Protein AF-0000000085131765 (afdb_homodimer)

Radius of gyration: 34.04 Å; Cα contacts (8 Å, |Δi|>4): 2469; chains: 2; bounding box: 60×102×76 Å

Nearest PDB structures (foldseek):
  6k76-assembly1_A  TM=8.884E-01  e=5.605E-36  Thermococcus kodakarensis KOD1
  6zq4-assembly2_C-2  TM=8.657E-01  e=3.966E-36  Thermochaetoides thermophila DSM 1495
  5gn5-assembly2_C  TM=8.589E-01  e=5.937E-36  Trypanosoma brucei gambiense
  6zq4-assembly4_G-3  TM=8.611E-01  e=1.331E-35  Thermochaetoides thermophila DSM 1495
  6zq8-assembly1_A  TM=8.062E-01  e=1.252E-36  Thermochaetoides thermophila DSM 1495

Solvent-accessible surface area (backbone atoms only — not comparable to full-atom values): 45358 Å² total; per-residue (Å²): 106,29,29,33,32,38,37,43,42,82,62,40,28,38,27,32,36,29,39,82,82,67,48,77,76,44,74,46,77,53,66,40,49,66,72,41,80,55,96,50,38,28,29,26,39,46,55,57,42,49,50,50,52,51,48,38,46,50,56,46,34,76,75,43,81,54,61,34,31,21,39,33,18,42,53,19,18,29,37,37,28,33,61,88,76,53,40,54,75,49,70,17,40,37,27,80,16,43,82,41,41,68,57,28,44,58,36,41,78,73,71,42,75,42,41,36,55,20,17,47,59,50,46,44,53,56,70,63,46,82,89,63,60,89,77,35,29,40,37,36,50,54,19,53,46,36,17,62,52,43,61,47,63,32,36,20,49,46,36,42,47,44,20,69,41,38,34,73,87,74,58,37,75,32,65,68,56,27,57,75,62,68,48,58,73,82,30,45,57,53,67,39,62,20,45,45,84,63,48,40,32,78,44,80,87,36,79,27,40,29,30,24,39,42,21,34,68,37,18,27,46,52,30,36,59,45,51,17,37,36,36,22,31,54,31,30,41,27,41,36,66,68,34,72,60,71,64,90,41,90,63,56,37,95,37,35,21,26,62,39,50,49,45,35,43,94,59,80,47,29,22,25,40,37,21,44,33,60,28,34,33,44,52,53,50,46,36,33,77,43,50,45,30,92,42,75,87,45,42,60,67,40,25,70,66,33,69,88,38,46,25,54,33,40,59,16,33,64,6,36,24,45,63,72,38,22,53,12,15,21,10,37,40,36,48,31,32,80,74,39,38,46,28,11,50,44,36,13,48,39,49,24,47,17,51,50,49,54,48,30,52,51,22,48,23,49,34,38,32,74,60,71,43,71,57,67,63,72,58,39,30,33,26,23,71,47,31,64,33,63,61,23,39,19,26,30,9,31,75,69,69,41,60,30,27,33,47,76,42,65,53,26,36,54,46,8,36,44,34,60,60,71,68,52,61,50,79,69,38,67,81,34,62,72,35,51,43,67,76,32,75,64,92,67,57,68,67,62,50,51,53,54,48,61,68,23,51,58,64,34,54,80,42,34,67,36,59,109,104,29,30,32,31,38,36,42,43,82,64,40,27,37,26,33,37,28,40,82,81,66,47,75,77,44,75,44,76,52,68,41,48,66,72,41,79,55,96,52,39,29,30,27,39,46,56,56,42,49,51,51,52,50,50,39,46,50,57,46,34,75,76,44,81,52,60,34,31,21,40,32,17,42,54,19,19,30,36,36,26,32,62,87,77,53,40,53,76,50,70,17,40,37,28,80,16,43,82,40,40,68,57,28,44,56,36,40,76,72,71,43,74,43,42,37,56,21,18,48,61,50,45,44,54,58,70,64,46,82,88,63,60,91,76,36,30,40,38,35,51,54,20,52,47,36,19,62,51,41,61,46,63,33,37,20,49,46,37,42,48,44,21,68,40,38,34,71,88,74,59,38,74,32,66,69,56,27,56,74,61,69,49,60,72,83,32,45,57,53,68,41,62,21,45,44,85,60,47,38,31,79,44,80,90,35,77,27,40,28,31,26,41,40,20,33,68,38,18,27,46,53,30,35,59,46,51,16,38,35,36,23,31,56,30,29,41,28,40,35,67,70,35,72,60,73,62,90,42,92,63,56,36,96,37,36,20,26,60,41,51,50,45,34,45,94,56,81,47,28,20,24,41,38,22,44,33,61,28,35,34,44,53,53,49,48,36,32,76,42,50,44,30,93,42,72,87,45,41,61,67,40,24,71,68,33,69,88,40,46,25,54,32,39,58,16,33,62,6,36,25,45,61,71,39,23,54,12,15,21,10,36,40,35,48,31,33,80,74,39,38,47,28,11,49,43,36,13,48,39,50,25,47,17,52,50,50,54,48,30,52,51,22,47,23,50,33,36,32,74,60,71,44,72,57,67,61,72,57,38,30,33,25,24,69,48,31,65,32,63,61,22,39,19,27,30,8,32,74,69,68,42,60,31,26,32,48,76,41,66,53,25,35,54,44,8,36,46,34,57,60,70,67,52,60,50,78,70,37,68,82,33,61,70,35,52,43,68,77,32,75,64,92,66,58,68,68,62,49,51,54,54,49,62,66,22,50,57,66,34,55,79,41,33,67,35,58,110

pLDDT: mean 90.99, std 7.86, range [54.78, 98.56]

Structure (mmCIF, N/CA/C/O backbone):
data_AF-0000000085131765-model_v1
#
loop_
_entity.id
_entity.type
_entity.pdbx_description
1 polymer 'Glycerol kinase'
#
loop_
_atom_site.group_PDB
_atom_site.id
_atom_site.type_symbol
_atom_site.label_atom_id
_atom_site.label_alt_id
_atom_site.label_comp_id
_atom_site.label_asym_id
_atom_site.label_entity_id
_atom_site.label_seq_id
_atom_site.pdbx_PDB_ins_code
_atom_site.Cartn_x
_atom_site.Cartn_y
_atom_site.Cartn_z
_atom_site.occupancy
_atom_site.B_iso_or_equiv
_atom_site.auth_seq_id
_atom_site.auth_comp_id
_atom_site.auth_asym_id
_atom_site.auth_atom_id
_atom_site.pdbx_PDB_model_num
ATOM 1 N N . MET A 1 1 ? -10.758 -50.062 -3.586 1 92.81 1 MET A N 1
ATOM 2 C CA . MET A 1 1 ? -9.336 -49.812 -3.822 1 92.81 1 MET A CA 1
ATOM 3 C C . MET A 1 1 ? -8.914 -48.469 -3.176 1 92.81 1 MET A C 1
ATOM 5 O O . MET A 1 1 ? -9.711 -47.562 -3.084 1 92.81 1 MET A O 1
ATOM 9 N N . LEU A 1 2 ? -7.684 -48.531 -2.719 1 96.94 2 LEU A N 1
ATOM 10 C CA . LEU A 1 2 ? -7.141 -47.344 -2.119 1 96.94 2 LEU A CA 1
ATOM 11 C C . LEU A 1 2 ? -5.996 -46.781 -2.961 1 96.94 2 LEU A C 1
ATOM 13 O O . LEU A 1 2 ? -5.18 -47.531 -3.486 1 96.94 2 LEU A O 1
ATOM 17 N N . VAL A 1 3 ? -6.016 -45.469 -3.096 1 98 3 VAL A N 1
ATOM 18 C CA . VAL A 1 3 ? -4.98 -44.75 -3.852 1 98 3 VAL A CA 1
ATOM 19 C C . VAL A 1 3 ? -4.164 -43.875 -2.916 1 98 3 VAL A C 1
ATOM 21 O O . VAL A 1 3 ? -4.727 -43.062 -2.162 1 98 3 VAL A O 1
ATOM 24 N N . ALA A 1 4 ? -2.861 -44.031 -2.885 1 98.44 4 ALA A N 1
ATOM 25 C CA . ALA A 1 4 ? -1.965 -43.062 -2.266 1 98.44 4 ALA A CA 1
ATOM 26 C C . ALA A 1 4 ? -1.612 -41.938 -3.242 1 98.44 4 ALA A C 1
ATOM 28 O O . ALA A 1 4 ? -1.028 -42.188 -4.297 1 98.44 4 ALA A O 1
ATOM 29 N N . VAL A 1 5 ? -1.984 -40.75 -2.895 1 98.06 5 VAL A N 1
ATOM 30 C CA . VAL A 1 5 ? -1.696 -39.625 -3.754 1 98.06 5 VAL A CA 1
ATOM 31 C C . VAL A 1 5 ? -0.591 -38.75 -3.133 1 98.06 5 VAL A C 1
ATOM 33 O O . VAL A 1 5 ? -0.718 -38.312 -1.994 1 98.06 5 VAL A O 1
ATOM 36 N N . LEU A 1 6 ? 0.487 -38.594 -3.854 1 98.25 6 LEU A N 1
ATOM 37 C CA . LEU A 1 6 ? 1.55 -37.656 -3.488 1 98.25 6 LEU A CA 1
ATOM 38 C C . LEU A 1 6 ? 1.425 -36.344 -4.27 1 98.25 6 LEU A C 1
ATOM 40 O O . LEU A 1 6 ? 1.392 -36.344 -5.5 1 98.25 6 LEU A O 1
ATOM 44 N N . ASP A 1 7 ? 1.298 -35.281 -3.58 1 96.44 7 ASP A N 1
ATOM 45 C CA . ASP A 1 7 ? 1.178 -33.938 -4.156 1 96.44 7 ASP A CA 1
ATOM 46 C C . ASP A 1 7 ? 2.365 -33.062 -3.76 1 96.44 7 ASP A C 1
ATOM 48 O O . ASP A 1 7 ? 2.441 -32.562 -2.629 1 96.44 7 ASP A O 1
ATOM 52 N N . ALA A 1 8 ? 3.25 -32.844 -4.711 1 96.62 8 ALA A N 1
ATOM 53 C CA . ALA A 1 8 ? 4.441 -32.031 -4.465 1 96.62 8 ALA A CA 1
ATOM 54 C C . ALA A 1 8 ? 4.258 -30.594 -4.992 1 96.62 8 ALA A C 1
ATOM 56 O O . ALA A 1 8 ? 4.66 -30.297 -6.117 1 96.62 8 ALA A O 1
ATOM 57 N N . GLY A 1 9 ? 3.762 -29.75 -4.191 1 91.25 9 GLY A N 1
ATOM 58 C CA . GLY A 1 9 ? 3.502 -28.359 -4.562 1 91.25 9 GLY A CA 1
ATOM 59 C C . GLY A 1 9 ? 4.695 -27.453 -4.344 1 91.25 9 GLY A C 1
ATOM 60 O O . GLY A 1 9 ? 5.781 -27.922 -3.988 1 91.25 9 GLY A O 1
ATOM 61 N N . THR A 1 10 ? 4.465 -26.156 -4.586 1 86.88 10 THR A N 1
ATOM 62 C CA . THR A 1 10 ? 5.52 -25.156 -4.473 1 86.88 10 THR A CA 1
ATOM 63 C C . THR A 1 10 ? 5.871 -24.906 -3.012 1 86.88 10 THR A C 1
ATOM 65 O O . THR A 1 10 ? 7.047 -24.766 -2.664 1 86.88 10 THR A O 1
ATOM 68 N N . THR A 1 11 ? 4.871 -24.844 -2.158 1 79.06 11 THR A N 1
ATOM 69 C CA . THR A 1 11 ? 5.098 -24.516 -0.755 1 79.06 11 THR A CA 1
ATOM 70 C C . THR A 1 11 ? 4.844 -25.734 0.13 1 79.06 11 THR A C 1
ATOM 72 O O . THR A 1 11 ? 5.406 -25.828 1.222 1 79.06 11 THR A O 1
ATOM 75 N N . THR A 1 12 ? 3.986 -26.578 -0.311 1 84.38 12 THR A N 1
ATOM 76 C CA . THR A 1 12 ? 3.535 -27.688 0.534 1 84.38 12 THR A CA 1
ATOM 77 C C . THR A 1 12 ? 3.732 -29.016 -0.171 1 84.38 12 THR A C 1
ATOM 79 O O . THR A 1 12 ? 3.609 -29.109 -1.395 1 84.38 12 THR A O 1
ATOM 82 N N . LEU A 1 13 ? 4.09 -30 0.638 1 93.69 13 LEU A N 1
ATOM 83 C CA . LEU A 1 13 ? 4.113 -31.406 0.251 1 93.69 13 LEU A CA 1
ATOM 84 C C . LEU A 1 13 ? 3.051 -32.188 1.008 1 93.69 13 LEU A C 1
ATOM 86 O O . LEU A 1 13 ? 2.943 -32.094 2.232 1 93.69 13 LEU A O 1
ATOM 90 N N . ARG A 1 14 ? 2.264 -33.031 0.191 1 95.06 14 ARG A N 1
ATOM 91 C CA . ARG A 1 14 ? 1.151 -33.719 0.83 1 95.06 14 ARG A CA 1
ATOM 92 C C . ARG A 1 14 ? 1.024 -35.156 0.306 1 95.06 14 ARG A C 1
ATOM 94 O O . ARG A 1 14 ? 1.214 -35.375 -0.886 1 95.06 14 ARG A O 1
ATOM 101 N N . ALA A 1 15 ? 0.701 -36.062 1.212 1 97.31 15 ALA A N 1
ATOM 102 C CA . ALA A 1 15 ? 0.316 -37.406 0.856 1 97.31 15 ALA A CA 1
ATOM 103 C C . ALA A 1 15 ? -1.049 -37.781 1.438 1 97.31 15 ALA A C 1
ATOM 105 O O . ALA A 1 15 ? -1.312 -37.531 2.617 1 97.31 15 ALA A O 1
ATOM 106 N N . SER A 1 16 ? -1.876 -38.344 0.582 1 97 16 SER A N 1
ATOM 107 C CA . SER A 1 16 ? -3.23 -38.656 1.027 1 97 16 SER A CA 1
ATOM 108 C C . SER A 1 16 ? -3.645 -40.031 0.591 1 97 16 SER A C 1
ATOM 110 O O . SER A 1 16 ? -3.176 -40.531 -0.432 1 97 16 SER A O 1
ATOM 112 N N . LEU A 1 17 ? -4.453 -40.625 1.418 1 97.5 17 LEU A N 1
ATOM 113 C CA . LEU A 1 17 ? -5.09 -41.906 1.093 1 97.5 17 LEU A CA 1
ATOM 114 C C . LEU A 1 17 ? -6.543 -41.688 0.674 1 97.5 17 LEU A C 1
ATOM 116 O O . LEU A 1 17 ? -7.332 -41.125 1.425 1 97.5 17 LEU A O 1
ATOM 120 N N . VAL A 1 18 ? -6.91 -42.156 -0.547 1 96.38 18 VAL A N 1
ATOM 121 C CA . VAL A 1 18 ? -8.234 -41.906 -1.105 1 96.38 18 VAL A CA 1
ATOM 122 C C . VAL A 1 18 ? -8.906 -43.219 -1.473 1 96.38 18 VAL A C 1
ATOM 124 O O . VAL A 1 18 ? -8.25 -44.125 -1.996 1 96.38 18 VAL A O 1
ATOM 127 N N . ASP A 1 19 ? -10.188 -43.312 -1.23 1 96.31 19 ASP A N 1
ATOM 128 C CA . ASP A 1 19 ? -10.891 -44.562 -1.52 1 96.31 19 ASP A CA 1
ATOM 129 C C . ASP A 1 19 ? -11.656 -44.469 -2.834 1 96.31 19 ASP A C 1
ATOM 131 O O . ASP A 1 19 ? -11.484 -43.5 -3.594 1 96.31 19 ASP A O 1
ATOM 135 N N . ASP A 1 20 ? -12.461 -45.469 -3.121 1 95.19 20 ASP A N 1
ATOM 136 C CA . ASP A 1 20 ? -13.125 -45.625 -4.41 1 95.19 20 ASP A CA 1
ATOM 137 C C . ASP A 1 20 ? -14.281 -44.625 -4.551 1 95.19 20 ASP A C 1
ATOM 139 O O . ASP A 1 20 ? -14.789 -44.406 -5.652 1 95.19 20 ASP A O 1
ATOM 143 N N . ASP A 1 21 ? -14.656 -44 -3.475 1 92.69 21 ASP A N 1
ATOM 144 C CA . ASP A 1 21 ? -15.695 -42.969 -3.496 1 92.69 21 ASP A CA 1
ATOM 145 C C . ASP A 1 21 ? -15.086 -41.562 -3.508 1 92.69 21 ASP A C 1
ATOM 147 O O . ASP A 1 21 ? -15.781 -40.562 -3.299 1 92.69 21 ASP A O 1
ATOM 151 N N . LEU A 1 22 ? -13.758 -41.531 -3.684 1 92.81 22 LEU A N 1
ATOM 152 C CA . LEU A 1 22 ? -12.984 -40.281 -3.729 1 92.81 22 LEU A CA 1
ATOM 153 C C . LEU A 1 22 ? -13.031 -39.562 -2.387 1 92.81 22 LEU A C 1
ATOM 155 O O . LEU A 1 22 ? -12.953 -38.344 -2.334 1 92.81 22 LEU A O 1
ATOM 159 N N . ARG A 1 23 ? -13.32 -40.375 -1.257 1 92.38 23 ARG A N 1
ATOM 160 C CA . ARG A 1 23 ? -13.203 -39.844 0.101 1 92.38 23 ARG A CA 1
ATOM 161 C C . ARG A 1 23 ? -11.75 -39.906 0.58 1 92.38 23 ARG A C 1
ATOM 163 O O . ARG A 1 23 ? -11.086 -40.938 0.458 1 92.38 23 ARG A O 1
ATOM 170 N N . ILE A 1 24 ? -11.203 -38.781 1.04 1 93.38 24 ILE A N 1
ATOM 171 C CA . ILE A 1 24 ? -9.867 -38.75 1.63 1 93.38 24 ILE A CA 1
ATOM 172 C C . ILE A 1 24 ? -9.906 -39.344 3.035 1 93.38 24 ILE A C 1
ATOM 174 O O . ILE A 1 24 ? -10.555 -38.781 3.93 1 93.38 24 ILE A O 1
ATOM 178 N N . LEU A 1 25 ? -9.141 -40.312 3.303 1 95.31 25 LEU A N 1
ATOM 179 C CA . LEU A 1 25 ? -9.172 -41.062 4.559 1 95.31 25 LEU A CA 1
ATOM 180 C C . LEU A 1 25 ? -8.094 -40.562 5.516 1 95.31 25 LEU A C 1
ATOM 182 O O . LEU A 1 25 ? -8.258 -40.625 6.734 1 95.31 25 LEU A O 1
ATOM 186 N N . ALA A 1 26 ? -6.996 -40.156 4.934 1 95.94 26 ALA A N 1
ATOM 187 C CA . ALA A 1 26 ? -5.863 -39.656 5.703 1 95.94 26 ALA A CA 1
ATOM 188 C C . ALA A 1 26 ? -5.004 -38.719 4.871 1 95.94 26 ALA A C 1
ATOM 190 O O . ALA A 1 26 ? -4.918 -38.844 3.648 1 95.94 26 ALA A O 1
ATOM 191 N N . THR A 1 27 ? -4.484 -37.812 5.531 1 95.38 27 THR A N 1
ATOM 192 C CA . THR A 1 27 ? -3.564 -36.875 4.887 1 95.38 27 THR A CA 1
ATOM 193 C C . THR A 1 27 ? -2.383 -36.562 5.805 1 95.38 27 THR A C 1
ATOM 195 O O . THR A 1 27 ? -2.559 -36.406 7.012 1 95.38 27 THR A O 1
ATOM 198 N N . LEU A 1 28 ? -1.242 -36.594 5.258 1 96.31 28 LEU A N 1
ATOM 199 C CA . LEU A 1 28 ? -0.017 -36.125 5.895 1 96.31 28 LEU A CA 1
ATOM 200 C C . LEU A 1 28 ? 0.602 -35 5.102 1 96.31 28 LEU A C 1
ATOM 202 O O . LEU A 1 28 ? 0.555 -34.969 3.869 1 96.31 28 LEU A O 1
ATOM 206 N N . GLU A 1 29 ? 1.14 -34.062 5.805 1 93.94 29 GLU A N 1
ATOM 207 C CA . GLU A 1 29 ? 1.675 -32.875 5.133 1 93.94 29 GLU A CA 1
ATOM 208 C C . GLU A 1 29 ? 3.076 -32.531 5.637 1 93.94 29 GLU A C 1
ATOM 210 O O . GLU A 1 29 ? 3.453 -32.938 6.742 1 93.94 29 GLU A O 1
ATOM 215 N N . ASP A 1 30 ? 3.809 -31.938 4.852 1 94.19 30 ASP A N 1
ATOM 216 C CA . ASP A 1 30 ? 5.121 -31.344 5.109 1 94.19 30 ASP A CA 1
ATOM 217 C C . ASP A 1 30 ? 5.328 -30.094 4.273 1 94.19 30 ASP A C 1
ATOM 219 O O . ASP A 1 30 ? 4.418 -29.641 3.574 1 94.19 30 ASP A O 1
ATOM 223 N N . ILE A 1 31 ? 6.453 -29.453 4.438 1 89.81 31 ILE A N 1
ATOM 224 C CA . ILE A 1 31 ? 6.754 -28.234 3.703 1 89.81 31 ILE A CA 1
ATOM 225 C C . ILE A 1 31 ? 7.816 -28.516 2.646 1 89.81 31 ILE A C 1
ATOM 227 O O . ILE A 1 31 ? 8.75 -29.281 2.885 1 89.81 31 ILE A O 1
ATOM 231 N N . THR A 1 32 ? 7.578 -27.891 1.501 1 88.19 32 THR A N 1
ATOM 232 C CA . THR A 1 32 ? 8.625 -27.969 0.492 1 88.19 32 THR A CA 1
ATOM 233 C C . THR A 1 32 ? 9.906 -27.312 0.998 1 88.19 32 THR A C 1
ATOM 235 O O . THR A 1 32 ? 9.875 -26.203 1.522 1 88.19 32 THR A O 1
ATOM 238 N N . PRO A 1 33 ? 11.016 -27.938 0.844 1 89.56 33 PRO A N 1
ATOM 239 C CA . PRO A 1 33 ? 12.273 -27.438 1.415 1 89.56 33 PRO A CA 1
ATOM 240 C C . PRO A 1 33 ? 12.906 -26.328 0.574 1 89.56 33 PRO A C 1
ATOM 242 O O . PRO A 1 33 ? 13.945 -26.547 -0.055 1 89.56 33 PRO A O 1
ATOM 245 N N . MET A 1 34 ? 12.406 -25.219 0.713 1 83.56 34 MET A N 1
ATOM 246 C CA . MET A 1 34 ? 12.922 -24.062 -0.02 1 83.56 34 MET A CA 1
ATOM 247 C C . MET A 1 34 ? 14.242 -23.594 0.566 1 83.56 34 MET A C 1
ATOM 249 O O . MET A 1 34 ? 14.43 -23.609 1.784 1 83.56 34 MET A O 1
ATOM 253 N N . LEU A 1 35 ? 15.211 -23.25 -0.272 1 79 35 LEU A N 1
ATOM 254 C CA . LEU A 1 35 ? 16.5 -22.734 0.146 1 79 35 LEU A CA 1
ATOM 255 C C . LEU A 1 35 ? 16.531 -21.203 0.037 1 79 35 LEU A C 1
ATOM 257 O O . LEU A 1 35 ? 17.047 -20.531 0.925 1 79 35 LEU A O 1
ATOM 261 N N . ARG A 1 36 ? 16.219 -20.625 -1.095 1 65.75 36 ARG A N 1
ATOM 262 C CA . ARG A 1 36 ? 16.219 -19.188 -1.342 1 65.75 36 ARG A CA 1
ATOM 263 C C . ARG A 1 36 ? 14.883 -18.75 -1.94 1 65.75 36 ARG A C 1
ATOM 265 O O . ARG A 1 36 ? 14.289 -19.453 -2.75 1 65.75 36 ARG A O 1
ATOM 272 N N . SER A 1 37 ? 14.43 -17.797 -1.362 1 59.38 37 SER A N 1
ATOM 273 C CA . SER A 1 37 ? 13.211 -17.234 -1.916 1 59.38 37 SER A CA 1
ATOM 274 C C . SER A 1 37 ? 13.289 -15.711 -1.978 1 59.38 37 SER A C 1
ATOM 276 O O . SER A 1 37 ? 12.328 -15.016 -1.641 1 59.38 37 SER A O 1
ATOM 278 N N . ARG A 1 38 ? 14.555 -15.164 -2.215 1 55.25 38 ARG A N 1
ATOM 279 C CA . ARG A 1 38 ? 14.68 -13.711 -2.217 1 55.25 38 ARG A CA 1
ATOM 280 C C . ARG A 1 38 ? 15.109 -13.195 -3.586 1 55.25 38 ARG A C 1
ATOM 282 O O . ARG A 1 38 ? 15.688 -13.938 -4.379 1 55.25 38 ARG A O 1
ATOM 289 N N . SER A 1 39 ? 14.727 -11.914 -3.896 1 56.22 39 SER A N 1
ATOM 290 C CA . SER A 1 39 ? 15.234 -11.062 -4.969 1 56.22 39 SER A CA 1
ATOM 291 C C . SER A 1 39 ? 15.078 -11.742 -6.328 1 56.22 39 SER A C 1
ATOM 293 O O . SER A 1 39 ? 16.031 -11.797 -7.109 1 56.22 39 SER A O 1
ATOM 295 N N . GLY A 1 40 ? 14 -12.5 -6.484 1 66.31 40 GLY A N 1
ATOM 296 C CA . GLY A 1 40 ? 13.781 -13.039 -7.816 1 66.31 40 GLY A CA 1
ATOM 297 C C . GLY A 1 40 ? 14.344 -14.438 -7.992 1 66.31 40 GLY A C 1
ATOM 298 O O . GLY A 1 40 ? 14.219 -15.031 -9.062 1 66.31 40 GLY A O 1
ATOM 299 N N . GLU A 1 41 ? 15.031 -14.93 -6.949 1 78.19 41 GLU A N 1
ATOM 300 C CA . GLU A 1 41 ? 15.57 -16.281 -7.004 1 78.19 41 GLU A CA 1
ATOM 301 C C . GLU A 1 41 ? 14.773 -17.234 -6.105 1 78.19 41 GLU A C 1
ATOM 303 O O . GLU A 1 41 ? 14.398 -16.859 -4.988 1 78.19 41 GLU A O 1
ATOM 308 N N . ALA A 1 42 ? 14.422 -18.344 -6.691 1 84 42 ALA A N 1
ATOM 309 C CA . ALA A 1 42 ? 13.727 -19.406 -5.965 1 84 42 ALA A CA 1
ATOM 310 C C . ALA A 1 42 ? 14.406 -20.75 -6.188 1 84 42 ALA A C 1
ATOM 312 O O . ALA A 1 42 ? 14.5 -21.219 -7.32 1 84 42 ALA A O 1
ATOM 313 N N . SER A 1 43 ? 15.008 -21.281 -5.09 1 92.81 43 SER A N 1
ATOM 314 C CA . SER A 1 43 ? 15.641 -22.594 -5.168 1 92.81 43 SER A CA 1
ATOM 315 C C . SER A 1 43 ? 15.18 -23.484 -4.027 1 92.81 43 SER A C 1
ATOM 317 O O . SER A 1 43 ? 14.727 -23 -2.988 1 92.81 43 SER A O 1
ATOM 319 N N . PHE A 1 44 ? 15.219 -24.766 -4.266 1 93.25 44 PHE A N 1
ATOM 320 C CA . PHE A 1 44 ? 14.812 -25.734 -3.256 1 93.25 44 PHE A CA 1
ATOM 321 C C . PHE A 1 44 ? 15.781 -26.906 -3.215 1 93.25 44 PHE A C 1
ATOM 323 O O . PHE A 1 44 ? 16.531 -27.141 -4.168 1 93.25 44 PHE A O 1
ATOM 330 N N . ASP A 1 45 ? 15.828 -27.578 -2.1 1 97.19 45 ASP A N 1
ATOM 331 C CA . ASP A 1 45 ? 16.656 -28.766 -1.941 1 97.19 45 ASP A CA 1
ATOM 332 C C . ASP A 1 45 ? 15.953 -30 -2.52 1 97.19 45 ASP A C 1
ATOM 334 O O . ASP A 1 45 ? 15.164 -30.656 -1.834 1 97.19 45 ASP A O 1
ATOM 338 N N . ALA A 1 46 ? 16.391 -30.422 -3.691 1 97.69 46 ALA A N 1
ATOM 339 C CA . ALA A 1 46 ? 15.719 -31.484 -4.418 1 97.69 46 ALA A CA 1
ATOM 340 C C . ALA A 1 46 ? 15.914 -32.844 -3.713 1 97.69 46 ALA A C 1
ATOM 342 O O . ALA A 1 46 ? 15.008 -33.688 -3.715 1 97.69 46 ALA A O 1
ATOM 343 N N . ASN A 1 47 ? 17.047 -33.031 -3.162 1 98.44 47 ASN A N 1
ATOM 344 C CA . ASN A 1 47 ? 17.266 -34.25 -2.42 1 98.44 47 ASN A CA 1
ATOM 345 C C . ASN A 1 47 ? 16.391 -34.344 -1.179 1 98.44 47 ASN A C 1
ATOM 347 O O . ASN A 1 47 ? 15.797 -35.375 -0.899 1 98.44 47 ASN A O 1
ATOM 351 N N . GLU A 1 48 ? 16.328 -33.281 -0.545 1 98 48 GLU A N 1
ATOM 352 C CA . GLU A 1 48 ? 15.461 -33.219 0.63 1 98 48 GLU A CA 1
ATOM 353 C C . GLU A 1 48 ? 13.992 -33.375 0.243 1 98 48 GLU A C 1
ATOM 355 O O . GLU A 1 48 ? 13.219 -34 0.977 1 98 48 GLU A O 1
ATOM 360 N N . LEU A 1 49 ? 13.625 -32.812 -0.846 1 97.75 49 LEU A N 1
ATOM 361 C CA . LEU A 1 49 ? 12.258 -32.969 -1.336 1 97.75 49 LEU A CA 1
ATOM 362 C C . LEU A 1 49 ? 11.914 -34.438 -1.519 1 97.75 49 LEU A C 1
ATOM 364 O O . LEU A 1 49 ? 10.844 -34.906 -1.096 1 97.75 49 LEU A O 1
ATOM 368 N N . ALA A 1 50 ? 12.805 -35.219 -2.098 1 98.06 50 ALA A N 1
ATOM 369 C CA . ALA A 1 50 ? 12.586 -36.625 -2.324 1 98.06 50 ALA A CA 1
ATOM 370 C C . ALA A 1 50 ? 12.508 -37.406 -1.002 1 98.06 50 ALA A C 1
ATOM 372 O O . ALA A 1 50 ? 11.68 -38.281 -0.842 1 98.06 50 ALA A O 1
ATOM 373 N N . ARG A 1 51 ? 13.367 -37 -0.115 1 97.88 51 ARG A N 1
ATOM 374 C CA . ARG A 1 51 ? 13.375 -37.625 1.19 1 97.88 51 ARG A CA 1
ATOM 375 C C . ARG A 1 51 ? 12.062 -37.406 1.926 1 97.88 51 ARG A C 1
ATOM 377 O O . ARG A 1 51 ? 11.5 -38.344 2.508 1 97.88 51 ARG A O 1
ATOM 384 N N . ARG A 1 52 ? 11.609 -36.25 1.872 1 97.88 52 ARG A N 1
ATOM 385 C CA . ARG A 1 52 ? 10.359 -35.906 2.551 1 97.88 52 ARG A CA 1
ATOM 386 C C . ARG A 1 52 ? 9.172 -36.594 1.885 1 97.88 52 ARG A C 1
ATOM 388 O O . ARG A 1 52 ? 8.227 -37 2.562 1 97.88 52 ARG A O 1
ATOM 395 N N . ALA A 1 53 ? 9.188 -36.594 0.585 1 97.81 53 ALA A N 1
ATOM 396 C CA . ALA A 1 53 ? 8.141 -37.312 -0.141 1 97.81 53 ALA A CA 1
ATOM 397 C C . ALA A 1 53 ? 8.07 -38.781 0.286 1 97.81 53 ALA A C 1
ATOM 399 O O . ALA A 1 53 ? 6.988 -39.312 0.56 1 97.81 53 ALA A O 1
ATOM 400 N N . ARG A 1 54 ? 9.234 -39.406 0.373 1 97.38 54 ARG A N 1
ATOM 401 C CA . ARG A 1 54 ? 9.32 -40.781 0.798 1 97.38 54 ARG A CA 1
ATOM 402 C C . ARG A 1 54 ? 8.812 -40.969 2.227 1 97.38 54 ARG A C 1
ATOM 404 O O . ARG A 1 54 ? 8.07 -41.906 2.52 1 97.38 54 ARG A O 1
ATOM 411 N N . HIS A 1 55 ? 9.203 -40.031 3.018 1 97.5 55 HIS A N 1
ATOM 412 C CA . HIS A 1 55 ? 8.781 -40.062 4.414 1 97.5 55 HIS A CA 1
ATOM 413 C C . HIS A 1 55 ? 7.266 -39.969 4.535 1 97.5 55 HIS A C 1
ATOM 415 O O . HIS A 1 55 ? 6.652 -40.688 5.32 1 97.5 55 HIS A O 1
ATOM 421 N N . LEU A 1 56 ? 6.645 -39.125 3.824 1 97.81 56 LEU A N 1
ATOM 422 C CA . LEU A 1 56 ? 5.195 -38.969 3.85 1 97.81 56 LEU A CA 1
ATOM 423 C C . LEU A 1 56 ? 4.496 -40.219 3.371 1 97.81 56 LEU A C 1
ATOM 425 O O . LEU A 1 56 ? 3.504 -40.656 3.965 1 97.81 56 LEU A O 1
ATOM 429 N N . LEU A 1 57 ? 5.023 -40.812 2.32 1 97.69 57 LEU A N 1
ATOM 430 C CA . LEU A 1 57 ? 4.43 -42.031 1.775 1 97.69 57 LEU A CA 1
ATOM 431 C C . LEU A 1 57 ? 4.551 -43.188 2.764 1 97.69 57 LEU A C 1
ATOM 433 O O . LEU A 1 57 ? 3.607 -43.969 2.936 1 97.69 57 LEU A O 1
ATOM 437 N N . ASP A 1 58 ? 5.684 -43.281 3.424 1 96.81 58 ASP A N 1
ATOM 438 C CA . ASP A 1 58 ? 5.879 -44.312 4.43 1 96.81 58 ASP A CA 1
ATOM 439 C C . ASP A 1 58 ? 4.91 -44.125 5.594 1 96.81 58 ASP A C 1
ATOM 441 O O . ASP A 1 58 ? 4.363 -45.125 6.105 1 96.81 58 ASP A O 1
ATOM 445 N N . GLY A 1 59 ? 4.832 -42.906 5.996 1 96.69 59 GLY A N 1
ATOM 446 C CA . GLY A 1 59 ? 3.867 -42.594 7.043 1 96.69 59 GLY A CA 1
ATOM 447 C C . GLY A 1 59 ? 2.441 -42.938 6.648 1 96.69 59 GLY A C 1
ATOM 448 O O . GLY A 1 59 ? 1.662 -43.438 7.473 1 96.69 59 GLY A O 1
ATOM 449 N N . LEU A 1 60 ? 2.129 -42.656 5.445 1 96.12 60 LEU A N 1
ATOM 450 C CA . LEU A 1 60 ? 0.786 -42.938 4.938 1 96.12 60 LEU A CA 1
ATOM 451 C C . LEU A 1 60 ? 0.491 -44.406 4.91 1 96.12 60 LEU A C 1
ATOM 453 O O . LEU A 1 60 ? -0.645 -44.844 5.145 1 96.12 60 LEU A O 1
ATOM 457 N N . ALA A 1 61 ? 1.45 -45.219 4.641 1 94.88 61 ALA A N 1
ATOM 458 C CA . ALA A 1 61 ? 1.305 -46.656 4.555 1 94.88 61 ALA A CA 1
ATOM 459 C C . ALA A 1 61 ? 0.896 -47.25 5.902 1 94.88 61 ALA A C 1
ATOM 461 O O . ALA A 1 61 ? 0.294 -48.344 5.957 1 94.88 61 ALA A O 1
ATOM 462 N N . ARG A 1 62 ? 1.216 -46.562 6.902 1 94.62 62 ARG A N 1
ATOM 463 C CA . ARG A 1 62 ? 0.833 -47 8.242 1 94.62 62 ARG A CA 1
ATOM 464 C C . ARG A 1 62 ? -0.643 -46.719 8.508 1 94.62 62 ARG A C 1
ATOM 466 O O . ARG A 1 62 ? -1.229 -47.312 9.422 1 94.62 62 ARG A O 1
ATOM 473 N N . ARG A 1 63 ? -1.192 -45.875 7.742 1 94.44 63 ARG A N 1
ATOM 474 C CA . ARG A 1 63 ? -2.588 -45.5 7.93 1 94.44 63 ARG A CA 1
ATOM 475 C C . ARG A 1 63 ? -3.512 -46.375 7.09 1 94.44 63 ARG A C 1
ATOM 477 O O . ARG A 1 63 ? -4.711 -46.469 7.363 1 94.44 63 ARG A O 1
ATOM 484 N N . GLY A 1 64 ? -2.963 -47 6.059 1 94.31 64 GLY A N 1
ATOM 485 C CA . GLY A 1 64 ? -3.738 -47.844 5.176 1 94.31 64 GLY A CA 1
ATOM 486 C C . GLY A 1 64 ? -2.922 -48.438 4.039 1 94.31 64 GLY A C 1
ATOM 487 O O . GLY A 1 64 ? -1.913 -47.844 3.633 1 94.31 64 GLY A O 1
ATOM 488 N N . ARG A 1 65 ? -3.455 -49.531 3.543 1 94.94 65 ARG A N 1
ATOM 489 C CA . ARG A 1 65 ? -2.771 -50.219 2.455 1 94.94 65 ARG A CA 1
ATOM 490 C C . ARG A 1 65 ? -3.24 -49.688 1.099 1 94.94 65 ARG A C 1
ATOM 492 O O . ARG A 1 65 ? -4.285 -50.125 0.598 1 94.94 65 ARG A O 1
ATOM 499 N N . ALA A 1 66 ? -2.42 -48.938 0.409 1 97.31 66 ALA A N 1
ATOM 500 C CA . ALA A 1 66 ? -2.754 -48.438 -0.915 1 97.31 66 ALA A CA 1
ATOM 501 C C . ALA A 1 66 ? -2.568 -49.5 -1.987 1 97.31 66 ALA A C 1
ATOM 503 O O . ALA A 1 66 ? -1.629 -50.281 -1.922 1 97.31 66 ALA A O 1
ATOM 504 N N . ASP A 1 67 ? -3.428 -49.438 -2.971 1 97.81 67 ASP A N 1
ATOM 505 C CA . ASP A 1 67 ? -3.35 -50.344 -4.109 1 97.81 67 ASP A CA 1
ATOM 506 C C . ASP A 1 67 ? -2.672 -49.688 -5.301 1 97.81 67 ASP A C 1
ATOM 508 O O . ASP A 1 67 ? -2.117 -50.375 -6.168 1 97.81 67 ASP A O 1
ATOM 512 N N . LEU A 1 68 ? -2.775 -48.438 -5.332 1 98.12 68 LEU A N 1
ATOM 513 C CA . LEU A 1 68 ? -2.229 -47.594 -6.41 1 98.12 68 LEU A CA 1
ATOM 514 C C . LEU A 1 68 ? -1.553 -46.344 -5.855 1 98.12 68 LEU A C 1
ATOM 516 O O . LEU A 1 68 ? -1.863 -45.938 -4.742 1 98.12 68 LEU A O 1
ATOM 520 N N . VAL A 1 69 ? -0.623 -45.812 -6.609 1 98.31 69 VAL A N 1
ATOM 521 C CA . VAL A 1 69 ? 0.007 -44.531 -6.289 1 98.31 69 VAL A CA 1
ATOM 522 C C . VAL A 1 69 ? -0.221 -43.531 -7.43 1 98.31 69 VAL A C 1
ATOM 524 O O . VAL A 1 69 ? -0.178 -43.906 -8.602 1 98.31 69 VAL A O 1
ATOM 527 N N . ALA A 1 70 ? -0.586 -42.375 -7.113 1 98.25 70 ALA A N 1
ATOM 528 C CA . ALA A 1 70 ? -0.664 -41.25 -8.039 1 98.25 70 ALA A CA 1
ATOM 529 C C . ALA A 1 70 ? 0.225 -40.094 -7.582 1 98.25 70 ALA A C 1
ATOM 531 O O . ALA A 1 70 ? 0.327 -39.812 -6.387 1 98.25 70 ALA A O 1
ATOM 532 N N . LEU A 1 71 ? 0.87 -39.469 -8.578 1 98.31 71 LEU A N 1
ATOM 533 C CA . LEU A 1 71 ? 1.772 -38.344 -8.305 1 98.31 71 LEU A CA 1
ATOM 534 C C . LEU A 1 71 ? 1.308 -37.094 -9.023 1 98.31 71 LEU A C 1
ATOM 536 O O . LEU A 1 71 ? 1.022 -37.125 -10.227 1 98.31 71 LEU A O 1
ATOM 540 N N . THR A 1 72 ? 1.121 -36.031 -8.328 1 97.31 72 THR A N 1
ATOM 541 C CA . THR A 1 72 ? 0.942 -34.719 -8.883 1 97.31 72 TH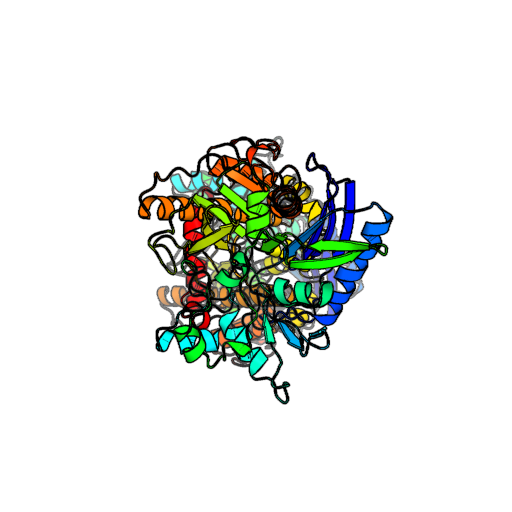R A CA 1
ATOM 542 C C . THR A 1 72 ? 1.966 -33.75 -8.297 1 97.31 72 THR A C 1
ATOM 544 O O . THR A 1 72 ? 2.572 -34.031 -7.262 1 97.31 72 THR A O 1
ATOM 547 N N . ASN A 1 73 ? 2.242 -32.656 -9.047 1 97.06 73 ASN A N 1
ATOM 548 C CA . ASN A 1 73 ? 3.363 -31.812 -8.664 1 97.06 73 ASN A CA 1
ATOM 549 C C . ASN A 1 73 ? 3.248 -30.422 -9.289 1 97.06 73 ASN A C 1
ATOM 551 O O . ASN A 1 73 ? 2.498 -30.234 -10.242 1 97.06 73 ASN A O 1
ATOM 555 N N . GLN A 1 74 ? 3.984 -29.484 -8.672 1 94.56 74 GLN A N 1
ATOM 556 C CA . GLN A 1 74 ? 4.203 -28.203 -9.328 1 94.56 74 GLN A CA 1
ATOM 557 C C . GLN A 1 74 ? 4.855 -28.375 -10.688 1 94.56 74 GLN A C 1
ATOM 559 O O . GLN A 1 74 ? 5.703 -29.25 -10.875 1 94.56 74 GLN A O 1
ATOM 564 N N . ARG A 1 75 ? 4.527 -27.5 -11.547 1 95.19 75 ARG A N 1
ATOM 565 C CA . ARG A 1 75 ? 5.059 -27.609 -12.898 1 95.19 75 ARG A CA 1
ATOM 566 C C . ARG A 1 75 ? 6.238 -26.672 -13.102 1 95.19 75 ARG A C 1
ATOM 568 O O . ARG A 1 75 ? 6.5 -25.797 -12.266 1 95.19 75 ARG A O 1
ATOM 575 N N . ALA A 1 76 ? 7.027 -26.891 -14.062 1 94.44 76 ALA A N 1
ATOM 576 C CA . ALA A 1 76 ? 8.016 -26 -14.664 1 94.44 76 ALA A CA 1
ATOM 577 C C . ALA A 1 76 ? 9.281 -25.938 -13.805 1 94.44 76 ALA A C 1
ATOM 579 O O . ALA A 1 76 ? 10.328 -25.469 -14.266 1 94.44 76 ALA A O 1
ATOM 580 N N . SER A 1 77 ? 9.211 -26.297 -12.5 1 96.44 77 SER A N 1
ATOM 581 C CA . SER A 1 77 ? 10.43 -26.344 -11.695 1 96.44 77 SER A CA 1
ATOM 582 C C . SER A 1 77 ? 11.406 -27.375 -12.227 1 96.44 77 SER A C 1
ATOM 584 O O . SER A 1 77 ? 10.992 -28.391 -12.805 1 96.44 77 SER A O 1
ATOM 586 N N . ALA A 1 78 ? 12.688 -27.062 -11.984 1 98.06 78 ALA A N 1
ATOM 587 C CA . ALA A 1 78 ? 13.703 -27.828 -12.695 1 98.06 78 ALA A CA 1
ATOM 588 C C . ALA A 1 78 ? 14.688 -28.484 -11.719 1 98.06 78 ALA A C 1
ATOM 590 O O . ALA A 1 78 ? 15.062 -27.875 -10.719 1 98.06 78 ALA A O 1
ATOM 591 N N . VAL A 1 79 ? 15.109 -29.672 -12.055 1 98.25 79 VAL A N 1
ATOM 592 C CA . VAL A 1 79 ? 16.078 -30.438 -11.273 1 98.25 79 VAL A CA 1
ATOM 593 C C . VAL A 1 79 ? 17.062 -31.125 -12.211 1 98.25 79 VAL A C 1
ATOM 595 O O . VAL A 1 79 ? 16.672 -31.672 -13.242 1 98.25 79 VAL A O 1
ATOM 598 N N . VAL A 1 80 ? 18.297 -31.031 -11.914 1 98.5 80 VAL A N 1
ATOM 599 C CA . VAL A 1 80 ? 19.312 -31.859 -12.57 1 98.5 80 VAL A CA 1
ATOM 600 C C . VAL A 1 80 ? 19.734 -33 -11.648 1 98.5 80 VAL A C 1
ATOM 602 O O . VAL A 1 80 ? 19.922 -32.812 -10.445 1 98.5 80 VAL A O 1
ATOM 605 N N . PHE A 1 81 ? 19.781 -34.219 -12.234 1 98.19 81 PHE A N 1
ATOM 606 C CA . PHE A 1 81 ? 19.984 -35.375 -11.359 1 98.19 81 PHE A CA 1
ATOM 607 C C . PHE A 1 81 ? 20.719 -36.5 -12.094 1 98.19 81 PHE A C 1
ATOM 609 O O . PHE A 1 81 ? 20.812 -36.469 -13.32 1 98.19 81 PHE A O 1
ATOM 616 N N . ASP A 1 82 ? 21.328 -37.344 -11.328 1 97.12 82 ASP A N 1
ATOM 617 C CA . ASP A 1 82 ? 21.844 -38.625 -11.758 1 97.12 82 ASP A CA 1
ATOM 618 C C . ASP A 1 82 ? 20.797 -39.719 -11.609 1 97.12 82 ASP A C 1
ATOM 620 O O . ASP A 1 82 ? 20.484 -40.156 -10.492 1 97.12 82 ASP A O 1
ATOM 624 N N . PRO A 1 83 ? 20.25 -40.188 -12.75 1 95.31 83 PRO A N 1
ATOM 625 C CA . PRO A 1 83 ? 19.156 -41.156 -12.641 1 95.31 83 PRO A CA 1
ATOM 626 C C . PRO A 1 83 ? 19.625 -42.5 -12.125 1 95.31 83 PRO A C 1
ATOM 628 O O . PRO A 1 83 ? 18.828 -43.25 -11.562 1 95.31 83 PRO A O 1
ATOM 631 N N . THR A 1 84 ? 20.875 -42.781 -12.266 1 93.31 84 THR A N 1
ATOM 632 C CA . THR A 1 84 ? 21.422 -44.062 -11.836 1 93.31 84 THR A CA 1
ATOM 633 C C . THR A 1 84 ? 21.516 -44.125 -10.312 1 93.31 84 THR A C 1
ATOM 635 O O . THR A 1 84 ? 21.094 -45.125 -9.711 1 93.31 84 THR A O 1
ATOM 638 N N . HIS A 1 85 ? 22 -43.125 -9.773 1 95.19 85 HIS A N 1
ATOM 639 C CA . HIS A 1 85 ? 22.188 -43.094 -8.328 1 95.19 85 HIS A CA 1
ATOM 640 C C . HIS A 1 85 ? 21.031 -42.406 -7.629 1 95.19 85 HIS A C 1
ATOM 642 O O . HIS A 1 85 ? 20.969 -42.375 -6.398 1 95.19 85 HIS A O 1
ATOM 648 N N . ARG A 1 86 ? 20.141 -41.875 -8.391 1 96.62 86 ARG A N 1
ATOM 649 C CA . ARG A 1 86 ? 18.938 -41.219 -7.891 1 96.62 86 ARG A CA 1
ATOM 650 C C . ARG A 1 86 ? 19.281 -40.094 -6.914 1 96.62 86 ARG A C 1
ATOM 652 O O . ARG A 1 86 ? 18.75 -40.062 -5.801 1 96.62 86 ARG A O 1
ATOM 659 N N . VAL A 1 87 ? 20.203 -39.219 -7.391 1 97.44 87 VAL A N 1
ATOM 660 C CA . VAL A 1 87 ? 20.641 -38.094 -6.586 1 97.44 87 VAL A CA 1
ATOM 661 C C . VAL A 1 87 ? 20.594 -36.812 -7.418 1 97.44 87 VAL A C 1
ATOM 663 O O . VAL A 1 87 ? 20.969 -36.812 -8.594 1 97.44 87 VAL A O 1
ATOM 666 N N . ALA A 1 88 ? 20 -35.812 -6.832 1 97.81 88 ALA A N 1
ATOM 667 C CA . ALA A 1 88 ? 20.078 -34.5 -7.457 1 97.81 88 ALA A CA 1
ATOM 668 C C . ALA A 1 88 ? 21.484 -33.906 -7.383 1 97.81 88 ALA A C 1
ATOM 670 O O . ALA A 1 88 ? 22.172 -34.062 -6.371 1 97.81 88 ALA A O 1
ATOM 671 N N . LEU A 1 89 ? 21.891 -33.25 -8.359 1 98 89 LEU A N 1
ATOM 672 C CA . LEU A 1 89 ? 23.281 -32.844 -8.477 1 98 89 LEU A CA 1
ATOM 673 C C . LEU A 1 89 ? 23.438 -31.344 -8.141 1 98 89 LEU A C 1
ATOM 675 O O . LEU A 1 89 ? 24.547 -30.859 -7.988 1 98 89 LEU A O 1
ATOM 679 N N . ALA A 1 90 ? 22.438 -30.625 -8.008 1 96.44 90 ALA A N 1
ATOM 680 C CA . ALA A 1 90 ? 22.359 -29.219 -7.613 1 96.44 90 ALA A CA 1
ATOM 681 C C . ALA A 1 90 ? 21 -28.891 -7.012 1 96.44 90 ALA A C 1
ATOM 683 O O . ALA A 1 90 ? 20.062 -29.672 -7.125 1 96.44 90 ALA A O 1
ATOM 684 N N . PRO A 1 91 ? 20.891 -27.766 -6.281 1 96.12 91 PRO A N 1
ATOM 685 C CA . PRO A 1 91 ? 19.562 -27.297 -5.859 1 96.12 91 PRO A CA 1
ATOM 686 C C . PRO A 1 91 ? 18.609 -27.125 -7.035 1 96.12 91 PRO A C 1
ATOM 688 O O . PRO A 1 91 ? 19.016 -26.672 -8.109 1 96.12 91 PRO A O 1
ATOM 691 N N . GLY A 1 92 ? 17.344 -27.578 -6.828 1 96.94 92 GLY A N 1
ATOM 692 C CA . GLY A 1 92 ? 16.344 -27.312 -7.836 1 96.94 92 GLY A CA 1
ATOM 693 C C . GLY A 1 92 ? 16.031 -25.844 -8.008 1 96.94 92 GLY A C 1
ATOM 694 O O . GLY A 1 92 ? 16.234 -25.047 -7.086 1 96.94 92 GLY A O 1
ATOM 695 N N . ILE A 1 93 ? 15.602 -25.469 -9.211 1 95.69 93 ILE A N 1
ATOM 696 C CA . ILE A 1 93 ? 15.188 -24.094 -9.508 1 95.69 93 ILE A CA 1
ATOM 697 C C . ILE A 1 93 ? 13.664 -24.047 -9.625 1 95.69 93 ILE A C 1
ATOM 699 O O . ILE A 1 93 ? 13.07 -24.75 -10.445 1 95.69 93 ILE A O 1
ATOM 703 N N . GLY A 1 94 ? 13.078 -23.203 -8.828 1 92.69 94 GLY A N 1
ATOM 704 C CA . GLY A 1 94 ? 11.625 -23.094 -8.812 1 92.69 94 GLY A CA 1
ATOM 705 C C . GLY A 1 94 ? 11.07 -22.391 -10.023 1 92.69 94 GLY A C 1
ATOM 706 O O . GLY A 1 94 ? 11.773 -21.609 -10.672 1 92.69 94 GLY A O 1
ATOM 707 N N . TRP A 1 95 ? 9.789 -22.703 -10.32 1 90.44 95 TRP A N 1
ATOM 708 C CA . TRP A 1 95 ? 9.125 -22.094 -11.469 1 90.44 95 TRP A CA 1
ATOM 709 C C . TRP A 1 95 ? 9.055 -20.578 -11.328 1 90.44 95 TRP A C 1
ATOM 711 O O . TRP A 1 95 ? 9.039 -19.859 -12.328 1 90.44 95 TRP A O 1
ATOM 721 N N . GLU A 1 96 ? 9.078 -20.062 -10.125 1 80.38 96 GLU A N 1
ATOM 722 C CA . GLU A 1 96 ? 8.93 -18.625 -9.859 1 80.38 96 GLU A CA 1
ATOM 723 C C . GLU A 1 96 ? 10.258 -17.891 -10.016 1 80.38 96 GLU A C 1
ATOM 725 O O . GLU A 1 96 ? 10.312 -16.672 -9.906 1 80.38 96 GLU A O 1
ATOM 730 N N . ASP A 1 97 ? 11.281 -18.625 -10.242 1 85.38 97 ASP A N 1
ATOM 731 C CA . ASP A 1 97 ? 12.625 -18.047 -10.344 1 85.38 97 ASP A CA 1
ATOM 732 C C . ASP A 1 97 ? 12.781 -17.234 -11.617 1 85.38 97 ASP A C 1
ATOM 734 O O . ASP A 1 97 ? 12.406 -17.688 -12.703 1 85.38 97 ASP A O 1
ATOM 738 N N . ALA A 1 98 ? 13.328 -16.047 -11.492 1 77.88 98 ALA A N 1
ATOM 739 C CA . ALA A 1 98 ? 13.438 -15.148 -12.633 1 77.88 98 ALA A CA 1
ATOM 740 C C . ALA A 1 98 ? 14.891 -14.977 -13.07 1 77.88 98 ALA A C 1
ATOM 742 O O . ALA A 1 98 ? 15.195 -14.141 -13.922 1 77.88 98 ALA A O 1
ATOM 743 N N . ARG A 1 99 ? 15.797 -15.75 -12.602 1 84.12 99 ARG A N 1
ATOM 744 C CA . ARG A 1 99 ? 17.219 -15.555 -12.828 1 84.12 99 ARG A CA 1
ATOM 745 C C . ARG A 1 99 ? 17.562 -15.719 -14.305 1 84.12 99 ARG A C 1
ATOM 747 O O . ARG A 1 99 ? 18.609 -15.242 -14.758 1 84.12 99 ARG A O 1
ATOM 754 N N . THR A 1 100 ? 16.656 -16.375 -15.016 1 88.5 100 THR A N 1
ATOM 755 C CA . THR A 1 100 ? 16.969 -16.641 -16.406 1 88.5 100 THR A CA 1
ATOM 756 C C . THR A 1 100 ? 16.25 -15.648 -17.328 1 88.5 100 THR A C 1
ATOM 758 O O . THR A 1 100 ? 16.172 -15.867 -18.547 1 88.5 100 THR A O 1
ATOM 761 N N . ALA A 1 101 ? 15.734 -14.617 -16.828 1 81.56 101 ALA A N 1
ATOM 762 C CA . ALA A 1 101 ? 14.977 -13.633 -17.609 1 81.56 101 ALA A CA 1
ATOM 763 C C . ALA A 1 101 ? 15.82 -13.039 -18.719 1 81.56 101 ALA A C 1
ATOM 765 O O . ALA A 1 101 ? 15.352 -12.891 -19.859 1 81.56 101 ALA A O 1
ATOM 766 N N . ALA A 1 102 ? 17.125 -12.688 -18.422 1 84.06 102 ALA A N 1
ATOM 767 C CA . ALA A 1 102 ? 18 -12.109 -19.438 1 84.06 102 ALA A CA 1
ATOM 768 C C . ALA A 1 102 ? 18.234 -13.086 -20.578 1 84.06 102 ALA A C 1
ATOM 770 O O . ALA A 1 102 ? 18.281 -12.68 -21.75 1 84.06 102 ALA A O 1
ATOM 771 N N . ARG A 1 103 ? 18.344 -14.32 -20.234 1 89.31 103 ARG A N 1
ATOM 772 C CA . ARG A 1 103 ? 18.547 -15.344 -21.25 1 89.31 103 ARG A CA 1
ATOM 773 C C . ARG A 1 103 ? 17.312 -15.477 -22.141 1 89.31 103 ARG A C 1
ATOM 775 O O . ARG A 1 103 ? 17.422 -15.672 -23.344 1 89.31 103 ARG A O 1
ATOM 782 N N . CYS A 1 104 ? 16.141 -15.406 -21.547 1 86.62 104 CYS A N 1
ATOM 783 C CA . CYS A 1 104 ? 14.898 -15.445 -22.312 1 86.62 104 CYS A CA 1
ATOM 784 C C . CYS A 1 104 ? 14.828 -14.297 -23.297 1 86.62 104 CYS A C 1
ATOM 786 O O . CYS A 1 104 ? 14.398 -14.477 -24.453 1 86.62 104 CYS A O 1
ATOM 788 N N . LEU A 1 105 ? 15.289 -13.148 -22.922 1 82 105 LEU A N 1
ATOM 789 C CA . LEU A 1 105 ? 15.297 -11.977 -23.781 1 82 105 LEU A CA 1
ATOM 790 C C . LEU A 1 105 ? 16.234 -12.172 -24.953 1 82 105 LEU A C 1
ATOM 792 O O . LEU A 1 105 ? 15.93 -11.773 -26.078 1 82 105 LEU A O 1
ATOM 796 N N . GLU A 1 106 ? 17.375 -12.703 -24.641 1 87.12 106 GLU A N 1
ATOM 797 C CA . GLU A 1 106 ? 18.328 -13 -25.703 1 87.12 106 GLU A CA 1
ATOM 798 C C . GLU A 1 106 ? 17.75 -13.953 -26.734 1 87.12 106 GLU A C 1
ATOM 800 O O . GLU A 1 106 ? 17.922 -13.758 -27.938 1 87.12 106 GLU A O 1
ATOM 805 N N . LEU A 1 107 ? 17.078 -14.984 -26.219 1 85.88 107 LEU A N 1
ATOM 806 C CA . LEU A 1 107 ? 16.5 -15.984 -27.109 1 85.88 107 LEU A CA 1
ATOM 807 C C . LEU A 1 107 ? 15.391 -15.367 -27.953 1 85.88 107 LEU A C 1
ATOM 809 O O . LEU A 1 107 ? 15.227 -15.734 -29.125 1 85.88 107 LEU A O 1
ATOM 813 N N . ALA A 1 108 ? 14.664 -14.508 -27.391 1 79.25 108 ALA A N 1
ATOM 814 C CA . ALA A 1 108 ? 13.57 -13.859 -28.109 1 79.25 108 ALA A CA 1
ATOM 815 C C . ALA A 1 108 ? 14.086 -13.086 -29.312 1 79.25 108 ALA A C 1
ATOM 817 O O . ALA A 1 108 ? 13.406 -13.008 -30.344 1 79.25 108 ALA A O 1
ATOM 818 N N . ARG A 1 109 ? 15.25 -12.531 -29.188 1 77.69 109 ARG A N 1
ATOM 819 C CA . ARG A 1 109 ? 15.875 -11.812 -30.297 1 77.69 109 ARG A CA 1
ATOM 820 C C . ARG A 1 109 ? 16.156 -12.75 -31.469 1 77.69 109 ARG A C 1
ATOM 822 O O . ARG A 1 109 ? 16.234 -12.305 -32.625 1 77.69 109 ARG A O 1
ATOM 829 N N . HIS A 1 110 ? 16.234 -14.016 -31.125 1 78.56 110 HIS A N 1
ATOM 830 C CA . HIS A 1 110 ? 16.516 -15 -32.156 1 78.56 110 HIS A CA 1
ATOM 831 C C . HIS A 1 110 ? 15.242 -15.766 -32.531 1 78.56 110 HIS A C 1
ATOM 833 O O . HIS A 1 110 ? 15.32 -16.812 -33.188 1 78.56 110 HIS A O 1
ATOM 839 N N . GLY A 1 111 ? 14.102 -15.344 -31.984 1 73 111 GLY A N 1
ATOM 840 C CA . GLY A 1 111 ? 12.82 -15.883 -32.406 1 73 111 GLY A CA 1
ATOM 841 C C . GLY A 1 111 ? 12.305 -16.984 -31.5 1 73 111 GLY A C 1
ATOM 842 O O . GLY A 1 111 ? 11.266 -17.594 -31.781 1 73 111 GLY A O 1
ATOM 843 N N . VAL A 1 112 ? 13.086 -17.297 -30.484 1 74.88 112 VAL A N 1
ATOM 844 C CA . VAL A 1 112 ? 12.633 -18.312 -29.547 1 74.88 112 VAL A CA 1
ATOM 845 C C . VAL A 1 112 ? 12 -17.656 -28.328 1 74.88 112 VAL A C 1
ATOM 847 O O . VAL A 1 112 ? 12.688 -17 -27.547 1 74.88 112 VAL A O 1
ATOM 850 N N . VAL A 1 113 ? 10.719 -17.891 -28.25 1 77.06 113 VAL A N 1
ATOM 851 C CA . VAL A 1 113 ? 10.008 -17.234 -27.156 1 77.06 113 VAL A CA 1
ATOM 852 C C . VAL A 1 113 ? 9.766 -18.234 -26.031 1 77.06 113 VAL A C 1
ATOM 854 O O . VAL A 1 113 ? 9.016 -19.188 -26.188 1 77.06 113 VAL A O 1
ATOM 857 N N . VAL A 1 114 ? 10.531 -18 -24.953 1 82 114 VAL A N 1
ATOM 858 C CA . VAL A 1 114 ? 10.359 -18.766 -23.719 1 82 114 VAL A CA 1
ATOM 859 C C . VAL A 1 114 ? 10.305 -17.812 -22.531 1 82 114 VAL A C 1
ATOM 861 O O . VAL A 1 114 ? 10.688 -16.641 -22.641 1 82 114 VAL A O 1
ATOM 864 N N . SER A 1 115 ? 9.711 -18.344 -21.469 1 80.5 115 SER A N 1
ATOM 865 C CA . SER A 1 115 ? 9.586 -17.547 -20.25 1 80.5 115 SER A CA 1
ATOM 866 C C . SER A 1 115 ? 10.445 -18.125 -19.125 1 80.5 115 SER A C 1
ATOM 868 O O . SER A 1 115 ? 10.672 -19.328 -19.062 1 80.5 115 SER A O 1
ATOM 870 N N . PRO A 1 116 ? 10.852 -17.141 -18.25 1 85.19 116 PRO A N 1
ATOM 871 C CA . PRO A 1 116 ? 11.57 -17.656 -17.078 1 85.19 116 PRO A CA 1
ATOM 872 C C . PRO A 1 116 ? 10.703 -18.547 -16.203 1 85.19 116 PRO A C 1
ATOM 874 O O . PRO A 1 116 ? 11.227 -19.312 -15.391 1 85.19 116 PRO A O 1
ATOM 877 N N . SER A 1 117 ? 9.414 -18.484 -16.406 1 83.12 117 SER A N 1
ATOM 878 C CA . SER A 1 117 ? 8.516 -19.312 -15.602 1 83.12 117 SER A CA 1
ATOM 879 C C . SER A 1 117 ? 8.375 -20.719 -16.203 1 83.12 117 SER A C 1
ATOM 881 O O . SER A 1 117 ? 7.719 -21.578 -15.617 1 83.12 117 SER A O 1
ATOM 883 N N . GLU A 1 118 ? 9.008 -20.891 -17.297 1 89.19 118 GLU A N 1
ATOM 884 C CA . GLU A 1 118 ? 9.109 -22.219 -17.906 1 89.19 118 GLU A CA 1
ATOM 885 C C . GLU A 1 118 ? 10.445 -22.875 -17.562 1 89.19 118 GLU A C 1
ATOM 887 O O . GLU A 1 118 ? 11.297 -22.266 -16.922 1 89.19 118 GLU A O 1
ATOM 892 N N . SER A 1 119 ? 10.625 -24.094 -18.016 1 95.5 119 SER A N 1
ATOM 893 C CA . SER A 1 119 ? 11.781 -24.875 -17.578 1 95.5 119 SER A CA 1
ATOM 894 C C . SER A 1 119 ? 12.961 -24.703 -18.531 1 95.5 119 SER A C 1
ATOM 896 O O . SER A 1 119 ? 14.102 -24.984 -18.172 1 95.5 119 SER A O 1
ATOM 898 N N . ALA A 1 120 ? 12.703 -24.25 -19.734 1 94.75 120 ALA A N 1
ATOM 899 C CA . ALA A 1 120 ? 13.672 -24.344 -20.828 1 94.75 120 ALA A CA 1
ATOM 900 C C . ALA A 1 120 ? 15.008 -23.734 -20.438 1 94.75 120 ALA A C 1
ATOM 902 O O . ALA A 1 120 ? 16.047 -24.406 -20.438 1 94.75 120 ALA A O 1
ATOM 903 N N . THR A 1 121 ? 14.969 -22.484 -20.062 1 94.5 121 THR A N 1
ATOM 904 C CA . THR A 1 121 ? 16.219 -21.797 -19.75 1 94.5 121 THR A CA 1
ATOM 905 C C . THR A 1 121 ? 16.781 -22.25 -18.406 1 94.5 121 THR A C 1
ATOM 907 O O . THR A 1 121 ? 17.984 -22.141 -18.156 1 94.5 121 THR A O 1
ATOM 910 N N . LYS A 1 122 ? 15.953 -22.766 -17.562 1 96.5 122 LYS A N 1
ATOM 911 C CA . LYS A 1 122 ? 16.422 -23.375 -16.312 1 96.5 122 LYS A CA 1
ATOM 912 C C . LYS A 1 122 ? 17.172 -24.672 -16.594 1 96.5 122 LYS A C 1
ATOM 914 O O . LYS A 1 122 ? 18.188 -24.953 -15.945 1 96.5 122 LYS A O 1
ATOM 919 N N . PHE A 1 123 ? 16.641 -25.453 -17.531 1 97.88 123 PHE A N 1
ATOM 920 C CA . PHE A 1 123 ? 17.312 -26.672 -17.922 1 97.88 123 PHE A CA 1
ATOM 921 C C . PHE A 1 123 ? 18.703 -26.375 -18.469 1 97.88 123 PHE A C 1
ATOM 923 O O . PHE A 1 123 ? 19.688 -27 -18.078 1 97.88 123 PHE A O 1
ATOM 930 N N . GLU A 1 124 ? 18.734 -25.391 -19.312 1 96.88 124 GLU A N 1
ATOM 931 C CA . GLU A 1 124 ? 20 -24.969 -19.891 1 96.88 124 GLU A CA 1
ATOM 932 C C . GLU A 1 124 ? 21 -24.578 -18.797 1 96.88 124 GLU A C 1
ATOM 934 O O . GLU A 1 124 ? 22.156 -25 -18.844 1 96.88 124 GLU A O 1
ATOM 939 N N . ARG A 1 125 ? 20.562 -23.844 -17.906 1 95.88 125 ARG A N 1
ATOM 940 C CA . ARG A 1 125 ? 21.406 -23.359 -16.828 1 95.88 125 ARG A CA 1
ATOM 941 C C . ARG A 1 125 ? 21.922 -24.5 -15.977 1 95.88 125 ARG A C 1
ATOM 943 O O . ARG A 1 125 ? 23.109 -24.547 -15.633 1 95.88 125 ARG A O 1
ATOM 950 N N . LEU A 1 126 ? 21.078 -25.391 -15.617 1 97.44 126 LEU A N 1
ATOM 951 C CA . LEU A 1 126 ? 21.438 -26.5 -14.758 1 97.44 126 LEU A CA 1
ATOM 952 C C . LEU A 1 126 ? 22.422 -27.422 -15.461 1 97.44 126 LEU A C 1
ATOM 954 O O . LEU A 1 126 ? 23.328 -27.969 -14.82 1 97.44 126 LEU A O 1
ATOM 958 N N . LEU A 1 127 ? 22.297 -27.594 -16.719 1 97.06 127 LEU A N 1
ATOM 959 C CA . LEU A 1 127 ? 23.172 -28.484 -17.484 1 97.06 127 LEU A CA 1
ATOM 960 C C . LEU A 1 127 ? 24.531 -27.844 -17.703 1 97.06 127 LEU A C 1
ATOM 962 O O . LEU A 1 127 ? 25.484 -28.531 -18.094 1 97.06 127 LEU A O 1
ATOM 966 N N . ALA A 1 128 ? 24.641 -26.547 -17.453 1 94.81 128 ALA A N 1
ATOM 967 C CA . ALA A 1 128 ? 25.906 -25.828 -17.641 1 94.81 128 ALA A CA 1
ATOM 968 C C . ALA A 1 128 ? 26.781 -25.906 -16.406 1 94.81 128 ALA A C 1
ATOM 970 O O . ALA A 1 128 ? 27.938 -25.469 -16.422 1 94.81 128 ALA A O 1
ATOM 971 N N . ILE A 1 129 ? 26.188 -26.422 -15.375 1 92.12 129 ILE A N 1
ATOM 972 C CA . ILE A 1 129 ? 26.969 -26.578 -14.156 1 92.12 129 ILE A CA 1
ATOM 973 C C . ILE A 1 129 ? 28.203 -27.422 -14.438 1 92.12 129 ILE A C 1
ATOM 975 O O . ILE A 1 129 ? 28.141 -28.406 -15.164 1 92.12 129 ILE A O 1
ATOM 979 N N . ALA A 1 130 ? 29.312 -27.031 -13.766 1 85.56 130 ALA A N 1
ATOM 980 C CA . ALA A 1 130 ? 30.609 -27.672 -14.016 1 85.56 130 ALA A CA 1
ATOM 981 C C . ALA A 1 130 ? 30.625 -29.094 -13.461 1 85.56 130 ALA A C 1
ATOM 983 O O . ALA A 1 130 ? 30 -29.375 -12.43 1 85.56 130 ALA A O 1
ATOM 984 N N . GLU A 1 131 ? 31.281 -29.984 -14.094 1 89 131 GLU A N 1
ATOM 985 C CA . GLU A 1 131 ? 31.609 -31.328 -13.641 1 89 131 GLU A CA 1
ATOM 986 C C . GLU A 1 131 ? 30.359 -32.188 -13.531 1 89 131 GLU A C 1
ATOM 988 O O . GLU A 1 131 ? 30.266 -33.062 -12.664 1 89 131 GLU A O 1
ATOM 993 N N . LEU A 1 132 ? 29.344 -31.922 -14.383 1 91.62 132 LEU A N 1
ATOM 994 C CA . LEU A 1 132 ? 28.203 -32.812 -14.43 1 91.62 132 LEU A CA 1
ATOM 995 C C . LEU A 1 132 ? 28.562 -34.156 -15.094 1 91.62 132 LEU A C 1
ATOM 997 O O . LEU A 1 132 ? 29.266 -34.156 -16.109 1 91.62 132 LEU A O 1
ATOM 1001 N N . PRO A 1 133 ? 28.188 -35.219 -14.555 1 92.88 133 PRO A N 1
ATOM 1002 C CA . PRO A 1 133 ? 28.406 -36.469 -15.266 1 92.88 133 PRO A CA 1
ATOM 1003 C C . PRO A 1 133 ? 27.688 -36.531 -16.609 1 92.88 133 PRO A C 1
ATOM 1005 O O . PRO A 1 133 ? 26.641 -35.906 -16.781 1 92.88 133 PRO A O 1
ATOM 1008 N N . ASP A 1 134 ? 28.188 -37.312 -17.547 1 90.19 134 ASP A N 1
ATOM 1009 C CA . ASP A 1 134 ? 27.656 -37.406 -18.906 1 90.19 134 ASP A CA 1
ATOM 1010 C C . ASP A 1 134 ? 26.234 -37.938 -18.906 1 90.19 134 ASP A C 1
ATOM 1012 O O . ASP A 1 134 ? 25.438 -37.625 -19.797 1 90.19 134 ASP A O 1
ATOM 1016 N N . HIS A 1 135 ? 25.938 -38.75 -17.906 1 92.81 135 HIS A N 1
ATOM 1017 C CA . HIS A 1 135 ? 24.625 -39.406 -17.891 1 92.81 135 HIS A CA 1
ATOM 1018 C C . HIS A 1 135 ? 23.625 -38.594 -17.078 1 92.81 135 HIS A C 1
ATOM 1020 O O . HIS A 1 135 ? 22.5 -39.031 -16.859 1 92.81 135 HIS A O 1
ATOM 1026 N N . ALA A 1 136 ? 24.016 -37.406 -16.625 1 96.5 136 ALA A N 1
ATOM 1027 C CA . ALA A 1 136 ? 23.094 -36.562 -15.875 1 96.5 136 ALA A CA 1
ATOM 1028 C C . ALA A 1 136 ? 21.891 -36.156 -16.734 1 96.5 136 ALA A C 1
ATOM 1030 O O . ALA A 1 136 ? 22.047 -35.875 -17.938 1 96.5 136 ALA A O 1
ATOM 1031 N N . GLN A 1 137 ? 20.75 -36.125 -16.156 1 97.81 137 GLN A N 1
ATOM 1032 C CA . GLN A 1 137 ? 19.531 -35.688 -16.828 1 97.81 137 GLN A CA 1
ATOM 1033 C C . GLN A 1 137 ? 18.891 -34.5 -16.109 1 97.81 137 GLN A C 1
ATOM 1035 O O . GLN A 1 137 ? 19.172 -34.25 -14.945 1 97.81 137 GLN A O 1
ATOM 1040 N N . VAL A 1 138 ? 18.172 -33.781 -16.875 1 98.19 138 VAL A N 1
ATOM 1041 C CA . VAL A 1 138 ? 17.375 -32.688 -16.312 1 98.19 138 VAL A CA 1
ATOM 1042 C C . VAL A 1 138 ? 15.891 -32.969 -16.516 1 98.19 138 VAL A C 1
ATOM 1044 O O . VAL A 1 138 ? 15.5 -33.625 -17.484 1 98.19 138 VAL A O 1
ATOM 1047 N N . GLY A 1 139 ? 15.086 -32.562 -15.57 1 98.06 139 GLY A N 1
ATOM 1048 C CA . GLY A 1 139 ? 13.641 -32.75 -15.633 1 98.06 139 GLY A CA 1
ATOM 1049 C C . GLY A 1 139 ? 12.883 -31.906 -14.648 1 98.06 139 GLY A C 1
ATOM 1050 O O . GLY A 1 139 ? 13.484 -31.109 -13.922 1 98.06 139 GLY A O 1
ATOM 1051 N N . THR A 1 140 ? 11.57 -31.984 -14.758 1 98.31 140 THR A N 1
ATOM 1052 C CA . THR A 1 140 ? 10.695 -31.297 -13.812 1 98.31 140 THR A CA 1
ATOM 1053 C C . THR A 1 140 ? 10.547 -32.125 -12.531 1 98.31 140 THR A C 1
ATOM 1055 O O . THR A 1 140 ? 11.203 -33.156 -12.367 1 98.31 140 THR A O 1
ATOM 1058 N N . VAL A 1 141 ? 9.789 -31.594 -11.625 1 98.38 141 VAL A N 1
ATOM 1059 C CA . VAL A 1 141 ? 9.68 -32.188 -10.297 1 98.38 141 VAL A CA 1
ATOM 1060 C C . VAL A 1 141 ? 9.125 -33.625 -10.414 1 98.38 141 VAL A C 1
ATOM 1062 O O . VAL A 1 141 ? 9.531 -34.5 -9.672 1 98.38 141 VAL A O 1
ATOM 1065 N N . ASP A 1 142 ? 8.18 -33.844 -11.297 1 98.31 142 ASP A N 1
ATOM 1066 C CA . ASP A 1 142 ? 7.645 -35.188 -11.492 1 98.31 142 ASP A CA 1
ATOM 1067 C C . ASP A 1 142 ? 8.75 -36.156 -11.906 1 98.31 142 ASP A C 1
ATOM 1069 O O . ASP A 1 142 ? 8.852 -37.25 -11.352 1 98.31 142 ASP A O 1
ATOM 1073 N N . ALA A 1 143 ? 9.578 -35.75 -12.852 1 98.25 143 ALA A N 1
ATOM 1074 C CA . ALA A 1 143 ? 10.664 -36.594 -13.328 1 98.25 143 ALA A CA 1
ATOM 1075 C C . ALA A 1 143 ? 11.602 -36.969 -12.18 1 98.25 143 ALA A C 1
ATOM 1077 O O . ALA A 1 143 ? 12.008 -38.125 -12.062 1 98.25 143 ALA A O 1
ATOM 1078 N N . TRP A 1 144 ? 11.883 -35.969 -11.375 1 98.44 144 TRP A N 1
ATOM 1079 C CA . TRP A 1 144 ? 12.758 -36.188 -10.234 1 98.44 144 TRP A CA 1
ATOM 1080 C C . TRP A 1 144 ? 12.133 -37.188 -9.242 1 98.44 144 TRP A C 1
ATOM 1082 O O . TRP A 1 144 ? 12.797 -38.094 -8.781 1 98.44 144 TRP A O 1
ATOM 1092 N N . LEU A 1 145 ? 10.891 -37 -8.938 1 98.5 145 LEU A N 1
ATOM 1093 C CA . LEU A 1 145 ? 10.234 -37.844 -7.938 1 98.5 145 LEU A CA 1
ATOM 1094 C C . LEU A 1 145 ? 9.969 -39.25 -8.492 1 98.5 145 LEU A C 1
ATOM 1096 O O . LEU A 1 145 ? 10.039 -40.219 -7.758 1 98.5 145 LEU A O 1
ATOM 1100 N N . VAL A 1 146 ? 9.641 -39.375 -9.766 1 98.19 146 VAL A N 1
ATOM 1101 C CA . VAL A 1 146 ? 9.422 -40.656 -10.383 1 98.19 146 VAL A CA 1
ATOM 1102 C C . VAL A 1 146 ? 10.695 -41.5 -10.305 1 98.19 146 VAL A C 1
ATOM 1104 O O . VAL A 1 146 ? 10.664 -42.656 -9.914 1 98.19 146 VAL A O 1
ATOM 1107 N N . VAL A 1 147 ? 11.828 -40.875 -10.656 1 97.56 147 VAL A N 1
ATOM 1108 C CA . VAL A 1 147 ? 13.086 -41.625 -10.672 1 97.56 147 VAL A CA 1
ATOM 1109 C C . VAL A 1 147 ? 13.477 -42 -9.25 1 97.56 147 VAL A C 1
ATOM 1111 O O . VAL A 1 147 ? 13.992 -43.094 -9.023 1 97.56 147 VAL A O 1
ATOM 1114 N N . THR A 1 148 ? 13.25 -41.188 -8.289 1 97.44 148 THR A N 1
ATOM 1115 C CA . THR A 1 148 ? 13.641 -41.469 -6.914 1 97.44 148 THR A CA 1
ATOM 1116 C C . THR A 1 148 ? 12.727 -42.531 -6.309 1 97.44 148 THR A C 1
ATOM 1118 O O . THR A 1 148 ? 13.164 -43.344 -5.484 1 97.44 148 THR A O 1
ATOM 1121 N N . LEU A 1 149 ? 11.492 -42.562 -6.711 1 97 149 LEU A N 1
ATOM 1122 C CA . LEU A 1 149 ? 10.516 -43.469 -6.105 1 97 149 LEU A CA 1
ATOM 1123 C C . LEU A 1 149 ? 10.523 -44.812 -6.805 1 97 149 LEU A C 1
ATOM 1125 O O . LEU A 1 149 ? 10.258 -45.844 -6.172 1 97 149 LEU A O 1
ATOM 1129 N N . THR A 1 150 ? 10.766 -44.844 -8.141 1 96.62 150 THR A N 1
ATOM 1130 C CA . THR A 1 150 ? 10.555 -46.094 -8.906 1 96.62 150 THR A CA 1
ATOM 1131 C C . THR A 1 150 ? 11.867 -46.562 -9.516 1 96.62 150 THR A C 1
ATOM 1133 O O . THR A 1 150 ? 11.969 -47.719 -9.93 1 96.62 150 THR A O 1
ATOM 1136 N N . GLY A 1 151 ? 12.797 -45.656 -9.719 1 94.62 151 GLY A N 1
ATOM 1137 C CA . GLY A 1 151 ? 14.055 -46.031 -10.352 1 94.62 151 GLY A CA 1
ATOM 1138 C C . GLY A 1 151 ? 14.07 -45.781 -11.852 1 94.62 151 GLY A C 1
ATOM 1139 O O . GLY A 1 151 ? 15.086 -46 -12.508 1 94.62 151 GLY A O 1
ATOM 1140 N N . SER A 1 152 ? 13.016 -45.344 -12.391 1 91.94 152 SER A N 1
ATOM 1141 C CA . SER A 1 152 ? 12.922 -45.062 -13.82 1 91.94 152 SER A CA 1
ATOM 1142 C C . SER A 1 152 ? 12.461 -43.625 -14.055 1 91.94 152 SER A C 1
ATOM 1144 O O . SER A 1 152 ? 11.398 -43.219 -13.562 1 91.94 152 SER A O 1
ATOM 1146 N N . ALA A 1 153 ? 13.172 -42.938 -14.891 1 93.06 153 ALA A N 1
ATOM 1147 C CA . ALA A 1 153 ? 12.883 -41.531 -15.094 1 93.06 153 ALA A CA 1
ATOM 1148 C C . ALA A 1 153 ? 11.898 -41.312 -16.234 1 93.06 153 ALA A C 1
ATOM 1150 O O . ALA A 1 153 ? 12.031 -41.938 -17.297 1 93.06 153 ALA A O 1
ATOM 1151 N N . SER A 1 154 ? 10.922 -40.562 -16.047 1 96 154 SER A N 1
ATOM 1152 C CA . SER A 1 154 ? 9.984 -40.125 -17.078 1 96 154 SER A CA 1
ATOM 1153 C C . SER A 1 154 ? 9.203 -38.906 -16.625 1 96 154 SER A C 1
ATOM 1155 O O . SER A 1 154 ? 9.172 -38.562 -15.438 1 96 154 SER A O 1
ATOM 1157 N N . THR A 1 155 ? 8.703 -38.188 -17.516 1 96.62 155 THR A N 1
ATOM 1158 C CA . THR A 1 155 ? 7.762 -37.094 -17.266 1 96.62 155 THR A CA 1
ATOM 1159 C C . THR A 1 155 ? 6.445 -37.344 -18.016 1 96.62 155 THR A C 1
ATOM 1161 O O . THR A 1 155 ? 6.281 -38.375 -18.672 1 96.62 155 THR A O 1
ATOM 1164 N N . ASP A 1 156 ? 5.453 -36.562 -17.75 1 94.81 156 ASP A N 1
ATOM 1165 C CA . ASP A 1 156 ? 4.195 -36.688 -18.484 1 94.81 156 ASP A CA 1
ATOM 1166 C C . ASP A 1 156 ? 3.932 -35.438 -19.328 1 94.81 156 ASP A C 1
ATOM 1168 O O . ASP A 1 156 ? 4.609 -34.438 -19.172 1 94.81 156 ASP A O 1
ATOM 1172 N N . PRO A 1 157 ? 2.988 -35.469 -20.266 1 92.19 157 PRO A N 1
ATOM 1173 C CA . PRO A 1 157 ? 2.76 -34.344 -21.188 1 92.19 157 PRO A CA 1
ATOM 1174 C C . PRO A 1 157 ? 2.342 -33.062 -20.469 1 92.19 157 PRO A C 1
ATOM 1176 O O . PRO A 1 157 ? 2.645 -31.969 -20.938 1 92.19 157 PRO A O 1
ATOM 1179 N N . THR A 1 158 ? 1.631 -33.188 -19.359 1 93.56 158 THR A N 1
ATOM 1180 C CA . THR A 1 158 ? 1.175 -32 -18.656 1 93.56 158 THR A CA 1
ATOM 1181 C C . THR A 1 158 ? 2.357 -31.219 -18.078 1 93.56 158 THR A C 1
ATOM 1183 O O . THR A 1 158 ? 2.34 -29.984 -18.047 1 93.56 158 THR A O 1
ATOM 1186 N N . ASN A 1 159 ? 3.367 -31.875 -17.641 1 95.44 159 ASN A N 1
ATOM 1187 C CA . ASN A 1 159 ? 4.602 -31.25 -17.172 1 95.44 159 ASN A CA 1
ATOM 1188 C C . ASN A 1 159 ? 5.488 -30.828 -18.344 1 95.44 159 ASN A C 1
ATOM 1190 O O . ASN A 1 159 ? 6.035 -29.719 -18.359 1 95.44 159 ASN A O 1
ATOM 1194 N N . ALA A 1 160 ? 5.578 -31.641 -19.312 1 93.38 160 ALA A N 1
ATOM 1195 C CA . ALA A 1 160 ? 6.43 -31.375 -20.469 1 93.38 160 ALA A CA 1
ATOM 1196 C C . ALA A 1 160 ? 5.965 -30.125 -21.219 1 93.38 160 ALA A C 1
ATOM 1198 O O . ALA A 1 160 ? 6.785 -29.328 -21.688 1 93.38 160 ALA A O 1
ATOM 1199 N N . ALA A 1 161 ? 4.73 -30 -21.328 1 87.12 161 ALA A N 1
ATOM 1200 C CA . ALA A 1 161 ? 4.145 -28.906 -22.094 1 87.12 161 ALA A CA 1
ATOM 1201 C C . ALA A 1 161 ? 4.551 -27.547 -21.531 1 87.12 161 ALA A C 1
ATOM 1203 O O . ALA A 1 161 ? 4.648 -26.562 -22.266 1 87.12 161 ALA A O 1
ATOM 1204 N N . VAL A 1 162 ? 4.863 -27.484 -20.297 1 89.19 162 VAL A N 1
ATOM 1205 C CA . VAL A 1 162 ? 5.133 -26.188 -19.656 1 89.19 162 VAL A CA 1
ATOM 1206 C C . VAL A 1 162 ? 6.641 -25.953 -19.594 1 89.19 162 VAL A C 1
ATOM 1208 O O . VAL A 1 162 ? 7.09 -24.906 -19.125 1 89.19 162 VAL A O 1
ATOM 1211 N N . THR A 1 163 ? 7.402 -26.812 -20.094 1 92.06 163 THR A N 1
ATOM 1212 C CA . THR A 1 163 ? 8.852 -26.625 -20.141 1 92.06 163 THR A CA 1
ATOM 1213 C C . THR A 1 163 ? 9.219 -25.625 -21.234 1 92.06 163 THR A C 1
ATOM 1215 O O . THR A 1 163 ? 10.297 -25.016 -21.188 1 92.06 163 THR A O 1
ATOM 1218 N N . GLY A 1 164 ? 8.352 -25.516 -22.219 1 87.81 164 GLY A N 1
ATOM 1219 C CA . GLY A 1 164 ? 8.688 -24.734 -23.391 1 87.81 164 GLY A CA 1
ATOM 1220 C C . GLY A 1 164 ? 9.523 -25.484 -24.406 1 87.81 164 GLY A C 1
ATOM 1221 O O . GLY A 1 164 ? 10 -24.906 -25.375 1 87.81 164 GLY A O 1
ATOM 1222 N N . LEU A 1 165 ? 9.672 -26.781 -24.203 1 91.75 165 LEU A N 1
ATOM 1223 C CA . LEU A 1 165 ? 10.594 -27.547 -25.031 1 91.75 165 LEU A CA 1
ATOM 1224 C C . LEU A 1 165 ? 9.875 -28.688 -25.719 1 91.75 165 LEU A C 1
ATOM 1226 O O . LEU A 1 165 ? 10.508 -29.516 -26.391 1 91.75 165 LEU A O 1
ATOM 1230 N N . SER A 1 166 ? 8.594 -28.734 -25.531 1 88.31 166 SER A N 1
ATOM 1231 C CA . SER A 1 166 ? 7.867 -29.859 -26.109 1 88.31 166 SER A CA 1
ATOM 1232 C C . SER A 1 166 ? 6.848 -29.391 -27.141 1 88.31 166 SER A C 1
ATOM 1234 O O . SER A 1 166 ? 6.438 -28.234 -27.141 1 88.31 166 SER A O 1
ATOM 1236 N N . ASP A 1 167 ? 6.672 -30.25 -28.062 1 81.56 167 ASP A N 1
ATOM 1237 C CA . ASP A 1 167 ? 5.535 -30.109 -28.969 1 81.56 167 ASP A CA 1
ATOM 1238 C C . ASP A 1 167 ? 4.277 -30.75 -28.375 1 81.56 167 ASP A C 1
ATOM 1240 O O . ASP A 1 167 ? 4.176 -31.969 -28.266 1 81.56 167 ASP A O 1
ATOM 1244 N N . THR A 1 168 ? 3.375 -29.922 -28.062 1 76.06 168 THR A N 1
ATOM 1245 C CA . THR A 1 168 ? 2.193 -30.359 -27.328 1 76.06 168 THR A CA 1
ATOM 1246 C C . THR A 1 168 ? 1.359 -31.328 -28.156 1 76.06 168 THR A C 1
ATOM 1248 O O . THR A 1 168 ? 0.737 -32.25 -27.625 1 76.06 168 THR A O 1
ATOM 1251 N N . GLU A 1 169 ? 1.357 -31.094 -29.406 1 74.38 169 GLU A N 1
ATOM 1252 C CA . GLU A 1 169 ? 0.57 -31.953 -30.297 1 74.38 169 GLU A CA 1
ATOM 1253 C C . GLU A 1 169 ? 1.253 -33.281 -30.516 1 74.38 169 GLU A C 1
ATOM 1255 O O . GLU A 1 169 ? 0.601 -34.344 -30.469 1 74.38 169 GLU A O 1
ATOM 1260 N N . ALA A 1 170 ? 2.574 -33.25 -30.672 1 75.5 170 ALA A N 1
ATOM 1261 C CA . ALA A 1 170 ? 3.314 -34.5 -30.969 1 75.5 170 ALA A CA 1
ATOM 1262 C C . ALA A 1 170 ? 3.676 -35.219 -29.688 1 75.5 170 ALA A C 1
ATOM 1264 O O . ALA A 1 170 ? 4.059 -36.406 -29.719 1 75.5 170 ALA A O 1
ATOM 1265 N N . LEU A 1 171 ? 3.473 -34.625 -28.516 1 80.19 171 LEU A N 1
ATOM 1266 C CA . LEU A 1 171 ? 3.859 -35.156 -27.219 1 80.19 171 LEU A CA 1
ATOM 1267 C C . LEU A 1 171 ? 5.309 -35.625 -27.234 1 80.19 171 LEU A C 1
ATOM 1269 O O . LEU A 1 171 ? 5.605 -36.75 -26.828 1 80.19 171 LEU A O 1
ATOM 1273 N N . ALA A 1 172 ? 6.121 -34.844 -27.875 1 88.69 172 ALA A N 1
ATOM 1274 C CA . ALA A 1 172 ? 7.551 -35.125 -28 1 88.69 172 ALA A CA 1
ATOM 1275 C C . ALA A 1 172 ? 8.383 -33.875 -27.781 1 88.69 172 ALA A C 1
ATOM 1277 O O . ALA A 1 172 ? 7.879 -32.75 -27.922 1 88.69 172 ALA A O 1
ATOM 1278 N N . TRP A 1 173 ? 9.57 -34.188 -27.391 1 94.31 173 TRP A N 1
ATOM 1279 C CA . TRP A 1 173 ? 10.477 -33.031 -27.281 1 94.31 173 TRP A CA 1
ATOM 1280 C C . TRP A 1 173 ? 10.719 -32.406 -28.641 1 94.31 173 TRP A C 1
ATOM 1282 O O . TRP A 1 173 ? 10.82 -33.094 -29.656 1 94.31 173 TRP A O 1
ATOM 1292 N N . ASP A 1 174 ? 10.766 -31.109 -28.641 1 90.62 174 ASP A N 1
ATOM 1293 C CA . ASP A 1 174 ? 11 -30.344 -29.859 1 90.62 174 ASP A CA 1
ATOM 1294 C C . ASP A 1 174 ? 12.492 -30.234 -30.172 1 90.62 174 ASP A C 1
ATOM 1296 O O . ASP A 1 174 ? 13.203 -29.422 -29.578 1 90.62 174 ASP A O 1
ATOM 1300 N N . GLY A 1 175 ? 12.898 -30.938 -31.219 1 91.75 175 GLY A N 1
ATOM 1301 C CA . GLY A 1 175 ? 14.312 -30.984 -31.578 1 91.75 175 GLY A CA 1
ATOM 1302 C C . GLY A 1 175 ? 14.891 -29.625 -31.922 1 91.75 175 GLY A C 1
ATOM 1303 O O . GLY A 1 175 ? 16.047 -29.344 -31.609 1 91.75 175 GLY A O 1
ATOM 1304 N N . GLU A 1 176 ? 14.172 -28.812 -32.562 1 89.44 176 GLU A N 1
ATOM 1305 C CA . GLU A 1 176 ? 14.641 -27.484 -32.969 1 89.44 176 GLU A CA 1
ATOM 1306 C C . GLU A 1 176 ? 14.898 -26.609 -31.75 1 89.44 176 GLU A C 1
ATOM 1308 O O . GLU A 1 176 ? 15.914 -25.906 -31.672 1 89.44 176 GLU A O 1
ATOM 1313 N N . ARG A 1 177 ? 13.969 -26.656 -30.797 1 89.06 177 ARG A N 1
ATOM 1314 C CA . ARG A 1 177 ? 14.117 -25.859 -29.594 1 89.06 177 ARG A CA 1
ATOM 1315 C C . ARG A 1 177 ? 15.289 -26.359 -28.75 1 89.06 177 ARG A C 1
ATOM 1317 O O . ARG A 1 177 ? 16.031 -25.562 -28.172 1 89.06 177 ARG A O 1
ATOM 1324 N N . LEU A 1 178 ? 15.383 -27.625 -28.703 1 93.56 178 LEU A N 1
ATOM 1325 C CA . LEU A 1 178 ? 16.484 -28.219 -27.953 1 93.56 178 LEU A CA 1
ATOM 1326 C C . LEU A 1 178 ? 17.828 -27.781 -28.547 1 93.56 178 LEU A C 1
ATOM 1328 O O . LEU A 1 178 ? 18.75 -27.422 -27.812 1 93.56 178 LEU A O 1
ATOM 1332 N N . ALA A 1 179 ? 17.875 -27.781 -29.859 1 92.81 179 ALA A N 1
ATOM 1333 C CA . ALA A 1 179 ? 19.109 -27.391 -30.547 1 92.81 179 ALA A CA 1
ATOM 1334 C C . ALA A 1 179 ? 19.453 -25.938 -30.266 1 92.81 179 ALA A C 1
ATOM 1336 O O . ALA A 1 179 ? 20.625 -25.594 -30.078 1 92.81 179 ALA A O 1
ATOM 1337 N N . LEU A 1 180 ? 18.5 -25.172 -30.219 1 90.5 180 LEU A N 1
ATOM 1338 C CA . LEU A 1 180 ? 18.703 -23.75 -29.984 1 90.5 180 LEU A CA 1
ATOM 1339 C C . LEU A 1 180 ? 19.266 -23.5 -28.578 1 90.5 180 LEU A C 1
ATOM 1341 O O . LEU A 1 180 ? 20.016 -22.547 -28.359 1 90.5 180 LEU A O 1
ATOM 1345 N N . LEU A 1 181 ? 18.906 -24.359 -27.656 1 93.5 181 LEU A N 1
ATOM 1346 C CA . LEU A 1 181 ? 19.359 -24.203 -26.281 1 93.5 181 LEU A CA 1
ATOM 1347 C C . LEU A 1 181 ? 20.578 -25.062 -26 1 93.5 181 LEU A C 1
ATOM 1349 O O . LEU A 1 181 ? 21.125 -25.047 -24.891 1 93.5 181 LEU A O 1
ATOM 1353 N N . GLY A 1 182 ? 20.953 -25.844 -26.984 1 93.06 182 GLY A N 1
ATOM 1354 C CA . GLY A 1 182 ? 22.109 -26.719 -26.828 1 93.06 182 GLY A CA 1
ATOM 1355 C C . GLY A 1 182 ? 21.844 -27.875 -25.875 1 93.06 182 GLY A C 1
ATOM 1356 O O . GLY A 1 182 ? 22.75 -28.312 -25.156 1 93.06 182 GLY A O 1
ATOM 1357 N N . ILE A 1 183 ? 20.641 -28.344 -25.875 1 95.5 183 ILE A N 1
ATOM 1358 C CA . ILE A 1 183 ? 20.297 -29.453 -25 1 95.5 183 ILE A CA 1
ATOM 1359 C C . ILE A 1 183 ? 20.234 -30.75 -25.797 1 95.5 183 ILE A C 1
ATOM 1361 O O . ILE A 1 183 ? 19.406 -30.875 -26.719 1 95.5 183 ILE A O 1
ATOM 1365 N N . ALA A 1 184 ? 21.047 -31.672 -25.438 1 95.62 184 ALA A N 1
ATOM 1366 C CA . ALA A 1 184 ? 20.984 -32.969 -26.078 1 95.62 184 ALA A CA 1
ATOM 1367 C C . ALA A 1 184 ? 19.766 -33.75 -25.625 1 95.62 184 ALA A C 1
ATOM 1369 O O . ALA A 1 184 ? 19.422 -33.781 -24.438 1 95.62 184 ALA A O 1
ATOM 1370 N N . PRO A 1 185 ? 19.078 -34.406 -26.531 1 94.75 185 PRO A N 1
ATOM 1371 C CA . PRO A 1 185 ? 17.875 -35.156 -26.172 1 94.75 185 PRO A CA 1
ATOM 1372 C C . PRO A 1 185 ? 18.109 -36.188 -25.078 1 94.75 185 PRO A C 1
ATOM 1374 O O . PRO A 1 185 ? 17.219 -36.469 -24.266 1 94.75 185 PRO A O 1
ATOM 1377 N N . GLU A 1 186 ? 19.344 -36.75 -25.016 1 94.56 186 GLU A N 1
ATOM 1378 C CA . GLU A 1 186 ? 19.688 -37.781 -24.031 1 94.56 186 GLU A CA 1
ATOM 1379 C C . GLU A 1 186 ? 19.672 -37.219 -22.625 1 94.56 186 GLU A C 1
ATOM 1381 O O . GLU A 1 186 ? 19.672 -37.969 -21.641 1 94.56 186 GLU A O 1
ATOM 1386 N N . ARG A 1 187 ? 19.703 -35.938 -22.547 1 96.94 187 ARG A N 1
ATOM 1387 C CA . ARG A 1 187 ? 19.719 -35.281 -21.234 1 96.94 187 ARG A CA 1
ATOM 1388 C C . ARG A 1 187 ? 18.297 -35.156 -20.672 1 96.94 187 ARG A C 1
ATOM 1390 O O . ARG A 1 187 ? 18.125 -34.844 -19.5 1 96.94 187 ARG A O 1
ATOM 1397 N N . LEU A 1 188 ? 17.328 -35.375 -21.469 1 97.69 188 LEU A N 1
ATOM 1398 C CA . LEU A 1 188 ? 15.93 -35.281 -21.047 1 97.69 188 LEU A CA 1
ATOM 1399 C C . LEU A 1 188 ? 15.344 -36.656 -20.766 1 97.69 188 LEU A C 1
ATOM 1401 O O . LEU A 1 188 ? 15.859 -37.688 -21.234 1 97.69 188 LEU A O 1
ATOM 1405 N N . VAL A 1 189 ? 14.344 -36.656 -20 1 97.19 189 VAL A N 1
ATOM 1406 C CA . VAL A 1 189 ? 13.641 -37.875 -19.688 1 97.19 189 VAL A CA 1
ATOM 1407 C C . VAL A 1 189 ? 12.547 -38.125 -20.734 1 97.19 189 VAL A C 1
ATOM 1409 O O . VAL A 1 189 ? 12.062 -37.188 -21.359 1 97.19 189 VAL A O 1
ATOM 1412 N N . PRO A 1 190 ? 12.188 -39.344 -21 1 95.75 190 PRO A N 1
ATOM 1413 C CA . PRO A 1 190 ? 11.109 -39.625 -21.969 1 95.75 190 PRO A CA 1
ATOM 1414 C C . PRO A 1 190 ? 9.75 -39.094 -21.484 1 95.75 190 PRO A C 1
ATOM 1416 O O . PRO A 1 190 ? 9.5 -39.062 -20.281 1 95.75 190 PRO A O 1
ATOM 1419 N N . ILE A 1 191 ? 8.867 -38.719 -22.453 1 94.44 191 ILE A N 1
ATOM 1420 C CA . ILE A 1 191 ? 7.504 -38.281 -22.156 1 94.44 191 ILE A CA 1
ATOM 1421 C C . ILE A 1 191 ? 6.559 -39.5 -22.266 1 94.44 191 ILE A C 1
ATOM 1423 O O . ILE A 1 191 ? 6.434 -40.094 -23.344 1 94.44 191 ILE A O 1
ATOM 1427 N N . GLU A 1 192 ? 5.988 -39.812 -21.172 1 92.94 192 GLU A N 1
ATOM 1428 C CA . GLU A 1 192 ? 5.043 -40.938 -21.109 1 92.94 192 GLU A CA 1
ATOM 1429 C C . GLU A 1 192 ? 3.643 -40.438 -20.75 1 92.94 192 GLU A C 1
ATOM 1431 O O . GLU A 1 192 ? 3.479 -39.344 -20.219 1 92.94 192 GLU A O 1
ATOM 1436 N N . PRO A 1 193 ? 2.594 -41.25 -21.062 1 91.75 193 PRO A N 1
ATOM 1437 C CA . PRO A 1 193 ? 1.226 -40.812 -20.781 1 91.75 193 PRO A CA 1
ATOM 1438 C C . PRO A 1 193 ? 0.996 -40.5 -19.297 1 91.75 193 PRO A C 1
ATOM 1440 O O . PRO A 1 193 ? 1.609 -41.125 -18.438 1 91.75 193 PRO A O 1
ATOM 1443 N N . SER A 1 194 ? 0.105 -39.625 -19.047 1 94.75 194 SER A N 1
ATOM 1444 C CA . SER A 1 194 ? -0.209 -39.219 -17.672 1 94.75 194 SER A CA 1
ATOM 1445 C C . SER A 1 194 ? -0.81 -40.375 -16.891 1 94.75 194 SER A C 1
ATOM 1447 O O . SER A 1 194 ? -0.625 -40.5 -15.68 1 94.75 194 SER A O 1
ATOM 1449 N N . VAL A 1 195 ? -1.61 -41.156 -17.578 1 94.5 195 VAL A N 1
ATOM 1450 C CA . VAL A 1 195 ? -2.238 -42.312 -16.953 1 94.5 195 VAL A CA 1
ATOM 1451 C C . VAL A 1 195 ? -1.685 -43.594 -17.578 1 94.5 195 VAL A C 1
ATOM 1453 O O . VAL A 1 195 ? -1.764 -43.781 -18.781 1 94.5 195 VAL A O 1
ATOM 1456 N N . GLY A 1 196 ? -1.1 -44.406 -16.781 1 92.44 196 GLY A N 1
ATOM 1457 C CA . GLY A 1 196 ? -0.47 -45.656 -17.188 1 92.44 196 GLY A CA 1
ATOM 1458 C C . GLY A 1 196 ? 0.623 -46.094 -16.234 1 92.44 196 GLY A C 1
ATOM 1459 O O . GLY A 1 196 ? 1.056 -45.344 -15.375 1 92.44 196 GLY A O 1
ATOM 1460 N N . PRO A 1 197 ? 1.049 -47.312 -16.359 1 92.56 197 PRO A N 1
ATOM 1461 C CA . PRO A 1 197 ? 2.078 -47.812 -15.453 1 92.56 197 PRO A CA 1
ATOM 1462 C C . PRO A 1 197 ? 3.41 -47.094 -15.594 1 92.56 197 PRO A C 1
ATOM 1464 O O . PRO A 1 197 ? 3.908 -46.906 -16.703 1 92.56 197 PRO A O 1
ATOM 1467 N N . ARG A 1 198 ? 3.996 -46.656 -14.5 1 93.69 198 ARG A N 1
ATOM 1468 C CA . ARG A 1 198 ? 5.258 -45.906 -14.477 1 93.69 198 ARG A CA 1
ATOM 1469 C C . ARG A 1 198 ? 6.27 -46.594 -13.555 1 93.69 198 ARG A C 1
ATOM 1471 O O . ARG A 1 198 ? 7.238 -45.969 -13.125 1 93.69 198 ARG A O 1
ATOM 1478 N N . GLY A 1 199 ? 6.027 -47.781 -13.227 1 95.38 199 GLY A N 1
ATOM 1479 C CA . GLY A 1 199 ? 6.844 -48.469 -12.25 1 95.38 199 GLY A CA 1
ATOM 1480 C C . GLY A 1 199 ? 6.125 -48.719 -10.938 1 95.38 199 GLY A C 1
ATOM 1481 O O . GLY A 1 199 ? 4.902 -48.594 -10.859 1 95.38 199 GLY A O 1
ATOM 1482 N N . HIS A 1 200 ? 6.969 -49.156 -9.891 1 97.5 200 HIS A N 1
ATOM 1483 C CA . HIS A 1 200 ? 6.398 -49.469 -8.594 1 97.5 200 HIS A CA 1
ATOM 1484 C C . HIS A 1 200 ? 7.078 -48.688 -7.48 1 97.5 200 HIS A C 1
ATOM 1486 O O . HIS A 1 200 ? 8.281 -48.438 -7.547 1 97.5 200 HIS A O 1
ATOM 1492 N N . VAL A 1 201 ? 6.297 -48.25 -6.578 1 97.44 201 VAL A N 1
ATOM 1493 C CA . VAL A 1 201 ? 6.785 -47.625 -5.363 1 97.44 201 VAL A CA 1
ATOM 1494 C C . VAL A 1 201 ? 6.719 -48.594 -4.195 1 97.44 201 VAL A C 1
ATOM 1496 O O . VAL A 1 201 ? 5.703 -49.281 -3.998 1 97.44 201 VAL A O 1
ATOM 1499 N N . ARG A 1 202 ? 7.793 -48.719 -3.492 1 95.75 202 ARG A N 1
ATOM 1500 C CA . ARG A 1 202 ? 7.793 -49.562 -2.309 1 95.75 202 ARG A CA 1
ATOM 1501 C C . ARG A 1 202 ? 7.078 -48.875 -1.144 1 95.75 202 ARG A C 1
ATOM 1503 O O . ARG A 1 202 ? 7.578 -47.906 -0.588 1 95.75 202 ARG A O 1
ATOM 1510 N N . LEU A 1 203 ? 5.918 -49.375 -0.821 1 94.88 203 LEU A N 1
ATOM 1511 C CA . LEU A 1 203 ? 5.121 -48.844 0.276 1 94.88 203 LEU A CA 1
ATOM 1512 C C . LEU A 1 203 ? 4.742 -49.938 1.26 1 94.88 203 LEU A C 1
ATOM 1514 O O . LEU A 1 203 ? 4.156 -50.969 0.868 1 94.88 203 LEU A O 1
ATOM 1518 N N . GLY A 1 204 ? 5.098 -49.812 2.529 1 91.88 204 GLY A N 1
ATOM 1519 C CA . GLY A 1 204 ? 4.762 -50.781 3.539 1 91.88 204 GLY A CA 1
ATOM 1520 C C . GLY A 1 204 ? 5.254 -52.188 3.197 1 91.88 204 GLY A C 1
ATOM 1521 O O . GLY A 1 204 ? 4.539 -53.156 3.389 1 91.88 204 GLY A O 1
ATOM 1522 N N . GLY A 1 205 ? 6.25 -52.25 2.545 1 92.31 205 GLY A N 1
ATOM 1523 C CA . GLY A 1 205 ? 6.848 -53.531 2.217 1 92.31 205 GLY A CA 1
ATOM 1524 C C . GLY A 1 205 ? 6.301 -54.125 0.936 1 92.31 205 GLY A C 1
ATOM 1525 O O . GLY A 1 205 ? 6.664 -55.25 0.565 1 92.31 205 GLY A O 1
ATOM 1526 N N . ARG A 1 206 ? 5.469 -53.438 0.23 1 95.44 206 ARG A N 1
ATOM 1527 C CA . ARG A 1 206 ? 4.871 -53.906 -1.015 1 95.44 206 ARG A CA 1
ATOM 1528 C C . ARG A 1 206 ? 5.273 -53.031 -2.188 1 95.44 206 ARG A C 1
ATOM 1530 O O . ARG A 1 206 ? 5.551 -51.844 -2.006 1 95.44 206 ARG A O 1
ATOM 1537 N N . ASP A 1 207 ? 5.258 -53.688 -3.33 1 96.69 207 ASP A N 1
ATOM 1538 C CA . ASP A 1 207 ? 5.41 -52.906 -4.562 1 96.69 207 ASP A CA 1
ATOM 1539 C C . ASP A 1 207 ? 4.055 -52.438 -5.078 1 96.69 207 ASP A C 1
ATOM 1541 O O . ASP A 1 207 ? 3.238 -53.25 -5.535 1 96.69 207 ASP A O 1
ATOM 1545 N N . VAL A 1 208 ? 3.818 -51.25 -4.996 1 97.81 208 VAL A N 1
ATOM 1546 C CA . VAL A 1 208 ? 2.549 -50.656 -5.41 1 97.81 208 VAL A CA 1
ATOM 1547 C C . VAL A 1 208 ? 2.734 -49.906 -6.719 1 97.81 208 VAL A C 1
ATOM 1549 O O . VAL A 1 208 ? 3.654 -49.094 -6.848 1 97.81 208 VAL A O 1
ATOM 1552 N N . PRO A 1 209 ? 1.947 -50.094 -7.699 1 97.75 209 PRO A N 1
ATOM 1553 C CA . PRO A 1 209 ? 2.146 -49.469 -8.992 1 97.75 209 PRO A CA 1
ATOM 1554 C C . PRO A 1 209 ? 1.88 -47.938 -8.945 1 97.75 209 PRO A C 1
ATOM 1556 O O . PRO A 1 209 ? 0.887 -47.5 -8.359 1 97.75 209 PRO A O 1
ATOM 1559 N N . LEU A 1 210 ? 2.768 -47.156 -9.508 1 98.19 210 LEU A N 1
ATOM 1560 C CA . LEU A 1 210 ? 2.514 -45.781 -9.852 1 98.19 210 LEU A CA 1
ATOM 1561 C C . LEU A 1 210 ? 1.77 -45.688 -11.18 1 98.19 210 LEU A C 1
ATOM 1563 O O . LEU A 1 210 ? 2.305 -46.031 -12.227 1 98.19 210 LEU A O 1
ATOM 1567 N N . VAL A 1 211 ? 0.532 -45.094 -11.164 1 97.06 211 VAL A N 1
ATOM 1568 C CA . VAL A 1 211 ? -0.295 -45.281 -12.352 1 97.06 211 VAL A CA 1
ATOM 1569 C C . VAL A 1 211 ? -0.684 -43.906 -12.906 1 97.06 211 VAL A C 1
ATOM 1571 O O . VAL A 1 211 ? -1.236 -43.812 -14.008 1 97.06 211 VAL A O 1
ATOM 1574 N N . VAL A 1 212 ? -0.427 -42.844 -12.148 1 97.25 212 VAL A N 1
ATOM 1575 C CA . VAL A 1 212 ? -0.735 -41.5 -12.602 1 97.25 212 VAL A CA 1
ATOM 1576 C C . VAL A 1 212 ? 0.43 -40.562 -12.273 1 97.25 212 VAL A C 1
ATOM 1578 O O . VAL A 1 212 ? 0.96 -40.594 -11.164 1 97.25 212 VAL A O 1
ATOM 1581 N N . VAL A 1 213 ? 0.896 -39.812 -13.211 1 97.31 213 VAL A N 1
ATOM 1582 C CA . VAL A 1 213 ? 1.778 -38.656 -13.078 1 97.31 213 VAL A CA 1
ATOM 1583 C C . VAL A 1 213 ? 1.191 -37.5 -13.844 1 97.31 213 VAL A C 1
ATOM 1585 O O . VAL A 1 213 ? 0.948 -37.562 -15.047 1 97.31 213 VAL A O 1
ATOM 1588 N N . ILE A 1 214 ? 0.922 -36.406 -13.125 1 96.62 214 ILE A N 1
ATOM 1589 C CA . ILE A 1 214 ? 0.202 -35.312 -13.758 1 96.62 214 ILE A CA 1
ATOM 1590 C C . ILE A 1 214 ? 0.545 -34 -13.047 1 96.62 214 ILE A C 1
ATOM 1592 O O . ILE A 1 214 ? 0.806 -34 -11.844 1 96.62 214 ILE A O 1
ATOM 1596 N N . GLY A 1 215 ? 0.585 -32.938 -13.789 1 96.25 215 GLY A N 1
ATOM 1597 C CA . GLY A 1 215 ? 0.805 -31.641 -13.195 1 96.25 215 GLY A CA 1
ATOM 1598 C C . GLY A 1 215 ? -0.319 -31.219 -12.273 1 96.25 215 GLY A C 1
ATOM 1599 O O . GLY A 1 215 ? -1.465 -31.641 -12.438 1 96.25 215 GLY A O 1
ATOM 1600 N N . ASP A 1 216 ? 0.014 -30.344 -11.352 1 93.81 216 ASP A N 1
ATOM 1601 C CA . ASP A 1 216 ? -0.917 -30 -10.281 1 93.81 216 ASP A CA 1
ATOM 1602 C C . ASP A 1 216 ? -2.15 -29.297 -10.836 1 93.81 216 ASP A C 1
ATOM 1604 O O . ASP A 1 216 ? -3.277 -29.594 -10.438 1 93.81 216 ASP A O 1
ATOM 1608 N N . GLN A 1 217 ? -2.002 -28.453 -11.773 1 92.94 217 GLN A N 1
ATOM 1609 C CA . GLN A 1 217 ? -3.158 -27.719 -12.289 1 92.94 217 GLN A CA 1
ATOM 1610 C C . GLN A 1 217 ? -4.094 -28.656 -13.062 1 92.94 217 GLN A C 1
ATOM 1612 O O . GLN A 1 217 ? -5.316 -28.516 -12.992 1 92.94 217 GLN A O 1
ATOM 1617 N N . GLN A 1 218 ? -3.482 -29.562 -13.805 1 93.75 218 GLN A N 1
ATOM 1618 C CA . GLN A 1 218 ? -4.277 -30.562 -14.516 1 93.75 218 GLN A CA 1
ATOM 1619 C C . GLN A 1 218 ? -4.938 -31.531 -13.547 1 93.75 218 GLN A C 1
ATOM 1621 O O . GLN A 1 218 ? -6.074 -31.953 -13.758 1 93.75 218 GLN A O 1
ATOM 1626 N N . ALA A 1 219 ? -4.207 -31.844 -12.562 1 94.19 219 ALA A N 1
ATOM 1627 C CA . ALA A 1 219 ? -4.801 -32.688 -11.523 1 94.19 219 ALA A CA 1
ATOM 1628 C C . ALA A 1 219 ? -5.98 -31.984 -10.859 1 94.19 219 ALA A C 1
ATOM 1630 O O . ALA A 1 219 ? -7.023 -32.594 -10.617 1 94.19 219 ALA A O 1
ATOM 1631 N N . ALA A 1 220 ? -5.777 -30.75 -10.539 1 91.94 220 ALA A N 1
ATOM 1632 C CA . ALA A 1 220 ? -6.855 -29.969 -9.938 1 91.94 220 ALA A CA 1
ATOM 1633 C C . ALA A 1 220 ? -8.078 -29.938 -10.859 1 91.94 220 ALA A C 1
ATOM 1635 O O . ALA A 1 220 ? -9.211 -30.062 -10.398 1 91.94 220 ALA A O 1
ATOM 1636 N N . HIS A 1 221 ? -7.801 -29.703 -12.078 1 91.31 221 HIS A N 1
ATOM 1637 C CA . HIS A 1 221 ? -8.898 -29.656 -13.039 1 91.31 221 HIS A CA 1
ATOM 1638 C C . HIS A 1 221 ? -9.633 -31 -13.086 1 91.31 221 HIS A C 1
ATOM 1640 O O . HIS A 1 221 ? -10.859 -31.031 -13.195 1 91.31 221 HIS A O 1
ATOM 1646 N N . ALA A 1 222 ? -8.875 -32.062 -13.086 1 91.06 222 ALA A N 1
ATOM 1647 C CA . ALA A 1 222 ? -9.461 -33.406 -13.086 1 91.06 222 ALA A CA 1
ATOM 1648 C C . ALA A 1 222 ? -10.289 -33.625 -11.828 1 91.06 222 ALA A C 1
ATOM 1650 O O . ALA A 1 222 ? -11.102 -34.562 -11.773 1 91.06 222 ALA A O 1
ATOM 1651 N N . GLY A 1 223 ? -10.062 -32.844 -10.828 1 90.06 223 GLY A N 1
ATOM 1652 C CA . GLY A 1 223 ? -10.789 -32.969 -9.57 1 90.06 223 GLY A CA 1
ATOM 1653 C C . GLY A 1 223 ? -12.086 -32.188 -9.562 1 90.06 223 GLY A C 1
ATOM 1654 O O . GLY A 1 223 ? -12.719 -32.031 -8.516 1 90.06 223 GLY A O 1
ATOM 1655 N N . HIS A 1 224 ? -12.469 -31.656 -10.656 1 89.62 224 HIS A N 1
ATOM 1656 C CA . HIS A 1 224 ? -13.719 -30.922 -10.797 1 89.62 224 HIS A CA 1
ATOM 1657 C C . HIS A 1 224 ? -14.586 -31.531 -11.898 1 89.62 224 HIS A C 1
ATOM 1659 O O . HIS A 1 224 ? -14.062 -31.953 -12.93 1 89.62 224 HIS A O 1
ATOM 1665 N N . PRO A 1 225 ? -15.914 -31.531 -11.656 1 88.62 225 PRO A N 1
ATOM 1666 C CA . PRO A 1 225 ? -16.797 -31.906 -12.766 1 88.62 225 PRO A CA 1
ATOM 1667 C C . PRO A 1 225 ? -16.984 -30.781 -13.781 1 88.62 225 PRO A C 1
ATOM 1669 O O . PRO A 1 225 ? -17.391 -31.031 -14.914 1 88.62 225 PRO A O 1
ATOM 1672 N N . GLU A 1 226 ? -16.703 -29.578 -13.391 1 88.12 226 GLU A N 1
ATOM 1673 C CA . GLU A 1 226 ? -16.859 -28.406 -14.242 1 88.12 226 GLU A CA 1
ATOM 1674 C C . GLU A 1 226 ? -15.789 -28.375 -15.328 1 88.12 226 GLU A C 1
ATOM 1676 O O . GLU A 1 226 ? -14.664 -28.812 -15.109 1 88.12 226 GLU A O 1
ATOM 1681 N N . LEU A 1 227 ? -16.109 -27.734 -16.406 1 89.06 227 LEU A N 1
ATOM 1682 C CA . LEU A 1 227 ? -15.195 -27.672 -17.547 1 89.06 227 LEU A CA 1
ATOM 1683 C C . LEU A 1 227 ? -14.195 -26.531 -17.359 1 89.06 227 LEU A C 1
ATOM 1685 O O . LEU A 1 227 ? -13.188 -26.469 -18.062 1 89.06 227 LEU A O 1
ATOM 1689 N N . THR A 1 228 ? -14.531 -25.625 -16.516 1 94.56 228 THR A N 1
ATOM 1690 C CA . THR A 1 228 ? -13.648 -24.5 -16.234 1 94.56 228 THR A CA 1
ATOM 1691 C C . THR A 1 228 ? -13.383 -24.375 -14.742 1 94.56 228 THR A C 1
ATOM 1693 O O . THR A 1 228 ? -14.289 -24.516 -13.922 1 94.56 228 THR A O 1
ATOM 1696 N N . LYS A 1 229 ? -12.094 -24.141 -14.477 1 94.12 229 LYS A N 1
ATOM 1697 C CA . LYS A 1 229 ? -11.758 -23.953 -13.07 1 94.12 229 LYS A CA 1
ATOM 1698 C C . LYS A 1 229 ? -10.734 -22.844 -12.898 1 94.12 229 LYS A C 1
ATOM 1700 O O . LYS A 1 229 ? -9.992 -22.531 -13.828 1 94.12 229 LYS A O 1
ATOM 1705 N N . LEU A 1 230 ? -10.781 -22.281 -11.727 1 95.88 230 LEU A N 1
ATOM 1706 C CA . LEU A 1 230 ? -9.789 -21.312 -11.266 1 95.88 230 LEU A CA 1
ATOM 1707 C C . LEU A 1 230 ? -9.172 -21.75 -9.945 1 95.88 230 LEU A C 1
ATOM 1709 O O . LEU A 1 230 ? -9.891 -22.016 -8.977 1 95.88 230 LEU A O 1
ATOM 1713 N N . THR A 1 231 ? -7.887 -21.953 -9.977 1 93.25 231 THR A N 1
ATOM 1714 C CA . THR A 1 231 ? -7.125 -22.219 -8.758 1 93.25 231 THR A CA 1
ATOM 1715 C C . THR A 1 231 ? -6.449 -20.938 -8.266 1 93.25 231 THR A C 1
ATOM 1717 O O . THR A 1 231 ? -5.672 -20.328 -9 1 93.25 231 THR A O 1
ATOM 1720 N N . ILE A 1 232 ? -6.758 -20.562 -7.047 1 92.38 232 ILE A N 1
ATOM 1721 C CA . ILE A 1 232 ? -6.031 -19.453 -6.457 1 92.38 232 ILE A CA 1
ATOM 1722 C C . ILE A 1 232 ? -5.223 -19.938 -5.254 1 92.38 232 ILE A C 1
ATOM 1724 O O . ILE A 1 232 ? -5.754 -20.047 -4.145 1 92.38 232 ILE A O 1
ATOM 1728 N N . GLY A 1 233 ? -4.004 -20.203 -5.461 1 88.12 233 GLY A N 1
ATOM 1729 C CA . GLY A 1 233 ? -2.998 -20.469 -4.445 1 88.12 233 GLY A CA 1
ATOM 1730 C C . GLY A 1 233 ? -1.942 -19.375 -4.367 1 88.12 233 GLY A C 1
ATOM 1731 O O . GLY A 1 233 ? -2.27 -18.188 -4.301 1 88.12 233 GLY A O 1
ATOM 1732 N N . THR A 1 234 ? -0.697 -19.891 -4.438 1 82.94 234 THR A N 1
ATOM 1733 C CA . THR A 1 234 ? 0.365 -18.891 -4.547 1 82.94 234 THR A CA 1
ATOM 1734 C C . THR A 1 234 ? 0.174 -18.031 -5.789 1 82.94 234 THR A C 1
ATOM 1736 O O . THR A 1 234 ? 0.219 -16.797 -5.711 1 82.94 234 THR A O 1
ATOM 1739 N N . SER A 1 235 ? -0.101 -18.688 -6.82 1 90 235 SER A N 1
ATOM 1740 C CA . SER A 1 235 ? -0.481 -18.062 -8.086 1 90 235 SER A CA 1
ATOM 1741 C C . SER A 1 235 ? -1.95 -18.312 -8.406 1 90 235 SER A C 1
ATOM 1743 O O . SER A 1 235 ? -2.668 -18.938 -7.613 1 90 235 SER A O 1
ATOM 1745 N N . ALA A 1 236 ? -2.424 -17.719 -9.438 1 94.62 236 ALA A N 1
ATOM 1746 C CA . ALA A 1 236 ? -3.76 -18.016 -9.953 1 94.62 236 ALA A CA 1
ATOM 1747 C C . ALA A 1 236 ? -3.691 -18.594 -11.359 1 94.62 236 ALA A C 1
ATOM 1749 O O . ALA A 1 236 ? -2.973 -18.078 -12.219 1 94.62 236 ALA A O 1
ATOM 1750 N N . VAL A 1 237 ? -4.375 -19.688 -11.492 1 94.88 237 VAL A N 1
ATOM 1751 C CA . VAL A 1 237 ? -4.383 -20.391 -12.773 1 94.88 237 VAL A CA 1
ATOM 1752 C C . VAL A 1 237 ? -5.816 -20.766 -13.148 1 94.88 237 VAL A C 1
ATOM 1754 O O . VAL A 1 237 ? -6.504 -21.453 -12.383 1 94.88 237 VAL A O 1
ATOM 1757 N N . ALA A 1 238 ? -6.234 -20.328 -14.266 1 96.81 238 ALA A N 1
ATOM 1758 C CA . ALA A 1 238 ? -7.531 -20.719 -14.812 1 96.81 238 ALA A CA 1
ATOM 1759 C C . ALA A 1 238 ? -7.359 -21.672 -16 1 96.81 238 ALA A C 1
ATOM 1761 O O . ALA A 1 238 ? -6.504 -21.438 -16.859 1 96.81 238 ALA A O 1
ATOM 1762 N N . ASP A 1 239 ? -8.125 -22.703 -15.961 1 95.12 239 ASP A N 1
ATOM 1763 C CA . ASP A 1 239 ? -8.062 -23.688 -17.031 1 95.12 239 ASP A CA 1
ATOM 1764 C C . ASP A 1 239 ? -9.453 -23.969 -17.594 1 95.12 239 ASP A C 1
ATOM 1766 O O . ASP A 1 239 ? -10.445 -23.969 -16.875 1 95.12 239 ASP A O 1
ATOM 1770 N N . HIS A 1 240 ? -9.484 -24.156 -18.844 1 93.94 240 HIS A N 1
ATOM 1771 C CA . HIS A 1 240 ? -10.711 -24.547 -19.531 1 93.94 240 HIS A CA 1
ATOM 1772 C C . HIS A 1 240 ? -10.492 -25.781 -20.406 1 93.94 240 HIS A C 1
ATOM 1774 O O . HIS A 1 240 ? -9.492 -25.875 -21.109 1 93.94 240 HIS A O 1
ATOM 1780 N N . TRP A 1 241 ? -11.484 -26.703 -20.312 1 89.12 241 TRP A N 1
ATOM 1781 C CA . TRP A 1 241 ? -11.477 -27.922 -21.109 1 89.12 241 TRP A CA 1
ATOM 1782 C C . TRP A 1 241 ? -11.984 -27.656 -22.531 1 89.12 241 TRP A C 1
ATOM 1784 O O . TRP A 1 241 ? -13.125 -27.219 -22.703 1 89.12 241 TRP A O 1
ATOM 1794 N N . LEU A 1 242 ? -11.211 -27.906 -23.516 1 84.69 242 LEU A N 1
ATOM 1795 C CA . LEU A 1 242 ? -11.633 -27.734 -24.906 1 84.69 242 LEU A CA 1
ATOM 1796 C C . LEU A 1 242 ? -12.055 -29.078 -25.5 1 84.69 242 LEU A C 1
ATOM 1798 O O . LEU A 1 242 ? -13.047 -29.156 -26.234 1 84.69 242 LEU A O 1
ATOM 1802 N N . GLY A 1 243 ? -11.32 -30.094 -25.312 1 80.75 243 GLY A N 1
ATOM 1803 C CA . GLY A 1 243 ? -11.625 -31.391 -25.875 1 80.75 243 GLY A CA 1
ATOM 1804 C C . GLY A 1 243 ? -10.453 -31.984 -26.641 1 80.75 243 GLY A C 1
ATOM 1805 O O . GLY A 1 243 ? -9.297 -31.812 -26.266 1 80.75 243 GLY A O 1
ATOM 1806 N N . ALA A 1 244 ? -10.734 -32.812 -27.656 1 77.69 244 ALA A N 1
ATOM 1807 C CA . ALA A 1 244 ? -9.734 -33.625 -28.328 1 77.69 244 ALA A CA 1
ATOM 1808 C C . ALA A 1 244 ? -8.961 -32.781 -29.359 1 77.69 244 ALA A C 1
ATOM 1810 O O . ALA A 1 244 ? -7.844 -33.156 -29.734 1 77.69 244 ALA A O 1
ATOM 1811 N N . ALA A 1 245 ? -9.477 -31.688 -29.75 1 75.06 245 ALA A N 1
ATOM 1812 C CA . ALA A 1 245 ? -8.797 -30.859 -30.734 1 75.06 245 ALA A CA 1
ATOM 1813 C C . ALA A 1 245 ? -7.895 -29.828 -30.062 1 75.06 245 ALA A C 1
ATOM 1815 O O . ALA A 1 245 ? -8.297 -29.172 -29.109 1 75.06 245 ALA A O 1
ATOM 1816 N N . SER A 1 246 ? -6.629 -29.844 -30.562 1 73.56 246 SER A N 1
ATOM 1817 C CA . SER A 1 246 ? -5.723 -28.797 -30.062 1 73.56 246 SER A CA 1
ATOM 1818 C C . SER A 1 246 ? -6.176 -27.422 -30.516 1 73.56 246 SER A C 1
ATOM 1820 O O . SER A 1 246 ? -6.684 -27.25 -31.625 1 73.56 246 SER A O 1
ATOM 1822 N N . PRO A 1 247 ? -6.035 -26.438 -29.594 1 75.81 247 PRO A N 1
ATOM 1823 C CA . PRO A 1 247 ? -6.363 -25.078 -30.016 1 75.81 247 PRO A CA 1
ATOM 1824 C C . PRO A 1 247 ? -5.48 -24.594 -31.172 1 75.81 247 PRO A C 1
ATOM 1826 O O . PRO A 1 247 ? -4.344 -25.047 -31.312 1 75.81 247 PRO A O 1
ATOM 1829 N N . PRO A 1 248 ? -5.996 -23.719 -32 1 70.25 248 PRO A N 1
ATOM 1830 C CA . PRO A 1 248 ? -5.309 -23.297 -33.219 1 70.25 248 PRO A CA 1
ATOM 1831 C C . PRO A 1 248 ? -4.207 -22.266 -32.938 1 70.25 248 PRO A C 1
ATOM 1833 O O . PRO A 1 248 ? -4.086 -21.281 -33.656 1 70.25 248 PRO A O 1
ATOM 1836 N N . PHE A 1 249 ? -3.738 -22.188 -31.781 1 75 249 PHE A N 1
ATOM 1837 C CA . PHE A 1 249 ? -2.566 -21.359 -31.5 1 75 249 PHE A CA 1
ATOM 1838 C C . PHE A 1 249 ? -1.534 -22.156 -30.703 1 75 249 PHE A C 1
ATOM 1840 O O . PHE A 1 249 ? -1.892 -22.969 -29.844 1 75 249 PHE A O 1
ATOM 1847 N N . ALA A 1 250 ? -0.273 -21.938 -31.203 1 65.81 250 ALA A N 1
ATOM 1848 C CA . ALA A 1 250 ? 0.797 -22.797 -30.688 1 65.81 250 ALA A CA 1
ATOM 1849 C C . ALA A 1 250 ? 1.363 -22.25 -29.391 1 65.81 250 ALA A C 1
ATOM 1851 O O . ALA A 1 250 ? 1.794 -23.016 -28.516 1 65.81 250 ALA A O 1
ATOM 1852 N N . ARG A 1 251 ? 1.28 -20.984 -29.219 1 74.38 251 ARG A N 1
ATOM 1853 C CA . ARG A 1 251 ? 1.973 -20.438 -28.047 1 74.38 251 ARG A CA 1
ATOM 1854 C C . ARG A 1 251 ? 1.004 -19.703 -27.125 1 74.38 251 ARG A C 1
ATOM 1856 O O . ARG A 1 251 ? 0.804 -20.109 -25.984 1 74.38 251 ARG A O 1
ATOM 1863 N N . ARG A 1 252 ? 0.429 -18.656 -27.688 1 82.62 252 ARG A N 1
ATOM 1864 C CA . ARG A 1 252 ? -0.477 -17.844 -26.891 1 82.62 252 ARG A CA 1
ATOM 1865 C C . ARG A 1 252 ? -1.633 -17.312 -27.75 1 82.62 252 ARG A C 1
ATOM 1867 O O . ARG A 1 252 ? -1.438 -16.938 -28.906 1 82.62 252 ARG A O 1
ATOM 1874 N N . GLY A 1 253 ? -2.777 -17.438 -27.141 1 84.56 253 GLY A N 1
ATOM 1875 C CA . GLY A 1 253 ? -3.922 -16.828 -27.797 1 84.56 253 GLY A CA 1
ATOM 1876 C C . GLY A 1 253 ? -3.889 -15.312 -27.75 1 84.56 253 GLY A C 1
ATOM 1877 O O . GLY A 1 253 ? -3.1 -14.719 -27.016 1 84.56 253 GLY A O 1
ATOM 1878 N N . GLY A 1 254 ? -4.68 -14.688 -28.594 1 88.56 254 GLY A N 1
ATOM 1879 C CA . GLY A 1 254 ? -4.742 -13.234 -28.656 1 88.56 254 GLY A CA 1
ATOM 1880 C C . GLY A 1 254 ? -5.105 -12.594 -27.344 1 88.56 254 GLY A C 1
ATOM 1881 O O . GLY A 1 254 ? -4.672 -11.477 -27.047 1 88.56 254 GLY A O 1
ATOM 1882 N N . ALA A 1 255 ? -5.898 -13.32 -26.484 1 93.56 255 ALA A N 1
ATOM 1883 C CA . ALA A 1 255 ? -6.332 -12.773 -25.203 1 93.56 255 ALA A CA 1
ATOM 1884 C C . ALA A 1 255 ? -5.324 -13.086 -24.109 1 93.56 255 ALA A C 1
ATOM 1886 O O . ALA A 1 255 ? -5.352 -12.469 -23.031 1 93.56 255 ALA A O 1
ATOM 1887 N N . GLY A 1 256 ? -4.469 -14.062 -24.359 1 91.69 256 GLY A N 1
ATOM 1888 C CA . GLY A 1 256 ? -3.365 -14.227 -23.422 1 91.69 256 GLY A CA 1
ATOM 1889 C C . GLY A 1 256 ? -3.297 -15.625 -22.828 1 91.69 256 GLY A C 1
ATOM 1890 O O . GLY A 1 256 ? -2.357 -15.945 -22.094 1 91.69 256 GLY A O 1
ATOM 1891 N N . SER A 1 257 ? -4.301 -16.516 -23.047 1 92.06 257 SER A N 1
ATOM 1892 C CA . SER A 1 257 ? -4.199 -17.891 -22.578 1 92.06 257 SER A CA 1
ATOM 1893 C C . SER A 1 257 ? -3.287 -18.719 -23.469 1 92.06 257 SER A C 1
ATOM 1895 O O . SER A 1 257 ? -2.865 -18.25 -24.531 1 92.06 257 SER A O 1
ATOM 1897 N N . PHE A 1 258 ? -2.902 -19.906 -23.047 1 86.88 258 PHE A N 1
ATOM 1898 C CA . PHE A 1 258 ? -2.066 -20.781 -23.859 1 86.88 258 PHE A CA 1
ATOM 1899 C C . PHE A 1 258 ? -2.574 -22.219 -23.797 1 86.88 258 PHE A C 1
ATOM 1901 O O . PHE A 1 258 ? -3.262 -22.609 -22.844 1 86.88 258 PHE A O 1
ATOM 1908 N N . PRO A 1 259 ? -2.307 -22.938 -24.859 1 85.69 259 PRO A N 1
ATOM 1909 C CA . PRO A 1 259 ? -2.77 -24.328 -24.906 1 85.69 259 PRO A CA 1
ATOM 1910 C C . PRO A 1 259 ? -2.035 -25.234 -23.906 1 85.69 259 PRO A C 1
ATOM 1912 O O . PRO A 1 259 ? -0.83 -25.078 -23.703 1 85.69 259 PRO A O 1
ATOM 1915 N N . VAL A 1 260 ? -2.812 -26.125 -23.359 1 86.31 260 VAL A N 1
ATOM 1916 C CA . VAL A 1 260 ? -2.217 -27.125 -22.469 1 86.31 260 VAL A CA 1
ATOM 1917 C C . VAL A 1 260 ? -2.783 -28.5 -22.766 1 86.31 260 VAL A C 1
ATOM 1919 O O . VAL A 1 260 ? -3.863 -28.625 -23.359 1 86.31 260 VAL A O 1
ATOM 1922 N N . VAL A 1 261 ? -1.978 -29.453 -22.406 1 86.12 261 VAL A N 1
ATOM 1923 C CA . VAL A 1 261 ? -2.49 -30.828 -22.344 1 86.12 261 VAL A CA 1
ATOM 1924 C C . VAL A 1 261 ? -3.158 -31.078 -21 1 86.12 261 VAL A C 1
ATOM 1926 O O . VAL A 1 261 ? -2.545 -30.875 -19.953 1 86.12 261 VAL A O 1
ATOM 1929 N N . LEU A 1 262 ? -4.402 -31.375 -20.984 1 84.75 262 LEU A N 1
ATOM 1930 C CA . LEU A 1 262 ? -5.113 -31.562 -19.734 1 84.75 262 LEU A CA 1
ATOM 1931 C C . LEU A 1 262 ? -4.887 -32.969 -19.188 1 84.75 262 LEU A C 1
ATOM 1933 O O . LEU A 1 262 ? -4.652 -33.156 -17.984 1 84.75 262 LEU A O 1
ATOM 1937 N N . VAL A 1 263 ? -5.137 -33.969 -19.953 1 79.5 263 VAL A N 1
ATOM 1938 C CA . VAL A 1 263 ? -4.879 -35.344 -19.562 1 79.5 263 VAL A CA 1
ATOM 1939 C C . VAL A 1 263 ? -4.562 -36.188 -20.797 1 79.5 263 VAL A C 1
ATOM 1941 O O . VAL A 1 263 ? -5.168 -36 -21.859 1 79.5 263 VAL A O 1
ATOM 1944 N N . ASP A 1 264 ? -3.51 -36.906 -20.625 1 72.81 264 ASP A N 1
ATOM 1945 C CA . ASP A 1 264 ? -3.182 -37.875 -21.688 1 72.81 264 ASP A CA 1
ATOM 1946 C C . ASP A 1 264 ? -3.383 -39.312 -21.219 1 72.81 264 ASP A C 1
ATOM 1948 O O . ASP A 1 264 ? -2.596 -39.812 -20.406 1 72.81 264 ASP A O 1
ATOM 1952 N N . THR A 1 265 ? -4.625 -39.688 -21.547 1 67.44 265 THR A N 1
ATOM 1953 C CA . THR A 1 265 ? -4.902 -41.094 -21.328 1 67.44 265 THR A CA 1
ATOM 1954 C C . THR A 1 265 ? -4.598 -41.906 -22.578 1 67.44 265 THR A C 1
ATOM 1956 O O . THR A 1 265 ? -4.309 -41.344 -23.641 1 67.44 265 THR A O 1
ATOM 1959 N N . THR A 1 266 ? -4.395 -43.312 -22.5 1 55.16 266 THR A N 1
ATOM 1960 C CA . THR A 1 266 ? -4.32 -44.156 -23.688 1 55.16 266 THR A CA 1
ATOM 1961 C C . THR A 1 266 ? -5.508 -43.875 -24.609 1 55.16 266 THR A C 1
ATOM 1963 O O . THR A 1 266 ? -5.445 -44.156 -25.812 1 55.16 266 THR A O 1
ATOM 1966 N N . GLU A 1 267 ? -6.637 -43.406 -23.969 1 56.81 267 GLU A N 1
ATOM 1967 C CA . GLU A 1 267 ? -7.707 -43.031 -24.875 1 56.81 267 GLU A CA 1
ATOM 1968 C C . GLU A 1 267 ? -7.828 -41.5 -24.969 1 56.81 267 GLU A C 1
ATOM 1970 O O . GLU A 1 267 ? -7.48 -40.812 -24.016 1 56.81 267 GLU A O 1
ATOM 1975 N N . PRO A 1 268 ? -8.461 -40.75 -25.938 1 63.03 268 PRO A N 1
ATOM 1976 C CA . PRO A 1 268 ? -8.141 -39.5 -26.625 1 63.03 268 PRO A CA 1
ATOM 1977 C C . PRO A 1 268 ? -7.504 -38.469 -25.703 1 63.03 268 PRO A C 1
ATOM 1979 O O . PRO A 1 268 ? -7.934 -38.312 -24.547 1 63.03 268 PRO A O 1
ATOM 1982 N N . ARG A 1 269 ? -6.32 -38 -26.078 1 76.81 269 ARG A N 1
ATOM 1983 C CA . ARG A 1 269 ? -5.699 -36.812 -25.484 1 76.81 269 ARG A CA 1
ATOM 1984 C C . ARG A 1 269 ? -6.672 -35.656 -25.438 1 76.81 269 ARG A C 1
ATOM 1986 O O . ARG A 1 269 ? -7.48 -35.469 -26.359 1 76.81 269 ARG A O 1
ATOM 1993 N N . THR A 1 270 ? -6.695 -35.031 -24.312 1 84.19 270 THR A N 1
ATOM 1994 C CA . THR A 1 270 ? -7.559 -33.844 -24.203 1 84.19 270 THR A CA 1
ATOM 1995 C C . THR A 1 270 ? -6.727 -32.594 -24 1 84.19 270 THR A C 1
ATOM 1997 O O . THR A 1 270 ? -5.699 -32.625 -23.328 1 84.19 270 THR A O 1
ATOM 2000 N N . PHE A 1 271 ? -7.191 -31.562 -24.641 1 86.25 271 PHE A N 1
ATOM 2001 C CA . PHE A 1 271 ? -6.512 -30.266 -24.594 1 86.25 271 PHE A CA 1
ATOM 2002 C C . PHE A 1 271 ? -7.383 -29.219 -23.906 1 86.25 271 PHE A C 1
ATOM 2004 O O . PHE A 1 271 ? -8.594 -29.406 -23.766 1 86.25 271 PHE A O 1
ATOM 2011 N N . GLY A 1 272 ? -6.672 -28.219 -23.469 1 90.06 272 GLY A N 1
ATOM 2012 C CA . GLY A 1 272 ? -7.352 -27.078 -22.844 1 90.06 272 GLY A CA 1
ATOM 2013 C C . GLY A 1 272 ? -6.602 -25.781 -23 1 90.06 272 GLY A C 1
ATOM 2014 O O . GLY A 1 272 ? -5.621 -25.703 -23.75 1 90.06 272 GLY A O 1
ATOM 2015 N N . LEU A 1 273 ? -7.18 -24.75 -22.438 1 91.62 273 LEU A N 1
ATOM 2016 C CA . LEU A 1 273 ? -6.559 -23.422 -22.328 1 91.62 273 LEU A CA 1
ATOM 2017 C C . LEU A 1 273 ? -6.199 -23.109 -20.875 1 91.62 273 LEU A C 1
ATOM 2019 O O . LEU A 1 273 ? -6.941 -23.469 -19.953 1 91.62 273 LEU A O 1
ATOM 2023 N N . GLU A 1 274 ? -5.086 -22.484 -20.75 1 93.62 274 GLU A N 1
ATOM 2024 C CA . GLU A 1 274 ? -4.656 -22.047 -19.422 1 93.62 274 GLU A CA 1
ATOM 2025 C C . GLU A 1 274 ? -4.336 -20.547 -19.422 1 93.62 274 GLU A C 1
ATOM 2027 O O . GLU A 1 274 ? -3.721 -20.031 -20.359 1 93.62 274 GLU A O 1
ATOM 2032 N N . ALA A 1 275 ? -4.848 -19.828 -18.484 1 94.81 275 ALA A N 1
ATOM 2033 C CA . ALA A 1 275 ? -4.473 -18.469 -18.156 1 94.81 275 ALA A CA 1
ATOM 2034 C C . ALA A 1 275 ? -3.818 -18.391 -16.781 1 94.81 275 ALA A C 1
ATOM 2036 O O . ALA A 1 275 ? -4.266 -19.031 -15.836 1 94.81 275 ALA A O 1
ATOM 2037 N N . PHE A 1 276 ? -2.771 -17.609 -16.75 1 92.12 276 PHE A N 1
ATOM 2038 C CA . PHE A 1 276 ? -1.896 -17.656 -15.586 1 92.12 276 PHE A CA 1
ATOM 2039 C C . PHE A 1 276 ? -1.674 -16.266 -15.023 1 92.12 276 PHE A C 1
ATOM 2041 O O . PHE A 1 276 ? -1.579 -15.289 -15.773 1 92.12 276 PHE A O 1
ATOM 2048 N N . TRP A 1 277 ? -1.663 -16.156 -13.648 1 93.62 277 TRP A N 1
ATOM 2049 C CA . TRP A 1 277 ? -1.298 -14.969 -12.891 1 93.62 277 TRP A CA 1
ATOM 2050 C C . TRP A 1 277 ? -0.277 -15.305 -11.805 1 93.62 277 TRP A C 1
ATOM 2052 O O . TRP A 1 277 ? -0.55 -16.109 -10.922 1 93.62 277 TRP A O 1
ATOM 2062 N N . PRO A 1 278 ? 0.865 -14.656 -11.781 1 87.25 278 PRO A N 1
ATOM 2063 C CA . PRO A 1 278 ? 2.012 -15.117 -10.992 1 87.25 278 PRO A CA 1
ATOM 2064 C C . PRO A 1 278 ? 1.806 -14.93 -9.492 1 87.25 278 PRO A C 1
ATOM 2066 O O . PRO A 1 278 ? 2.277 -15.75 -8.695 1 87.25 278 PRO A O 1
ATOM 2069 N N . ALA A 1 279 ? 1.295 -13.781 -9.055 1 87.56 279 ALA A N 1
ATOM 2070 C CA . ALA A 1 279 ? 1.196 -13.492 -7.625 1 87.56 279 ALA A CA 1
ATOM 2071 C C . ALA A 1 279 ? -0.258 -13.297 -7.207 1 87.56 279 ALA A C 1
ATOM 2073 O O . ALA A 1 279 ? -0.804 -12.195 -7.344 1 87.56 279 ALA A O 1
ATOM 2074 N N . ALA A 1 280 ? -0.837 -14.336 -6.625 1 92 280 ALA A N 1
ATOM 2075 C CA . ALA A 1 280 ? -2.207 -14.242 -6.129 1 92 280 ALA A CA 1
ATOM 2076 C C . ALA A 1 280 ? -2.258 -14.461 -4.617 1 92 280 ALA A C 1
ATOM 2078 O O . ALA A 1 280 ? -2.074 -13.516 -3.846 1 92 280 ALA A O 1
ATOM 2079 N N . GLY A 1 281 ? -2.332 -15.719 -4.219 1 87.69 281 GLY A N 1
ATOM 2080 C CA . GLY A 1 281 ? -2.32 -15.984 -2.791 1 87.69 281 GLY A CA 1
ATOM 2081 C C . GLY A 1 281 ? -1.066 -15.484 -2.1 1 87.69 281 GLY A C 1
ATOM 2082 O O . GLY A 1 281 ? -1.093 -15.156 -0.911 1 87.69 281 GLY A O 1
ATOM 2083 N N . SER A 1 282 ? -0.06 -15.391 -2.811 1 85.31 282 SER A N 1
ATOM 2084 C CA . SER A 1 282 ? 1.191 -14.891 -2.248 1 85.31 282 SER A CA 1
ATOM 2085 C C . SER A 1 282 ? 1.059 -13.438 -1.802 1 85.31 282 SER A C 1
ATOM 2087 O O . SER A 1 282 ? 1.806 -12.977 -0.935 1 85.31 282 SER A O 1
ATOM 2089 N N . THR A 1 283 ? 0.142 -12.719 -2.344 1 90.94 283 THR A N 1
ATOM 2090 C CA . THR A 1 283 ? -0.109 -11.344 -1.919 1 90.94 283 THR A CA 1
ATOM 2091 C C . THR A 1 283 ? -0.701 -11.312 -0.513 1 90.94 283 THR A C 1
ATOM 2093 O O . THR A 1 283 ? -0.429 -10.398 0.261 1 90.94 283 THR A O 1
ATOM 2096 N N . VAL A 1 284 ? -1.517 -12.352 -0.217 1 92 284 VAL A N 1
ATOM 2097 C CA . VAL A 1 284 ? -1.992 -12.5 1.155 1 92 284 VAL A CA 1
ATOM 2098 C C . VAL A 1 284 ? -0.817 -12.797 2.082 1 92 284 VAL A C 1
ATOM 2100 O O . VAL A 1 284 ? -0.742 -12.273 3.193 1 92 284 VAL A O 1
ATOM 2103 N N . GLY A 1 285 ? 0.044 -13.68 1.578 1 87.94 285 GLY A N 1
ATOM 2104 C CA . GLY A 1 285 ? 1.271 -13.938 2.312 1 87.94 285 GLY A CA 1
ATOM 2105 C C . GLY A 1 285 ? 2.098 -12.688 2.559 1 87.94 285 GLY A C 1
ATOM 2106 O O . GLY A 1 285 ? 2.729 -12.555 3.609 1 87.94 285 GLY A O 1
ATOM 2107 N N . TRP A 1 286 ? 2.141 -11.836 1.632 1 88.56 286 TRP A N 1
ATOM 2108 C CA . TRP A 1 286 ? 2.832 -10.562 1.769 1 88.56 286 TRP A CA 1
ATOM 2109 C C . TRP A 1 286 ? 2.279 -9.766 2.949 1 88.56 286 TRP A C 1
ATOM 2111 O O . TRP A 1 286 ? 3.043 -9.211 3.742 1 88.56 286 TRP A O 1
ATOM 2121 N N . LEU A 1 287 ? 0.987 -9.68 3.146 1 91.38 287 LEU A N 1
ATOM 2122 C CA . LEU A 1 287 ? 0.371 -9 4.281 1 91.38 287 LEU A CA 1
ATOM 2123 C C . LEU A 1 287 ? 0.865 -9.586 5.598 1 91.38 287 LEU A C 1
ATOM 2125 O O . LEU A 1 287 ? 1.122 -8.852 6.555 1 91.38 287 LEU A O 1
ATOM 2129 N N . VAL A 1 288 ? 0.969 -10.93 5.605 1 87.06 288 VAL A N 1
ATOM 2130 C CA . VAL A 1 288 ? 1.41 -11.633 6.809 1 87.06 288 VAL A CA 1
ATOM 2131 C C . VAL A 1 288 ? 2.867 -11.281 7.105 1 87.06 288 VAL A C 1
ATOM 2133 O O . VAL A 1 288 ? 3.203 -10.906 8.234 1 87.06 288 VAL A O 1
ATOM 2136 N N . ARG A 1 289 ? 3.641 -11.359 6.117 1 80.94 289 ARG A N 1
ATOM 2137 C CA . ARG A 1 289 ? 5.066 -11.102 6.277 1 80.94 289 ARG A CA 1
ATOM 2138 C C . ARG A 1 289 ? 5.32 -9.664 6.711 1 80.94 289 ARG A C 1
ATOM 2140 O O . ARG A 1 289 ? 6.312 -9.375 7.379 1 80.94 289 ARG A O 1
ATOM 2147 N N . ARG A 1 290 ? 4.43 -8.797 6.379 1 82.81 290 ARG A N 1
ATOM 2148 C CA . ARG A 1 290 ? 4.625 -7.379 6.688 1 82.81 290 ARG A CA 1
ATOM 2149 C C . ARG A 1 290 ? 3.928 -7.004 7.992 1 82.81 290 ARG A C 1
ATOM 2151 O O . ARG A 1 290 ? 3.957 -5.844 8.406 1 82.81 290 ARG A O 1
ATOM 2158 N N . GLY A 1 291 ? 3.277 -7.941 8.609 1 84.56 291 GLY A N 1
ATOM 2159 C CA . GLY A 1 291 ? 2.668 -7.746 9.914 1 84.56 291 GLY A CA 1
ATOM 2160 C C . GLY A 1 291 ? 1.294 -7.109 9.844 1 84.56 291 GLY A C 1
ATOM 2161 O O . GLY A 1 291 ? 0.754 -6.672 10.867 1 84.56 291 GLY A O 1
ATOM 2162 N N . ILE A 1 292 ? 0.821 -6.926 8.758 1 86.88 292 ILE A N 1
ATOM 2163 C CA . ILE A 1 292 ? -0.503 -6.344 8.57 1 86.88 292 ILE A CA 1
ATOM 2164 C C . ILE A 1 292 ? -1.574 -7.371 8.922 1 86.88 292 ILE A C 1
ATOM 2166 O O . ILE A 1 292 ? -2.635 -7.02 9.438 1 86.88 292 ILE A O 1
ATOM 2170 N N . LEU A 1 293 ? -1.293 -8.633 8.641 1 87.56 293 LEU A N 1
ATOM 2171 C CA . LEU A 1 293 ? -2.121 -9.789 8.945 1 87.56 293 LEU A CA 1
ATOM 2172 C C . LEU A 1 293 ? -1.358 -10.789 9.812 1 87.56 293 LEU A C 1
ATOM 2174 O O . LEU A 1 293 ? -0.184 -11.07 9.555 1 87.56 293 LEU A O 1
ATOM 2178 N N . ALA A 1 294 ? -2.006 -11.242 10.836 1 87.38 294 ALA A N 1
ATOM 2179 C CA . ALA A 1 294 ? -1.322 -12.172 11.742 1 87.38 294 ALA A CA 1
ATOM 2180 C C . ALA A 1 294 ? -1.16 -13.539 11.094 1 87.38 294 ALA A C 1
ATOM 2182 O O . ALA A 1 294 ? -0.105 -14.172 11.211 1 87.38 294 ALA A O 1
ATOM 2183 N N . ASP A 1 295 ? -2.244 -13.969 10.484 1 89.62 295 ASP A N 1
ATOM 2184 C CA . ASP A 1 295 ? -2.309 -15.273 9.836 1 89.62 295 ASP A CA 1
ATOM 2185 C C . ASP A 1 295 ? -3.26 -15.25 8.641 1 89.62 295 ASP A C 1
ATOM 2187 O O . ASP A 1 295 ? -4.316 -14.617 8.695 1 89.62 295 ASP A O 1
ATOM 2191 N N . ALA A 1 296 ? -2.799 -15.898 7.633 1 86.38 296 ALA A N 1
ATOM 2192 C CA . ALA A 1 296 ? -3.619 -15.93 6.426 1 86.38 296 ALA A CA 1
ATOM 2193 C C . ALA A 1 296 ? -5.016 -16.469 6.723 1 86.38 296 ALA A C 1
ATOM 2195 O O . ALA A 1 296 ? -5.996 -16.047 6.102 1 86.38 296 ALA A O 1
ATOM 2196 N N . ALA A 1 297 ? -5.125 -17.344 7.68 1 86.44 297 ALA A N 1
ATOM 2197 C CA . ALA A 1 297 ? -6.398 -17.953 8.047 1 86.44 297 ALA A CA 1
ATOM 2198 C C . ALA A 1 297 ? -7.355 -16.922 8.641 1 86.44 297 ALA A C 1
ATOM 2200 O O . ALA A 1 297 ? -8.57 -17.141 8.648 1 86.44 297 ALA A O 1
ATOM 2201 N N . GLU A 1 298 ? -6.844 -15.82 9.094 1 92.31 298 GLU A N 1
ATOM 2202 C CA . GLU A 1 298 ? -7.648 -14.789 9.742 1 92.31 298 GLU A CA 1
ATOM 2203 C C . GLU A 1 298 ? -8.109 -13.742 8.734 1 92.31 298 GLU A C 1
ATOM 2205 O O . GLU A 1 298 ? -8.867 -12.828 9.086 1 92.31 298 GLU A O 1
ATOM 2210 N N . ALA A 1 299 ? -7.766 -13.898 7.52 1 92.81 299 ALA A N 1
ATOM 2211 C CA . ALA A 1 299 ? -7.98 -12.859 6.508 1 92.81 299 ALA A CA 1
ATOM 2212 C C . ALA A 1 299 ? -9.461 -12.539 6.359 1 92.81 299 ALA A C 1
ATOM 2214 O O . ALA A 1 299 ? -9.852 -11.367 6.309 1 92.81 299 ALA A O 1
ATOM 2215 N N . THR A 1 300 ? -10.273 -13.555 6.332 1 91.5 300 THR A N 1
ATOM 2216 C CA . THR A 1 300 ? -11.703 -13.344 6.141 1 91.5 300 THR A CA 1
ATOM 2217 C C . THR A 1 300 ? -12.297 -12.562 7.309 1 91.5 300 THR A C 1
ATOM 2219 O O . THR A 1 300 ? -12.992 -11.562 7.109 1 91.5 300 THR A O 1
ATOM 2222 N N . ARG A 1 301 ? -12.023 -13.062 8.438 1 92.38 301 ARG A N 1
ATOM 2223 C CA . ARG A 1 301 ? -12.555 -12.422 9.633 1 92.38 301 ARG A CA 1
ATOM 2224 C C . ARG A 1 301 ? -12.102 -10.969 9.727 1 92.38 301 ARG A C 1
ATOM 2226 O O . ARG A 1 301 ? -12.891 -10.078 10.047 1 92.38 301 ARG A O 1
ATOM 2233 N N . LEU A 1 302 ? -10.906 -10.773 9.469 1 93.44 302 LEU A N 1
ATOM 2234 C CA . LEU A 1 302 ? -10.367 -9.414 9.539 1 93.44 302 LEU A CA 1
ATOM 2235 C C . LEU A 1 302 ? -10.992 -8.531 8.469 1 93.44 302 LEU A C 1
ATOM 2237 O O . LEU A 1 302 ? -11.367 -7.387 8.75 1 93.44 302 LEU A O 1
ATOM 2241 N N . ALA A 1 303 ? -11.109 -8.992 7.266 1 93.5 303 ALA A N 1
ATOM 2242 C CA . ALA A 1 303 ? -11.672 -8.234 6.148 1 93.5 303 ALA A CA 1
ATOM 2243 C C . ALA A 1 303 ? -13.125 -7.844 6.43 1 93.5 303 ALA A C 1
ATOM 2245 O O . ALA A 1 303 ? -13.586 -6.797 5.973 1 93.5 303 ALA A O 1
ATOM 2246 N N . GLU A 1 304 ? -13.812 -8.633 7.152 1 92.44 304 GLU A N 1
ATOM 2247 C CA . GLU A 1 304 ? -15.211 -8.359 7.477 1 92.44 304 GLU A CA 1
ATOM 2248 C C . GLU A 1 304 ? -15.336 -7.148 8.391 1 92.44 304 GLU A C 1
ATOM 2250 O O . GLU A 1 304 ? -16.406 -6.527 8.461 1 92.44 304 GLU A O 1
ATOM 2255 N N . ARG A 1 305 ? -14.297 -6.797 9.039 1 92.81 305 ARG A N 1
ATOM 2256 C CA . ARG A 1 305 ? -14.297 -5.66 9.953 1 92.81 305 ARG A CA 1
ATOM 2257 C C . ARG A 1 305 ? -13.945 -4.367 9.227 1 92.81 305 ARG A C 1
ATOM 2259 O O . ARG A 1 305 ? -13.953 -3.291 9.82 1 92.81 305 ARG A O 1
ATOM 2266 N N . ALA A 1 306 ? -13.688 -4.512 7.938 1 92.75 306 ALA A N 1
ATOM 2267 C CA . ALA A 1 306 ? -13.242 -3.35 7.176 1 92.75 306 ALA A CA 1
ATOM 2268 C C . ALA A 1 306 ? -14.336 -2.291 7.102 1 92.75 306 ALA A C 1
ATOM 2270 O O . ALA A 1 306 ? -15.516 -2.621 6.961 1 92.75 306 ALA A O 1
ATOM 2271 N N . GLY A 1 307 ? -13.961 -1.063 7.223 1 89.94 307 GLY A N 1
ATOM 2272 C CA . GLY A 1 307 ? -14.844 0.056 6.953 1 89.94 307 GLY A CA 1
ATOM 2273 C C . GLY A 1 307 ? -14.914 0.426 5.484 1 89.94 307 GLY A C 1
ATOM 2274 O O . GLY A 1 307 ? -14.766 -0.436 4.617 1 89.94 307 GLY A O 1
ATOM 2275 N N . SER A 1 308 ? -15.188 1.68 5.176 1 87.25 308 SER A N 1
ATOM 2276 C CA . SER A 1 308 ? -15.43 2.129 3.807 1 87.25 308 SER A CA 1
ATOM 2277 C C . SER A 1 308 ? -14.125 2.471 3.098 1 87.25 308 SER A C 1
ATOM 2279 O O . SER A 1 308 ? -14.094 2.617 1.875 1 87.25 308 SER A O 1
ATOM 2281 N N . ALA A 1 309 ? -13.078 2.531 3.77 1 90.56 309 ALA A N 1
ATOM 2282 C CA . ALA A 1 309 ? -11.82 2.99 3.197 1 90.56 309 ALA A CA 1
ATOM 2283 C C . ALA A 1 309 ? -11.016 1.821 2.631 1 90.56 309 ALA A C 1
ATOM 2285 O O . ALA A 1 309 ? -9.812 1.718 2.861 1 90.56 309 ALA A O 1
ATOM 2286 N N . VAL A 1 310 ? -11.703 0.887 1.934 1 95.25 310 VAL A N 1
ATOM 2287 C CA . VAL A 1 310 ? -11.039 -0.252 1.313 1 95.25 310 VAL A CA 1
ATOM 2288 C C . VAL A 1 310 ? -10.328 0.194 0.035 1 95.25 310 VAL A C 1
ATOM 2290 O O . VAL A 1 310 ? -10.977 0.686 -0.896 1 95.25 310 VAL A O 1
ATOM 2293 N N . PRO A 1 311 ? -9.047 0.066 -0.021 1 97 311 PRO A N 1
ATOM 2294 C CA . PRO A 1 311 ? -8.328 0.503 -1.22 1 97 311 PRO A CA 1
ATOM 2295 C C . PRO A 1 311 ? -8.445 -0.491 -2.373 1 97 311 PRO A C 1
ATOM 2297 O O . PRO A 1 311 ? -8.797 -1.653 -2.158 1 97 311 PRO A O 1
ATOM 2300 N N . LEU A 1 312 ? -8.312 0 -3.572 1 97.81 312 LEU A N 1
ATOM 2301 C CA . LEU A 1 312 ? -8.172 -0.839 -4.758 1 97.81 312 LEU A CA 1
ATOM 2302 C C . LEU A 1 312 ? -6.762 -1.414 -4.855 1 97.81 312 LEU A C 1
ATOM 2304 O O . LEU A 1 312 ? -5.781 -0.669 -4.832 1 97.81 312 LEU A O 1
ATOM 2308 N N . VAL A 1 313 ? -6.625 -2.754 -4.902 1 98.12 313 VAL A N 1
ATOM 2309 C CA . VAL A 1 313 ? -5.316 -3.395 -4.93 1 98.12 313 VAL A CA 1
ATOM 2310 C C . VAL A 1 313 ? -5.141 -4.168 -6.234 1 98.12 313 VAL A C 1
ATOM 2312 O O . VAL A 1 313 ? -6.012 -4.953 -6.617 1 98.12 313 VAL A O 1
ATOM 2315 N N . VAL A 1 314 ? -4.094 -3.881 -6.941 1 98.12 314 VAL A N 1
ATOM 2316 C CA . VAL A 1 314 ? -3.674 -4.676 -8.094 1 98.12 314 VAL A CA 1
ATOM 2317 C C . VAL A 1 314 ? -2.514 -5.586 -7.695 1 98.12 314 VAL A C 1
ATOM 2319 O O . VAL A 1 314 ? -1.379 -5.125 -7.547 1 98.12 314 VAL A O 1
ATOM 2322 N N . PRO A 1 315 ? -2.789 -6.887 -7.566 1 96.88 315 PRO A N 1
ATOM 2323 C CA . PRO A 1 315 ? -1.771 -7.793 -7.031 1 96.88 315 PRO A CA 1
ATOM 2324 C C . PRO A 1 315 ? -0.767 -8.242 -8.094 1 96.88 315 PRO A C 1
ATOM 2326 O O . PRO A 1 315 ? -0.622 -9.438 -8.344 1 96.88 315 PRO A O 1
ATOM 2329 N N . THR A 1 316 ? 0.031 -7.371 -8.688 1 95.31 316 THR A N 1
ATOM 2330 C CA . THR A 1 316 ? 1.124 -7.66 -9.609 1 95.31 316 THR A CA 1
ATOM 2331 C C . THR A 1 316 ? 2.471 -7.551 -8.898 1 95.31 316 THR A C 1
ATOM 2333 O O . THR A 1 316 ? 3.395 -6.91 -9.406 1 95.31 316 THR A O 1
ATOM 2336 N N . PHE A 1 317 ? 2.57 -8.156 -7.758 1 91.31 317 PHE A N 1
ATOM 2337 C CA . PHE A 1 317 ? 3.752 -8.055 -6.91 1 91.31 317 PHE A CA 1
ATOM 2338 C C . PHE A 1 317 ? 4.922 -8.82 -7.52 1 91.31 317 PHE A C 1
ATOM 2340 O O . PHE A 1 317 ? 6.07 -8.641 -7.105 1 91.31 317 PHE A O 1
ATOM 2347 N N . GLN A 1 318 ? 4.633 -9.703 -8.492 1 85.38 318 GLN A N 1
ATOM 2348 C CA . GLN A 1 318 ? 5.652 -10.453 -9.227 1 85.38 318 GLN A CA 1
ATOM 2349 C C . GLN A 1 318 ? 5.41 -10.383 -10.727 1 85.38 318 GLN A C 1
ATOM 2351 O O . GLN A 1 318 ? 5.637 -11.352 -11.445 1 85.38 318 GLN A O 1
ATOM 2356 N N . GLY A 1 319 ? 4.809 -9.281 -11.125 1 88.31 319 GLY A N 1
ATOM 2357 C CA . GLY A 1 319 ? 4.461 -9.133 -12.523 1 88.31 319 GLY A CA 1
ATOM 2358 C C . GLY A 1 319 ? 3.029 -9.523 -12.836 1 88.31 319 GLY A C 1
ATOM 2359 O O . GLY A 1 319 ? 2.295 -9.953 -11.945 1 88.31 319 GLY A O 1
ATOM 2360 N N . ALA A 1 320 ? 2.641 -9.281 -14.07 1 92.56 320 ALA A N 1
ATOM 2361 C CA . ALA A 1 320 ? 1.296 -9.609 -14.539 1 92.56 320 ALA A CA 1
ATOM 2362 C C . ALA A 1 320 ? 1.337 -10.734 -15.57 1 92.56 320 ALA A C 1
ATOM 2364 O O . ALA A 1 320 ? 2.18 -10.719 -16.469 1 92.56 320 ALA A O 1
ATOM 2365 N N . GLY A 1 321 ? 0.532 -11.734 -15.344 1 91.69 321 GLY A N 1
ATOM 2366 C CA . GLY A 1 321 ? 0.312 -12.75 -16.375 1 91.69 321 GLY A CA 1
ATOM 2367 C C . GLY A 1 321 ? -0.697 -12.32 -17.422 1 91.69 321 GLY A C 1
ATOM 2368 O O . GLY A 1 321 ? -0.637 -11.203 -17.938 1 91.69 321 GLY A O 1
ATOM 2369 N N . ALA A 1 322 ? -1.6 -13.312 -17.828 1 92.69 322 ALA A N 1
ATOM 2370 C CA . ALA A 1 322 ? -2.645 -12.977 -18.797 1 92.69 322 ALA A CA 1
ATOM 2371 C C . ALA A 1 322 ? -3.551 -11.875 -18.25 1 92.69 322 ALA A C 1
ATOM 2373 O O . ALA A 1 322 ? -3.891 -11.867 -17.062 1 92.69 322 ALA A O 1
ATOM 2374 N N . PRO A 1 323 ? -3.988 -10.922 -19.016 1 94.06 323 PRO A N 1
ATOM 2375 C CA . PRO A 1 323 ? -3.773 -10.82 -20.469 1 94.06 323 PRO A CA 1
ATOM 2376 C C . PRO A 1 323 ? -2.49 -10.07 -20.828 1 94.06 323 PRO A C 1
ATOM 2378 O O . PRO A 1 323 ? -2.084 -10.055 -21.984 1 94.06 323 PRO A O 1
ATOM 2381 N N . LEU A 1 324 ? -1.806 -9.445 -19.859 1 91.5 324 LEU A N 1
ATOM 2382 C CA . LEU A 1 324 ? -0.782 -8.453 -20.141 1 91.5 324 LEU A CA 1
ATOM 2383 C C . LEU A 1 324 ? 0.557 -9.117 -20.453 1 91.5 324 LEU A C 1
ATOM 2385 O O . LEU A 1 324 ? 1.313 -8.641 -21.297 1 91.5 324 LEU A O 1
ATOM 2389 N N . TRP A 1 325 ? 0.798 -10.172 -19.719 1 89.38 325 TRP A N 1
ATOM 2390 C CA . TRP A 1 325 ? 2.104 -10.82 -19.766 1 89.38 325 TRP A CA 1
ATOM 2391 C C . TRP A 1 325 ? 3.227 -9.797 -19.641 1 89.38 325 TRP A C 1
ATOM 2393 O O . TRP A 1 325 ? 4.145 -9.773 -20.469 1 89.38 325 TRP A O 1
ATOM 2403 N N . ASP A 1 326 ? 3.174 -9.008 -18.719 1 90.19 326 ASP A N 1
ATOM 2404 C CA . ASP A 1 326 ? 4.188 -8.016 -18.359 1 90.19 326 ASP A CA 1
ATOM 2405 C C . ASP A 1 326 ? 4.906 -8.398 -17.078 1 90.19 326 ASP A C 1
ATOM 2407 O O . ASP A 1 326 ? 4.461 -8.055 -15.984 1 90.19 326 ASP A O 1
ATOM 2411 N N . LEU A 1 327 ? 6.047 -8.953 -17.219 1 84.06 327 LEU A N 1
ATOM 2412 C CA . LEU A 1 327 ? 6.805 -9.422 -16.062 1 84.06 327 LEU A CA 1
ATOM 2413 C C . LEU A 1 327 ? 7.352 -8.25 -15.25 1 84.06 327 LEU A C 1
ATOM 2415 O O . LEU A 1 327 ? 7.766 -8.414 -14.102 1 84.06 327 LEU A O 1
ATOM 2419 N N . GLY A 1 328 ? 7.352 -7.09 -15.859 1 87.44 328 GLY A N 1
ATOM 2420 C CA . GLY A 1 328 ? 7.84 -5.895 -15.188 1 87.44 328 GLY A CA 1
ATOM 2421 C C . GLY A 1 328 ? 6.75 -5.137 -14.453 1 87.44 328 GLY A C 1
ATOM 2422 O O . GLY A 1 328 ? 7.031 -4.176 -13.734 1 87.44 328 GLY A O 1
ATOM 2423 N N . ALA A 1 329 ? 5.535 -5.562 -14.609 1 93.06 329 ALA A N 1
ATOM 2424 C CA . ALA A 1 329 ? 4.441 -4.906 -13.891 1 93.06 329 ALA A CA 1
ATOM 2425 C C . ALA A 1 329 ? 4.629 -5.016 -12.383 1 93.06 329 ALA A C 1
ATOM 2427 O O . ALA A 1 329 ? 5.16 -6.012 -11.883 1 93.06 329 ALA A O 1
ATOM 2428 N N . ARG A 1 330 ? 4.27 -4.004 -11.648 1 94.56 330 ARG A N 1
ATOM 2429 C CA . ARG A 1 330 ? 4.398 -3.99 -10.195 1 94.56 330 ARG A CA 1
ATOM 2430 C C . ARG A 1 330 ? 3.094 -3.559 -9.539 1 94.56 330 ARG A C 1
ATOM 2432 O O . ARG A 1 330 ? 2.271 -2.881 -10.156 1 94.56 330 ARG A O 1
ATOM 2439 N N . GLY A 1 331 ? 2.986 -3.996 -8.305 1 96 331 GLY A N 1
ATOM 2440 C CA . GLY A 1 331 ? 1.745 -3.844 -7.559 1 96 331 GLY A CA 1
ATOM 2441 C C . GLY A 1 331 ? 1.389 -2.396 -7.285 1 96 331 GLY A C 1
ATOM 2442 O O . GLY A 1 331 ? 2.264 -1.527 -7.273 1 96 331 GLY A O 1
ATOM 2443 N N . ARG A 1 332 ? 0.093 -2.217 -7.062 1 96.88 332 ARG A N 1
ATOM 2444 C CA . ARG A 1 332 ? -0.443 -0.891 -6.77 1 96.88 332 ARG A CA 1
ATOM 2445 C C . ARG A 1 332 ? -1.514 -0.959 -5.688 1 96.88 332 ARG A C 1
ATOM 2447 O O . ARG A 1 332 ? -2.309 -1.901 -5.652 1 96.88 332 ARG A O 1
ATOM 2454 N N . ILE A 1 333 ? -1.55 -0.047 -4.844 1 97.31 333 ILE A N 1
ATOM 2455 C CA . ILE A 1 333 ? -2.621 0.225 -3.893 1 97.31 333 ILE A CA 1
ATOM 2456 C C . ILE A 1 333 ? -3.117 1.659 -4.066 1 97.31 333 ILE A C 1
ATOM 2458 O O . ILE A 1 333 ? -2.342 2.609 -3.945 1 97.31 333 ILE A O 1
ATOM 2462 N N . GLU A 1 334 ? -4.348 1.823 -4.402 1 97.19 334 GLU A N 1
ATOM 2463 C CA . GLU A 1 334 ? -4.93 3.133 -4.68 1 97.19 334 GLU A CA 1
ATOM 2464 C C . GLU A 1 334 ? -6.117 3.412 -3.762 1 97.19 334 GLU A C 1
ATOM 2466 O O . GLU A 1 334 ? -6.836 2.49 -3.369 1 97.19 334 GLU A O 1
ATOM 2471 N N . GLY A 1 335 ? -6.273 4.625 -3.453 1 95.12 335 GLY A N 1
ATOM 2472 C CA . GLY A 1 335 ? -7.441 5.02 -2.678 1 95.12 335 GLY A CA 1
ATOM 2473 C C . GLY A 1 335 ? -7.227 4.91 -1.181 1 95.12 335 GLY A C 1
ATOM 2474 O O . GLY A 1 335 ? -8.18 4.707 -0.426 1 95.12 335 GLY A O 1
ATOM 2475 N N . LEU A 1 336 ? -6.031 5.035 -0.733 1 94.06 336 LEU A N 1
ATOM 2476 C CA . LEU A 1 336 ? -5.691 4.918 0.68 1 94.06 336 LEU A CA 1
ATOM 2477 C C . LEU A 1 336 ? -6.094 6.176 1.443 1 94.06 336 LEU A C 1
ATOM 2479 O O . LEU A 1 336 ? -5.91 7.293 0.953 1 94.06 336 LEU A O 1
ATOM 2483 N N . SER A 1 337 ? -6.672 6.016 2.539 1 89.38 337 SER A N 1
ATOM 2484 C CA . SER A 1 337 ? -6.941 7.098 3.484 1 89.38 337 SER A CA 1
ATOM 2485 C C . SER A 1 337 ? -6.352 6.789 4.855 1 89.38 337 SER A C 1
ATOM 2487 O O . SER A 1 337 ? -5.832 5.695 5.086 1 89.38 337 SER A O 1
ATOM 2489 N N . ALA A 1 338 ? -6.391 7.742 5.734 1 85.31 338 ALA A N 1
ATOM 2490 C CA . ALA A 1 338 ? -5.922 7.555 7.105 1 85.31 338 ALA A CA 1
ATOM 2491 C C . ALA A 1 338 ? -6.672 6.414 7.789 1 85.31 338 ALA A C 1
ATOM 2493 O O . ALA A 1 338 ? -6.148 5.781 8.711 1 85.31 338 ALA A O 1
ATOM 2494 N N . ALA A 1 339 ? -7.82 6.105 7.285 1 85.56 339 ALA A N 1
ATOM 2495 C CA . ALA A 1 339 ? -8.672 5.086 7.895 1 85.56 339 ALA A CA 1
ATOM 2496 C C . ALA A 1 339 ? -8.383 3.709 7.305 1 85.56 339 ALA A C 1
ATOM 2498 O O . ALA A 1 339 ? -8.883 2.697 7.801 1 85.56 339 ALA A O 1
ATOM 2499 N N . SER A 1 340 ? -7.59 3.623 6.27 1 92.38 340 SER A N 1
ATOM 2500 C CA . SER A 1 340 ? -7.246 2.34 5.668 1 92.38 340 SER A CA 1
ATOM 2501 C C . SER A 1 340 ? -6.277 1.558 6.551 1 92.38 340 SER A C 1
ATOM 2503 O O . SER A 1 340 ? -5.062 1.726 6.445 1 92.38 340 SER A O 1
ATOM 2505 N N . GLY A 1 341 ? -6.816 0.67 7.316 1 91.12 341 GLY A N 1
ATOM 2506 C CA . GLY A 1 341 ? -6.008 -0.155 8.195 1 91.12 341 GLY A CA 1
ATOM 2507 C C . GLY A 1 341 ? -5.863 -1.584 7.711 1 91.12 341 GLY A C 1
ATOM 2508 O O . GLY A 1 341 ? -6.098 -1.872 6.535 1 91.12 341 GLY A O 1
ATOM 2509 N N . PRO A 1 342 ? -5.426 -2.441 8.68 1 92.38 342 PRO A N 1
ATOM 2510 C CA . PRO A 1 342 ? -5.203 -3.842 8.312 1 92.38 342 PRO A CA 1
ATOM 2511 C C . PRO A 1 342 ? -6.453 -4.508 7.738 1 92.38 342 PRO A C 1
ATOM 2513 O O . PRO A 1 342 ? -6.367 -5.266 6.773 1 92.38 342 PRO A O 1
ATOM 2516 N N . ALA A 1 343 ? -7.578 -4.191 8.352 1 94.69 343 ALA A N 1
ATOM 2517 C CA . ALA A 1 343 ? -8.836 -4.77 7.875 1 94.69 343 ALA A CA 1
ATOM 2518 C C . ALA A 1 343 ? -9.125 -4.336 6.441 1 94.69 343 ALA A C 1
ATOM 2520 O O . ALA A 1 343 ? -9.477 -5.16 5.594 1 94.69 343 ALA A O 1
ATOM 2521 N N . GLU A 1 344 ? -8.969 -3.029 6.195 1 95 344 GLU A N 1
ATOM 2522 C CA . GLU A 1 344 ? -9.234 -2.463 4.875 1 95 344 GLU A CA 1
ATOM 2523 C C . GLU A 1 344 ? -8.242 -2.98 3.84 1 95 344 GLU A C 1
ATOM 2525 O O . GLU A 1 344 ? -8.633 -3.328 2.721 1 95 344 GLU A O 1
ATOM 2530 N N . LEU A 1 345 ? -6.992 -3.018 4.184 1 95.44 345 LEU A N 1
ATOM 2531 C CA . LEU A 1 345 ? -5.957 -3.516 3.285 1 95.44 345 LEU A CA 1
ATOM 2532 C C . LEU A 1 345 ? -6.195 -4.98 2.938 1 95.44 345 LEU A C 1
ATOM 2534 O O . LEU A 1 345 ? -6.062 -5.375 1.777 1 95.44 345 LEU A O 1
ATOM 2538 N N . THR A 1 346 ? -6.535 -5.781 3.957 1 96.06 346 THR A N 1
ATOM 2539 C CA . THR A 1 346 ? -6.816 -7.195 3.732 1 96.06 346 THR A CA 1
ATOM 2540 C C . THR A 1 346 ? -8.016 -7.367 2.803 1 96.06 346 THR A C 1
ATOM 2542 O O . THR A 1 346 ? -7.969 -8.164 1.865 1 96.06 346 THR A O 1
ATOM 2545 N N . ALA A 1 347 ? -9.062 -6.621 3.037 1 96.69 347 ALA A N 1
ATOM 2546 C CA . ALA A 1 347 ? -10.242 -6.66 2.174 1 96.69 347 ALA A CA 1
ATOM 2547 C C . ALA A 1 347 ? -9.875 -6.293 0.738 1 96.69 347 ALA A C 1
ATOM 2549 O O . ALA A 1 347 ? -10.383 -6.898 -0.21 1 96.69 347 ALA A O 1
ATOM 2550 N N . GLY A 1 348 ? -9.047 -5.25 0.604 1 97.5 348 GLY A N 1
ATOM 2551 C CA . GLY A 1 348 ? -8.602 -4.828 -0.717 1 97.5 348 GLY A CA 1
ATOM 2552 C C . GLY A 1 348 ? -7.836 -5.906 -1.462 1 97.5 348 GLY A C 1
ATOM 2553 O O . GLY A 1 348 ? -8.055 -6.117 -2.656 1 97.5 348 GLY A O 1
ATOM 2554 N N . VAL A 1 349 ? -6.938 -6.586 -0.8 1 97.31 349 VAL A N 1
ATOM 2555 C CA . VAL A 1 349 ? -6.145 -7.648 -1.406 1 97.31 349 VAL A CA 1
ATOM 2556 C C . VAL A 1 349 ? -7.059 -8.789 -1.843 1 97.31 349 VAL A C 1
ATOM 2558 O O . VAL A 1 349 ? -6.945 -9.289 -2.967 1 97.31 349 VAL A O 1
ATOM 2561 N N . LEU A 1 350 ? -7.965 -9.188 -0.944 1 97.56 350 LEU A N 1
ATOM 2562 C CA . LEU A 1 350 ? -8.883 -10.281 -1.264 1 97.56 350 LEU A CA 1
ATOM 2563 C C . LEU A 1 350 ? -9.758 -9.922 -2.455 1 97.56 350 LEU A C 1
ATOM 2565 O O . LEU A 1 350 ? -10.008 -10.758 -3.324 1 97.56 350 LEU A O 1
ATOM 2569 N N . GLU A 1 351 ? -10.242 -8.703 -2.492 1 97.94 351 GLU A N 1
ATOM 2570 C CA . GLU A 1 351 ? -11.023 -8.258 -3.641 1 97.94 351 GLU A CA 1
ATOM 2571 C C . GLU A 1 351 ? -10.18 -8.25 -4.91 1 97.94 351 GLU A C 1
ATOM 2573 O O . GLU A 1 351 ? -10.664 -8.594 -5.992 1 97.94 351 GLU A O 1
ATOM 2578 N N . GLY A 1 352 ? -8.922 -7.805 -4.77 1 98.19 352 GLY A N 1
ATOM 2579 C CA . GLY A 1 352 ? -8.008 -7.848 -5.895 1 98.19 352 GLY A CA 1
ATOM 2580 C C . GLY A 1 352 ? -7.863 -9.234 -6.496 1 98.19 352 GLY A C 1
ATOM 2581 O O . GLY A 1 352 ? -7.809 -9.383 -7.719 1 98.19 352 GLY A O 1
ATOM 2582 N N . LEU A 1 353 ? -7.848 -10.227 -5.668 1 97.94 353 LEU A N 1
ATOM 2583 C CA . LEU A 1 353 ? -7.75 -11.602 -6.133 1 97.94 353 LEU A CA 1
ATOM 2584 C C . LEU A 1 353 ? -8.984 -11.992 -6.934 1 97.94 353 LEU A C 1
ATOM 2586 O O . LEU A 1 353 ? -8.891 -12.719 -7.926 1 97.94 353 LEU A O 1
ATOM 2590 N N . ALA A 1 354 ? -10.141 -11.562 -6.477 1 98.12 354 ALA A N 1
ATOM 2591 C CA . ALA A 1 354 ? -11.375 -11.828 -7.219 1 98.12 354 ALA A CA 1
ATOM 2592 C C . ALA A 1 354 ? -11.328 -11.188 -8.602 1 98.12 354 ALA A C 1
ATOM 2594 O O . ALA A 1 354 ? -11.75 -11.805 -9.586 1 98.12 354 ALA A O 1
ATOM 2595 N N . HIS A 1 355 ? -10.844 -9.938 -8.656 1 98.38 355 HIS A N 1
ATOM 2596 C CA . HIS A 1 355 ? -10.711 -9.266 -9.938 1 98.38 355 HIS A CA 1
ATOM 2597 C C . HIS A 1 355 ? -9.758 -10.008 -10.859 1 98.38 355 HIS A C 1
ATOM 2599 O O . HIS A 1 355 ? -9.969 -10.055 -12.078 1 98.38 355 HIS A O 1
ATOM 2605 N N . VAL A 1 356 ? -8.695 -10.539 -10.328 1 98.19 356 VAL A N 1
ATOM 2606 C CA . VAL A 1 356 ? -7.781 -11.383 -11.094 1 98.19 356 VAL A CA 1
ATOM 2607 C C . VAL A 1 356 ? -8.539 -12.57 -11.68 1 98.19 356 VAL A C 1
ATOM 2609 O O . VAL A 1 356 ? -8.375 -12.898 -12.859 1 98.19 356 VAL A O 1
ATOM 2612 N N . GLY A 1 357 ? -9.344 -13.172 -10.852 1 98.06 357 GLY A N 1
ATOM 2613 C CA . GLY A 1 357 ? -10.141 -14.297 -11.32 1 98.06 357 GLY A CA 1
ATOM 2614 C C . GLY A 1 357 ? -11.031 -13.938 -12.5 1 98.06 357 GLY A C 1
ATOM 2615 O O . GLY A 1 357 ? -11.062 -14.656 -13.5 1 98.06 357 GLY A O 1
ATOM 2616 N N . VAL A 1 358 ? -11.727 -12.844 -12.406 1 98.06 358 VAL A N 1
ATOM 2617 C CA . VAL A 1 358 ? -12.594 -12.375 -13.477 1 98.06 358 VAL A CA 1
ATOM 2618 C C . VAL A 1 358 ? -11.773 -12.156 -14.75 1 98.06 358 VAL A C 1
ATOM 2620 O O . VAL A 1 358 ? -12.211 -12.508 -15.844 1 98.06 358 VAL A O 1
ATOM 2623 N N . THR A 1 359 ? -10.648 -11.594 -14.547 1 98.12 359 THR A N 1
ATOM 2624 C CA . THR A 1 359 ? -9.758 -11.312 -15.664 1 98.12 359 THR A CA 1
ATOM 2625 C C . THR A 1 359 ? -9.344 -12.602 -16.375 1 98.12 359 THR A C 1
ATOM 2627 O O . THR A 1 359 ? -9.414 -12.688 -17.594 1 98.12 359 THR A O 1
ATOM 2630 N N . LEU A 1 360 ? -8.961 -13.594 -15.633 1 98 360 LEU A N 1
ATOM 2631 C CA . LEU A 1 360 ? -8.5 -14.852 -16.219 1 98 360 LEU A CA 1
ATOM 2632 C C . LEU A 1 360 ? -9.641 -15.578 -16.906 1 98 360 LEU A C 1
ATOM 2634 O O . LEU A 1 360 ? -9.453 -16.156 -17.984 1 98 360 LEU A O 1
ATOM 2638 N N . PHE A 1 361 ? -10.805 -15.562 -16.328 1 97.62 361 PHE A N 1
ATOM 2639 C CA . PHE A 1 361 ? -11.969 -16.156 -16.969 1 97.62 361 PHE A CA 1
ATOM 2640 C C . PHE A 1 361 ? -12.281 -15.453 -18.281 1 97.62 361 PHE A C 1
ATOM 2642 O O . PHE A 1 361 ? -12.625 -16.109 -19.281 1 97.62 361 PHE A O 1
ATOM 2649 N N . SER A 1 362 ? -12.188 -14.141 -18.297 1 97 362 SER A N 1
ATOM 2650 C CA . SER A 1 362 ? -12.445 -13.375 -19.5 1 97 362 SER A CA 1
ATOM 2651 C C . SER A 1 362 ? -11.453 -13.734 -20.609 1 97 362 SER A C 1
ATOM 2653 O O . SER A 1 362 ? -11.82 -13.805 -21.781 1 97 362 SER A O 1
ATOM 2655 N N . VAL A 1 363 ? -10.234 -13.953 -20.219 1 96.62 363 VAL A N 1
ATOM 2656 C CA . VAL A 1 363 ? -9.172 -14.344 -21.141 1 96.62 363 VAL A CA 1
ATOM 2657 C C . VAL A 1 363 ? -9.508 -15.695 -21.766 1 96.62 363 VAL A C 1
ATOM 2659 O O . VAL A 1 363 ? -9.422 -15.859 -22.984 1 96.62 363 VAL A O 1
ATOM 2662 N N . LEU A 1 364 ? -9.914 -16.656 -20.953 1 96.31 364 LEU A N 1
ATOM 2663 C CA . LEU A 1 364 ? -10.266 -17.984 -21.438 1 96.31 364 LEU A CA 1
ATOM 2664 C C . LEU A 1 364 ? -11.445 -17.906 -22.406 1 96.31 364 LEU A C 1
ATOM 2666 O O . LEU A 1 364 ? -11.438 -18.547 -23.453 1 96.31 364 LEU A O 1
ATOM 2670 N N . ALA A 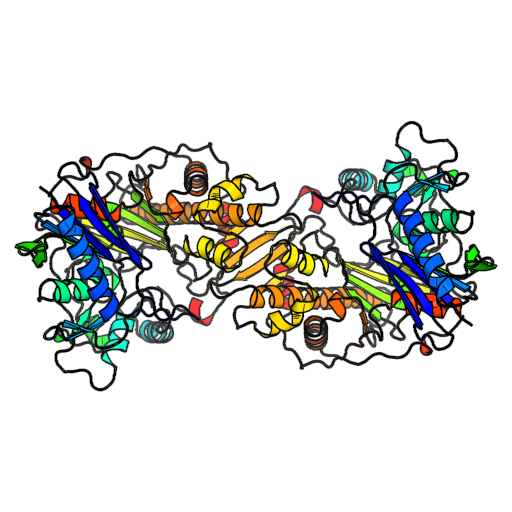1 365 ? -12.414 -17.156 -22.031 1 95.88 365 ALA A N 1
ATOM 2671 C CA . ALA A 1 365 ? -13.617 -17.031 -22.859 1 95.88 365 ALA A CA 1
ATOM 2672 C C . ALA A 1 365 ? -13.281 -16.438 -24.219 1 95.88 365 ALA A C 1
ATOM 2674 O O . ALA A 1 365 ? -13.773 -16.906 -25.25 1 95.88 365 ALA A O 1
ATOM 2675 N N . ALA A 1 366 ? -12.492 -15.453 -24.234 1 95.25 366 ALA A N 1
ATOM 2676 C CA . ALA A 1 366 ? -12.117 -14.773 -25.469 1 95.25 366 ALA A CA 1
ATOM 2677 C C . ALA A 1 366 ? -11.312 -15.695 -26.391 1 95.25 366 ALA A C 1
ATOM 2679 O O . ALA A 1 366 ? -11.562 -15.758 -27.594 1 95.25 366 ALA A O 1
ATOM 2680 N N . ASP A 1 367 ? -10.352 -16.391 -25.797 1 93.88 367 ASP A N 1
ATOM 2681 C CA . ASP A 1 367 ? -9.516 -17.266 -26.594 1 93.88 367 ASP A CA 1
ATOM 2682 C C . ASP A 1 367 ? -10.289 -18.5 -27.047 1 93.88 367 ASP A C 1
ATOM 2684 O O . ASP A 1 367 ? -10.055 -19.031 -28.141 1 93.88 367 ASP A O 1
ATOM 2688 N N . ARG A 1 368 ? -11.211 -18.953 -26.219 1 92.12 368 ARG A N 1
ATOM 2689 C CA . ARG A 1 368 ? -12.109 -20.031 -26.641 1 92.12 368 ARG A CA 1
ATOM 2690 C C . ARG A 1 368 ? -12.922 -19.609 -27.859 1 92.12 368 ARG A C 1
ATOM 2692 O O . ARG A 1 368 ? -13.055 -20.391 -28.812 1 92.12 368 ARG A O 1
ATOM 2699 N N . ALA A 1 369 ? -13.398 -18.422 -27.828 1 91.94 369 ALA A N 1
ATOM 2700 C CA . ALA A 1 369 ? -14.164 -17.906 -28.953 1 91.94 369 ALA A CA 1
ATOM 2701 C C . ALA A 1 369 ? -13.289 -17.797 -30.203 1 91.94 369 ALA A C 1
ATOM 2703 O O . ALA A 1 369 ? -13.734 -18.125 -31.312 1 91.94 369 ALA A O 1
ATOM 2704 N N . ALA A 1 370 ? -12.141 -17.375 -30.031 1 89.31 370 ALA A N 1
ATOM 2705 C CA . ALA A 1 370 ? -11.203 -17.219 -31.141 1 89.31 370 ALA A CA 1
ATOM 2706 C C . ALA A 1 370 ? -10.836 -18.578 -31.734 1 89.31 370 ALA A C 1
ATOM 2708 O O . ALA A 1 370 ? -10.5 -18.672 -32.906 1 89.31 370 ALA A O 1
ATOM 2709 N N . ALA A 1 371 ? -10.93 -19.609 -30.906 1 86.25 371 ALA A N 1
ATOM 2710 C CA . ALA A 1 371 ? -10.617 -20.953 -31.359 1 86.25 371 ALA A CA 1
ATOM 2711 C C . ALA A 1 371 ? -11.82 -21.594 -32.062 1 86.25 371 ALA A C 1
ATOM 2713 O O . ALA A 1 371 ? -11.75 -22.75 -32.469 1 86.25 371 ALA A O 1
ATOM 2714 N N . GLY A 1 372 ? -12.953 -20.875 -32.125 1 86.19 372 GLY A N 1
ATOM 2715 C CA . GLY A 1 372 ? -14.102 -21.328 -32.875 1 86.19 372 GLY A CA 1
ATOM 2716 C C . GLY A 1 372 ? -15.203 -21.906 -32.031 1 86.19 372 GLY A C 1
ATOM 2717 O O . GLY A 1 372 ? -16.188 -22.438 -32.531 1 86.19 372 GLY A O 1
ATOM 2718 N N . TYR A 1 373 ? -14.977 -21.828 -30.734 1 85.81 373 TYR A N 1
ATOM 2719 C CA . TYR A 1 373 ? -16 -22.328 -29.828 1 85.81 373 TYR A CA 1
ATOM 2720 C C . TYR A 1 373 ? -16.891 -21.188 -29.328 1 85.81 373 TYR A C 1
ATOM 2722 O O . TYR A 1 373 ? -16.578 -20.016 -29.547 1 85.81 373 TYR A O 1
ATOM 2730 N N . ALA A 1 374 ? -18.047 -21.531 -28.75 1 83.5 374 ALA A N 1
ATOM 2731 C CA . ALA A 1 374 ? -18.859 -20.516 -28.078 1 83.5 374 ALA A CA 1
ATOM 2732 C C . ALA A 1 374 ? -18.109 -19.922 -26.891 1 83.5 374 ALA A C 1
ATOM 2734 O O . ALA A 1 374 ? -17.406 -20.641 -26.172 1 83.5 374 ALA A O 1
ATOM 2735 N N . PRO A 1 375 ? -18.172 -18.594 -26.766 1 82.56 375 PRO A N 1
ATOM 2736 C CA . PRO A 1 375 ? -17.438 -17.938 -25.672 1 82.56 375 PRO A CA 1
ATOM 2737 C C . PRO A 1 375 ? -18.031 -18.25 -24.297 1 82.56 375 PRO A C 1
ATOM 2739 O O . PRO A 1 375 ? -17.812 -17.5 -23.344 1 82.56 375 PRO A O 1
ATOM 2742 N N . ASP A 1 376 ? -18.734 -19.281 -24.062 1 87.69 376 ASP A N 1
ATOM 2743 C CA . ASP A 1 376 ? -19.328 -19.688 -22.797 1 87.69 376 ASP A CA 1
ATOM 2744 C C . ASP A 1 376 ? -18.469 -20.719 -22.078 1 87.69 376 ASP A C 1
ATOM 2746 O O . ASP A 1 376 ? -18.234 -21.812 -22.609 1 87.69 376 ASP A O 1
ATOM 2750 N N . LEU A 1 377 ? -18 -20.375 -20.906 1 92.31 377 LEU A N 1
ATOM 2751 C CA . LEU A 1 377 ? -17.125 -21.25 -20.125 1 92.31 377 LEU A CA 1
ATOM 2752 C C . LEU A 1 377 ? -17.938 -22.266 -19.344 1 92.31 377 LEU A C 1
ATOM 2754 O O . LEU A 1 377 ? -17.375 -23.203 -18.766 1 92.31 377 LEU A O 1
ATOM 2758 N N . GLY A 1 378 ? -19.312 -22.094 -19.406 1 89.75 378 GLY A N 1
ATOM 2759 C CA . GLY A 1 378 ? -20.156 -22.953 -18.594 1 89.75 378 GLY A CA 1
ATOM 2760 C C . GLY A 1 378 ? -20.031 -22.703 -17.109 1 89.75 378 GLY A C 1
ATOM 2761 O O . GLY A 1 378 ? -19.781 -21.578 -16.688 1 89.75 378 GLY A O 1
ATOM 2762 N N . ASP A 1 379 ? -20.312 -23.781 -16.344 1 91.75 379 ASP A N 1
ATOM 2763 C CA . ASP A 1 379 ? -20.125 -23.672 -14.898 1 91.75 379 ASP A CA 1
ATOM 2764 C C . ASP A 1 379 ? -18.656 -23.562 -14.539 1 91.75 379 ASP A C 1
ATOM 2766 O O . ASP A 1 379 ? -17.812 -24.234 -15.141 1 91.75 379 ASP A O 1
ATOM 2770 N N . VAL A 1 380 ? -18.406 -22.688 -13.664 1 94.69 380 VAL A N 1
ATOM 2771 C CA . VAL A 1 380 ? -17.016 -22.484 -13.273 1 94.69 380 VAL A CA 1
ATOM 2772 C C . VAL A 1 380 ? -16.812 -22.906 -11.82 1 94.69 380 VAL A C 1
ATOM 2774 O O . VAL A 1 380 ? -17.734 -22.797 -11.008 1 94.69 380 VAL A O 1
ATOM 2777 N N . ALA A 1 381 ? -15.648 -23.438 -11.57 1 94.81 381 ALA A N 1
ATOM 2778 C CA . ALA A 1 381 ? -15.312 -23.906 -10.227 1 94.81 381 ALA A CA 1
ATOM 2779 C C . ALA A 1 381 ? -14.094 -23.172 -9.68 1 94.81 381 ALA A C 1
ATOM 2781 O O . ALA A 1 381 ? -13.273 -22.656 -10.453 1 94.81 381 ALA A O 1
ATOM 2782 N N . LEU A 1 382 ? -14.078 -23.094 -8.445 1 93.44 382 LEU A N 1
ATOM 2783 C CA . LEU A 1 382 ? -12.992 -22.438 -7.727 1 93.44 382 LEU A CA 1
ATOM 2784 C C . LEU A 1 382 ? -12.336 -23.391 -6.742 1 93.44 382 LEU A C 1
ATOM 2786 O O . LEU A 1 382 ? -13.023 -24.141 -6.051 1 93.44 382 LEU A O 1
ATOM 2790 N N . ASP A 1 383 ? -10.953 -23.391 -6.719 1 90.75 383 ASP A N 1
ATOM 2791 C CA . ASP A 1 383 ? -10.219 -24.172 -5.734 1 90.75 383 ASP A CA 1
ATOM 2792 C C . ASP A 1 383 ? -8.953 -23.438 -5.281 1 90.75 383 ASP A C 1
ATOM 2794 O O . ASP A 1 383 ? -8.727 -22.281 -5.668 1 90.75 383 ASP A O 1
ATOM 2798 N N . GLY A 1 384 ? -8.219 -24.062 -4.293 1 87.12 384 GLY A N 1
ATOM 2799 C CA . GLY A 1 384 ? -7.059 -23.422 -3.684 1 87.12 384 GLY A CA 1
ATOM 2800 C C . GLY A 1 384 ? -7.379 -22.734 -2.365 1 87.12 384 GLY A C 1
ATOM 2801 O O . GLY A 1 384 ? -8.523 -22.359 -2.121 1 87.12 384 GLY A O 1
ATOM 2802 N N . ARG A 1 385 ? -6.383 -22.516 -1.625 1 82.56 385 ARG A N 1
ATOM 2803 C CA . ARG A 1 385 ? -6.578 -21.984 -0.284 1 82.56 385 ARG A CA 1
ATOM 2804 C C . ARG A 1 385 ? -7.16 -20.562 -0.342 1 82.56 385 ARG A C 1
ATOM 2806 O O . ARG A 1 385 ? -8.117 -20.266 0.368 1 82.56 385 ARG A O 1
ATOM 2813 N N . ALA A 1 386 ? -6.621 -19.719 -1.139 1 85.5 386 ALA A N 1
ATOM 2814 C CA . ALA A 1 386 ? -7.121 -18.344 -1.259 1 85.5 386 ALA A CA 1
ATOM 2815 C C . ALA A 1 386 ? -8.469 -18.312 -1.976 1 85.5 386 ALA A C 1
ATOM 2817 O O . ALA A 1 386 ? -9.312 -17.469 -1.688 1 85.5 386 ALA A O 1
ATOM 2818 N N . GLY A 1 387 ? -8.648 -19.219 -2.875 1 86.06 387 GLY A N 1
ATOM 2819 C CA . GLY A 1 387 ? -9.922 -19.328 -3.576 1 86.06 387 GLY A CA 1
ATOM 2820 C C . GLY A 1 387 ? -11.078 -19.688 -2.666 1 86.06 387 GLY A C 1
ATOM 2821 O O . GLY A 1 387 ? -12.211 -19.25 -2.889 1 86.06 387 GLY A O 1
ATOM 2822 N N . HIS A 1 388 ? -10.758 -20.484 -1.667 1 86.38 388 HIS A N 1
ATOM 2823 C CA . HIS A 1 388 ? -11.797 -20.938 -0.748 1 86.38 388 HIS A CA 1
ATOM 2824 C C . HIS A 1 388 ? -12.133 -19.859 0.276 1 86.38 388 HIS A C 1
ATOM 2826 O O . HIS A 1 388 ? -13.078 -20.016 1.059 1 86.38 388 HIS A O 1
ATOM 2832 N N . ASN A 1 389 ? -11.398 -18.812 0.243 1 90.19 389 ASN A N 1
ATOM 2833 C CA . ASN A 1 389 ? -11.766 -17.672 1.08 1 90.19 389 ASN A CA 1
ATOM 2834 C C . ASN A 1 389 ? -13.148 -17.141 0.726 1 90.19 389 ASN A C 1
ATOM 2836 O O . ASN A 1 389 ? -13.406 -16.781 -0.424 1 90.19 389 ASN A O 1
ATOM 2840 N N . PRO A 1 390 ? -14 -17.078 1.663 1 92.75 390 PRO A N 1
ATOM 2841 C CA . PRO A 1 390 ? -15.391 -16.719 1.362 1 92.75 390 PRO A CA 1
ATOM 2842 C C . PRO A 1 390 ? -15.508 -15.344 0.699 1 92.75 390 PRO A C 1
ATOM 2844 O O . PRO A 1 390 ? -16.375 -15.133 -0.147 1 92.75 390 PRO A O 1
ATOM 2847 N N . ARG A 1 391 ? -14.711 -14.484 1.065 1 94.62 391 ARG A N 1
ATOM 2848 C CA . ARG A 1 391 ? -14.773 -13.148 0.472 1 94.62 391 ARG A CA 1
ATOM 2849 C C . ARG A 1 391 ? -14.312 -13.172 -0.981 1 94.62 391 ARG A C 1
ATOM 2851 O O . ARG A 1 391 ? -14.922 -12.539 -1.843 1 94.62 391 ARG A O 1
ATOM 2858 N N . VAL A 1 392 ? -13.227 -13.867 -1.252 1 96.25 392 VAL A N 1
ATOM 2859 C CA . VAL A 1 392 ? -12.742 -13.984 -2.623 1 96.25 392 VAL A CA 1
ATOM 2860 C C . VAL A 1 392 ? -13.812 -14.633 -3.496 1 96.25 392 VAL A C 1
ATOM 2862 O O . VAL A 1 392 ? -14.18 -14.094 -4.547 1 96.25 392 VAL A O 1
ATOM 2865 N N . ALA A 1 393 ? -14.367 -15.727 -3.016 1 95.88 393 ALA A N 1
ATOM 2866 C CA . ALA A 1 393 ? -15.367 -16.469 -3.77 1 95.88 393 ALA A CA 1
ATOM 2867 C C . ALA A 1 393 ? -16.641 -15.641 -3.965 1 95.88 393 ALA A C 1
ATOM 2869 O O . ALA A 1 393 ? -17.203 -15.617 -5.059 1 95.88 393 ALA A O 1
ATOM 2870 N N . GLY A 1 394 ? -17.078 -15.008 -2.896 1 96.62 394 GLY A N 1
ATOM 2871 C CA . GLY A 1 394 ? -18.281 -14.195 -2.969 1 96.62 394 GLY A CA 1
ATOM 2872 C C . GLY A 1 394 ? -18.141 -13.016 -3.918 1 96.62 394 GLY A C 1
ATOM 2873 O O . GLY A 1 394 ? -19.047 -12.766 -4.727 1 96.62 394 GLY A O 1
ATOM 2874 N N . VAL A 1 395 ? -17.078 -12.266 -3.818 1 97.44 395 VAL A N 1
ATOM 2875 C CA . VAL A 1 395 ? -16.844 -11.117 -4.688 1 97.44 395 VAL A CA 1
ATOM 2876 C C . VAL A 1 395 ? -16.703 -11.586 -6.137 1 97.44 395 VAL A C 1
ATOM 2878 O O . VAL A 1 395 ? -17.25 -10.953 -7.051 1 97.44 395 VAL A O 1
ATOM 2881 N N . LEU A 1 396 ? -16 -12.688 -6.355 1 97.81 396 LEU A N 1
ATOM 2882 C CA . LEU A 1 396 ? -15.836 -13.25 -7.691 1 97.81 396 LEU A CA 1
ATOM 2883 C C . LEU A 1 396 ? -17.188 -13.594 -8.312 1 97.81 396 LEU A C 1
ATOM 2885 O O . LEU A 1 396 ? -17.453 -13.219 -9.453 1 97.81 396 LEU A O 1
ATOM 2889 N N . ALA A 1 397 ? -18.031 -14.312 -7.539 1 97.69 397 ALA A N 1
ATOM 2890 C CA . ALA A 1 397 ? -19.359 -14.664 -8.031 1 97.69 397 ALA A CA 1
ATOM 2891 C C . ALA A 1 397 ? -20.156 -13.422 -8.391 1 97.69 397 ALA A C 1
ATOM 2893 O O . ALA A 1 397 ? -20.828 -13.383 -9.422 1 97.69 397 ALA A O 1
ATOM 2894 N N . SER A 1 398 ? -20.078 -12.445 -7.551 1 98 398 SER A N 1
ATOM 2895 C CA . SER A 1 398 ? -20.812 -11.203 -7.773 1 98 398 SER A CA 1
ATOM 2896 C C . SER A 1 398 ? -20.297 -10.477 -9.016 1 98 398 SER A C 1
ATOM 2898 O O . SER A 1 398 ? -21.094 -9.938 -9.797 1 98 398 SER A O 1
ATOM 2900 N N . LEU A 1 399 ? -19.016 -10.391 -9.18 1 97.81 399 LEU A N 1
ATOM 2901 C CA . LEU A 1 399 ? -18.438 -9.727 -10.344 1 97.81 399 LEU A CA 1
ATOM 2902 C C . LEU A 1 399 ? -18.797 -10.453 -11.633 1 97.81 399 LEU A C 1
ATOM 2904 O O . LEU A 1 399 ? -19.016 -9.828 -12.664 1 97.81 399 LEU A O 1
ATOM 2908 N N . LEU A 1 400 ? -18.875 -11.773 -11.555 1 96.31 400 LEU A N 1
ATOM 2909 C CA . LEU A 1 400 ? -19.203 -12.594 -12.719 1 96.31 400 LEU A CA 1
ATOM 2910 C C . LEU A 1 400 ? -20.703 -12.555 -13.016 1 96.31 400 LEU A C 1
ATOM 2912 O O . LEU A 1 400 ? -21.125 -12.797 -14.148 1 96.31 400 LEU A O 1
ATOM 2916 N N . GLY A 1 401 ? -21.484 -12.328 -11.992 1 95.69 401 GLY A N 1
ATOM 2917 C CA . GLY A 1 401 ? -22.922 -12.344 -12.141 1 95.69 401 GLY A CA 1
ATOM 2918 C C . GLY A 1 401 ? -23.5 -13.75 -12.266 1 95.69 401 GLY A C 1
ATOM 2919 O O . GLY A 1 401 ? -24.562 -13.938 -12.852 1 95.69 401 GLY A O 1
ATOM 2920 N N . ARG A 1 402 ? -22.766 -14.812 -11.836 1 95.19 402 ARG A N 1
ATOM 2921 C CA . ARG A 1 402 ? -23.203 -16.203 -11.875 1 95.19 402 ARG A CA 1
ATOM 2922 C C . ARG A 1 402 ? -22.625 -16.984 -10.703 1 95.19 402 ARG A C 1
ATOM 2924 O O . ARG A 1 402 ? -21.625 -16.578 -10.109 1 95.19 402 ARG A O 1
ATOM 2931 N N . PRO A 1 403 ? -23.203 -18.094 -10.352 1 95.62 403 PRO A N 1
ATOM 2932 C CA . PRO A 1 403 ? -22.672 -18.922 -9.266 1 95.62 403 PRO A CA 1
ATOM 2933 C C . PRO A 1 403 ? -21.312 -19.531 -9.594 1 95.62 403 PRO A C 1
ATOM 2935 O O . PRO A 1 403 ? -21.031 -19.844 -10.758 1 95.62 403 PRO A O 1
ATOM 2938 N N . VAL A 1 404 ? -20.516 -19.688 -8.555 1 95.69 404 VAL A N 1
ATOM 2939 C CA . VAL A 1 404 ? -19.234 -20.375 -8.664 1 95.69 404 VAL A CA 1
ATOM 2940 C C . VAL A 1 404 ? -19.203 -21.578 -7.727 1 95.69 404 VAL A C 1
ATOM 2942 O O . VAL A 1 404 ? -19.625 -21.484 -6.57 1 95.69 404 VAL A O 1
ATOM 2945 N N . ALA A 1 405 ? -18.812 -22.719 -8.25 1 94.25 405 ALA A N 1
ATOM 2946 C CA . ALA A 1 405 ? -18.719 -23.922 -7.438 1 94.25 405 ALA A CA 1
ATOM 2947 C C . ALA A 1 405 ? -17.391 -23.969 -6.672 1 94.25 405 ALA A C 1
ATOM 2949 O O . ALA A 1 405 ? -16.328 -23.734 -7.25 1 94.25 405 ALA A O 1
ATOM 2950 N N . LEU A 1 406 ? -17.5 -24.188 -5.422 1 90.88 406 LEU A N 1
ATOM 2951 C CA . LEU A 1 406 ? -16.297 -24.422 -4.637 1 90.88 406 LEU A CA 1
ATOM 2952 C C . LEU A 1 406 ? -15.898 -25.891 -4.672 1 90.88 406 LEU A C 1
ATOM 2954 O O . LEU A 1 406 ? -16.75 -26.766 -4.543 1 90.88 406 LEU A O 1
ATOM 2958 N N . GLY A 1 407 ? -14.672 -26.109 -4.949 1 83.12 407 GLY A N 1
ATOM 2959 C CA . GLY A 1 407 ? -14.219 -27.484 -4.859 1 83.12 407 GLY A CA 1
ATOM 2960 C C . GLY A 1 407 ? -14.5 -28.125 -3.516 1 83.12 407 GLY A C 1
ATOM 2961 O O . GLY A 1 407 ? -14.539 -27.438 -2.492 1 83.12 407 GLY A O 1
ATOM 2962 N N . VAL A 1 408 ? -14.859 -29.406 -3.461 1 73.38 408 VAL A N 1
ATOM 2963 C CA . VAL A 1 408 ? -15.273 -30.109 -2.258 1 73.38 408 VAL A CA 1
ATOM 2964 C C . VAL A 1 408 ? -14.172 -30.031 -1.202 1 73.38 408 VAL A C 1
ATOM 2966 O O . VAL A 1 408 ? -14.461 -30 -0.002 1 73.38 408 VAL A O 1
ATOM 2969 N N . GLN A 1 409 ? -13.023 -30.125 -1.67 1 67.38 409 GLN A N 1
ATOM 2970 C CA . GLN A 1 409 ? -11.883 -29.969 -0.777 1 67.38 409 GLN A CA 1
ATOM 2971 C C . GLN A 1 409 ? -10.867 -28.984 -1.345 1 67.38 409 GLN A C 1
ATOM 2973 O O . GLN A 1 409 ? -10.758 -28.828 -2.562 1 67.38 409 GLN A O 1
ATOM 2978 N N . PRO A 1 410 ? -10.297 -28.438 -0.44 1 63.38 410 PRO A N 1
ATOM 2979 C CA . PRO A 1 410 ? -9.273 -27.531 -0.957 1 63.38 410 PRO A CA 1
ATOM 2980 C C . PRO A 1 410 ? -8.211 -28.234 -1.788 1 63.38 410 PRO A C 1
ATOM 2982 O O . PRO A 1 410 ? -7.594 -27.625 -2.666 1 63.38 410 PRO A O 1
ATOM 2985 N N . GLU A 1 411 ? -8.328 -29.516 -1.624 1 75.88 411 GLU A N 1
ATOM 2986 C CA . GLU A 1 411 ? -7.281 -30.281 -2.299 1 75.88 411 GLU A CA 1
ATOM 2987 C C . GLU A 1 411 ? -7.812 -30.953 -3.559 1 75.88 411 GLU A C 1
ATOM 2989 O O . GLU A 1 411 ? -7.742 -32.188 -3.689 1 75.88 411 GLU A O 1
ATOM 2994 N N . ALA A 1 412 ? -8.156 -30.156 -4.535 1 87.44 412 ALA A N 1
ATOM 2995 C CA . ALA A 1 412 ? -8.672 -30.656 -5.809 1 87.44 412 ALA A CA 1
ATOM 2996 C C . ALA A 1 412 ? -7.625 -31.484 -6.539 1 87.44 412 ALA A C 1
ATOM 2998 O O . ALA A 1 412 ? -7.961 -32.438 -7.25 1 87.44 412 ALA A O 1
ATOM 2999 N N . THR A 1 413 ? -6.422 -31.156 -6.297 1 91.94 413 THR A N 1
ATOM 3000 C CA . THR A 1 413 ? -5.34 -31.891 -6.941 1 91.94 413 THR A CA 1
ATOM 3001 C C . THR A 1 413 ? -5.355 -33.344 -6.523 1 91.94 413 THR A C 1
ATOM 3003 O O . THR A 1 413 ? -5.215 -34.25 -7.363 1 91.94 413 THR A O 1
ATOM 3006 N N . THR A 1 414 ? -5.59 -33.594 -5.238 1 93.38 414 THR A N 1
ATOM 3007 C CA . THR A 1 414 ? -5.609 -34.938 -4.691 1 93.38 414 THR A CA 1
ATOM 3008 C C . THR A 1 414 ? -6.777 -35.719 -5.266 1 93.38 414 THR A C 1
ATOM 3010 O O . THR A 1 414 ? -6.598 -36.875 -5.703 1 93.38 414 THR A O 1
ATOM 3013 N N . ILE A 1 415 ? -7.875 -35.094 -5.32 1 93.12 415 ILE A N 1
ATOM 3014 C CA . ILE A 1 415 ? -9.086 -35.75 -5.805 1 93.12 415 ILE A CA 1
ATOM 3015 C C . ILE A 1 415 ? -8.938 -36.094 -7.293 1 93.12 415 ILE A C 1
ATOM 3017 O O . ILE A 1 415 ? -9.281 -37.188 -7.734 1 93.12 415 ILE A O 1
ATOM 3021 N N . GLY A 1 416 ? -8.438 -35.125 -8.008 1 93.88 416 GLY A N 1
ATOM 3022 C CA . GLY A 1 416 ? -8.25 -35.344 -9.43 1 93.88 416 GLY A CA 1
ATOM 3023 C C . GLY A 1 416 ? -7.293 -36.469 -9.758 1 93.88 416 GLY A C 1
ATOM 3024 O O . GLY A 1 416 ? -7.582 -37.312 -10.617 1 93.88 416 GLY A O 1
ATOM 3025 N N . ALA A 1 417 ? -6.172 -36.5 -9.102 1 95.88 417 ALA A N 1
ATOM 3026 C CA . ALA A 1 417 ? -5.188 -37.562 -9.312 1 95.88 417 ALA A CA 1
ATOM 3027 C C . ALA A 1 417 ? -5.766 -38.906 -8.945 1 95.88 417 ALA A C 1
ATOM 3029 O O . ALA A 1 417 ? -5.551 -39.906 -9.664 1 95.88 417 ALA A O 1
ATOM 3030 N N . ALA A 1 418 ? -6.504 -38.969 -7.863 1 96.38 418 ALA A N 1
ATOM 3031 C CA . ALA A 1 418 ? -7.125 -40.219 -7.43 1 96.38 418 ALA A CA 1
ATOM 3032 C C . ALA A 1 418 ? -8.18 -40.688 -8.43 1 96.38 418 ALA A C 1
ATOM 3034 O O . ALA A 1 418 ? -8.266 -41.875 -8.742 1 96.38 418 ALA A O 1
ATOM 3035 N N . ARG A 1 419 ? -8.945 -39.812 -8.883 1 94.75 419 ARG A N 1
ATOM 3036 C CA . ARG A 1 419 ? -9.984 -40.125 -9.852 1 94.75 419 ARG A CA 1
ATOM 3037 C C . ARG A 1 419 ? -9.375 -40.781 -11.094 1 94.75 419 ARG A C 1
ATOM 3039 O O . ARG A 1 419 ? -9.898 -41.781 -11.594 1 94.75 419 ARG A O 1
ATOM 3046 N N . LEU A 1 420 ? -8.367 -40.188 -11.562 1 94.81 420 LEU A N 1
ATOM 3047 C CA . LEU A 1 420 ? -7.699 -40.688 -12.742 1 94.81 420 LEU A CA 1
ATOM 3048 C C . LEU A 1 420 ? -7.117 -42.094 -12.469 1 94.81 420 LEU A C 1
ATOM 3050 O O . LEU A 1 420 ? -7.188 -42.969 -13.32 1 94.81 420 LEU A O 1
ATOM 3054 N N . ALA A 1 421 ? -6.535 -42.25 -11.297 1 96.62 421 ALA A N 1
ATOM 3055 C CA . ALA A 1 421 ? -5.941 -43.531 -10.922 1 96.62 421 ALA A CA 1
ATOM 3056 C C . ALA A 1 421 ? -7 -44.625 -10.875 1 96.62 421 ALA A C 1
ATOM 3058 O O . ALA A 1 421 ? -6.73 -45.781 -11.242 1 96.62 421 ALA A O 1
ATOM 3059 N N . LEU A 1 422 ? -8.164 -44.25 -10.445 1 96 422 LEU A N 1
ATOM 3060 C CA . LEU A 1 422 ? -9.25 -45.219 -10.281 1 96 422 LEU A CA 1
ATOM 3061 C C . LEU A 1 422 ? -10.008 -45.406 -11.594 1 96 422 LEU A C 1
ATOM 3063 O O . LEU A 1 422 ? -10.859 -46.312 -11.695 1 96 422 LEU A O 1
ATOM 3067 N N . GLY A 1 423 ? -9.75 -44.594 -12.578 1 92.88 423 GLY A N 1
ATOM 3068 C CA . GLY A 1 423 ? -10.414 -44.688 -13.867 1 92.88 423 GLY A CA 1
ATOM 3069 C C . GLY A 1 423 ? -11.859 -44.219 -13.828 1 92.88 423 GLY A C 1
ATOM 3070 O O . GLY A 1 423 ? -12.703 -44.781 -14.547 1 92.88 423 GLY A O 1
ATOM 3071 N N . LEU A 1 424 ? -12.125 -43.312 -12.977 1 92.94 424 LEU A N 1
ATOM 3072 C CA . LEU A 1 424 ? -13.492 -42.812 -12.828 1 92.94 424 LEU A CA 1
ATOM 3073 C C . LEU A 1 424 ? -13.758 -41.656 -13.781 1 92.94 424 LEU A C 1
ATOM 3075 O O . LEU A 1 424 ? -12.852 -40.875 -14.086 1 92.94 424 LEU A O 1
ATOM 3079 N N . PRO A 1 425 ? -15.008 -41.562 -14.234 1 90.31 425 PRO A N 1
ATOM 3080 C CA . PRO A 1 425 ? -15.367 -40.406 -15.07 1 90.31 425 PRO A CA 1
ATOM 3081 C C . PRO A 1 425 ? -15.438 -39.094 -14.289 1 90.31 425 PRO A C 1
ATOM 3083 O O . PRO A 1 425 ? -15.438 -39.125 -13.055 1 90.31 425 PRO A O 1
ATOM 3086 N N . ARG A 1 426 ? -15.469 -38.062 -14.977 1 86.75 426 ARG A N 1
ATOM 3087 C CA . ARG A 1 426 ? -15.492 -36.719 -14.359 1 86.75 426 ARG A CA 1
ATOM 3088 C C . ARG A 1 426 ? -16.734 -36.562 -13.477 1 86.75 426 ARG A C 1
ATOM 3090 O O . ARG A 1 426 ? -16.672 -35.875 -12.453 1 86.75 426 ARG A O 1
ATOM 3097 N N . GLU A 1 427 ? -17.75 -37.125 -13.836 1 88.06 427 GLU A N 1
ATOM 3098 C CA . GLU A 1 427 ? -19.031 -37 -13.148 1 88.06 427 GLU A CA 1
ATOM 3099 C C . GLU A 1 427 ? -19 -37.688 -11.781 1 88.06 427 GLU A C 1
ATOM 3101 O O . GLU A 1 427 ? -19.875 -37.469 -10.945 1 88.06 427 GLU A O 1
ATOM 3106 N N . ALA A 1 428 ? -17.984 -38.438 -11.609 1 90.62 428 ALA A N 1
ATOM 3107 C CA . ALA A 1 428 ? -17.859 -39.125 -10.312 1 90.62 428 ALA A CA 1
ATOM 3108 C C . ALA A 1 428 ? -17.438 -38.125 -9.227 1 90.62 428 ALA A C 1
ATOM 3110 O O . ALA A 1 428 ? -17.609 -38.406 -8.031 1 90.62 428 ALA A O 1
ATOM 3111 N N . VAL A 1 429 ? -16.844 -37.031 -9.633 1 90.56 429 VAL A N 1
ATOM 3112 C CA . VAL A 1 429 ? -16.438 -36.031 -8.656 1 90.56 429 VAL A CA 1
ATOM 3113 C C . VAL A 1 429 ? -17.656 -35.281 -8.125 1 90.56 429 VAL A C 1
ATOM 3115 O O . VAL A 1 429 ? -18.453 -34.75 -8.906 1 90.56 429 VAL A O 1
ATOM 3118 N N . PRO A 1 430 ? -17.781 -35.25 -6.848 1 85.69 430 PRO A N 1
ATOM 3119 C CA . PRO A 1 430 ? -18.922 -34.531 -6.301 1 85.69 430 PRO A CA 1
ATOM 3120 C C . PRO A 1 430 ? -18.828 -33.031 -6.547 1 85.69 430 PRO A C 1
ATOM 3122 O O . PRO A 1 430 ? -17.734 -32.438 -6.492 1 85.69 430 PRO A O 1
ATOM 3125 N N . ARG A 1 431 ? -20.016 -32.531 -6.836 1 84.62 431 ARG A N 1
ATOM 3126 C CA . ARG A 1 431 ? -20.062 -31.078 -6.98 1 84.62 431 ARG A CA 1
ATOM 3127 C C . ARG A 1 431 ? -19.984 -30.375 -5.625 1 84.62 431 ARG A C 1
ATOM 3129 O O . ARG A 1 431 ? -20.547 -30.859 -4.641 1 84.62 431 ARG A O 1
ATOM 3136 N N . GLY A 1 432 ? -19.188 -29.406 -5.59 1 86.81 432 GLY A N 1
ATOM 3137 C CA . GLY A 1 432 ? -19.078 -28.641 -4.352 1 86.81 432 GLY A CA 1
ATOM 3138 C C . GLY A 1 432 ? -20.203 -27.625 -4.176 1 86.81 432 GLY A C 1
ATOM 3139 O O . GLY A 1 432 ? -21.078 -27.516 -5.031 1 86.81 432 GLY A O 1
ATOM 3140 N N . PRO A 1 433 ? -20.219 -26.953 -3.045 1 91.25 433 PRO A N 1
ATOM 3141 C CA . PRO A 1 433 ? -21.234 -25.922 -2.807 1 91.25 433 PRO A CA 1
ATOM 3142 C C . PRO A 1 433 ? -21.125 -24.734 -3.771 1 91.25 433 PRO A C 1
ATOM 3144 O O . PRO A 1 433 ? -20.016 -24.375 -4.184 1 91.25 433 PRO A O 1
ATOM 3147 N N . LEU A 1 434 ? -22.281 -24.172 -4.082 1 94.38 434 LEU A N 1
ATOM 3148 C CA . LEU A 1 434 ? -22.312 -23.016 -4.973 1 94.38 434 LEU A CA 1
ATOM 3149 C C . LEU A 1 434 ? -22.281 -21.703 -4.18 1 94.38 434 LEU A C 1
ATOM 3151 O O . LEU A 1 434 ? -22.953 -21.578 -3.152 1 94.38 434 LEU A O 1
ATOM 3155 N N . VAL A 1 435 ? -21.422 -20.844 -4.57 1 95.5 435 VAL A N 1
ATOM 3156 C CA . VAL A 1 435 ? -21.406 -19.484 -4.055 1 95.5 435 VAL A CA 1
ATOM 3157 C C . VAL A 1 435 ? -22.219 -18.578 -4.98 1 95.5 435 VAL A C 1
ATOM 3159 O O . VAL A 1 435 ? -21.844 -18.375 -6.137 1 95.5 435 VAL A O 1
ATOM 3162 N N . GLU A 1 436 ? -23.219 -18.031 -4.457 1 96.44 436 GLU A N 1
ATOM 3163 C CA . GLU A 1 436 ? -24.156 -17.25 -5.262 1 96.44 436 GLU A CA 1
ATOM 3164 C C . GLU A 1 436 ? -23.688 -15.797 -5.383 1 96.44 436 GLU A C 1
ATOM 3166 O O . GLU A 1 436 ? -23.109 -15.242 -4.445 1 96.44 436 GLU A O 1
ATOM 3171 N N . PRO A 1 437 ? -23.984 -15.195 -6.59 1 96.19 437 PRO A N 1
ATOM 3172 C CA . PRO A 1 437 ? -23.688 -13.766 -6.711 1 96.19 437 PRO A CA 1
ATOM 3173 C C . PRO A 1 437 ? -24.547 -12.906 -5.777 1 96.19 437 PRO A C 1
ATOM 3175 O O . PRO A 1 437 ? -25.625 -13.328 -5.371 1 96.19 437 PRO A O 1
ATOM 3178 N N . GLY A 1 438 ? -24.031 -11.719 -5.41 1 93.31 438 GLY A N 1
ATOM 3179 C CA . GLY A 1 438 ? -24.828 -10.742 -4.676 1 93.31 438 GLY A CA 1
ATOM 3180 C C . GLY A 1 438 ? -24.609 -10.82 -3.174 1 93.31 438 GLY A C 1
ATOM 3181 O O . GLY A 1 438 ? -24.953 -9.883 -2.447 1 93.31 438 GLY A O 1
ATOM 3182 N N . ARG A 1 439 ? -24.047 -11.906 -2.646 1 90.44 439 ARG A N 1
ATOM 3183 C CA . ARG A 1 439 ? -23.844 -12.039 -1.208 1 90.44 439 ARG A CA 1
ATOM 3184 C C . ARG A 1 439 ? -22.797 -11.031 -0.712 1 90.44 439 ARG A C 1
ATOM 3186 O O . ARG A 1 439 ? -22.953 -10.461 0.372 1 90.44 439 ARG A O 1
ATOM 3193 N N . ILE A 1 440 ? -21.75 -10.945 -1.43 1 93.88 440 ILE A N 1
ATOM 3194 C CA . ILE A 1 440 ? -20.719 -9.961 -1.127 1 93.88 440 ILE A CA 1
ATOM 3195 C C . ILE A 1 440 ? -20.516 -9.039 -2.328 1 93.88 440 ILE A C 1
ATOM 3197 O O . ILE A 1 440 ? -20.109 -9.492 -3.402 1 93.88 440 ILE A O 1
ATOM 3201 N N . ARG A 1 441 ? -20.766 -7.77 -2.121 1 94.25 441 ARG A N 1
ATOM 3202 C CA . ARG A 1 441 ? -20.641 -6.801 -3.203 1 94.25 441 ARG A CA 1
ATOM 3203 C C . ARG A 1 441 ? -19.219 -6.266 -3.287 1 94.25 441 ARG A C 1
ATOM 3205 O O . ARG A 1 441 ? -18.594 -5.961 -2.264 1 94.25 441 ARG A O 1
ATOM 3212 N N . PRO A 1 442 ? -18.719 -6.246 -4.531 1 96.69 442 PRO A N 1
ATOM 3213 C CA . PRO A 1 442 ? -17.406 -5.621 -4.672 1 96.69 442 PRO A CA 1
ATOM 3214 C C . PRO A 1 442 ? -17.422 -4.137 -4.316 1 96.69 442 PRO A C 1
ATOM 3216 O O . PRO A 1 442 ? -18.406 -3.445 -4.562 1 96.69 442 PRO A O 1
ATOM 3219 N N . VAL A 1 443 ? -16.359 -3.666 -3.68 1 95.25 443 VAL A N 1
ATOM 3220 C CA . VAL A 1 443 ? -16.188 -2.25 -3.367 1 95.25 443 VAL A CA 1
ATOM 3221 C C . VAL A 1 443 ? -15.891 -1.47 -4.645 1 95.25 443 VAL A C 1
ATOM 3223 O O . VAL A 1 443 ? -16.391 -0.355 -4.828 1 95.25 443 VAL A O 1
ATOM 3226 N N . HIS A 1 444 ? -15.109 -2.031 -5.539 1 96.19 444 HIS A N 1
ATOM 3227 C CA . HIS A 1 444 ? -14.703 -1.404 -6.793 1 96.19 444 HIS A CA 1
ATOM 3228 C C . HIS A 1 444 ? -15.258 -2.16 -7.992 1 96.19 444 HIS A C 1
ATOM 3230 O O . HIS A 1 444 ? -15.367 -3.389 -7.965 1 96.19 444 HIS A O 1
ATOM 3236 N N . ASP A 1 445 ? -15.594 -1.443 -9.008 1 96.5 445 ASP A N 1
ATOM 3237 C CA . ASP A 1 445 ? -16.031 -2.109 -10.234 1 96.5 445 ASP A CA 1
ATOM 3238 C C . ASP A 1 445 ? -14.836 -2.635 -11.031 1 96.5 445 ASP A C 1
ATOM 3240 O O . ASP A 1 445 ? -13.711 -2.166 -10.852 1 96.5 445 ASP A O 1
ATOM 3244 N N . HIS A 1 446 ? -15.102 -3.619 -11.867 1 97.69 446 HIS A N 1
ATOM 3245 C CA . HIS A 1 446 ? -14.023 -4.305 -12.578 1 97.69 446 HIS A CA 1
ATOM 3246 C C . HIS A 1 446 ? -13.344 -3.375 -13.578 1 97.69 446 HIS A C 1
ATOM 3248 O O . HIS A 1 446 ? -12.141 -3.498 -13.828 1 97.69 446 HIS A O 1
ATOM 3254 N N . ASP A 1 447 ? -14.031 -2.428 -14.188 1 97.25 447 ASP A N 1
ATOM 3255 C CA . ASP A 1 447 ? -13.438 -1.492 -15.141 1 97.25 447 ASP A CA 1
ATOM 3256 C C . ASP A 1 447 ? -12.391 -0.611 -14.461 1 97.25 447 ASP A C 1
ATOM 3258 O O . ASP A 1 447 ? -11.328 -0.348 -15.031 1 97.25 447 ASP A O 1
ATOM 3262 N N . SER A 1 448 ? -12.742 -0.13 -13.25 1 95.69 448 SER A N 1
ATOM 3263 C CA . SER A 1 448 ? -11.781 0.665 -12.492 1 95.69 448 SER A CA 1
ATOM 3264 C C . SER A 1 448 ? -10.539 -0.15 -12.148 1 95.69 448 SER A C 1
ATOM 3266 O O . SER A 1 448 ? -9.414 0.366 -12.195 1 95.69 448 SER A O 1
ATOM 3268 N N . TRP A 1 449 ? -10.781 -1.361 -11.773 1 97.75 449 TRP A N 1
ATOM 3269 C CA . TRP A 1 449 ? -9.656 -2.234 -11.453 1 97.75 449 TRP A CA 1
ATOM 3270 C C . TRP A 1 449 ? -8.797 -2.486 -12.688 1 97.75 449 TRP A C 1
ATOM 3272 O O . TRP A 1 449 ? -7.566 -2.469 -12.609 1 97.75 449 TRP A O 1
ATOM 3282 N N . ARG A 1 450 ? -9.43 -2.754 -13.828 1 97.44 450 ARG A N 1
ATOM 3283 C CA . ARG A 1 450 ? -8.711 -2.969 -15.078 1 97.44 450 ARG A CA 1
ATOM 3284 C C . ARG A 1 450 ? -7.867 -1.75 -15.445 1 97.44 450 ARG A C 1
ATOM 3286 O O . ARG A 1 450 ? -6.75 -1.887 -15.938 1 97.44 450 ARG A O 1
ATOM 3293 N N . ALA A 1 451 ? -8.391 -0.601 -15.258 1 96 451 ALA A N 1
ATOM 3294 C CA . ALA A 1 451 ? -7.637 0.624 -15.508 1 96 451 ALA A CA 1
ATOM 3295 C C . ALA A 1 451 ? -6.398 0.696 -14.617 1 96 451 ALA A C 1
ATOM 3297 O O . ALA A 1 451 ? -5.328 1.11 -15.07 1 96 451 ALA A O 1
ATOM 3298 N N . ALA A 1 452 ? -6.582 0.4 -13.344 1 96.38 452 ALA A N 1
ATOM 3299 C CA . ALA A 1 452 ? -5.453 0.375 -12.414 1 96.38 452 ALA A CA 1
ATOM 3300 C C . ALA A 1 452 ? -4.414 -0.658 -12.844 1 96.38 452 ALA A C 1
ATOM 3302 O O . ALA A 1 452 ? -3.211 -0.426 -12.719 1 96.38 452 ALA A O 1
ATOM 3303 N N . LEU A 1 453 ? -4.883 -1.834 -13.312 1 97.31 453 LEU A N 1
ATOM 3304 C CA . LEU A 1 453 ? -3.984 -2.861 -13.82 1 97.31 453 LEU A CA 1
ATOM 3305 C C . LEU A 1 453 ? -3.141 -2.322 -14.977 1 97.31 453 LEU A C 1
ATOM 3307 O O . LEU A 1 453 ? -1.934 -2.566 -15.031 1 97.31 453 LEU A O 1
ATOM 3311 N N . GLU A 1 454 ? -3.732 -1.62 -15.883 1 96.19 454 GLU A N 1
ATOM 3312 C CA . GLU A 1 454 ? -3.012 -1.046 -17.016 1 96.19 454 GLU A CA 1
ATOM 3313 C C . GLU A 1 454 ? -1.909 -0.1 -16.547 1 96.19 454 GLU A C 1
ATOM 3315 O O . GLU A 1 454 ? -0.849 -0.017 -17.172 1 96.19 454 GLU A O 1
ATOM 3320 N N . ARG A 1 455 ? -2.123 0.55 -15.484 1 94.25 455 ARG A N 1
ATOM 3321 C CA . ARG A 1 455 ? -1.154 1.506 -14.953 1 94.25 455 ARG A CA 1
ATOM 3322 C C . ARG A 1 455 ? 0.008 0.788 -14.273 1 94.25 455 ARG A C 1
ATOM 3324 O O . ARG A 1 455 ? 1.041 1.398 -13.992 1 94.25 455 ARG A O 1
ATOM 3331 N N . SER A 1 456 ? -0.157 -0.434 -13.984 1 94.5 456 SER A N 1
ATOM 3332 C CA . SER A 1 456 ? 0.892 -1.214 -13.336 1 94.5 456 SER A CA 1
ATOM 3333 C C . SER A 1 456 ? 1.972 -1.623 -14.336 1 94.5 456 SER A C 1
ATOM 3335 O O . SER A 1 456 ? 3.064 -2.037 -13.938 1 94.5 456 SER A O 1
ATOM 3337 N N . ARG A 1 457 ? 1.709 -1.435 -15.602 1 93.69 457 ARG A N 1
ATOM 3338 C CA . ARG A 1 457 ? 2.586 -1.912 -16.672 1 93.69 457 ARG A CA 1
ATOM 3339 C C . ARG A 1 457 ? 3.895 -1.128 -16.688 1 93.69 457 ARG A C 1
ATOM 3341 O O . ARG A 1 457 ? 3.938 0.029 -16.266 1 93.69 457 ARG A O 1
ATOM 3348 N N . GLY A 1 458 ? 4.934 -1.742 -17.141 1 90.5 458 GLY A N 1
ATOM 3349 C CA . GLY A 1 458 ? 6.176 -1.081 -17.516 1 90.5 458 GLY A CA 1
ATOM 3350 C C . GLY A 1 458 ? 6.941 -0.534 -16.312 1 90.5 458 GLY A C 1
ATOM 3351 O O . GLY A 1 458 ? 7.777 0.36 -16.469 1 90.5 458 GLY A O 1
ATOM 3352 N N . ALA A 1 459 ? 6.594 -0.981 -15.102 1 88.56 459 ALA A N 1
ATOM 3353 C CA . ALA A 1 459 ? 7.262 -0.476 -13.906 1 88.56 459 ALA A CA 1
ATOM 3354 C C . ALA A 1 459 ? 8.742 -0.833 -13.914 1 88.56 459 ALA A C 1
ATOM 3356 O O . ALA A 1 459 ? 9.578 -0.071 -13.414 1 88.56 459 ALA A O 1
ATOM 3357 N N . VAL A 1 460 ? 9.078 -2.008 -14.375 1 85.69 460 VAL A N 1
ATOM 3358 C CA . VAL A 1 460 ? 10.453 -2.426 -14.609 1 85.69 460 VAL A CA 1
ATOM 3359 C C . VAL A 1 460 ? 10.68 -2.674 -16.094 1 85.69 460 VAL A C 1
ATOM 3361 O O . VAL A 1 460 ? 10.508 -3.795 -16.578 1 85.69 460 VAL A O 1
ATOM 3364 N N . PRO A 1 461 ? 11.141 -1.681 -16.75 1 84.44 461 PRO A N 1
ATOM 3365 C CA . PRO A 1 461 ? 11.211 -1.728 -18.203 1 84.44 461 PRO A CA 1
ATOM 3366 C C . PRO A 1 461 ? 11.984 -2.939 -18.719 1 84.44 461 PRO A C 1
ATOM 3368 O O . PRO A 1 461 ? 11.578 -3.57 -19.703 1 84.44 461 PRO A O 1
ATOM 3371 N N . ALA A 1 462 ? 13.07 -3.285 -18.062 1 77.12 462 ALA A N 1
ATOM 3372 C CA . ALA A 1 462 ? 13.891 -4.406 -18.516 1 77.12 462 ALA A CA 1
ATOM 3373 C C . ALA A 1 462 ? 13.102 -5.711 -18.5 1 77.12 462 ALA A C 1
ATOM 3375 O O . ALA A 1 462 ? 13.258 -6.547 -19.391 1 77.12 462 ALA A O 1
ATOM 3376 N N . LEU A 1 463 ? 12.234 -5.844 -17.562 1 79.56 4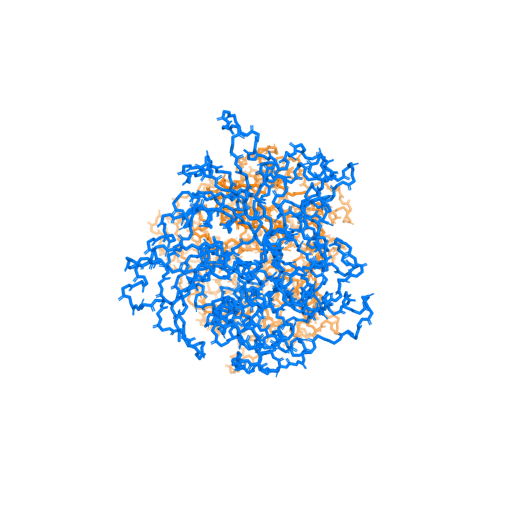63 LEU A N 1
ATOM 3377 C CA . LEU A 1 463 ? 11.438 -7.059 -17.438 1 79.56 463 LEU A CA 1
ATOM 3378 C C . LEU A 1 463 ? 10.211 -7 -18.344 1 79.56 463 LEU A C 1
ATOM 3380 O O . LEU A 1 463 ? 9.75 -8.031 -18.828 1 79.56 463 LEU A O 1
ATOM 3384 N N . SER A 1 464 ? 9.703 -5.812 -18.5 1 85.25 464 SER A N 1
ATOM 3385 C CA . SER A 1 464 ? 8.531 -5.629 -19.359 1 85.25 464 SER A CA 1
ATOM 3386 C C . SER A 1 464 ? 8.859 -5.934 -20.812 1 85.25 464 SER A C 1
ATOM 3388 O O . SER A 1 464 ? 7.965 -6.227 -21.609 1 85.25 464 SER A O 1
ATOM 3390 N N . ALA A 1 465 ? 10.078 -5.855 -21.141 1 78.94 465 ALA A N 1
ATOM 3391 C CA . ALA A 1 465 ? 10.508 -6.098 -22.5 1 78.94 465 ALA A CA 1
ATOM 3392 C C . ALA A 1 465 ? 10.555 -7.594 -22.812 1 78.94 465 ALA A C 1
ATOM 3394 O O . ALA A 1 465 ? 10.609 -7.996 -23.984 1 78.94 465 ALA A O 1
ATOM 3395 N N . VAL A 1 466 ? 10.469 -8.359 -21.734 1 70.94 466 VAL A N 1
ATOM 3396 C CA . VAL A 1 466 ? 10.492 -9.805 -21.922 1 70.94 466 VAL A CA 1
ATOM 3397 C C . VAL A 1 466 ? 9.117 -10.297 -22.375 1 70.94 466 VAL A C 1
ATOM 3399 O O . VAL A 1 466 ? 8.094 -9.922 -21.797 1 70.94 466 VAL A O 1
ATOM 3402 N N . ALA A 1 467 ? 8.891 -10.625 -23.609 1 62.22 467 ALA A N 1
ATOM 3403 C CA . ALA A 1 467 ? 7.613 -11.102 -24.125 1 62.22 467 ALA A CA 1
ATOM 3404 C C . ALA A 1 467 ? 7.434 -12.594 -23.828 1 62.22 467 ALA A C 1
ATOM 3406 O O . ALA A 1 467 ? 8.398 -13.359 -23.875 1 62.22 467 ALA A O 1
ATOM 3407 N N . PHE A 1 468 ? 6.352 -12.945 -23.109 1 61.91 468 PHE A N 1
ATOM 3408 C CA . PHE A 1 468 ? 5.902 -14.336 -23.109 1 61.91 468 PHE A CA 1
ATOM 3409 C C . PHE A 1 468 ? 5.227 -14.68 -24.438 1 61.91 468 PHE A C 1
ATOM 3411 O O . PHE A 1 468 ? 4.551 -13.844 -25.031 1 61.91 468 PHE A O 1
ATOM 3418 N N . MET B 1 1 ? 16.734 38.219 30.406 1 92.75 1 MET B N 1
ATOM 3419 C CA . MET B 1 1 ? 15.305 38 30.547 1 92.75 1 MET B CA 1
ATOM 3420 C C . MET B 1 1 ? 14.93 36.594 30.141 1 92.75 1 MET B C 1
ATOM 3422 O O . MET B 1 1 ? 15.547 36 29.234 1 92.75 1 MET B O 1
ATOM 3426 N N . LEU B 1 2 ? 13.953 36.125 30.875 1 97 2 LEU B N 1
ATOM 3427 C CA . LEU B 1 2 ? 13.469 34.781 30.547 1 97 2 LEU B CA 1
ATOM 3428 C C . LEU B 1 2 ? 12.039 34.844 30.016 1 97 2 LEU B C 1
ATOM 3430 O O . LEU B 1 2 ? 11.211 35.594 30.516 1 97 2 LEU B O 1
ATOM 3434 N N . VAL B 1 3 ? 11.812 34.031 28.984 1 98 3 VAL B N 1
ATOM 3435 C CA . VAL B 1 3 ? 10.492 33.938 28.359 1 98 3 VAL B CA 1
ATOM 3436 C C . VAL B 1 3 ? 9.922 32.562 28.562 1 98 3 VAL B C 1
ATOM 3438 O O . VAL B 1 3 ? 10.578 31.547 28.266 1 98 3 VAL B O 1
ATOM 3441 N N . ALA B 1 4 ? 8.742 32.438 29.141 1 98.5 4 ALA B N 1
ATOM 3442 C CA . ALA B 1 4 ? 7.977 31.203 29.109 1 98.5 4 ALA B CA 1
ATOM 3443 C C . ALA B 1 4 ? 7.148 31.109 27.844 1 98.5 4 ALA B C 1
ATOM 3445 O O . ALA B 1 4 ? 6.289 31.953 27.578 1 98.5 4 ALA B O 1
ATOM 3446 N N . VAL B 1 5 ? 7.434 30.109 27.062 1 98.06 5 VAL B N 1
ATOM 3447 C CA . VAL B 1 5 ? 6.699 29.906 25.812 1 98.06 5 VAL B CA 1
ATOM 3448 C C . VAL B 1 5 ? 5.758 28.719 25.953 1 98.06 5 VAL B C 1
ATOM 3450 O O . VAL B 1 5 ? 6.191 27.609 26.266 1 98.06 5 VAL B O 1
ATOM 3453 N N . LEU B 1 6 ? 4.488 28.938 25.75 1 98.25 6 LEU B N 1
ATOM 3454 C CA . LEU B 1 6 ? 3.486 27.875 25.656 1 98.25 6 LEU B CA 1
ATOM 3455 C C . LEU B 1 6 ? 3.139 27.578 24.203 1 98.25 6 LEU B C 1
ATOM 3457 O O . LEU B 1 6 ? 2.748 28.484 23.453 1 98.25 6 LEU B O 1
ATOM 3461 N N . ASP B 1 7 ? 3.336 26.375 23.797 1 96.44 7 ASP B N 1
ATOM 3462 C CA . ASP B 1 7 ? 3.051 25.906 22.453 1 96.44 7 ASP B CA 1
ATOM 3463 C C . ASP B 1 7 ? 1.948 24.859 22.453 1 96.44 7 ASP B C 1
ATOM 3465 O O . ASP B 1 7 ? 2.189 23.703 22.828 1 96.44 7 ASP B O 1
ATOM 3469 N N . ALA B 1 8 ? 0.772 25.25 22.016 1 96.69 8 ALA B N 1
ATOM 3470 C CA . ALA B 1 8 ? -0.373 24.344 21.984 1 96.69 8 ALA B CA 1
ATOM 3471 C C . ALA B 1 8 ? -0.596 23.797 20.578 1 96.69 8 ALA B C 1
ATOM 3473 O O . ALA B 1 8 ? -1.397 24.328 19.812 1 96.69 8 ALA B O 1
ATOM 3474 N N . GLY B 1 9 ? 0.002 22.719 20.281 1 91.31 9 GLY B N 1
ATOM 3475 C CA . GLY B 1 9 ? -0.092 22.094 18.969 1 91.31 9 GLY B CA 1
ATOM 3476 C C . GLY B 1 9 ? -1.26 21.141 18.844 1 91.31 9 GLY B C 1
ATOM 3477 O O . GLY B 1 9 ? -2.078 21.031 19.766 1 91.31 9 GLY B O 1
ATOM 3478 N N . THR B 1 10 ? -1.329 20.469 17.688 1 86.88 10 THR B N 1
ATOM 3479 C CA . THR B 1 10 ? -2.418 19.547 17.391 1 86.88 10 THR B CA 1
ATOM 3480 C C . THR B 1 10 ? -2.289 18.266 18.203 1 86.88 10 THR B C 1
ATOM 3482 O O . THR B 1 10 ? -3.283 17.75 18.703 1 86.88 10 THR B O 1
ATOM 3485 N N . THR B 1 11 ? -1.084 17.766 18.344 1 79 11 THR B N 1
ATOM 3486 C CA . THR B 1 11 ? -0.869 16.5 19.031 1 79 11 THR B CA 1
ATOM 3487 C C . THR B 1 11 ? -0.149 16.719 20.359 1 79 11 THR B C 1
ATOM 3489 O O . THR B 1 11 ? -0.275 15.914 21.281 1 79 11 THR B O 1
ATOM 3492 N N . THR B 1 12 ? 0.631 17.75 20.422 1 84.31 12 THR B N 1
ATOM 3493 C CA . THR B 1 12 ? 1.501 17.953 21.578 1 84.31 12 THR B CA 1
ATOM 3494 C C . THR B 1 12 ? 1.281 19.344 22.188 1 84.31 12 THR B C 1
ATOM 3496 O O . THR B 1 12 ? 0.996 20.297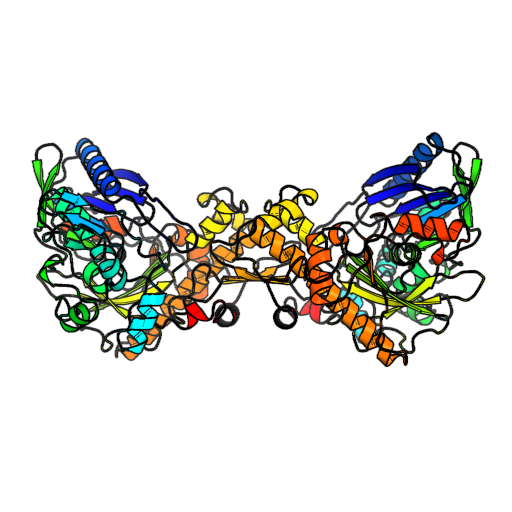 21.469 1 84.31 12 THR B O 1
ATOM 3499 N N . LEU B 1 13 ? 1.374 19.359 23.5 1 93.75 13 LEU B N 1
ATOM 3500 C CA . LEU B 1 13 ? 1.436 20.578 24.281 1 93.75 13 LEU B CA 1
ATOM 3501 C C . LEU B 1 13 ? 2.799 20.734 24.953 1 93.75 13 LEU B C 1
ATOM 3503 O O . LEU B 1 13 ? 3.301 19.797 25.562 1 93.75 13 LEU B O 1
ATOM 3507 N N . ARG B 1 14 ? 3.371 22 24.797 1 95.06 14 ARG B N 1
ATOM 3508 C CA . ARG B 1 14 ? 4.727 22.172 25.297 1 95.06 14 ARG B CA 1
ATOM 3509 C C . ARG B 1 14 ? 4.883 23.531 25.969 1 95.06 14 ARG B C 1
ATOM 3511 O O . ARG B 1 14 ? 4.34 24.531 25.5 1 95.06 14 ARG B O 1
ATOM 3518 N N . ALA B 1 15 ? 5.625 23.547 27.062 1 97.31 15 ALA B N 1
ATOM 3519 C CA . ALA B 1 15 ? 6.066 24.797 27.703 1 97.31 15 ALA B CA 1
ATOM 3520 C C . ALA B 1 15 ? 7.586 24.812 27.844 1 97.31 15 ALA B C 1
ATOM 3522 O O . ALA B 1 15 ? 8.195 23.844 28.281 1 97.31 15 ALA B O 1
ATOM 3523 N N . SER B 1 16 ? 8.141 25.938 27.453 1 97.06 16 SER B N 1
ATOM 3524 C CA . SER B 1 16 ? 9.602 26.047 27.5 1 97.06 16 SER B CA 1
ATOM 3525 C C . SER B 1 16 ? 10.047 27.359 28.109 1 97.06 16 SER B C 1
ATOM 3527 O O . SER B 1 16 ? 9.344 28.375 28 1 97.06 16 SER B O 1
ATOM 3529 N N . LEU B 1 17 ? 11.172 27.297 28.75 1 97.5 17 LEU B N 1
ATOM 3530 C CA . LEU B 1 17 ? 11.844 28.484 29.25 1 97.5 17 LEU B CA 1
ATOM 3531 C C . LEU B 1 17 ? 13.023 28.859 28.359 1 97.5 17 LEU B C 1
ATOM 3533 O O . LEU B 1 17 ? 13.922 28.047 28.125 1 97.5 17 LEU B O 1
ATOM 3537 N N . VAL B 1 18 ? 13.016 30.109 27.828 1 96.38 18 VAL B N 1
ATOM 3538 C CA . VAL B 1 18 ? 14.023 30.547 26.859 1 96.38 18 VAL B CA 1
ATOM 3539 C C . VAL B 1 18 ? 14.719 31.812 27.375 1 96.38 18 VAL B C 1
ATOM 3541 O O . VAL B 1 18 ? 14.07 32.688 27.938 1 96.38 18 VAL B O 1
ATOM 3544 N N . ASP B 1 19 ? 16 31.891 27.141 1 96.38 19 ASP B N 1
ATOM 3545 C CA . ASP B 1 19 ? 16.75 33.062 27.625 1 96.38 19 ASP B CA 1
ATOM 3546 C C . ASP B 1 19 ? 17 34.062 26.5 1 96.38 19 ASP B C 1
ATOM 3548 O O . ASP B 1 19 ? 16.438 33.938 25.406 1 96.38 19 ASP B O 1
ATOM 3552 N N . ASP B 1 20 ? 17.797 35.062 26.797 1 95.19 20 ASP B N 1
ATOM 3553 C CA . ASP B 1 20 ? 18 36.219 25.891 1 95.19 20 ASP B CA 1
ATOM 3554 C C . ASP B 1 20 ? 18.875 35.812 24.703 1 95.19 20 ASP B C 1
ATOM 3556 O O . ASP B 1 20 ? 18.938 36.531 23.703 1 95.19 20 ASP B O 1
ATOM 3560 N N . ASP B 1 21 ? 19.5 34.656 24.766 1 92.88 21 ASP B N 1
ATOM 3561 C CA . ASP B 1 21 ? 20.297 34.125 23.672 1 92.88 21 ASP B CA 1
ATOM 3562 C C . ASP B 1 21 ? 19.516 33.094 22.859 1 92.88 21 ASP B C 1
ATOM 3564 O O . ASP B 1 21 ? 20.094 32.406 22.031 1 92.88 21 ASP B O 1
ATOM 3568 N N . LEU B 1 22 ? 18.219 33 23.156 1 92.88 22 LEU B N 1
ATOM 3569 C CA . LEU B 1 22 ? 17.297 32.062 22.5 1 92.88 22 LEU B CA 1
ATOM 3570 C C . LEU B 1 22 ? 17.688 30.625 22.781 1 92.88 22 LEU B C 1
ATOM 3572 O O . LEU B 1 22 ? 17.422 29.734 21.969 1 92.88 22 LEU B O 1
ATOM 3576 N N . ARG B 1 23 ? 18.453 30.391 23.953 1 92.44 23 ARG B N 1
ATOM 3577 C CA . ARG B 1 23 ? 18.719 29.047 24.438 1 92.44 23 ARG B CA 1
ATOM 3578 C C . ARG B 1 23 ? 17.547 28.516 25.25 1 92.44 23 ARG B C 1
ATOM 3580 O O . ARG B 1 23 ? 17.047 29.203 26.141 1 92.44 23 ARG B O 1
ATOM 3587 N N . ILE B 1 24 ? 17.047 27.328 24.891 1 93.38 24 ILE B N 1
ATOM 3588 C CA . ILE B 1 24 ? 16 26.672 25.672 1 93.38 24 ILE B CA 1
ATOM 3589 C C . ILE B 1 24 ? 16.594 26.078 26.938 1 93.38 24 ILE B C 1
ATOM 3591 O O . ILE B 1 24 ? 17.422 25.156 26.875 1 93.38 24 ILE B O 1
ATOM 3595 N N . LEU B 1 25 ? 16.109 26.438 28.094 1 95.38 25 LEU B N 1
ATOM 3596 C CA . LEU B 1 25 ? 16.688 26.031 29.375 1 95.38 25 LEU B CA 1
ATOM 3597 C C . LEU B 1 25 ? 15.93 24.844 29.953 1 95.38 25 LEU B C 1
ATOM 3599 O O . LEU B 1 25 ? 16.5 24.047 30.688 1 95.38 25 LEU B O 1
ATOM 3603 N N . ALA B 1 26 ? 14.648 24.812 29.672 1 96 26 ALA B N 1
ATOM 3604 C CA . ALA B 1 26 ? 13.781 23.75 30.172 1 96 26 ALA B CA 1
ATOM 3605 C C . ALA B 1 26 ? 12.562 23.578 29.266 1 96 26 ALA B C 1
ATOM 3607 O O . ALA B 1 26 ? 12.086 24.547 28.672 1 96 26 ALA B O 1
ATOM 3608 N N . THR B 1 27 ? 12.172 22.406 29.203 1 95.44 27 THR B N 1
ATOM 3609 C CA . THR B 1 27 ? 10.961 22.109 28.453 1 95.44 27 THR B CA 1
ATOM 3610 C C . THR B 1 27 ? 10.125 21.047 29.172 1 95.44 27 THR B C 1
ATOM 3612 O O . THR B 1 27 ? 10.672 20.094 29.719 1 95.44 27 THR B O 1
ATOM 3615 N N . LEU B 1 28 ? 8.891 21.297 29.25 1 96.38 28 LEU B N 1
ATOM 3616 C CA . LEU B 1 28 ? 7.895 20.328 29.703 1 96.38 28 LEU B CA 1
ATOM 3617 C C . LEU B 1 28 ? 6.879 20.031 28.609 1 96.38 28 LEU B C 1
ATOM 3619 O O . LEU B 1 28 ? 6.508 20.922 27.844 1 96.38 28 LEU B O 1
ATOM 3623 N N . GLU B 1 29 ? 6.473 18.812 28.547 1 93.88 29 GLU B N 1
ATOM 3624 C CA . GLU B 1 29 ? 5.57 18.422 27.469 1 93.88 29 GLU B CA 1
ATOM 3625 C C . GLU B 1 29 ? 4.387 17.625 28.016 1 93.88 29 GLU B C 1
ATOM 3627 O O . GLU B 1 29 ? 4.473 17.031 29.094 1 93.88 29 GLU B O 1
ATOM 3632 N N . ASP B 1 30 ? 3.354 17.672 27.344 1 94.19 30 ASP B N 1
ATOM 3633 C CA . ASP B 1 30 ? 2.133 16.891 27.531 1 94.19 30 ASP B CA 1
ATOM 3634 C C . ASP B 1 30 ? 1.467 16.609 26.172 1 94.19 30 ASP B C 1
ATOM 3636 O O . ASP B 1 30 ? 2.012 16.938 25.125 1 94.19 30 ASP B O 1
ATOM 3640 N N . ILE B 1 31 ? 0.385 15.883 26.203 1 89.75 31 ILE B N 1
ATOM 3641 C CA . ILE B 1 31 ? -0.326 15.539 24.984 1 89.75 31 ILE B CA 1
ATOM 3642 C C . ILE B 1 31 ? -1.633 16.328 24.906 1 89.75 31 ILE B C 1
ATOM 3644 O O . ILE B 1 31 ? -2.303 16.531 25.922 1 89.75 31 ILE B O 1
ATOM 3648 N N . THR B 1 32 ? -1.889 16.766 23.688 1 88.19 32 THR B N 1
ATOM 3649 C CA . THR B 1 32 ? -3.195 17.391 23.484 1 88.19 32 THR B CA 1
ATOM 3650 C C . THR B 1 32 ? -4.312 16.375 23.734 1 88.19 32 THR B C 1
ATOM 3652 O O . THR B 1 32 ? -4.27 15.25 23.234 1 88.19 32 THR B O 1
ATOM 3655 N N . PRO B 1 33 ? -5.312 16.75 24.469 1 89.5 33 PRO B N 1
ATOM 3656 C CA . PRO B 1 33 ? -6.355 15.805 24.875 1 89.5 33 PRO B CA 1
ATOM 3657 C C . PRO B 1 33 ? -7.395 15.562 23.781 1 89.5 33 PRO B C 1
ATOM 3659 O O . PRO B 1 33 ? -8.539 16 23.906 1 89.5 33 PRO B O 1
ATOM 3662 N N . MET B 1 34 ? -7.043 14.781 22.891 1 83.25 34 MET B N 1
ATOM 3663 C CA . MET B 1 34 ? -7.938 14.453 21.797 1 83.25 34 MET B CA 1
ATOM 3664 C C . MET B 1 34 ? -9.039 13.5 22.25 1 83.25 34 MET B C 1
ATOM 3666 O O . MET B 1 34 ? -8.797 12.609 23.062 1 83.25 34 MET B O 1
ATOM 3670 N N . LEU B 1 35 ? -10.281 13.734 21.828 1 78.56 35 LEU B N 1
ATOM 3671 C CA . LEU B 1 35 ? -11.414 12.883 22.125 1 78.56 35 LEU B CA 1
ATOM 3672 C C . LEU B 1 35 ? -11.711 11.93 20.984 1 78.56 35 LEU B C 1
ATOM 3674 O O . LEU B 1 35 ? -11.984 10.742 21.203 1 78.56 35 LEU B O 1
ATOM 3678 N N . ARG B 1 36 ? -11.922 12.391 19.766 1 65.56 36 ARG B N 1
ATOM 3679 C CA . ARG B 1 36 ? -12.227 11.594 18.578 1 65.56 36 ARG B CA 1
ATOM 3680 C C . ARG B 1 36 ? -11.266 11.93 17.438 1 65.56 36 ARG B C 1
ATOM 3682 O O . ARG B 1 36 ? -10.883 13.086 17.266 1 65.56 36 ARG B O 1
ATOM 3689 N N . SER B 1 37 ? -10.789 10.945 16.969 1 59.62 37 SER B N 1
ATOM 3690 C CA . SER B 1 37 ? -9.938 11.148 15.805 1 59.62 37 SER B CA 1
ATOM 3691 C C . SER B 1 37 ? -10.273 10.156 14.695 1 59.62 37 SER B C 1
ATOM 3693 O O . SER B 1 37 ? -9.375 9.641 14.016 1 59.62 37 SER B O 1
ATOM 3695 N N . ARG B 1 38 ? -11.602 9.742 14.617 1 55.03 38 ARG B N 1
ATOM 3696 C CA . ARG B 1 38 ? -11.938 8.75 13.602 1 55.03 38 ARG B CA 1
ATOM 3697 C C . ARG B 1 38 ? -12.867 9.344 12.547 1 55.03 38 ARG B C 1
ATOM 3699 O O . ARG B 1 38 ? -13.547 10.344 12.797 1 55.03 38 ARG B O 1
ATOM 3706 N N . SER B 1 39 ? -12.836 8.734 11.305 1 56.22 39 SER B N 1
ATOM 3707 C CA . SER B 1 39 ? -13.781 8.867 10.203 1 56.22 39 SER B CA 1
ATOM 3708 C C . SER B 1 39 ? -13.984 10.336 9.828 1 56.22 39 SER B C 1
ATOM 3710 O O . SER B 1 39 ? -15.117 10.805 9.727 1 56.22 39 SER B O 1
ATOM 3712 N N . GLY B 1 40 ? -12.93 11.117 9.906 1 66.38 40 GLY B N 1
ATOM 3713 C CA . GLY B 1 40 ? -13.078 12.477 9.422 1 66.38 40 GLY B CA 1
ATOM 3714 C C . GLY B 1 40 ? -13.445 13.469 10.516 1 66.38 40 GLY B C 1
ATOM 3715 O O . GLY B 1 40 ? -13.594 14.664 10.25 1 66.38 40 GLY B O 1
ATOM 3716 N N . GLU B 1 41 ? -13.656 12.953 11.734 1 78.06 41 GLU B N 1
ATOM 3717 C CA . GLU B 1 41 ? -13.961 13.836 12.859 1 78.06 41 GLU B CA 1
ATOM 3718 C C . GLU B 1 41 ? -12.773 13.945 13.812 1 78.06 41 GLU B C 1
ATOM 3720 O O . GLU B 1 41 ? -12.102 12.945 14.086 1 78.06 41 GLU B O 1
ATOM 3725 N N . ALA B 1 42 ? -12.484 15.172 14.133 1 84.06 42 ALA B N 1
ATOM 3726 C CA . ALA B 1 42 ? -11.43 15.469 15.102 1 84.06 42 ALA B CA 1
ATOM 3727 C C . ALA B 1 42 ? -11.93 16.438 16.172 1 84.06 42 ALA B C 1
ATOM 3729 O O . ALA B 1 42 ? -12.328 17.562 15.859 1 84.06 42 ALA B O 1
ATOM 3730 N N . SER B 1 43 ? -12.039 15.922 17.422 1 92.69 43 SER B N 1
ATOM 3731 C CA . SER B 1 43 ? -12.453 16.766 18.531 1 92.69 43 SER B CA 1
ATOM 3732 C C . SER B 1 43 ? -11.5 16.625 19.719 1 92.69 43 SER B C 1
ATOM 3734 O O . SER B 1 43 ? -10.805 15.617 19.844 1 92.69 43 SER B O 1
ATOM 3736 N N . PHE B 1 44 ? -11.422 17.641 20.5 1 93.25 44 PHE B N 1
ATOM 3737 C CA . PHE B 1 44 ? -10.555 17.625 21.672 1 93.25 44 PHE B CA 1
ATOM 3738 C C . PHE B 1 44 ? -11.266 18.234 22.875 1 93.25 44 PHE B C 1
ATOM 3740 O O . PHE B 1 44 ? -12.25 18.969 22.719 1 93.25 44 PHE B O 1
ATOM 3747 N N . ASP B 1 45 ? -10.836 17.891 24.047 1 97.12 45 ASP B N 1
ATOM 3748 C CA . ASP B 1 45 ? -11.367 18.453 25.281 1 97.12 45 ASP B CA 1
ATOM 3749 C C . ASP B 1 45 ? -10.727 19.812 25.578 1 97.12 45 ASP B C 1
ATOM 3751 O O . ASP B 1 45 ? -9.664 19.875 26.203 1 97.12 45 ASP B O 1
ATOM 3755 N N . ALA B 1 46 ? -11.469 20.859 25.328 1 97.69 46 ALA B N 1
ATOM 3756 C CA . ALA B 1 46 ? -10.93 22.219 25.438 1 97.69 46 ALA B CA 1
ATOM 3757 C C . ALA B 1 46 ? -10.664 22.578 26.891 1 97.69 46 ALA B C 1
ATOM 3759 O O . ALA B 1 46 ? -9.711 23.297 27.203 1 97.69 46 ALA B O 1
ATOM 3760 N N . ASN B 1 47 ? -11.5 22.141 27.75 1 98.44 47 ASN B N 1
ATOM 3761 C CA . ASN B 1 47 ? -11.273 22.406 29.172 1 98.44 47 ASN B CA 1
ATOM 3762 C C . ASN B 1 47 ? -10.023 21.703 29.672 1 98.44 47 ASN B C 1
ATOM 3764 O O . ASN B 1 47 ? -9.219 22.297 30.406 1 98.44 47 ASN B O 1
ATOM 3768 N N . GLU B 1 48 ? -9.898 20.531 29.266 1 98 48 GLU B N 1
ATOM 3769 C CA . GLU B 1 48 ? -8.703 19.781 29.641 1 98 48 GLU B CA 1
ATOM 3770 C C . GLU B 1 48 ? -7.449 20.406 29.031 1 98 48 GLU B C 1
ATOM 3772 O O . GLU B 1 48 ? -6.391 20.422 29.672 1 98 48 GLU B O 1
ATOM 3777 N N . LEU B 1 49 ? -7.566 20.859 27.844 1 97.75 49 LEU B N 1
ATOM 3778 C CA . LEU B 1 49 ? -6.441 21.531 27.203 1 97.75 49 LEU B CA 1
ATOM 3779 C C . LEU B 1 49 ? -5.961 22.719 28.031 1 97.75 49 LEU B C 1
ATOM 3781 O O . LEU B 1 49 ? -4.758 22.875 28.25 1 97.75 49 LEU B O 1
ATOM 3785 N N . ALA B 1 50 ? -6.875 23.516 28.547 1 98.06 50 ALA B N 1
ATOM 3786 C CA . ALA B 1 50 ? -6.531 24.672 29.359 1 98.06 50 ALA B CA 1
ATOM 3787 C C . ALA B 1 50 ? -5.898 24.25 30.672 1 98.06 50 ALA B C 1
ATOM 3789 O O . ALA B 1 50 ? -4.941 24.859 31.141 1 98.06 50 ALA B O 1
ATOM 3790 N N . ARG B 1 51 ? -6.457 23.188 31.203 1 97.88 51 ARG B N 1
ATOM 3791 C CA . ARG B 1 51 ? -5.922 22.688 32.469 1 97.88 51 ARG B CA 1
ATOM 3792 C C . ARG B 1 51 ? -4.484 22.203 32.312 1 97.88 51 ARG B C 1
ATOM 3794 O O . ARG B 1 51 ? -3.627 22.5 33.125 1 97.88 51 ARG B O 1
ATOM 3801 N N . ARG B 1 52 ? -4.25 21.531 31.281 1 97.88 52 ARG B N 1
ATOM 3802 C CA . ARG B 1 52 ? -2.914 21 31.016 1 97.88 52 ARG B CA 1
ATOM 3803 C C . ARG B 1 52 ? -1.93 22.125 30.703 1 97.88 52 ARG B C 1
ATOM 3805 O O . ARG B 1 52 ? -0.765 22.062 31.109 1 97.88 52 ARG B O 1
ATOM 3812 N N . ALA B 1 53 ? -2.398 23.078 29.938 1 97.81 53 ALA B N 1
ATOM 3813 C CA . ALA B 1 53 ? -1.562 24.234 29.656 1 97.81 53 ALA B CA 1
ATOM 3814 C C . ALA B 1 53 ? -1.132 24.938 30.953 1 97.81 53 ALA B C 1
ATOM 3816 O O . ALA B 1 53 ? 0.046 25.25 31.125 1 97.81 53 ALA B O 1
ATOM 3817 N N . ARG B 1 54 ? -2.082 25.109 31.859 1 97.38 54 ARG B N 1
ATOM 3818 C CA . ARG B 1 54 ? -1.806 25.734 33.156 1 97.38 54 ARG B CA 1
ATOM 3819 C C . ARG B 1 54 ? -0.825 24.891 33.969 1 97.38 54 ARG B C 1
ATOM 3821 O O . ARG B 1 54 ? 0.104 25.422 34.562 1 97.38 54 ARG B O 1
ATOM 3828 N N . HIS B 1 55 ? -1.062 23.625 33.875 1 97.5 55 HIS B N 1
ATOM 3829 C CA . HIS B 1 55 ? -0.194 22.719 34.625 1 97.5 55 HIS B CA 1
ATOM 3830 C C . HIS B 1 55 ? 1.242 22.797 34.125 1 97.5 55 HIS B C 1
ATOM 3832 O O . HIS B 1 55 ? 2.186 22.812 34.906 1 97.5 55 HIS B O 1
ATOM 3838 N N . LEU B 1 56 ? 1.451 22.828 32.875 1 97.81 56 LEU B N 1
ATOM 3839 C CA . LEU B 1 56 ? 2.781 22.922 32.281 1 97.81 56 LEU B CA 1
ATOM 3840 C C . LEU B 1 56 ? 3.459 24.234 32.656 1 97.81 56 LEU B C 1
ATOM 3842 O O . LEU B 1 56 ? 4.648 24.25 33 1 97.81 56 LEU B O 1
ATOM 3846 N N . LEU B 1 57 ? 2.697 25.297 32.625 1 97.69 57 LEU B N 1
ATOM 3847 C CA . LEU B 1 57 ? 3.248 26.609 32.969 1 97.69 57 LEU B CA 1
ATOM 3848 C C . LEU B 1 57 ? 3.645 26.656 34.438 1 97.69 57 LEU B C 1
ATOM 3850 O O . LEU B 1 57 ? 4.695 27.203 34.812 1 97.69 57 LEU B O 1
ATOM 3854 N N . ASP B 1 58 ? 2.836 26.062 35.281 1 96.81 58 ASP B N 1
ATOM 3855 C CA . ASP B 1 58 ? 3.15 26.016 36.719 1 96.81 58 ASP B CA 1
ATOM 3856 C C . ASP B 1 58 ? 4.418 25.203 36.969 1 96.81 58 ASP B C 1
ATOM 3858 O O . ASP B 1 58 ? 5.25 25.578 37.812 1 96.81 58 ASP B O 1
ATOM 3862 N N . GLY B 1 59 ? 4.438 24.078 36.281 1 96.75 59 GLY B N 1
ATOM 3863 C CA . GLY B 1 59 ? 5.645 23.281 36.375 1 96.75 59 GLY B CA 1
ATOM 3864 C C . GLY B 1 59 ? 6.887 24.016 35.906 1 96.75 59 GLY B C 1
ATOM 3865 O O . GLY B 1 59 ? 7.961 23.875 36.5 1 96.75 59 GLY B O 1
ATOM 3866 N N . LEU B 1 60 ? 6.723 24.75 34.875 1 96.06 60 LEU B N 1
ATOM 3867 C CA . LEU B 1 60 ? 7.836 25.5 34.281 1 96.06 60 LEU B CA 1
ATOM 3868 C C . LEU B 1 60 ? 8.328 26.578 35.25 1 96.06 60 LEU B C 1
ATOM 3870 O O . LEU B 1 60 ? 9.523 26.859 35.312 1 96.06 60 LEU B O 1
ATOM 3874 N N . ALA B 1 61 ? 7.461 27.156 36 1 94.81 61 ALA B N 1
ATOM 3875 C CA . ALA B 1 61 ? 7.789 28.219 36.938 1 94.81 61 ALA B CA 1
ATOM 3876 C C . ALA B 1 61 ? 8.711 27.719 38.062 1 94.81 61 ALA B C 1
ATOM 3878 O O . ALA B 1 61 ? 9.453 28.484 38.656 1 94.81 61 ALA B O 1
ATOM 3879 N N . ARG B 1 62 ? 8.648 26.453 38.25 1 94.62 62 ARG B N 1
ATOM 3880 C CA . ARG B 1 62 ? 9.523 25.859 39.25 1 94.62 62 ARG B CA 1
ATOM 3881 C C . ARG B 1 62 ? 10.945 25.703 38.719 1 94.62 62 ARG B C 1
ATOM 3883 O O . ARG B 1 62 ? 11.883 25.516 39.5 1 94.62 62 ARG B O 1
ATOM 3890 N N . ARG B 1 63 ? 11.07 25.766 37.469 1 94.5 63 ARG B N 1
ATOM 3891 C CA . ARG B 1 63 ? 12.367 25.594 36.844 1 94.5 63 ARG B CA 1
ATOM 3892 C C . ARG B 1 63 ? 13.078 26.938 36.656 1 94.5 63 ARG B C 1
ATOM 3894 O O . ARG B 1 63 ? 14.297 26.969 36.469 1 94.5 63 ARG B O 1
ATOM 3901 N N . GLY B 1 64 ? 12.312 28 36.656 1 94.38 64 GLY B N 1
ATOM 3902 C CA . GLY B 1 64 ? 12.859 29.344 36.469 1 94.38 64 GLY B CA 1
ATOM 3903 C C . GLY B 1 64 ? 11.805 30.438 36.469 1 94.38 64 GLY B C 1
ATOM 3904 O O . GLY B 1 64 ? 10.641 30.172 36.156 1 94.38 64 GLY B O 1
ATOM 3905 N N . ARG B 1 65 ? 12.297 31.609 36.781 1 94.94 65 ARG B N 1
ATOM 3906 C CA . ARG B 1 65 ? 11.391 32.75 36.844 1 94.94 65 ARG B CA 1
ATOM 3907 C C . ARG B 1 65 ? 11.289 33.469 35.5 1 94.94 65 ARG B C 1
ATOM 3909 O O . ARG B 1 65 ? 12.148 34.281 35.156 1 94.94 65 ARG B O 1
ATOM 3916 N N . ALA B 1 66 ? 10.188 33.312 34.812 1 97.38 66 ALA B N 1
ATOM 3917 C CA . ALA B 1 66 ? 9.969 33.969 33.531 1 97.38 66 ALA B CA 1
ATOM 3918 C C . ALA B 1 66 ? 9.594 35.438 33.719 1 97.38 66 ALA B C 1
ATOM 3920 O O . ALA B 1 66 ? 8.867 35.781 34.656 1 97.38 66 ALA B O 1
ATOM 3921 N N . ASP B 1 67 ? 10.055 36.25 32.812 1 97.81 67 ASP B N 1
ATOM 3922 C CA . ASP B 1 67 ? 9.734 37.688 32.812 1 97.81 67 ASP B CA 1
ATOM 3923 C C . ASP B 1 67 ? 8.602 37.969 31.828 1 97.81 67 ASP B C 1
ATOM 3925 O O . ASP B 1 67 ? 7.891 38.969 31.984 1 97.81 67 ASP B O 1
ATOM 3929 N N . LEU B 1 68 ? 8.5 37.156 30.859 1 98.12 68 LEU B N 1
ATOM 3930 C CA . LEU B 1 68 ? 7.496 37.312 29.812 1 98.12 68 LEU B CA 1
ATOM 3931 C C . LEU B 1 68 ? 6.871 35.938 29.469 1 98.12 68 LEU B C 1
ATOM 3933 O O . LEU B 1 68 ? 7.473 34.906 29.719 1 98.12 68 LEU B O 1
ATOM 3937 N N . VAL B 1 69 ? 5.672 35.969 28.922 1 98.38 69 VAL B N 1
ATOM 3938 C CA . VAL B 1 69 ? 5.004 34.781 28.406 1 98.38 69 VAL B CA 1
ATOM 3939 C C . VAL B 1 69 ? 4.68 34.969 26.922 1 98.38 69 VAL B C 1
ATOM 3941 O O . VAL B 1 69 ? 4.293 36.062 26.5 1 98.38 69 VAL B O 1
ATOM 3944 N N . ALA B 1 70 ? 4.941 34 26.156 1 98.25 70 ALA B N 1
ATOM 3945 C CA . ALA B 1 70 ? 4.531 33.938 24.766 1 98.25 70 ALA B CA 1
ATOM 3946 C C . ALA B 1 70 ? 3.688 32.688 24.5 1 98.25 70 ALA B C 1
ATOM 3948 O O . ALA B 1 70 ? 3.957 31.625 25.062 1 98.25 70 ALA B O 1
ATOM 3949 N N . LEU B 1 71 ? 2.66 32.875 23.672 1 98.38 71 LEU B N 1
ATOM 3950 C CA . LEU B 1 71 ? 1.747 31.797 23.328 1 98.38 71 LEU B CA 1
ATOM 3951 C C . LEU B 1 71 ? 1.746 31.531 21.828 1 98.38 71 LEU B C 1
ATOM 3953 O O . LEU B 1 71 ? 1.611 32.469 21.031 1 98.38 71 LEU B O 1
ATOM 3957 N N . THR B 1 72 ? 2 30.359 21.438 1 97.38 72 THR B N 1
ATOM 3958 C CA . THR B 1 72 ? 1.777 29.875 20.078 1 97.38 72 THR B CA 1
ATOM 3959 C C . THR B 1 72 ? 0.877 28.656 20.078 1 97.38 72 THR B C 1
ATOM 3961 O O . THR B 1 72 ? 0.71 28 21.109 1 97.38 72 THR B O 1
ATOM 3964 N N . ASN B 1 73 ? 0.213 28.422 18.938 1 97.12 73 ASN B N 1
ATOM 3965 C CA . ASN B 1 73 ? -0.828 27.406 18.938 1 97.12 73 ASN B CA 1
ATOM 3966 C C . ASN B 1 73 ? -1.139 26.938 17.516 1 97.12 73 ASN B C 1
ATOM 3968 O O . ASN B 1 73 ? -0.796 27.609 16.547 1 97.12 73 ASN B O 1
ATOM 3972 N N . GLN B 1 74 ? -1.771 25.75 17.453 1 94.5 74 GLN B N 1
ATOM 3973 C CA . GLN B 1 74 ? -2.387 25.312 16.203 1 94.5 74 GLN B CA 1
ATOM 3974 C C . GLN B 1 74 ? -3.43 26.312 15.727 1 94.5 74 GLN B C 1
ATOM 3976 O O . GLN B 1 74 ? -4.141 26.906 16.531 1 94.5 74 GLN B O 1
ATOM 3981 N N . ARG B 1 75 ? -3.543 26.391 14.477 1 95.25 75 ARG B N 1
ATOM 3982 C CA . ARG B 1 75 ? -4.477 27.359 13.914 1 95.25 75 ARG B CA 1
ATOM 3983 C C . ARG B 1 75 ? -5.785 26.688 13.508 1 95.25 75 ARG B C 1
ATOM 3985 O O . ARG B 1 75 ? -5.875 25.469 13.469 1 95.25 75 ARG B O 1
ATOM 3992 N N . ALA B 1 76 ? -6.809 27.406 13.359 1 94.44 76 ALA B N 1
ATOM 3993 C CA . ALA B 1 76 ? -8.07 27.078 12.695 1 94.44 76 ALA B CA 1
ATOM 3994 C C . ALA B 1 76 ? -8.953 26.219 13.586 1 94.44 76 ALA B C 1
ATOM 3996 O O . ALA B 1 76 ? -10.156 26.062 13.328 1 94.44 76 ALA B O 1
ATOM 3997 N N . SER B 1 77 ? -8.398 25.531 14.609 1 96.5 77 SER B N 1
ATOM 3998 C CA . SER B 1 77 ? -9.25 24.797 15.539 1 96.5 77 SER B CA 1
ATOM 3999 C C . SER B 1 77 ? -10.18 25.734 16.297 1 96.5 77 SER B C 1
ATOM 4001 O O . SER B 1 77 ? -9.836 26.891 16.547 1 96.5 77 SER B O 1
ATOM 4003 N N . ALA B 1 78 ? -11.344 25.156 16.641 1 98.06 78 ALA B N 1
ATOM 4004 C CA . ALA B 1 78 ? -12.414 26.031 17.109 1 98.06 78 ALA B CA 1
ATOM 4005 C C . ALA B 1 78 ? -12.891 25.609 18.5 1 98.06 78 ALA B C 1
ATOM 4007 O O . ALA B 1 78 ? -12.992 24.422 18.797 1 98.06 78 ALA B O 1
ATOM 4008 N N . VAL B 1 79 ? -13.219 26.609 19.312 1 98.31 79 VAL B N 1
ATOM 4009 C CA . VAL B 1 79 ? -13.742 26.406 20.656 1 98.31 79 VAL B CA 1
ATOM 4010 C C . VAL B 1 79 ? -14.867 27.391 20.922 1 98.31 79 VAL B C 1
ATOM 4012 O O . VAL B 1 79 ? -14.773 28.562 20.562 1 98.31 79 VAL B O 1
ATOM 4015 N N . VAL B 1 80 ? -15.93 26.922 21.453 1 98.56 80 VAL B N 1
ATOM 4016 C CA . VAL B 1 80 ? -16.969 27.797 22 1 98.56 80 VAL B CA 1
ATOM 4017 C C . VAL B 1 80 ? -16.875 27.844 23.516 1 98.56 80 VAL B C 1
ATOM 4019 O O . VAL B 1 80 ? -16.672 26.812 24.156 1 98.56 80 VAL B O 1
ATOM 4022 N N . PHE B 1 81 ? -16.922 29.078 24.062 1 98.19 81 PHE B N 1
ATOM 4023 C CA . PHE B 1 81 ? -16.641 29.188 25.484 1 98.19 81 PHE B CA 1
ATOM 4024 C C . PHE B 1 81 ? -17.422 30.359 26.094 1 98.19 81 PHE B C 1
ATOM 4026 O O . PHE B 1 81 ? -17.922 31.219 25.375 1 98.19 81 PHE B O 1
ATOM 4033 N N . ASP B 1 82 ? -17.594 30.297 27.391 1 97.12 82 ASP B N 1
ATOM 4034 C CA . ASP B 1 82 ? -18.031 31.391 28.234 1 97.12 82 ASP B CA 1
ATOM 4035 C C . ASP B 1 82 ? -16.828 32.188 28.766 1 97.12 82 ASP B C 1
ATOM 4037 O O . ASP B 1 82 ? -16.109 31.719 29.641 1 97.12 82 ASP B O 1
ATOM 4041 N N . PRO B 1 83 ? -16.641 33.406 28.203 1 95.31 83 PRO B N 1
ATOM 4042 C CA . PRO B 1 83 ? -15.445 34.125 28.609 1 95.31 83 PRO B CA 1
ATOM 4043 C C . PRO B 1 83 ? -15.5 34.594 30.062 1 95.31 83 PRO B C 1
ATOM 4045 O O . PRO B 1 83 ? -14.461 34.844 30.672 1 95.31 83 PRO B O 1
ATOM 4048 N N . THR B 1 84 ? -16.672 34.688 30.594 1 93.31 84 THR B N 1
ATOM 4049 C CA . THR B 1 84 ? -16.859 35.156 31.953 1 93.31 84 THR B CA 1
ATOM 4050 C C . THR B 1 84 ? -16.406 34.094 32.969 1 93.31 84 THR B C 1
ATOM 4052 O O . THR B 1 84 ? -15.664 34.406 33.906 1 93.31 84 THR B O 1
ATOM 4055 N N . HIS B 1 85 ? -16.828 32.969 32.719 1 95.25 85 HIS B N 1
ATOM 4056 C CA . HIS B 1 85 ? -16.531 31.875 33.625 1 95.25 85 HIS B CA 1
ATOM 4057 C C . HIS B 1 85 ? -15.312 31.078 33.156 1 95.25 85 HIS B C 1
ATOM 4059 O O . HIS B 1 85 ? -14.844 30.172 33.875 1 95.25 85 HIS B O 1
ATOM 4065 N N . ARG B 1 86 ? -14.812 31.422 32.031 1 96.62 86 ARG B N 1
ATOM 4066 C CA . ARG B 1 86 ? -13.625 30.797 31.453 1 96.62 86 ARG B CA 1
ATOM 4067 C C . ARG B 1 86 ? -13.781 29.281 31.359 1 96.62 86 ARG B C 1
ATOM 4069 O O . ARG B 1 86 ? -12.922 28.531 31.828 1 96.62 86 ARG B O 1
ATOM 4076 N N . VAL B 1 87 ? -14.93 28.906 30.734 1 97.44 87 VAL B N 1
ATOM 4077 C CA . VAL B 1 87 ? -15.234 27.484 30.562 1 97.44 87 VAL B CA 1
ATOM 4078 C C . VAL B 1 87 ? -15.656 27.234 29.109 1 97.44 87 VAL B C 1
ATOM 4080 O O . VAL B 1 87 ? -16.406 28.016 28.531 1 97.44 87 VAL B O 1
ATOM 4083 N N . ALA B 1 88 ? -15.07 26.219 28.547 1 97.81 88 ALA B N 1
ATOM 4084 C CA . ALA B 1 88 ? -15.539 25.766 27.234 1 97.81 88 ALA B CA 1
ATOM 4085 C C . ALA B 1 88 ? -16.922 25.109 27.344 1 97.81 88 ALA B C 1
ATOM 4087 O O . ALA B 1 88 ? -17.188 24.375 28.297 1 97.81 88 ALA B O 1
ATOM 4088 N N . LEU B 1 89 ? -17.734 25.297 26.406 1 98 89 LEU B N 1
ATOM 4089 C CA . LEU B 1 89 ? -19.141 24.875 26.5 1 98 89 LEU B CA 1
ATOM 4090 C C . LEU B 1 89 ? -19.375 23.609 25.688 1 98 89 LEU B C 1
ATOM 4092 O O . LEU B 1 89 ? -20.453 23 25.797 1 98 89 LEU B O 1
ATOM 4096 N N . ALA B 1 90 ? -18.516 23.188 24.906 1 96.44 90 ALA B N 1
ATOM 4097 C CA . ALA B 1 90 ? -18.531 21.969 24.109 1 96.44 90 ALA B CA 1
ATOM 4098 C C . ALA B 1 90 ? -17.109 21.516 23.766 1 96.44 90 ALA B C 1
ATOM 4100 O O . ALA B 1 90 ? -16.141 22.281 23.953 1 96.44 90 ALA B O 1
ATOM 4101 N N . PRO B 1 91 ? -16.922 20.234 23.359 1 96.06 91 PRO B N 1
ATOM 4102 C CA . PRO B 1 91 ? -15.617 19.828 22.844 1 96.06 91 PRO B CA 1
ATOM 4103 C C . PRO B 1 91 ? -15.148 20.703 21.672 1 96.06 91 PRO B C 1
ATOM 4105 O O . PRO B 1 91 ? -15.969 21.109 20.844 1 96.06 91 PRO B O 1
ATOM 4108 N N . GLY B 1 92 ? -13.844 21.062 21.703 1 96.94 92 GLY B N 1
ATOM 4109 C CA . GLY B 1 92 ? -13.289 21.766 20.562 1 96.94 92 GLY B CA 1
ATOM 4110 C C . GLY B 1 92 ? -13.289 20.938 19.281 1 96.94 92 GLY B C 1
ATOM 4111 O O . GLY B 1 92 ? -13.281 19.703 19.344 1 96.94 92 GLY B O 1
ATOM 4112 N N . ILE B 1 93 ? -13.359 21.625 18.156 1 95.69 93 ILE B N 1
ATOM 4113 C CA . ILE B 1 93 ? -13.273 20.984 16.844 1 95.69 93 ILE B CA 1
ATOM 4114 C C . ILE B 1 93 ? -11.906 21.266 16.219 1 95.69 93 ILE B C 1
ATOM 4116 O O . ILE B 1 93 ? -11.531 22.422 16.031 1 95.69 93 ILE B O 1
ATOM 4120 N N . GLY B 1 94 ? -11.219 20.203 15.898 1 92.62 94 GLY B N 1
ATOM 4121 C CA . GLY B 1 94 ? -9.883 20.344 15.344 1 92.62 94 GLY B CA 1
ATOM 4122 C C . GLY B 1 94 ? -9.883 20.828 13.906 1 92.62 94 GLY B C 1
ATOM 4123 O O . GLY B 1 94 ? -10.875 20.672 13.195 1 92.62 94 GLY B O 1
ATOM 4124 N N . TRP B 1 95 ? -8.75 21.453 13.523 1 90.5 95 TRP B N 1
ATOM 4125 C CA . TRP B 1 95 ? -8.609 21.984 12.172 1 90.5 95 TRP B CA 1
ATOM 4126 C C . TRP B 1 95 ? -8.727 20.875 11.133 1 90.5 95 TRP B C 1
ATOM 4128 O O . TRP B 1 95 ? -9.164 21.109 10.008 1 90.5 95 TRP B O 1
ATOM 4138 N N . GLU B 1 96 ? -8.414 19.641 11.492 1 80.38 96 GLU B N 1
ATOM 4139 C CA . GLU B 1 96 ? -8.406 18.516 10.562 1 80.38 96 GLU B CA 1
ATOM 4140 C C . GLU B 1 96 ? -9.805 17.938 10.391 1 80.38 96 GLU B C 1
ATOM 4142 O O . GLU B 1 96 ? -10 17.016 9.594 1 80.38 96 GLU B O 1
ATOM 4147 N N . ASP B 1 97 ? -10.719 18.422 11.133 1 85.38 97 ASP B N 1
ATOM 4148 C CA . ASP B 1 97 ? -12.078 17.906 11.117 1 85.38 97 ASP B CA 1
ATOM 4149 C C . ASP B 1 97 ? -12.789 18.25 9.812 1 85.38 97 ASP B C 1
ATOM 4151 O O . ASP B 1 97 ? -12.742 19.391 9.352 1 85.38 97 ASP B O 1
ATOM 4155 N N . ALA B 1 98 ? -13.445 17.266 9.219 1 77.81 98 ALA B N 1
ATOM 4156 C CA . ALA B 1 98 ? -14.07 17.469 7.91 1 77.81 98 ALA B CA 1
ATOM 4157 C C . ALA B 1 98 ? -15.586 17.438 8.023 1 77.81 98 ALA B C 1
ATOM 4159 O O . ALA B 1 98 ? -16.297 17.453 7.008 1 77.81 98 ALA B O 1
ATOM 4160 N N . ARG B 1 99 ? -16.156 17.484 9.172 1 84.12 99 ARG B N 1
ATOM 4161 C CA . ARG B 1 99 ? -17.578 17.297 9.375 1 84.12 99 ARG B CA 1
ATOM 4162 C C . ARG B 1 99 ? -18.375 18.422 8.711 1 84.12 99 ARG B C 1
ATOM 4164 O O . ARG B 1 99 ? -19.578 18.266 8.445 1 84.12 99 ARG B O 1
ATOM 4171 N N . THR B 1 100 ? -17.672 19.5 8.445 1 88.5 100 THR B N 1
ATOM 4172 C CA . THR B 1 100 ? -18.406 20.641 7.898 1 88.5 100 THR B CA 1
ATOM 4173 C C . THR B 1 100 ? -18.203 20.75 6.391 1 88.5 100 THR B C 1
ATOM 4175 O O . THR B 1 100 ? -18.516 21.781 5.785 1 88.5 100 THR B O 1
ATOM 4178 N N . ALA B 1 101 ? -17.703 19.781 5.77 1 81.5 101 ALA B N 1
ATOM 4179 C CA . ALA B 1 101 ? -17.406 19.797 4.34 1 81.5 101 ALA B CA 1
ATOM 4180 C C . ALA B 1 101 ? -18.672 20.062 3.523 1 81.5 101 ALA B C 1
ATOM 4182 O O . ALA B 1 101 ? -18.641 20.844 2.566 1 81.5 101 ALA B O 1
ATOM 4183 N N . ALA B 1 102 ? -19.828 19.406 3.883 1 84.06 102 ALA B N 1
ATOM 4184 C CA . ALA B 1 102 ? -21.078 19.609 3.162 1 84.06 102 ALA B CA 1
ATOM 4185 C C . ALA B 1 102 ? -21.531 21.062 3.246 1 84.06 102 ALA B C 1
ATOM 4187 O O . ALA B 1 102 ? -22.047 21.625 2.27 1 84.06 102 ALA B O 1
ATOM 4188 N N . ARG B 1 103 ? -21.328 21.625 4.395 1 89.31 103 ARG B N 1
ATOM 4189 C CA . ARG B 1 103 ? -21.703 23.016 4.582 1 89.31 103 ARG B CA 1
ATOM 4190 C C . ARG B 1 103 ? -20.844 23.938 3.717 1 89.31 103 ARG B C 1
ATOM 4192 O O . ARG B 1 103 ? -21.328 24.922 3.166 1 89.31 103 ARG B O 1
ATOM 4199 N N . CYS B 1 104 ? -19.562 23.656 3.627 1 86.69 104 CYS B N 1
ATOM 4200 C CA . CYS B 1 104 ? -18.672 24.406 2.773 1 86.69 104 CYS B CA 1
ATOM 4201 C C . CYS B 1 104 ? -19.109 24.359 1.317 1 86.69 104 CYS B C 1
ATOM 4203 O O . CYS B 1 104 ? -19.078 25.375 0.613 1 86.69 104 CYS B O 1
ATOM 4205 N N . LEU B 1 105 ? -19.594 23.25 0.88 1 82 105 LEU B N 1
ATOM 4206 C CA . LEU B 1 105 ? -20.062 23.062 -0.486 1 82 105 LEU B CA 1
ATOM 4207 C C . LEU B 1 105 ? -21.312 23.906 -0.74 1 82 105 LEU B C 1
ATOM 4209 O O . LEU B 1 105 ? -21.469 24.5 -1.811 1 82 105 LEU B O 1
ATOM 4213 N N . GLU B 1 106 ? -22.172 23.859 0.221 1 87.12 106 GLU B N 1
ATOM 4214 C CA . GLU B 1 106 ? -23.375 24.672 0.124 1 87.12 106 GLU B CA 1
ATOM 4215 C C . GLU B 1 106 ? -23.031 26.156 -0.009 1 87.12 106 GLU B C 1
ATOM 4217 O O . GLU B 1 106 ? -23.641 26.875 -0.819 1 87.12 106 GLU B O 1
ATOM 4222 N N . LEU B 1 107 ? -22.094 26.594 0.812 1 86 107 LEU B N 1
ATOM 4223 C CA . LEU B 1 107 ? -21.688 28 0.799 1 86 107 LEU B CA 1
ATOM 4224 C C . LEU B 1 107 ? -21.047 28.359 -0.533 1 86 107 LEU B C 1
ATOM 4226 O O . LEU B 1 107 ? -21.234 29.484 -1.03 1 86 107 LEU B O 1
ATOM 4230 N N . ALA B 1 108 ? -20.312 27.484 -1.054 1 79.31 108 ALA B N 1
ATOM 4231 C CA . ALA B 1 108 ? -19.641 27.719 -2.328 1 79.31 108 ALA B CA 1
ATOM 4232 C C . ALA B 1 108 ? -20.641 28 -3.439 1 79.31 108 ALA B C 1
ATOM 4234 O O . ALA B 1 108 ? -20.375 28.781 -4.348 1 79.31 108 ALA B O 1
ATOM 4235 N N . ARG B 1 109 ? -21.766 27.344 -3.367 1 77.81 109 ARG B N 1
ATOM 4236 C CA . ARG B 1 109 ? -22.828 27.562 -4.348 1 77.81 109 ARG B CA 1
ATOM 4237 C C . ARG B 1 109 ? -23.344 29 -4.289 1 77.81 109 ARG B C 1
ATOM 4239 O O . ARG B 1 109 ? -23.875 29.5 -5.277 1 77.81 109 ARG B O 1
ATOM 4246 N N . HIS B 1 110 ? -23.109 29.594 -3.139 1 78.62 110 HIS B N 1
ATOM 4247 C CA . HIS B 1 110 ? -23.562 30.969 -2.965 1 78.62 110 HIS B CA 1
ATOM 4248 C C . HIS B 1 110 ? -22.406 31.953 -3.066 1 78.62 110 HIS B C 1
ATOM 4250 O O . HIS B 1 110 ? -22.531 33.125 -2.67 1 78.62 110 HIS B O 1
ATOM 4256 N N . GLY B 1 111 ? -21.219 31.438 -3.418 1 73.06 111 GLY B N 1
ATOM 4257 C CA . GLY B 1 111 ? -20.094 32.312 -3.719 1 73.06 111 GLY B CA 1
ATOM 4258 C C . GLY B 1 111 ? -19.141 32.469 -2.551 1 73.06 111 GLY B C 1
ATOM 4259 O O . GLY B 1 111 ? -18.188 33.25 -2.633 1 73.06 111 GLY B O 1
ATOM 4260 N N . VAL B 1 112 ? -19.484 31.844 -1.439 1 75.19 112 VAL B N 1
ATOM 4261 C CA . VAL B 1 112 ? -18.594 31.922 -0.289 1 75.19 112 VAL B CA 1
ATOM 4262 C C . VAL B 1 112 ? -17.688 30.688 -0.242 1 75.19 112 VAL B C 1
ATOM 4264 O O . VAL B 1 112 ? -18.172 29.578 0.001 1 75.19 112 VAL B O 1
ATOM 4267 N N . VAL B 1 113 ? -16.438 31 -0.479 1 77.38 113 VAL B N 1
ATOM 4268 C CA . VAL B 1 113 ? -15.508 29.875 -0.524 1 77.38 113 VAL B CA 1
ATOM 4269 C C . VAL B 1 113 ? -14.758 29.766 0.8 1 77.38 113 VAL B C 1
ATOM 4271 O O . VAL B 1 113 ? -13.977 30.656 1.148 1 77.38 113 VAL B O 1
ATOM 4274 N N . VAL B 1 114 ? -15.133 28.719 1.538 1 82.19 114 VAL B N 1
ATOM 4275 C CA . VAL B 1 114 ? -14.438 28.359 2.773 1 82.19 114 VAL B CA 1
ATOM 4276 C C . VAL B 1 114 ? -14.125 26.875 2.785 1 82.19 114 VAL B C 1
ATOM 4278 O O . VAL B 1 114 ? -14.688 26.109 2.002 1 82.19 114 VAL B O 1
ATOM 4281 N N . SER B 1 115 ? -13.133 26.562 3.615 1 80.62 115 SER B N 1
ATOM 4282 C CA . SER B 1 115 ? -12.719 25.172 3.738 1 80.62 115 SER B CA 1
ATOM 4283 C C . SER B 1 115 ? -13.047 24.609 5.121 1 80.62 115 SER B C 1
ATOM 4285 O O . SER B 1 115 ? -13.055 25.344 6.105 1 80.62 115 SER B O 1
ATOM 4287 N N . PRO B 1 116 ? -13.266 23.25 5.082 1 85.19 116 PRO B N 1
ATOM 4288 C CA . PRO B 1 116 ? -13.461 22.641 6.402 1 85.19 116 PRO B CA 1
ATOM 4289 C C . PRO B 1 116 ? -12.219 22.75 7.285 1 85.19 116 PRO B C 1
ATOM 4291 O O . PRO B 1 116 ? -12.312 22.594 8.508 1 85.19 116 PRO B O 1
ATOM 4294 N N . SER B 1 117 ? -11.102 23.062 6.691 1 83.19 117 SER B N 1
ATOM 4295 C CA . SER B 1 117 ? -9.867 23.188 7.461 1 83.19 117 SER B CA 1
ATOM 4296 C C . SER B 1 117 ? -9.727 24.578 8.062 1 83.19 117 SER B C 1
ATOM 4298 O O . SER B 1 117 ? -8.789 24.844 8.82 1 83.19 117 SER B O 1
ATOM 4300 N N . GLU B 1 118 ? -10.664 25.391 7.738 1 89.25 118 GLU B N 1
ATOM 4301 C CA . GLU B 1 118 ? -10.758 26.719 8.359 1 89.25 118 GLU B CA 1
ATOM 4302 C C . GLU B 1 118 ? -11.781 26.703 9.5 1 89.25 118 GLU B C 1
ATOM 4304 O O . GLU B 1 118 ? -12.453 25.703 9.734 1 89.25 118 GLU B O 1
ATOM 4309 N N . SER B 1 119 ? -11.922 27.828 10.164 1 95.5 119 SER B N 1
ATOM 4310 C CA . SER B 1 119 ? -12.727 27.844 11.375 1 95.5 119 SER B CA 1
ATOM 4311 C C . SER B 1 119 ? -14.172 28.25 11.07 1 95.5 119 SER B C 1
ATOM 4313 O O . SER B 1 119 ? -15.062 28.016 11.883 1 95.5 119 SER B O 1
ATOM 4315 N N . ALA B 1 120 ? -14.414 28.844 9.938 1 94.81 120 ALA B N 1
ATOM 4316 C CA . ALA B 1 120 ? -15.672 29.547 9.68 1 94.81 120 ALA B CA 1
ATOM 4317 C C . ALA B 1 120 ? -16.875 28.641 9.922 1 94.81 120 ALA B C 1
ATOM 4319 O O . ALA B 1 120 ? -17.719 28.938 10.766 1 94.81 120 ALA B O 1
ATOM 4320 N N . THR B 1 121 ? -16.906 27.531 9.234 1 94.56 121 THR B N 1
ATOM 4321 C CA . THR B 1 121 ? -18.062 26.656 9.344 1 94.56 121 THR B CA 1
ATOM 4322 C C . THR B 1 121 ? -18.047 25.922 10.68 1 94.56 121 THR B C 1
ATOM 4324 O O . THR B 1 121 ? -19.094 25.484 11.156 1 94.56 121 THR B O 1
ATOM 4327 N N . LYS B 1 122 ? -16.922 25.781 11.281 1 96.5 122 LYS B N 1
ATOM 4328 C CA . LYS B 1 122 ? -16.844 25.219 12.625 1 96.5 122 LYS B CA 1
ATOM 4329 C C . LYS B 1 122 ? -17.438 26.172 13.656 1 96.5 122 LYS B C 1
ATOM 4331 O O . LYS B 1 122 ? -18.109 25.734 14.594 1 96.5 122 LYS B O 1
ATOM 4336 N N . PHE B 1 123 ? -17.125 27.453 13.477 1 97.88 123 PHE B N 1
ATOM 4337 C CA . PHE B 1 123 ? -17.719 28.469 14.344 1 97.88 123 PHE B CA 1
ATOM 4338 C C . PHE B 1 123 ? -19.234 28.438 14.258 1 97.88 123 PHE B C 1
ATOM 4340 O O . PHE B 1 123 ? -19.922 28.422 15.289 1 97.88 123 PHE B O 1
ATOM 4347 N N . GLU B 1 124 ? -19.703 28.375 13.062 1 96.88 124 GLU B N 1
ATOM 4348 C CA . GLU B 1 124 ? -21.141 28.312 12.844 1 96.88 124 GLU B CA 1
ATOM 4349 C C . GLU B 1 124 ? -21.75 27.109 13.555 1 96.88 124 GLU B C 1
ATOM 4351 O O . GLU B 1 124 ? -22.781 27.234 14.227 1 96.88 124 GLU B O 1
ATOM 4356 N N . ARG B 1 125 ? -21.156 26.031 13.406 1 95.88 125 ARG B N 1
ATOM 4357 C CA . ARG B 1 125 ? -21.641 24.797 13.992 1 95.88 125 ARG B CA 1
ATOM 4358 C C . ARG B 1 125 ? -21.656 24.875 15.516 1 95.88 125 ARG B C 1
ATOM 4360 O O . ARG B 1 125 ? -22.641 24.469 16.156 1 95.88 125 ARG B O 1
ATOM 4367 N N . LEU B 1 126 ? -20.609 25.344 16.078 1 97.44 126 LEU B N 1
ATOM 4368 C CA . LEU B 1 126 ? -20.5 25.438 17.531 1 97.44 126 LEU B CA 1
ATOM 4369 C C . LEU B 1 126 ? -21.516 26.406 18.109 1 97.44 126 LEU B C 1
ATOM 4371 O O . LEU B 1 126 ? -22.062 26.172 19.188 1 97.44 126 LEU B O 1
ATOM 4375 N N . LEU B 1 127 ? -21.797 27.438 17.438 1 97.06 127 LEU B N 1
ATOM 4376 C CA . LEU B 1 127 ? -22.719 28.453 17.906 1 97.06 127 LEU B CA 1
ATOM 4377 C C . LEU B 1 127 ? -24.172 27.984 17.766 1 97.06 127 LEU B C 1
ATOM 4379 O O . LEU B 1 127 ? -25.078 28.562 18.344 1 97.06 127 LEU B O 1
ATOM 4383 N N . ALA B 1 128 ? -24.391 26.891 17.016 1 94.88 128 ALA B N 1
ATOM 4384 C CA . ALA B 1 128 ? -25.719 26.344 16.797 1 94.88 128 ALA B CA 1
ATOM 4385 C C . ALA B 1 128 ? -26.094 25.375 17.906 1 94.88 128 ALA B C 1
ATOM 4387 O O . ALA B 1 128 ? -27.25 24.906 17.969 1 94.88 128 ALA B O 1
ATOM 4388 N N . ILE B 1 129 ? -25.141 25.078 18.703 1 92.38 129 ILE B N 1
ATOM 4389 C CA . ILE B 1 129 ? -25.422 24.188 19.812 1 92.38 129 ILE B CA 1
ATOM 4390 C C . ILE B 1 129 ? -26.547 24.766 20.672 1 92.38 129 ILE B C 1
ATOM 4392 O O . ILE B 1 129 ? -26.594 25.969 20.922 1 92.38 129 ILE B O 1
ATOM 4396 N N . ALA B 1 130 ? -27.406 23.844 21.172 1 85.88 130 ALA B N 1
ATOM 4397 C CA . ALA B 1 130 ? -28.594 24.266 21.922 1 85.88 130 ALA B CA 1
ATOM 4398 C C . ALA B 1 130 ? -28.203 24.812 23.297 1 85.88 130 ALA B C 1
ATOM 4400 O O . ALA B 1 130 ? -27.25 24.359 23.906 1 85.88 130 ALA B O 1
ATOM 4401 N N . GLU B 1 131 ? -28.906 25.781 23.766 1 89.25 131 GLU B N 1
ATOM 4402 C CA . GLU B 1 131 ? -28.859 26.312 25.125 1 89.25 131 GLU B CA 1
ATOM 4403 C C . GLU B 1 131 ? -27.516 27 25.391 1 89.25 131 GLU B C 1
ATOM 4405 O O . GLU B 1 131 ? -27.016 26.969 26.516 1 89.25 131 GLU B O 1
ATOM 4410 N N . LEU B 1 132 ? -26.891 27.594 24.328 1 91.75 132 LEU B N 1
ATOM 4411 C CA . LEU B 1 132 ? -25.703 28.406 24.562 1 91.75 132 LEU B CA 1
ATOM 4412 C C . LEU B 1 132 ? -26.078 29.734 25.234 1 91.75 132 LEU B C 1
ATOM 4414 O O . LEU B 1 132 ? -27.078 30.359 24.875 1 91.75 132 LEU B O 1
ATOM 4418 N N . PRO B 1 133 ? -25.391 30.125 26.234 1 93 133 PRO B N 1
ATOM 4419 C CA . PRO B 1 133 ? -25.625 31.469 26.781 1 93 133 PRO B CA 1
ATOM 4420 C C . PRO B 1 133 ? -25.422 32.562 25.75 1 93 133 PRO B C 1
ATOM 4422 O O . PRO B 1 133 ? -24.594 32.438 24.844 1 93 133 PRO B O 1
ATOM 4425 N N . ASP B 1 134 ? -26.078 33.688 25.938 1 90.25 134 ASP B N 1
ATOM 4426 C CA . ASP B 1 134 ? -26.047 34.812 25 1 90.25 134 ASP B CA 1
ATOM 4427 C C . ASP B 1 134 ? -24.641 35.406 24.906 1 90.25 134 ASP B C 1
ATOM 4429 O O . ASP B 1 134 ? -24.25 35.938 23.875 1 90.25 134 ASP B O 1
ATOM 4433 N N . HIS B 1 135 ? -23.891 35.25 25.984 1 92.94 135 HIS B N 1
ATOM 4434 C CA . HIS B 1 135 ? -22.578 35.875 26.031 1 92.94 135 HIS B CA 1
ATOM 4435 C C . HIS B 1 135 ? -21.484 34.906 25.594 1 92.94 135 HIS B C 1
ATOM 4437 O O . HIS B 1 135 ? -20.297 35.25 25.672 1 92.94 135 HIS B O 1
ATOM 4443 N N . ALA B 1 136 ? -21.875 33.719 25.141 1 96.56 136 ALA B N 1
ATOM 4444 C CA . ALA B 1 136 ? -20.891 32.75 24.672 1 96.56 136 ALA B CA 1
ATOM 4445 C C . ALA B 1 136 ? -20.141 33.281 23.453 1 96.56 136 ALA B C 1
ATOM 4447 O O . ALA B 1 136 ? -20.719 33.938 22.594 1 96.56 136 ALA B O 1
ATOM 4448 N N . GLN B 1 137 ? -18.875 33.031 23.391 1 97.81 137 GLN B N 1
ATOM 4449 C CA . GLN B 1 137 ? -18.047 33.406 22.266 1 97.81 137 GLN B CA 1
ATOM 4450 C C . GLN B 1 137 ? -17.391 32.219 21.625 1 97.81 137 GLN B C 1
ATOM 4452 O O . GLN B 1 137 ? -17.297 31.141 22.234 1 97.81 137 GLN B O 1
ATOM 4457 N N . VAL B 1 138 ? -17.078 32.344 20.391 1 98.25 138 VAL B N 1
ATOM 4458 C CA . VAL B 1 138 ? -16.312 31.344 19.672 1 98.25 138 VAL B CA 1
ATOM 4459 C C . VAL B 1 138 ? -14.961 31.906 19.25 1 98.25 138 VAL B C 1
ATOM 4461 O O . VAL B 1 138 ? -14.828 33.125 19.016 1 98.25 138 VAL B O 1
ATOM 4464 N N . GLY B 1 139 ? -13.945 31.094 19.266 1 98.06 139 GLY B N 1
ATOM 4465 C CA . GLY B 1 139 ? -12.602 31.484 18.875 1 98.06 139 GLY B CA 1
ATOM 4466 C C . GLY B 1 139 ? -11.695 30.312 18.578 1 98.06 139 GLY B C 1
ATOM 4467 O O . GLY B 1 139 ? -12.125 29.156 18.656 1 98.06 139 GLY B O 1
ATOM 4468 N N . THR B 1 140 ? -10.5 30.641 18.141 1 98.31 140 THR B N 1
ATOM 4469 C CA . THR B 1 140 ? -9.461 29.641 17.922 1 98.31 140 THR B CA 1
ATOM 4470 C C . THR B 1 140 ? -8.781 29.281 19.234 1 98.31 140 THR B C 1
ATOM 4472 O O . THR B 1 140 ? -9.18 29.75 20.297 1 98.31 140 THR B O 1
ATOM 4475 N N . VAL B 1 141 ? -7.84 28.406 19.156 1 98.38 141 VAL B N 1
ATOM 4476 C CA . VAL B 1 141 ? -7.199 27.859 20.359 1 98.38 141 VAL B CA 1
ATOM 4477 C C . VAL B 1 141 ? -6.516 29 21.125 1 98.38 141 VAL B C 1
ATOM 4479 O O . VAL B 1 141 ? -6.504 29 22.359 1 98.38 141 VAL B O 1
ATOM 4482 N N . ASP B 1 142 ? -5.906 29.922 20.438 1 98.31 142 ASP B N 1
ATOM 4483 C CA . ASP B 1 142 ? -5.273 31.062 21.109 1 98.31 142 ASP B CA 1
ATOM 4484 C C . ASP B 1 142 ? -6.293 31.844 21.938 1 98.31 142 ASP B C 1
ATOM 4486 O O . ASP B 1 142 ? -6.039 32.156 23.094 1 98.31 142 ASP B O 1
ATOM 4490 N N . ALA B 1 143 ? -7.441 32.125 21.344 1 98.25 143 ALA B N 1
ATOM 4491 C CA . ALA B 1 143 ? -8.484 32.875 22.047 1 98.25 143 ALA B CA 1
ATOM 4492 C C . ALA B 1 143 ? -8.906 32.156 23.328 1 98.25 143 ALA B C 1
ATOM 4494 O O . ALA B 1 143 ? -9.07 32.781 24.359 1 98.25 143 ALA B O 1
ATOM 4495 N N . TRP B 1 144 ? -9.039 30.859 23.188 1 98.44 144 TRP B N 1
ATOM 4496 C CA . TRP B 1 144 ? -9.438 30.047 24.328 1 98.44 144 TRP B CA 1
ATOM 4497 C C . TRP B 1 144 ? -8.375 30.094 25.422 1 98.44 144 TRP B C 1
ATOM 4499 O O . TRP B 1 144 ? -8.688 30.281 26.594 1 98.44 144 TRP B O 1
ATOM 4509 N N . LEU B 1 145 ? -7.133 29.953 25.062 1 98.5 145 LEU B N 1
ATOM 4510 C CA . LEU B 1 145 ? -6.062 29.891 26.047 1 98.5 145 LEU B CA 1
ATOM 4511 C C . LEU B 1 145 ? -5.793 31.281 26.625 1 98.5 145 LEU B C 1
ATOM 4513 O O . LEU B 1 145 ? -5.457 31.406 27.812 1 98.5 145 LEU B O 1
ATOM 4517 N N . VAL B 1 146 ? -5.906 32.344 25.828 1 98.19 146 VAL B N 1
ATOM 4518 C CA . VAL B 1 146 ? -5.715 33.688 26.328 1 98.19 146 VAL B CA 1
ATOM 4519 C C . VAL B 1 146 ? -6.754 34 27.406 1 98.19 146 VAL B C 1
ATOM 4521 O O . VAL B 1 146 ? -6.414 34.531 28.469 1 98.19 146 VAL B O 1
ATOM 4524 N N . VAL B 1 147 ? -8.008 33.656 27.125 1 97.5 147 VAL B N 1
ATOM 4525 C CA . VAL B 1 147 ? -9.078 33.969 28.078 1 97.5 147 VAL B CA 1
ATOM 4526 C C . VAL B 1 147 ? -8.891 33.156 29.359 1 97.5 147 VAL B C 1
ATOM 4528 O O . VAL B 1 147 ? -9.133 33.656 30.453 1 97.5 147 VAL B O 1
ATOM 4531 N N . THR B 1 148 ? -8.492 31.938 29.266 1 97.44 148 THR B N 1
ATOM 4532 C CA . THR B 1 148 ? -8.336 31.094 30.438 1 97.44 148 THR B CA 1
ATOM 4533 C C . THR B 1 148 ? -7.125 31.516 31.266 1 97.44 148 THR B C 1
ATOM 4535 O O . THR B 1 148 ? -7.125 31.391 32.5 1 97.44 148 THR B O 1
ATOM 4538 N N . LEU B 1 149 ? -6.109 32 30.625 1 97 149 LEU B N 1
ATOM 4539 C CA . LEU B 1 149 ? -4.859 32.344 31.297 1 97 149 LEU B CA 1
ATOM 4540 C C . LEU B 1 149 ? -4.895 33.75 31.859 1 97 149 LEU B C 1
ATOM 4542 O O . LEU B 1 149 ? -4.281 34.031 32.875 1 97 149 LEU B O 1
ATOM 4546 N N . THR B 1 150 ? -5.566 34.688 31.156 1 96.56 150 THR B N 1
ATOM 4547 C CA . THR B 1 150 ? -5.449 36.094 31.516 1 96.56 150 THR B CA 1
ATOM 4548 C C . THR B 1 150 ? -6.801 36.688 31.938 1 96.56 150 THR B C 1
ATOM 4550 O O . THR B 1 150 ? -6.863 37.75 32.562 1 96.56 150 THR B O 1
ATOM 4553 N N . GLY B 1 151 ? -7.875 36.062 31.469 1 94.62 151 GLY B N 1
ATOM 4554 C CA . GLY B 1 151 ? -9.203 36.594 31.781 1 94.62 151 GLY B CA 1
ATOM 4555 C C . GLY B 1 151 ? -9.758 37.5 30.703 1 94.62 151 GLY B C 1
ATOM 4556 O O . GLY B 1 151 ? -10.898 37.938 30.781 1 94.62 151 GLY B O 1
ATOM 4557 N N . SER B 1 152 ? -9.023 37.75 29.719 1 91.88 152 SER B N 1
ATOM 4558 C CA . SER B 1 152 ? -9.469 38.594 28.609 1 91.88 152 SER B CA 1
ATOM 4559 C C . SER B 1 152 ? -9.328 37.875 27.266 1 91.88 152 SER B C 1
ATOM 4561 O O . SER B 1 152 ? -8.242 37.438 26.906 1 91.88 152 SER B O 1
ATOM 4563 N N . ALA B 1 153 ? -10.391 37.906 26.516 1 93 153 ALA B N 1
ATOM 4564 C CA . ALA B 1 153 ? -10.406 37.125 25.266 1 93 153 ALA B CA 1
ATOM 4565 C C . ALA B 1 153 ? -9.906 37.969 24.094 1 93 153 ALA B C 1
ATOM 4567 O O . ALA B 1 153 ? -10.297 39.125 23.938 1 93 153 ALA B O 1
ATOM 4568 N N . SER B 1 154 ? -9.047 37.469 23.344 1 96 154 SER B N 1
ATOM 4569 C CA . SER B 1 154 ? -8.586 38.062 22.094 1 96 154 SER B CA 1
ATOM 4570 C C . SER B 1 154 ? -7.895 37.031 21.203 1 96 154 SER B C 1
ATOM 4572 O O . SER B 1 154 ? -7.512 35.969 21.688 1 96 154 SER B O 1
ATOM 4574 N N . THR B 1 155 ? -7.844 37.281 19.984 1 96.62 155 THR B N 1
ATOM 4575 C CA . THR B 1 155 ? -7.047 36.5 19.031 1 96.62 155 THR B CA 1
ATOM 4576 C C . THR B 1 155 ? -6.043 37.406 18.328 1 96.62 155 THR B C 1
ATOM 4578 O O . THR B 1 155 ? -5.961 38.594 18.609 1 96.62 155 THR B O 1
ATOM 4581 N N . ASP B 1 156 ? -5.152 36.844 17.578 1 94.88 156 ASP B N 1
ATOM 4582 C CA . ASP B 1 156 ? -4.219 37.656 16.797 1 94.88 156 ASP B CA 1
ATOM 4583 C C . ASP B 1 156 ? -4.445 37.469 15.297 1 94.88 156 ASP B C 1
ATOM 4585 O O . ASP B 1 156 ? -5.176 36.562 14.883 1 94.88 156 ASP B O 1
ATOM 4589 N N . PRO B 1 157 ? -3.877 38.281 14.445 1 92.31 157 PRO B N 1
ATOM 4590 C CA . PRO B 1 157 ? -4.141 38.25 13.008 1 92.31 157 PRO B CA 1
ATOM 4591 C C . PRO B 1 157 ? -3.703 36.906 12.367 1 92.31 157 PRO B C 1
ATOM 4593 O O . PRO B 1 157 ? -4.305 36.469 11.391 1 92.31 157 PRO B O 1
ATOM 4596 N N . THR B 1 158 ? -2.654 36.281 12.883 1 93.62 158 THR B N 1
ATOM 4597 C CA . THR B 1 158 ? -2.172 35.062 12.289 1 93.62 158 THR B CA 1
ATOM 4598 C C . THR B 1 158 ? -3.195 33.938 12.469 1 93.62 158 THR B C 1
ATOM 4600 O O . THR B 1 158 ? -3.355 33.094 11.594 1 93.62 158 THR B O 1
ATOM 4603 N N . ASN B 1 159 ? -3.885 33.906 13.547 1 95.44 159 ASN B N 1
ATOM 4604 C CA . ASN B 1 159 ? -4.969 32.969 13.789 1 95.44 159 ASN B CA 1
ATOM 4605 C C . ASN B 1 159 ? -6.254 33.375 13.078 1 95.44 159 ASN B C 1
ATOM 4607 O O . ASN B 1 159 ? -6.93 32.562 12.469 1 95.44 159 ASN B O 1
ATOM 4611 N N . ALA B 1 160 ? -6.535 34.625 13.117 1 93.38 160 ALA B N 1
ATOM 4612 C CA . ALA B 1 160 ? -7.758 35.156 12.516 1 93.38 160 ALA B CA 1
ATOM 4613 C C . ALA B 1 160 ? -7.77 34.906 11.008 1 93.38 160 ALA B C 1
ATOM 4615 O O . ALA B 1 160 ? -8.812 34.594 10.43 1 93.38 160 ALA B O 1
ATOM 4616 N N . ALA B 1 161 ? -6.676 35.094 10.43 1 87.12 161 ALA B N 1
ATOM 4617 C CA . ALA B 1 161 ? -6.562 35 8.977 1 87.12 161 ALA B CA 1
ATOM 4618 C C . ALA B 1 161 ? -6.953 33.625 8.477 1 87.12 161 ALA B C 1
ATOM 4620 O O . ALA B 1 161 ? -7.441 33.469 7.355 1 87.12 161 ALA B O 1
ATOM 4621 N N . VAL B 1 162 ? -6.832 32.625 9.273 1 89.19 162 VAL B N 1
ATOM 4622 C CA . VAL B 1 162 ? -7.062 31.266 8.812 1 89.19 162 VAL B CA 1
ATOM 4623 C C . VAL B 1 162 ? -8.469 30.812 9.195 1 89.19 162 VAL B C 1
ATOM 4625 O O . VAL B 1 162 ? -8.891 29.703 8.867 1 89.19 162 VAL B O 1
ATOM 4628 N N . THR B 1 163 ? -9.227 31.656 9.766 1 92 163 THR B N 1
ATOM 4629 C CA . THR B 1 163 ? -10.609 31.328 10.094 1 92 163 THR B CA 1
ATOM 4630 C C . THR B 1 163 ? -11.484 31.375 8.836 1 92 163 THR B C 1
ATOM 4632 O O . THR B 1 163 ? -12.555 30.766 8.805 1 92 163 THR B O 1
ATOM 4635 N N . GLY B 1 164 ? -11.031 32.156 7.875 1 87.81 164 GLY B N 1
ATOM 4636 C CA . GLY B 1 164 ? -11.859 32.406 6.711 1 87.81 164 GLY B CA 1
ATOM 4637 C C . GLY B 1 164 ? -12.867 33.531 6.938 1 87.81 164 GLY B C 1
ATOM 4638 O O . GLY B 1 164 ? -13.727 33.781 6.09 1 87.81 164 GLY B O 1
ATOM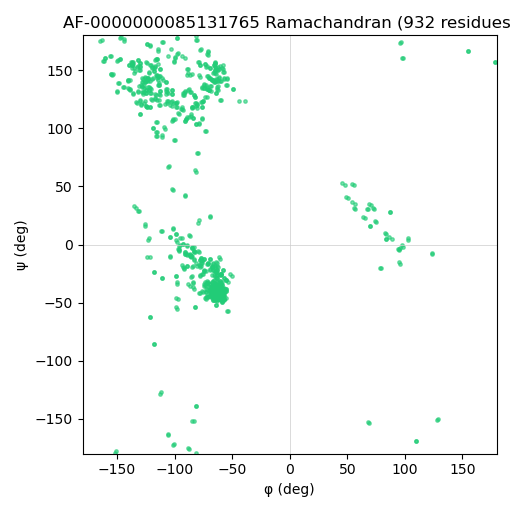 4639 N N . LEU B 1 165 ? -12.734 34.219 8.047 1 91.75 165 LEU B N 1
ATOM 4640 C CA . LEU B 1 165 ? -13.758 35.219 8.414 1 91.75 165 LEU B CA 1
ATOM 4641 C C . LEU B 1 165 ? -13.148 36.594 8.578 1 91.75 165 LEU B C 1
ATOM 4643 O O . LEU B 1 165 ? -13.828 37.531 8.992 1 91.75 165 LEU B O 1
ATOM 4647 N N . SER B 1 166 ? -11.891 36.688 8.273 1 88.38 166 SER B N 1
ATOM 4648 C CA . SER B 1 166 ? -11.242 37.969 8.492 1 88.38 166 SER B CA 1
ATOM 4649 C C . SER B 1 166 ? -10.727 38.562 7.188 1 88.38 166 SER B C 1
ATOM 4651 O O . SER B 1 166 ? -10.516 37.812 6.215 1 88.38 166 SER B O 1
ATOM 4653 N N . ASP B 1 167 ? -10.734 39.812 7.191 1 81.88 167 ASP B N 1
ATOM 4654 C CA . ASP B 1 167 ? -10.016 40.562 6.16 1 81.88 167 ASP B CA 1
ATOM 4655 C C . ASP B 1 167 ? -8.547 40.75 6.547 1 81.88 167 ASP B C 1
ATOM 4657 O O . ASP B 1 167 ? -8.234 41.5 7.457 1 81.88 167 ASP B O 1
ATOM 4661 N N . THR B 1 168 ? -7.727 40.094 5.84 1 76.44 168 THR B N 1
ATOM 4662 C CA . THR B 1 168 ? -6.312 40.031 6.195 1 76.44 168 THR B CA 1
ATOM 4663 C C . THR B 1 168 ? -5.676 41.438 6.102 1 76.44 168 THR B C 1
ATOM 4665 O O . THR B 1 168 ? -4.773 41.75 6.879 1 76.44 168 THR B O 1
ATOM 4668 N N . GLU B 1 169 ? -6.125 42.156 5.188 1 74.69 169 GLU B N 1
ATOM 4669 C CA . GLU B 1 169 ? -5.562 43.5 4.996 1 74.69 169 GLU B CA 1
ATOM 4670 C C . GLU B 1 169 ? -6.062 44.469 6.066 1 74.69 169 GLU B C 1
ATOM 4672 O O . GLU B 1 169 ? -5.281 45.25 6.621 1 74.69 169 GLU B O 1
ATOM 4677 N N . ALA B 1 170 ? -7.352 44.375 6.398 1 75.88 170 ALA B N 1
ATOM 4678 C CA . ALA B 1 170 ? -7.945 45.281 7.359 1 75.88 170 ALA B CA 1
ATOM 4679 C C . ALA B 1 170 ? -7.727 44.812 8.789 1 75.88 170 ALA B C 1
ATOM 4681 O O . ALA B 1 170 ? -7.914 45.594 9.742 1 75.88 170 ALA B O 1
ATOM 4682 N N . LEU B 1 171 ? -7.242 43.594 8.977 1 80.31 171 LEU B N 1
ATOM 4683 C CA . LEU B 1 171 ? -7.074 42.969 10.281 1 80.31 171 LEU B CA 1
ATOM 4684 C C . LEU B 1 171 ? -8.352 43.062 11.109 1 80.31 171 LEU B C 1
ATOM 4686 O O . LEU B 1 171 ? -8.312 43.469 12.273 1 80.31 171 LEU B O 1
ATOM 4690 N N . ALA B 1 172 ? -9.438 42.875 10.43 1 88.81 172 ALA B N 1
ATOM 4691 C CA . ALA B 1 172 ? -10.758 42.938 11.055 1 88.81 172 ALA B CA 1
ATOM 4692 C C . ALA B 1 172 ? -11.648 41.781 10.555 1 88.81 172 ALA B C 1
ATOM 4694 O O . ALA B 1 172 ? -11.406 41.219 9.492 1 88.81 172 ALA B O 1
ATOM 4695 N N . TRP B 1 173 ? -12.578 41.562 11.414 1 94.31 173 TRP B N 1
ATOM 4696 C CA . TRP B 1 173 ? -13.562 40.562 10.969 1 94.31 173 TRP B CA 1
ATOM 4697 C C . TRP B 1 173 ? -14.344 41.062 9.766 1 94.31 173 TRP B C 1
ATOM 4699 O O . TRP B 1 173 ? -14.672 42.25 9.695 1 94.31 173 TRP B O 1
ATOM 4709 N N . ASP B 1 174 ? -14.602 40.188 8.852 1 90.69 174 ASP B N 1
ATOM 4710 C CA . ASP B 1 174 ? -15.344 40.5 7.637 1 90.69 174 ASP B CA 1
ATOM 4711 C C . ASP B 1 174 ? -16.844 40.438 7.883 1 90.69 174 ASP B C 1
ATOM 4713 O O . ASP B 1 174 ? -17.438 39.344 7.898 1 90.69 174 ASP B O 1
ATOM 4717 N N . GLY B 1 175 ? -17.469 41.594 7.887 1 91.81 175 GLY B N 1
ATOM 4718 C CA . GLY B 1 175 ? -18.891 41.688 8.188 1 91.81 175 GLY B CA 1
ATOM 4719 C C . GLY B 1 175 ? -19.75 40.938 7.195 1 91.81 175 GLY B C 1
ATOM 4720 O O . GLY B 1 175 ? -20.766 40.344 7.574 1 91.81 175 GLY B O 1
ATOM 4721 N N . GLU B 1 176 ? -19.422 40.938 5.973 1 89.5 176 GLU B N 1
ATOM 4722 C CA . GLU B 1 176 ? -20.203 40.281 4.938 1 89.5 176 GLU B CA 1
ATOM 4723 C C . GLU B 1 176 ? -20.156 38.75 5.125 1 89.5 176 GLU B C 1
ATOM 4725 O O . GLU B 1 176 ? -21.188 38.094 5.016 1 89.5 176 GLU B O 1
ATOM 4730 N N . ARG B 1 177 ? -18.969 38.25 5.418 1 89.12 177 ARG B N 1
ATOM 4731 C CA . ARG B 1 177 ? -18.828 36.812 5.625 1 89.12 177 ARG B CA 1
ATOM 4732 C C . ARG B 1 177 ? -19.547 36.344 6.891 1 89.12 177 ARG B C 1
ATOM 4734 O O . ARG B 1 177 ? -20.156 35.281 6.918 1 89.12 177 ARG B O 1
ATOM 4741 N N . LEU B 1 178 ? -19.422 37.188 7.871 1 93.62 178 LEU B N 1
ATOM 4742 C CA . LEU B 1 178 ? -20.109 36.875 9.117 1 93.62 178 LEU B CA 1
ATOM 4743 C C . LEU B 1 178 ? -21.625 36.781 8.906 1 93.62 178 LEU B C 1
ATOM 4745 O O . LEU B 1 178 ? -22.281 35.875 9.406 1 93.62 178 LEU B O 1
ATOM 4749 N N . ALA B 1 179 ? -22.125 37.719 8.109 1 92.88 179 ALA B N 1
ATOM 4750 C CA . ALA B 1 179 ? -23.547 37.781 7.836 1 92.88 179 ALA B CA 1
ATOM 4751 C C . ALA B 1 179 ? -24.016 36.531 7.078 1 92.88 179 ALA B C 1
ATOM 4753 O O . ALA B 1 179 ? -25.078 36 7.344 1 92.88 179 ALA B O 1
ATOM 4754 N N . LEU B 1 180 ? -23.219 36.125 6.23 1 90.56 180 LEU B N 1
ATOM 4755 C CA . LEU B 1 180 ? -23.547 34.969 5.414 1 90.56 180 LEU B CA 1
ATOM 4756 C C . LEU B 1 180 ? -23.625 33.719 6.27 1 90.56 180 LEU B C 1
ATOM 4758 O O . LEU B 1 180 ? -24.375 32.781 5.965 1 90.56 180 LEU B O 1
ATOM 4762 N N . LEU B 1 181 ? -22.844 33.656 7.34 1 93.5 181 LEU B N 1
ATOM 4763 C CA . LEU B 1 181 ? -22.812 32.5 8.203 1 93.5 181 LEU B CA 1
ATOM 4764 C C . LEU B 1 181 ? -23.719 32.688 9.414 1 93.5 181 LEU B C 1
ATOM 4766 O O . LEU B 1 181 ? -23.859 31.797 10.25 1 93.5 181 LEU B O 1
ATOM 4770 N N . GLY B 1 182 ? -24.297 33.875 9.5 1 93.12 182 GLY B N 1
ATOM 4771 C CA . GLY B 1 182 ? -25.172 34.188 10.617 1 93.12 182 GLY B CA 1
ATOM 4772 C C . GLY B 1 182 ? -24.438 34.312 11.938 1 93.12 182 GLY B C 1
ATOM 4773 O O . GLY B 1 182 ? -24.969 33.938 12.984 1 93.12 182 GLY B O 1
ATOM 4774 N N . ILE B 1 183 ? -23.25 34.812 11.867 1 95.56 183 ILE B N 1
ATOM 4775 C CA . ILE B 1 183 ? -22.469 34.969 13.086 1 95.56 183 ILE B CA 1
ATOM 4776 C C . ILE B 1 183 ? -22.469 36.438 13.508 1 95.56 183 ILE B C 1
ATOM 4778 O O . ILE B 1 183 ? -22 37.312 12.766 1 95.56 183 ILE B O 1
ATOM 4782 N N . ALA B 1 184 ? -22.969 36.688 14.672 1 95.62 184 ALA B N 1
ATOM 4783 C CA . ALA B 1 184 ? -22.938 38.031 15.219 1 95.62 184 ALA B CA 1
ATOM 4784 C C . ALA B 1 184 ? -21.516 38.438 15.633 1 95.62 184 ALA B C 1
ATOM 4786 O O . ALA B 1 184 ? -20.797 37.625 16.234 1 95.62 184 ALA B O 1
ATOM 4787 N N . PRO B 1 185 ? -21.094 39.625 15.32 1 94.75 185 PRO B N 1
ATOM 4788 C CA . PRO B 1 185 ? -19.75 40.062 15.664 1 94.75 185 PRO B CA 1
ATOM 4789 C C . PRO B 1 185 ? -19.438 39.906 17.156 1 94.75 185 PRO B C 1
ATOM 4791 O O . PRO B 1 185 ? -18.297 39.656 17.547 1 94.75 185 PRO B O 1
ATOM 4794 N N . GLU B 1 186 ? -20.484 40.062 18.016 1 94.62 186 GLU B N 1
ATOM 4795 C CA . GLU B 1 186 ? -20.312 40 19.453 1 94.62 186 GLU B CA 1
ATOM 4796 C C . GLU B 1 186 ? -19.906 38.594 19.906 1 94.62 186 GLU B C 1
ATOM 4798 O O . GLU B 1 186 ? -19.453 38.406 21.047 1 94.62 186 GLU B O 1
ATOM 4803 N N . ARG B 1 187 ? -20.109 37.688 19.031 1 96.94 187 ARG B N 1
ATOM 4804 C CA . ARG B 1 187 ? -19.766 36.281 19.359 1 96.94 187 ARG B CA 1
ATOM 4805 C C . ARG B 1 187 ? -18.297 36.031 19.125 1 96.94 187 ARG B C 1
ATOM 4807 O O . ARG B 1 187 ? -17.766 34.969 19.547 1 96.94 187 ARG B O 1
ATOM 4814 N N . LEU B 1 188 ? -17.609 36.906 18.484 1 97.69 188 LEU B N 1
ATOM 4815 C CA . LEU B 1 188 ? -16.188 36.75 18.188 1 97.69 188 LEU B CA 1
ATOM 4816 C C . LEU B 1 188 ? -15.336 37.562 19.156 1 97.69 188 LEU B C 1
ATOM 4818 O O . LEU B 1 188 ? -15.828 38.5 19.781 1 97.69 188 LEU B O 1
ATOM 4822 N N . VAL B 1 189 ? -14.148 37.156 19.281 1 97.19 189 VAL B N 1
ATOM 4823 C CA . VAL B 1 189 ? -13.211 37.875 20.125 1 97.19 189 VAL B CA 1
ATOM 4824 C C . VAL B 1 189 ? -12.508 38.938 19.297 1 97.19 189 VAL B C 1
ATOM 4826 O O . VAL B 1 189 ? -12.406 38.844 18.078 1 97.19 189 VAL B O 1
ATOM 4829 N N . PRO B 1 190 ? -12.086 40.031 19.906 1 95.75 190 PRO B N 1
ATOM 4830 C CA . PRO B 1 190 ? -11.367 41.062 19.141 1 95.75 190 PRO B CA 1
ATOM 4831 C C . PRO B 1 190 ? -10.031 40.594 18.609 1 95.75 190 PRO B C 1
ATOM 4833 O O . PRO B 1 190 ? -9.391 39.719 19.219 1 95.75 190 PRO B O 1
ATOM 4836 N N . ILE B 1 191 ? -9.594 41.156 17.438 1 94.44 191 ILE B N 1
ATOM 4837 C CA . ILE B 1 191 ? -8.289 40.875 16.844 1 94.44 191 ILE B CA 1
ATOM 4838 C C . ILE B 1 191 ? -7.273 41.906 17.328 1 94.44 191 ILE B C 1
ATOM 4840 O O . ILE B 1 191 ? -7.43 43.094 17.078 1 94.44 191 ILE B O 1
ATOM 4844 N N . GLU B 1 192 ? -6.32 41.438 18.031 1 93.06 192 GLU B N 1
ATOM 4845 C CA . GLU B 1 192 ? -5.258 42.281 18.562 1 93.06 192 GLU B CA 1
ATOM 4846 C C . GLU B 1 192 ? -3.906 41.906 17.953 1 93.06 192 GLU B C 1
ATOM 4848 O O . GLU B 1 192 ? -3.734 40.812 17.438 1 93.06 192 GLU B O 1
ATOM 4853 N N . PRO B 1 193 ? -2.912 42.812 18 1 91.88 193 PRO B N 1
ATOM 4854 C CA . PRO B 1 193 ? -1.612 42.531 17.391 1 91.88 193 PRO B CA 1
ATOM 4855 C C . PRO B 1 193 ? -0.944 41.281 17.984 1 91.88 193 PRO B C 1
ATOM 4857 O O . PRO B 1 193 ? -1.13 41 19.156 1 91.88 193 PRO B O 1
ATOM 4860 N N . SER B 1 194 ? -0.158 40.656 17.203 1 94.88 194 SER B N 1
ATOM 4861 C CA . SER B 1 194 ? 0.541 39.438 17.641 1 94.88 194 SER B CA 1
ATOM 4862 C C . SER B 1 194 ? 1.539 39.75 18.75 1 94.88 194 SER B C 1
ATOM 4864 O O . SER B 1 194 ? 1.797 38.906 19.609 1 94.88 194 SER B O 1
ATOM 4866 N N . VAL B 1 195 ? 2.168 40.906 18.609 1 94.62 195 VAL B N 1
ATOM 4867 C CA . VAL B 1 195 ? 3.139 41.344 19.625 1 94.62 195 VAL B CA 1
ATOM 4868 C C . VAL B 1 195 ? 2.611 42.562 20.359 1 94.62 195 VAL B C 1
ATOM 4870 O O . VAL B 1 195 ? 2.307 43.594 19.734 1 94.62 195 VAL B O 1
ATOM 4873 N N . GLY B 1 196 ? 2.461 42.438 21.625 1 92.56 196 GLY B N 1
ATOM 4874 C CA . GLY B 1 196 ? 1.932 43.469 22.5 1 92.56 196 GLY B CA 1
ATOM 4875 C C . GLY B 1 196 ? 1.305 42.938 23.766 1 92.56 196 GLY B C 1
ATOM 4876 O O . GLY B 1 196 ? 1.073 41.719 23.875 1 92.56 196 GLY B O 1
ATOM 4877 N N . PRO B 1 197 ? 1.057 43.781 24.703 1 92.62 197 PRO B N 1
ATOM 4878 C CA . PRO B 1 197 ? 0.482 43.312 25.969 1 92.62 197 PRO B CA 1
ATOM 4879 C C . PRO B 1 197 ? -0.915 42.719 25.797 1 92.62 197 PRO B C 1
ATOM 4881 O O . PRO B 1 197 ? -1.78 43.344 25.172 1 92.62 197 PRO B O 1
ATOM 4884 N N . ARG B 1 198 ? -1.164 41.531 26.344 1 93.62 198 ARG B N 1
ATOM 4885 C CA . ARG B 1 198 ? -2.438 40.844 26.25 1 93.62 198 ARG B CA 1
ATOM 4886 C C . ARG B 1 198 ? -2.965 40.469 27.625 1 93.62 198 ARG B C 1
ATOM 4888 O O . ARG B 1 198 ? -3.82 39.594 27.766 1 93.62 198 ARG B O 1
ATOM 4895 N N . GLY B 1 199 ? -2.463 41.062 28.594 1 95.31 199 GLY B N 1
ATOM 4896 C CA . GLY B 1 199 ? -2.785 40.688 29.969 1 95.31 199 GLY B CA 1
ATOM 4897 C C . GLY B 1 199 ? -1.636 40.031 30.688 1 95.31 199 GLY B C 1
ATOM 4898 O O . GLY B 1 199 ? -0.49 40.094 30.234 1 95.31 199 GLY B O 1
ATOM 4899 N N . HIS B 1 200 ? -1.998 39.438 31.922 1 97.56 200 HIS B N 1
ATOM 4900 C CA . HIS B 1 200 ? -0.975 38.812 32.75 1 97.56 200 HIS B CA 1
ATOM 4901 C C . HIS B 1 200 ? -1.348 37.375 33.094 1 97.56 200 HIS B C 1
ATOM 4903 O O . HIS B 1 200 ? -2.527 37.062 33.25 1 97.56 200 HIS B O 1
ATOM 4909 N N . VAL B 1 201 ? -0.381 36.562 33.062 1 97.44 201 VAL B N 1
ATOM 4910 C CA . VAL B 1 201 ? -0.517 35.188 33.5 1 97.44 201 VAL B CA 1
ATOM 4911 C C . VAL B 1 201 ? 0.087 35 34.875 1 97.44 201 VAL B C 1
ATOM 4913 O O . VAL B 1 201 ? 1.193 35.5 35.156 1 97.44 201 VAL B O 1
ATOM 4916 N N . ARG B 1 202 ? -0.663 34.406 35.75 1 95.62 202 ARG B N 1
ATOM 4917 C CA . ARG B 1 202 ? -0.135 34.125 37.062 1 95.62 202 ARG B CA 1
ATOM 4918 C C . ARG B 1 202 ? 0.82 32.938 37.062 1 95.62 202 ARG B C 1
ATOM 4920 O O . ARG B 1 202 ? 0.398 31.797 36.844 1 95.62 202 ARG B O 1
ATOM 4927 N N . LEU B 1 203 ? 2.092 33.219 37.219 1 94.88 203 LEU B N 1
ATOM 4928 C CA . LEU B 1 203 ? 3.125 32.188 37.219 1 94.88 203 LEU B CA 1
ATOM 4929 C C . LEU B 1 203 ? 3.973 32.281 38.5 1 94.88 203 LEU B C 1
ATOM 4931 O O . LEU B 1 203 ? 4.531 33.344 38.781 1 94.88 203 LEU B O 1
ATOM 4935 N N . GLY B 1 204 ? 4.043 31.219 39.25 1 91.81 204 GLY B N 1
ATOM 4936 C CA . GLY B 1 204 ? 4.844 31.203 40.469 1 91.81 204 GLY B CA 1
ATOM 4937 C C . GLY B 1 204 ? 4.477 32.312 41.438 1 91.81 204 GLY B C 1
ATOM 4938 O O . GLY B 1 204 ? 5.352 32.938 42.031 1 91.81 204 GLY B O 1
ATOM 4939 N N . GLY B 1 205 ? 3.342 32.656 41.438 1 92.25 205 GLY B N 1
ATOM 4940 C CA . GLY B 1 205 ? 2.867 33.688 42.344 1 92.25 205 GLY B CA 1
ATOM 4941 C C . GLY B 1 205 ? 3.033 35.094 41.844 1 92.25 205 GLY B C 1
ATOM 4942 O O . GLY B 1 205 ? 2.74 36.062 42.531 1 92.25 205 GLY B O 1
ATOM 4943 N N . ARG B 1 206 ? 3.461 35.25 40.625 1 95.5 206 ARG B N 1
ATOM 4944 C CA . ARG B 1 206 ? 3.666 36.562 40 1 95.5 206 ARG B CA 1
ATOM 4945 C C . ARG B 1 206 ? 2.764 36.75 38.781 1 95.5 206 ARG B C 1
ATOM 4947 O O . ARG B 1 206 ? 2.387 35.781 38.125 1 95.5 206 ARG B O 1
ATOM 4954 N N . ASP B 1 207 ? 2.498 38.031 38.594 1 96.75 207 ASP B N 1
ATOM 4955 C CA . ASP B 1 207 ? 1.827 38.375 37.344 1 96.75 207 ASP B CA 1
ATOM 4956 C C . ASP B 1 207 ? 2.838 38.625 36.219 1 96.75 207 ASP B C 1
ATOM 4958 O O . ASP B 1 207 ? 3.576 39.625 36.25 1 96.75 207 ASP B O 1
ATOM 4962 N N . VAL B 1 208 ? 2.906 37.812 35.312 1 97.88 208 VAL B N 1
ATOM 4963 C CA . VAL B 1 208 ? 3.857 37.906 34.219 1 97.88 208 VAL B CA 1
ATOM 4964 C C . VAL B 1 208 ? 3.125 38.312 32.938 1 97.88 208 VAL B C 1
ATOM 4966 O O . VAL B 1 208 ? 2.105 37.719 32.594 1 97.88 208 VAL B O 1
ATOM 4969 N N . PRO B 1 209 ? 3.562 39.281 32.25 1 97.75 209 PRO B N 1
ATOM 4970 C CA . PRO B 1 209 ? 2.838 39.75 31.047 1 97.75 209 PRO B CA 1
ATOM 4971 C C . PRO B 1 209 ? 2.873 38.75 29.906 1 97.75 209 PRO B C 1
ATOM 4973 O O . PRO B 1 209 ? 3.928 38.156 29.609 1 97.75 209 PRO B O 1
ATOM 4976 N N . LEU B 1 210 ? 1.739 38.469 29.312 1 98.19 210 LEU B N 1
ATOM 4977 C CA . LEU B 1 210 ? 1.646 37.812 28.016 1 98.19 210 LEU B CA 1
ATOM 4978 C C . LEU B 1 210 ? 1.873 38.812 26.875 1 98.19 210 LEU B C 1
ATOM 4980 O O . LEU B 1 210 ? 1.077 39.75 26.703 1 98.19 210 LEU B O 1
ATOM 4984 N N . VAL B 1 211 ? 2.947 38.625 26.062 1 97.12 211 VAL B N 1
ATOM 4985 C CA . VAL B 1 211 ? 3.336 39.719 25.172 1 97.12 211 VAL B CA 1
ATOM 4986 C C . VAL B 1 211 ? 3.303 39.25 23.719 1 97.12 211 VAL B C 1
ATOM 4988 O O . VAL B 1 211 ? 3.428 40.062 22.797 1 97.12 211 VAL B O 1
ATOM 4991 N N . VAL B 1 212 ? 3.158 37.938 23.516 1 97.25 212 VAL B N 1
ATOM 4992 C CA . VAL B 1 212 ? 3.084 37.406 22.156 1 97.25 212 VAL B CA 1
ATOM 4993 C C . VAL B 1 212 ? 1.972 36.375 22.078 1 97.25 212 VAL B C 1
ATOM 4995 O O . VAL B 1 212 ? 1.857 35.5 22.953 1 97.25 212 VAL B O 1
ATOM 4998 N N . VAL B 1 213 ? 1.117 36.469 21.141 1 97.31 213 VAL B N 1
ATOM 4999 C CA . VAL B 1 213 ? 0.168 35.469 20.672 1 97.31 213 VAL B CA 1
ATOM 5000 C C . VAL B 1 213 ? 0.28 35.312 19.156 1 97.31 213 VAL B C 1
ATOM 5002 O O . VAL B 1 213 ? 0.118 36.281 18.422 1 97.31 213 VAL B O 1
ATOM 5005 N N . ILE B 1 214 ? 0.614 34.094 18.734 1 96.69 214 ILE B N 1
ATOM 5006 C CA . ILE B 1 214 ? 0.906 33.906 17.312 1 96.69 214 ILE B CA 1
ATOM 5007 C C . ILE B 1 214 ? 0.629 32.469 16.922 1 96.69 214 ILE B C 1
ATOM 5009 O O . ILE B 1 214 ? 0.794 31.562 17.719 1 96.69 214 ILE B O 1
ATOM 5013 N N . GLY B 1 215 ? 0.184 32.281 15.719 1 96.31 215 GLY B N 1
ATOM 5014 C CA . GLY B 1 215 ? -0.017 30.938 15.211 1 96.31 215 GLY B CA 1
ATOM 5015 C C . GLY B 1 215 ? 1.274 30.156 15.078 1 96.31 215 GLY B C 1
ATOM 5016 O O . GLY B 1 215 ? 2.344 30.734 14.883 1 96.31 215 GLY B O 1
ATOM 5017 N N . ASP B 1 216 ? 1.146 28.859 15.125 1 93.88 216 ASP B N 1
ATOM 5018 C CA . ASP B 1 216 ? 2.318 27.984 15.195 1 93.88 216 ASP B CA 1
ATOM 5019 C C . ASP B 1 216 ? 3.168 28.109 13.938 1 93.88 216 ASP B C 1
ATOM 5021 O O . ASP B 1 216 ? 4.395 28.188 14.016 1 93.88 216 ASP B O 1
ATOM 5025 N N . GLN B 1 217 ? 2.592 28.188 12.812 1 92.94 217 GLN B N 1
ATOM 5026 C CA . GLN B 1 217 ? 3.383 28.25 11.586 1 92.94 217 GLN B CA 1
ATOM 5027 C C . GLN B 1 217 ? 4.125 29.578 11.477 1 92.94 217 GLN B C 1
ATOM 5029 O O . GLN B 1 217 ? 5.262 29.625 10.992 1 92.94 217 GLN B O 1
ATOM 5034 N N . GLN B 1 218 ? 3.443 30.625 11.875 1 93.75 218 GLN B N 1
ATOM 5035 C CA . GLN B 1 218 ? 4.086 31.938 11.898 1 93.75 218 GLN B CA 1
ATOM 5036 C C . GLN B 1 218 ? 5.176 32 12.969 1 93.75 218 GLN B C 1
ATOM 5038 O O . GLN B 1 218 ? 6.223 32.625 12.758 1 93.75 218 GLN B O 1
ATOM 5043 N N . ALA B 1 219 ? 4.883 31.391 14.039 1 94.25 219 ALA B N 1
ATOM 5044 C CA . ALA B 1 219 ? 5.914 31.297 15.078 1 94.25 219 ALA B CA 1
ATOM 5045 C C . ALA B 1 219 ? 7.129 30.531 14.57 1 94.25 219 ALA B C 1
ATOM 5047 O O . ALA B 1 219 ? 8.273 30.938 14.805 1 94.25 219 ALA B O 1
ATOM 5048 N N . ALA B 1 220 ? 6.867 29.438 13.945 1 91.94 220 ALA B N 1
ATOM 5049 C CA . ALA B 1 220 ? 7.957 28.641 13.375 1 91.94 220 ALA B CA 1
ATOM 5050 C C . ALA B 1 220 ? 8.773 29.469 12.383 1 91.94 220 ALA B C 1
ATOM 5052 O O . ALA B 1 220 ? 10 29.391 12.367 1 91.94 220 ALA B O 1
ATOM 5053 N N . HIS B 1 221 ? 8.07 30.141 11.562 1 91.38 221 HIS B N 1
ATOM 5054 C CA . HIS B 1 221 ? 8.75 30.984 10.586 1 91.38 221 HIS B CA 1
ATOM 5055 C C . HIS B 1 221 ? 9.617 32.031 11.266 1 91.38 221 HIS B C 1
ATOM 5057 O O . HIS B 1 221 ? 10.727 32.312 10.812 1 91.38 221 HIS B O 1
ATOM 5063 N N . ALA B 1 222 ? 9.07 32.625 12.297 1 91.12 222 ALA B N 1
ATOM 5064 C CA . ALA B 1 222 ? 9.82 33.625 13.062 1 91.12 222 ALA B CA 1
ATOM 5065 C C . ALA B 1 222 ? 11.047 33 13.719 1 91.12 222 ALA B C 1
ATOM 5067 O O . ALA B 1 222 ? 11.961 33.719 14.141 1 91.12 222 ALA B O 1
ATOM 5068 N N . GLY B 1 223 ? 11.062 31.719 13.836 1 90.19 223 GLY B N 1
ATOM 5069 C CA . GLY B 1 223 ? 12.18 31 14.43 1 90.19 223 GLY B CA 1
ATOM 5070 C C . GLY B 1 223 ? 13.273 30.672 13.43 1 90.19 223 GLY B C 1
ATOM 5071 O O . GLY B 1 223 ? 14.195 29.906 13.742 1 90.19 223 GLY B O 1
ATOM 5072 N N . HIS B 1 224 ? 13.18 31.156 12.266 1 89.75 224 HIS B N 1
ATOM 5073 C CA . HIS B 1 224 ? 14.188 30.953 11.227 1 89.75 224 HIS B CA 1
ATOM 5074 C C . HIS B 1 224 ? 14.703 32.281 10.703 1 89.75 224 HIS B C 1
ATOM 5076 O O . HIS B 1 224 ? 13.945 33.25 10.57 1 89.75 224 HIS B O 1
ATOM 5082 N N . PRO B 1 225 ? 16.031 32.312 10.406 1 88.81 225 PRO B N 1
ATOM 5083 C CA . PRO B 1 225 ? 16.531 33.531 9.719 1 88.81 225 PRO B CA 1
ATOM 5084 C C . PRO B 1 225 ? 16.203 33.531 8.227 1 88.81 225 PRO B C 1
ATOM 5086 O O . PRO B 1 225 ? 16.234 34.562 7.586 1 88.81 225 PRO B O 1
ATOM 5089 N N . GLU B 1 226 ? 15.883 32.375 7.68 1 88.31 226 GLU B N 1
ATOM 5090 C CA . GLU B 1 226 ? 15.562 32.219 6.262 1 88.31 226 GLU B CA 1
ATOM 5091 C C . GLU B 1 226 ? 14.195 32.812 5.941 1 88.31 226 GLU B C 1
ATOM 5093 O O . GLU B 1 226 ? 13.289 32.781 6.777 1 88.31 226 GLU B O 1
ATOM 5098 N N . LEU B 1 227 ? 14.039 33.219 4.727 1 89.31 227 LEU B N 1
ATOM 5099 C CA . LEU B 1 227 ? 12.789 33.844 4.301 1 89.31 227 LEU B CA 1
ATOM 5100 C C . LEU B 1 227 ? 11.758 32.812 3.924 1 89.31 227 LEU B C 1
ATOM 5102 O O . LEU B 1 227 ? 10.57 33.125 3.799 1 89.31 227 LEU B O 1
ATOM 5106 N N . THR B 1 228 ? 12.195 31.641 3.676 1 94.62 228 THR B N 1
ATOM 5107 C CA . THR B 1 228 ? 11.305 30.531 3.318 1 94.62 228 THR B CA 1
ATOM 5108 C C . THR B 1 228 ? 11.539 29.328 4.223 1 94.62 228 THR B C 1
ATOM 5110 O O . THR B 1 228 ? 12.688 28.984 4.52 1 94.62 228 THR B O 1
ATOM 5113 N N . LYS B 1 229 ? 10.398 28.797 4.648 1 94.25 229 LYS B N 1
ATOM 5114 C CA . LYS B 1 229 ? 10.539 27.594 5.473 1 94.25 229 LYS B CA 1
ATOM 5115 C C . LYS B 1 229 ? 9.469 26.562 5.117 1 94.25 229 LYS B C 1
ATOM 5117 O O . LYS B 1 229 ? 8.422 26.906 4.57 1 94.25 229 LYS B O 1
ATOM 5122 N N . LEU B 1 230 ? 9.828 25.328 5.402 1 95.88 230 LEU B N 1
ATOM 5123 C CA . LEU B 1 230 ? 8.922 24.203 5.32 1 95.88 230 LEU B CA 1
ATOM 5124 C C . LEU B 1 230 ? 8.867 23.453 6.648 1 95.88 230 LEU B C 1
ATOM 5126 O O . LEU B 1 230 ? 9.898 23.031 7.18 1 95.88 230 LEU B O 1
ATOM 5130 N N . THR B 1 231 ? 7.688 23.422 7.211 1 93.31 231 THR B N 1
ATOM 5131 C CA . THR B 1 231 ? 7.438 22.609 8.391 1 93.31 231 THR B CA 1
ATOM 5132 C C . THR B 1 231 ? 6.785 21.281 7.992 1 93.31 231 THR B C 1
ATOM 5134 O O . THR B 1 231 ? 5.723 21.266 7.367 1 93.31 231 THR B O 1
ATOM 5137 N N . ILE B 1 232 ? 7.418 20.188 8.352 1 92.31 232 ILE B N 1
ATOM 5138 C CA . ILE B 1 232 ? 6.777 18.906 8.141 1 92.31 232 ILE B CA 1
ATOM 5139 C C . ILE B 1 232 ? 6.512 18.234 9.492 1 92.31 232 ILE B C 1
ATOM 5141 O O . ILE B 1 232 ? 7.395 17.594 10.062 1 92.31 232 ILE B O 1
ATOM 5145 N N . GLY B 1 233 ? 5.355 18.375 9.969 1 88.19 233 GLY B N 1
ATOM 5146 C CA . GLY B 1 233 ? 4.805 17.641 11.102 1 88.19 233 GLY B CA 1
ATOM 5147 C C . GLY B 1 233 ? 3.688 16.688 10.719 1 88.19 233 GLY B C 1
ATOM 5148 O O . GLY B 1 233 ? 3.834 15.898 9.789 1 88.19 233 GLY B O 1
ATOM 5149 N N . THR B 1 234 ? 2.576 16.906 11.469 1 82.81 234 THR B N 1
ATOM 5150 C CA . THR B 1 234 ? 1.402 16.156 11.039 1 82.81 234 THR B CA 1
ATOM 5151 C C . THR B 1 234 ? 1.028 16.5 9.602 1 82.81 234 THR B C 1
ATOM 5153 O O . THR B 1 234 ? 0.833 15.609 8.773 1 82.81 234 THR B O 1
ATOM 5156 N N . SER B 1 235 ? 1.036 17.734 9.367 1 90 235 SER B N 1
ATOM 5157 C CA . SER B 1 235 ? 0.867 18.281 8.031 1 90 235 SER B CA 1
ATOM 5158 C C . SER B 1 235 ? 2.16 18.922 7.52 1 90 235 SER B C 1
ATOM 5160 O O . SER B 1 235 ? 3.186 18.875 8.203 1 90 235 SER B O 1
ATOM 5162 N N . ALA B 1 236 ? 2.15 19.328 6.305 1 94.69 236 ALA B N 1
ATOM 5163 C CA . ALA B 1 236 ? 3.264 20.094 5.754 1 94.69 236 ALA B CA 1
ATOM 5164 C C . ALA B 1 236 ? 2.814 21.5 5.359 1 94.69 236 ALA B C 1
ATOM 5166 O O . ALA B 1 236 ? 1.777 21.672 4.711 1 94.69 236 ALA B O 1
ATOM 5167 N N . VAL B 1 237 ? 3.562 22.453 5.848 1 94.94 237 VAL B N 1
ATOM 5168 C CA . VAL B 1 237 ? 3.246 23.859 5.578 1 94.94 237 VAL B CA 1
ATOM 5169 C C . VAL B 1 237 ? 4.508 24.594 5.145 1 94.94 237 VAL B C 1
ATOM 5171 O O . VAL B 1 237 ? 5.504 24.609 5.867 1 94.94 237 VAL B O 1
ATOM 5174 N N . ALA B 1 238 ? 4.449 25.156 3.992 1 96.81 238 ALA B N 1
ATOM 5175 C CA . ALA B 1 238 ? 5.527 26.031 3.516 1 96.81 238 ALA B CA 1
ATOM 5176 C C . ALA B 1 238 ? 5.113 27.5 3.543 1 96.81 238 ALA B C 1
ATOM 5178 O O . ALA B 1 238 ? 3.992 27.828 3.154 1 96.81 238 ALA B O 1
ATOM 5179 N N . ASP B 1 239 ? 5.988 28.281 4.059 1 95.25 239 ASP B N 1
ATOM 5180 C CA . ASP B 1 239 ? 5.723 29.719 4.156 1 95.25 239 ASP B CA 1
ATOM 5181 C C . ASP B 1 239 ? 6.859 30.531 3.543 1 95.25 239 ASP B C 1
ATOM 5183 O O . ASP B 1 239 ? 8.031 30.141 3.643 1 95.25 239 ASP B O 1
ATOM 5187 N N . HIS B 1 240 ? 6.5 31.562 2.918 1 94 240 HIS B N 1
ATOM 5188 C CA . HIS B 1 240 ? 7.457 32.5 2.357 1 94 240 HIS B CA 1
ATOM 5189 C C . HIS B 1 240 ? 7.148 33.938 2.805 1 94 240 HIS B C 1
ATOM 5191 O O . HIS B 1 240 ? 5.992 34.344 2.775 1 94 240 HIS B O 1
ATOM 5197 N N . TRP B 1 241 ? 8.242 34.625 3.197 1 89.31 241 TRP B N 1
ATOM 5198 C CA . TRP B 1 241 ? 8.141 36.031 3.602 1 89.31 241 TRP B CA 1
ATOM 5199 C C . TRP B 1 241 ? 8.102 36.969 2.383 1 89.31 241 TRP B C 1
ATOM 5201 O O . TRP B 1 241 ? 9.031 36.969 1.566 1 89.31 241 TRP B O 1
ATOM 5211 N N . LEU B 1 242 ? 7.082 37.719 2.217 1 84.81 242 LEU B N 1
ATOM 5212 C CA . LEU B 1 242 ? 6.984 38.688 1.123 1 84.81 242 LEU B CA 1
ATOM 5213 C C . LEU B 1 242 ? 7.375 40.062 1.592 1 84.81 242 LEU B C 1
ATOM 5215 O O . LEU B 1 242 ? 8.078 40.812 0.882 1 84.81 242 LEU B O 1
ATOM 5219 N N . GLY B 1 243 ? 6.902 40.5 2.678 1 80.88 243 GLY B N 1
ATOM 5220 C CA . GLY B 1 243 ? 7.188 41.844 3.182 1 80.88 243 GLY B CA 1
ATOM 5221 C C . GLY B 1 243 ? 5.941 42.625 3.551 1 80.88 243 GLY B C 1
ATOM 5222 O O . GLY B 1 243 ? 4.969 42.062 4.047 1 80.88 243 GLY B O 1
ATOM 5223 N N . ALA B 1 244 ? 5.984 43.938 3.438 1 77.94 244 ALA B N 1
ATOM 5224 C CA . ALA B 1 244 ? 4.941 44.812 3.951 1 77.94 244 ALA B CA 1
ATOM 5225 C C . ALA B 1 244 ? 3.756 44.906 2.992 1 77.94 244 ALA B C 1
ATOM 5227 O O . ALA B 1 244 ? 2.643 45.25 3.395 1 77.94 244 ALA B O 1
ATOM 5228 N N . ALA B 1 245 ? 3.943 44.5 1.785 1 75.31 245 ALA B N 1
ATOM 5229 C CA . ALA B 1 245 ? 2.852 44.562 0.816 1 75.31 245 ALA B CA 1
ATOM 5230 C C . ALA B 1 245 ? 2.082 43.25 0.781 1 75.31 245 ALA B C 1
ATOM 5232 O O . ALA B 1 245 ? 2.684 42.156 0.746 1 75.31 245 ALA B O 1
ATOM 5233 N N . SER B 1 246 ? 0.743 43.406 0.909 1 73.69 246 SER B N 1
ATOM 5234 C CA . SER B 1 246 ? -0.093 42.219 0.764 1 73.69 246 SER B CA 1
ATOM 5235 C C . SER B 1 246 ? -0.035 41.688 -0.659 1 73.69 246 SER B C 1
ATOM 5237 O O . SER B 1 246 ? 0.045 42.438 -1.621 1 73.69 246 SER B O 1
ATOM 5239 N N . PRO B 1 247 ? -0.018 40.312 -0.75 1 76.19 247 PRO B N 1
ATOM 5240 C CA . PRO B 1 247 ? -0.067 39.781 -2.104 1 76.19 247 PRO B CA 1
ATOM 5241 C C . PRO B 1 247 ? -1.347 40.156 -2.85 1 76.19 247 PRO B C 1
ATOM 5243 O O . PRO B 1 247 ? -2.377 40.406 -2.223 1 76.19 247 PRO B O 1
ATOM 5246 N N . PRO B 1 248 ? -1.284 40.219 -4.164 1 70.62 248 PRO B N 1
ATOM 5247 C CA . PRO B 1 248 ? -2.396 40.719 -4.98 1 70.62 248 PRO B CA 1
ATOM 5248 C C . PRO B 1 248 ? -3.492 39.656 -5.172 1 70.62 248 PRO B C 1
ATOM 5250 O O . PRO B 1 248 ? -4.02 39.5 -6.277 1 70.62 248 PRO B O 1
ATOM 5253 N N . PHE B 1 249 ? -3.535 38.688 -4.387 1 75.31 249 PHE B N 1
ATOM 5254 C CA . PHE B 1 249 ? -4.652 37.75 -4.402 1 75.31 249 PHE B CA 1
ATOM 5255 C C . PHE B 1 249 ? -5.211 37.562 -2.998 1 75.31 249 PHE B C 1
ATOM 5257 O O . PHE B 1 249 ? -4.457 37.531 -2.023 1 75.31 249 PHE B O 1
ATOM 5264 N N . ALA B 1 250 ? -6.586 37.562 -3.014 1 66.31 250 ALA B N 1
ATOM 5265 C CA . ALA B 1 250 ? -7.27 37.625 -1.723 1 66.31 250 ALA B CA 1
ATOM 5266 C C . ALA B 1 250 ? -7.43 36.219 -1.137 1 66.31 250 ALA B C 1
ATOM 5268 O O . ALA B 1 250 ? -7.402 36.031 0.084 1 66.31 250 ALA B O 1
ATOM 5269 N N . ARG B 1 251 ? -7.496 35.25 -1.995 1 74.56 251 ARG B N 1
ATOM 5270 C CA . ARG B 1 251 ? -7.824 33.938 -1.448 1 74.56 251 ARG B CA 1
ATOM 5271 C C . ARG B 1 251 ? -6.723 32.938 -1.752 1 74.56 251 ARG B C 1
ATOM 5273 O O . ARG B 1 251 ? -6.102 32.375 -0.836 1 74.56 251 ARG B O 1
ATOM 5280 N N . ARG B 1 252 ? -6.531 32.719 -3.049 1 83 252 ARG B N 1
ATOM 5281 C CA . ARG B 1 252 ? -5.547 31.734 -3.473 1 83 252 ARG B CA 1
ATOM 5282 C C . ARG B 1 252 ? -4.84 32.188 -4.75 1 83 252 ARG B C 1
ATOM 5284 O O . ARG B 1 252 ? -5.469 32.719 -5.656 1 83 252 ARG B O 1
ATOM 5291 N N . GLY B 1 253 ? -3.551 32 -4.691 1 85.31 253 GLY B N 1
ATOM 5292 C CA . GLY B 1 253 ? -2.803 32.25 -5.914 1 85.31 253 GLY B CA 1
ATOM 5293 C C . GLY B 1 253 ? -3.045 31.188 -6.973 1 85.31 253 GLY B C 1
ATOM 5294 O O . GLY B 1 253 ? -3.615 30.125 -6.684 1 85.31 253 GLY B O 1
ATOM 5295 N N . GLY B 1 254 ? -2.691 31.484 -8.203 1 89.06 254 GLY B N 1
ATOM 5296 C CA . GLY B 1 254 ? -2.875 30.562 -9.312 1 89.06 254 GLY B CA 1
ATOM 5297 C C . GLY B 1 254 ? -2.188 29.234 -9.102 1 89.06 254 GLY B C 1
ATOM 5298 O O . GLY B 1 254 ? -2.66 28.203 -9.586 1 89.06 254 GLY B O 1
ATOM 5299 N N . ALA B 1 255 ? -1.055 29.219 -8.328 1 93.75 255 ALA B N 1
ATOM 5300 C CA . ALA B 1 255 ? -0.302 28 -8.094 1 93.75 255 ALA B CA 1
ATOM 5301 C C . ALA B 1 255 ? -0.818 27.266 -6.863 1 93.75 255 ALA B C 1
ATOM 5303 O O . ALA B 1 255 ? -0.525 26.078 -6.668 1 93.75 255 ALA B O 1
ATOM 5304 N N . GLY B 1 256 ? -1.551 27.984 -6.012 1 91.94 256 GLY B N 1
ATOM 5305 C CA . GLY B 1 256 ? -2.234 27.25 -4.957 1 91.94 256 GLY B CA 1
ATOM 5306 C C . GLY B 1 256 ? -1.885 27.734 -3.566 1 91.94 256 GLY B C 1
ATOM 5307 O O . GLY B 1 256 ? -2.463 27.281 -2.578 1 91.94 256 GLY B O 1
ATOM 5308 N N . SER B 1 257 ? -0.89 28.656 -3.395 1 92.25 257 SER B N 1
ATOM 5309 C CA . SER B 1 257 ? -0.62 29.219 -2.078 1 92.25 257 SER B CA 1
ATOM 5310 C C . SER B 1 257 ? -1.643 30.297 -1.719 1 92.25 257 SER B C 1
ATOM 5312 O O . SER B 1 257 ? -2.455 30.688 -2.557 1 92.25 257 SER B O 1
ATOM 5314 N N . PHE B 1 258 ? -1.692 30.719 -0.473 1 87.12 258 PHE B N 1
ATOM 5315 C CA . PHE B 1 258 ? -2.611 31.766 -0.043 1 87.12 258 PHE B CA 1
ATOM 5316 C C . PHE B 1 258 ? -1.901 32.781 0.858 1 87.12 258 PHE B C 1
ATOM 5318 O O . PHE B 1 258 ? -0.886 32.438 1.478 1 87.12 258 PHE B O 1
ATOM 5325 N N . PRO B 1 259 ? -2.402 33.969 0.822 1 85.88 259 PRO B N 1
ATOM 5326 C CA . PRO B 1 259 ? -1.778 35 1.642 1 85.88 259 PRO B CA 1
ATOM 5327 C C . PRO B 1 259 ? -1.986 34.781 3.139 1 85.88 259 PRO B C 1
ATOM 5329 O O . PRO B 1 259 ? -3.059 34.344 3.557 1 85.88 259 PRO B O 1
ATOM 5332 N N . VAL B 1 260 ? -0.947 35.125 3.863 1 86.5 260 VAL B N 1
ATOM 5333 C CA . VAL B 1 260 ? -1.045 35.031 5.316 1 86.5 260 VAL B CA 1
ATOM 5334 C C . VAL B 1 260 ? -0.415 36.281 5.941 1 86.5 260 VAL B C 1
ATOM 5336 O O . VAL B 1 260 ? 0.409 36.969 5.312 1 86.5 260 VAL B O 1
ATOM 5339 N N . VAL B 1 261 ? -0.889 36.562 7.129 1 86.31 261 VAL B N 1
ATOM 5340 C CA . VAL B 1 261 ? -0.191 37.5 7.973 1 86.31 261 VAL B CA 1
ATOM 5341 C C . VAL B 1 261 ? 0.927 36.812 8.742 1 86.31 261 VAL B C 1
ATOM 5343 O O . VAL B 1 261 ? 0.687 35.812 9.43 1 86.31 261 VAL B O 1
ATOM 5346 N N . LEU B 1 262 ? 2.137 37.188 8.555 1 85.06 262 LEU B N 1
ATOM 5347 C CA . LEU B 1 262 ? 3.256 36.531 9.211 1 85.06 262 LEU B CA 1
ATOM 5348 C C . LEU B 1 262 ? 3.434 37.062 10.633 1 85.06 262 LEU B C 1
ATOM 5350 O O . LEU B 1 262 ? 3.641 36.25 11.562 1 85.06 262 LEU B O 1
ATOM 5354 N N . VAL B 1 263 ? 3.553 38.312 10.805 1 79.38 263 VAL B N 1
ATOM 5355 C CA . VAL B 1 263 ? 3.65 38.938 12.125 1 79.38 263 VAL B CA 1
ATOM 5356 C C . VAL B 1 263 ? 3.057 40.344 12.094 1 79.38 263 VAL B C 1
ATOM 5358 O O . VAL B 1 263 ? 3.236 41.062 11.117 1 79.38 263 VAL B O 1
ATOM 5361 N N . ASP B 1 264 ? 2.248 40.531 13.062 1 72.88 264 ASP B N 1
ATOM 5362 C CA . ASP B 1 264 ? 1.724 41.875 13.227 1 72.88 264 ASP B CA 1
ATOM 5363 C C . ASP B 1 264 ? 2.277 42.531 14.492 1 72.88 264 ASP B C 1
ATOM 5365 O O . ASP B 1 264 ? 1.909 42.156 15.609 1 72.88 264 ASP B O 1
ATOM 5369 N N . THR B 1 265 ? 3.34 43.25 14.156 1 67.25 265 THR B N 1
ATOM 5370 C CA . THR B 1 265 ? 3.877 44.094 15.227 1 67.25 265 THR B CA 1
ATOM 5371 C C . THR B 1 265 ? 3.285 45.5 15.164 1 67.25 265 THR B C 1
ATOM 5373 O O . THR B 1 265 ? 2.564 45.812 14.227 1 67.25 265 THR B O 1
ATOM 5376 N N . THR B 1 266 ? 3.355 46.375 16.297 1 54.78 266 THR B N 1
ATOM 5377 C CA . THR B 1 266 ? 3.029 47.781 16.188 1 54.78 266 THR B CA 1
ATOM 5378 C C . THR B 1 266 ? 3.793 48.438 15.047 1 54.78 266 THR B C 1
ATOM 5380 O O . THR B 1 266 ? 3.408 49.5 14.57 1 54.78 266 THR B O 1
ATOM 5383 N N . GLU B 1 267 ? 4.961 47.812 14.719 1 56.69 267 GLU B N 1
ATOM 5384 C CA . GLU B 1 267 ? 5.605 48.344 13.523 1 56.69 267 GLU B CA 1
ATOM 5385 C C . GLU B 1 267 ? 5.402 47.438 12.328 1 56.69 267 GLU B C 1
ATOM 5387 O O . GLU B 1 267 ? 5.125 46.25 12.5 1 56.69 267 GLU B O 1
ATOM 5392 N N . PRO B 1 268 ? 5.656 47.688 11.016 1 63.31 268 PRO B N 1
ATOM 5393 C CA . PRO B 1 268 ? 4.938 47.312 9.797 1 63.31 268 PRO B CA 1
ATOM 5394 C C . PRO B 1 268 ? 4.492 45.844 9.82 1 63.31 268 PRO B C 1
ATOM 5396 O O . PRO B 1 268 ? 5.246 44.969 10.266 1 63.31 268 PRO B O 1
ATOM 5399 N N . ARG B 1 269 ? 3.201 45.625 9.656 1 77.06 269 ARG B N 1
ATOM 5400 C CA . ARG B 1 269 ? 2.643 44.312 9.359 1 77.06 269 ARG B CA 1
ATOM 5401 C C . ARG B 1 269 ? 3.383 43.656 8.211 1 77.06 269 ARG B C 1
ATOM 5403 O O . ARG B 1 269 ? 3.809 44.312 7.266 1 77.06 269 ARG B O 1
ATOM 5410 N N . THR B 1 270 ? 3.688 42.406 8.438 1 84.5 270 THR B N 1
ATOM 5411 C CA . THR B 1 270 ? 4.344 41.688 7.359 1 84.5 270 THR B CA 1
ATOM 5412 C C . THR B 1 270 ? 3.451 40.562 6.844 1 84.5 270 THR B C 1
ATOM 5414 O O . THR B 1 270 ? 2.73 39.938 7.621 1 84.5 270 THR B O 1
ATOM 5417 N N . PHE B 1 271 ? 3.518 40.375 5.543 1 86.56 271 PHE B N 1
ATOM 5418 C CA . PHE B 1 271 ? 2.707 39.375 4.867 1 86.56 271 PHE B CA 1
ATOM 5419 C C . PHE B 1 271 ? 3.588 38.312 4.23 1 86.56 271 PHE B C 1
ATOM 5421 O O . PHE B 1 271 ? 4.789 38.531 4.039 1 86.56 271 PHE B O 1
ATOM 5428 N N . GLY B 1 272 ? 2.928 37.188 4.004 1 90.31 272 GLY B N 1
ATOM 5429 C CA . GLY B 1 272 ? 3.598 36.094 3.334 1 90.31 272 GLY B CA 1
ATOM 5430 C C . GLY B 1 272 ? 2.648 35.219 2.549 1 90.31 272 GLY B C 1
ATOM 5431 O O . GLY B 1 272 ? 1.475 35.531 2.377 1 90.31 272 GLY B O 1
ATOM 5432 N N . LEU B 1 273 ? 3.219 34.188 1.958 1 91.75 273 LEU B N 1
ATOM 5433 C CA . LEU B 1 273 ? 2.482 33.125 1.282 1 91.75 273 LEU B CA 1
ATOM 5434 C C . LEU B 1 273 ? 2.594 31.828 2.053 1 91.75 273 LEU B C 1
ATOM 5436 O O . LEU B 1 273 ? 3.646 31.516 2.615 1 91.75 273 LEU B O 1
ATOM 5440 N N . GLU B 1 274 ? 1.506 31.125 2.037 1 93.75 274 GLU B N 1
ATOM 5441 C CA . GLU B 1 274 ? 1.489 29.812 2.664 1 93.75 274 GLU B CA 1
ATOM 5442 C C . GLU B 1 274 ? 0.97 28.75 1.699 1 93.75 274 GLU B C 1
ATOM 5444 O O . GLU B 1 274 ? 0.002 28.984 0.973 1 93.75 274 GLU B O 1
ATOM 5449 N N . ALA B 1 275 ? 1.656 27.672 1.579 1 94.94 275 ALA B N 1
ATOM 5450 C CA . ALA B 1 275 ? 1.212 26.453 0.909 1 94.94 275 ALA B CA 1
ATOM 5451 C C . ALA B 1 275 ? 1.061 25.297 1.902 1 94.94 275 ALA B C 1
ATOM 5453 O O . ALA B 1 275 ? 1.898 25.125 2.791 1 94.94 275 ALA B O 1
ATOM 5454 N N . PHE B 1 276 ? -0.011 24.594 1.717 1 92.44 276 PHE B N 1
ATOM 5455 C CA . PHE B 1 276 ? -0.419 23.656 2.75 1 92.44 276 PHE B CA 1
ATOM 5456 C C . PHE B 1 276 ? -0.647 22.266 2.156 1 92.44 276 PHE B C 1
ATOM 5458 O O . PHE B 1 276 ? -1.143 22.141 1.034 1 92.44 276 PHE B O 1
ATOM 5465 N N . TRP B 1 277 ? -0.209 21.203 2.9 1 93.69 277 TRP B N 1
ATOM 5466 C CA . TRP B 1 277 ? -0.47 19.797 2.621 1 93.69 277 TRP B CA 1
ATOM 5467 C C . TRP B 1 277 ? -0.999 19.078 3.861 1 93.69 277 TRP B C 1
ATOM 5469 O O . TRP B 1 277 ? -0.324 19.031 4.891 1 93.69 277 TRP B O 1
ATOM 5479 N N . PRO B 1 278 ? -2.145 18.453 3.795 1 87.31 278 PRO B N 1
ATOM 5480 C CA . PRO B 1 278 ? -2.871 18.016 4.988 1 87.31 278 PRO B CA 1
ATOM 5481 C C . PRO B 1 278 ? -2.197 16.844 5.691 1 87.31 278 PRO B C 1
ATOM 5483 O O . PRO B 1 278 ? -2.24 16.75 6.922 1 87.31 278 PRO B O 1
ATOM 5486 N N . ALA B 1 279 ? -1.755 15.828 4.949 1 87.56 279 ALA B N 1
ATOM 5487 C CA . ALA B 1 279 ? -1.22 14.617 5.566 1 87.56 279 ALA B CA 1
ATOM 5488 C C . ALA B 1 279 ? 0.24 14.406 5.176 1 87.56 279 ALA B C 1
ATOM 5490 O O . ALA B 1 279 ? 0.533 13.852 4.113 1 87.56 279 ALA B O 1
ATOM 5491 N N . ALA B 1 280 ? 1.134 14.773 6.086 1 92 280 ALA B N 1
ATOM 5492 C CA . ALA B 1 280 ? 2.561 14.562 5.855 1 92 280 ALA B CA 1
ATOM 5493 C C . ALA B 1 280 ? 3.148 13.625 6.902 1 92 280 ALA B C 1
ATOM 5495 O O . ALA B 1 280 ? 3.096 12.398 6.75 1 92 280 ALA B O 1
ATOM 5496 N N . GLY B 1 281 ? 3.541 14.195 8.039 1 87.69 281 GLY B N 1
ATOM 5497 C CA . GLY B 1 281 ? 4.051 13.336 9.094 1 87.69 281 GLY B CA 1
ATOM 5498 C C . GLY B 1 281 ? 3.041 12.305 9.57 1 87.69 281 GLY B C 1
ATOM 5499 O O . GLY B 1 281 ? 3.418 11.234 10.047 1 87.69 281 GLY B O 1
ATOM 5500 N N . SER B 1 282 ? 1.85 12.602 9.414 1 85.5 282 SER B N 1
ATOM 5501 C CA . SER B 1 282 ? 0.803 11.664 9.812 1 85.5 282 SER B CA 1
ATOM 5502 C C . SER B 1 282 ? 0.859 10.391 8.977 1 85.5 282 SER B C 1
ATOM 5504 O O . SER B 1 282 ? 0.391 9.336 9.422 1 85.5 282 SER B O 1
ATOM 5506 N N . THR B 1 283 ? 1.421 10.43 7.82 1 91 283 THR B N 1
ATOM 5507 C CA . THR B 1 283 ? 1.592 9.234 7 1 91 283 THR B CA 1
ATOM 5508 C C . THR B 1 283 ? 2.613 8.289 7.625 1 91 283 THR B C 1
ATOM 5510 O O . THR B 1 283 ? 2.484 7.07 7.52 1 91 283 THR B O 1
ATOM 5513 N N . VAL B 1 284 ? 3.631 8.914 8.281 1 92 284 VAL B N 1
ATOM 5514 C CA . VAL B 1 284 ? 4.559 8.086 9.047 1 92 284 VAL B CA 1
ATOM 5515 C C . VAL B 1 284 ? 3.824 7.445 10.227 1 92 284 VAL B C 1
ATOM 5517 O O . VAL B 1 284 ? 4.047 6.273 10.539 1 92 284 VAL B O 1
ATOM 5520 N N . GLY B 1 285 ? 2.984 8.266 10.852 1 88.06 285 GLY B N 1
ATOM 5521 C CA . GLY B 1 285 ? 2.133 7.723 11.898 1 88.06 285 GLY B CA 1
ATOM 5522 C C . GLY B 1 285 ? 1.261 6.578 11.422 1 88.06 285 GLY B C 1
ATOM 5523 O O . GLY B 1 285 ? 1.009 5.629 12.172 1 88.06 285 GLY B O 1
ATOM 5524 N N . TRP B 1 286 ? 0.788 6.66 10.258 1 88.56 286 TRP B N 1
ATOM 5525 C CA . TRP B 1 286 ? 0.001 5.59 9.656 1 88.56 286 TRP B CA 1
ATOM 5526 C C . TRP B 1 286 ? 0.794 4.289 9.602 1 88.56 286 TRP B C 1
ATOM 5528 O O . TRP B 1 286 ? 0.271 3.223 9.938 1 88.56 286 TRP B O 1
ATOM 5538 N N . LEU B 1 287 ? 2.047 4.289 9.219 1 91.44 287 LEU B N 1
ATOM 5539 C CA . LEU B 1 287 ? 2.902 3.109 9.203 1 91.44 287 LEU B CA 1
ATOM 5540 C C . LEU B 1 287 ? 2.977 2.475 10.586 1 91.44 287 LEU B C 1
ATOM 5542 O O . LEU B 1 287 ? 2.951 1.248 10.711 1 91.44 287 LEU B O 1
ATOM 5546 N N . VAL B 1 288 ? 3.084 3.359 11.602 1 87.25 288 VAL B N 1
ATOM 5547 C CA . VAL B 1 288 ? 3.186 2.891 12.977 1 87.25 288 VAL B CA 1
ATOM 5548 C C . VAL B 1 288 ? 1.88 2.215 13.391 1 87.25 288 VAL B C 1
ATOM 5550 O O . VAL B 1 288 ? 1.89 1.096 13.914 1 87.25 288 VAL B O 1
ATOM 5553 N N . ARG B 1 289 ? 0.842 2.871 13.117 1 81.12 289 ARG B N 1
ATOM 5554 C CA . ARG B 1 289 ? -0.469 2.361 13.508 1 81.12 289 ARG B CA 1
ATOM 5555 C C . ARG B 1 289 ? -0.772 1.041 12.812 1 81.12 289 ARG B C 1
ATOM 5557 O O . ARG B 1 289 ? -1.509 0.206 13.344 1 81.12 289 ARG B O 1
ATOM 5564 N N . ARG B 1 290 ? -0.195 0.819 11.688 1 83 290 ARG B N 1
ATOM 5565 C CA . ARG B 1 290 ? -0.484 -0.384 10.914 1 83 290 ARG B CA 1
ATOM 5566 C C . ARG B 1 290 ? 0.547 -1.473 11.188 1 83 290 ARG B C 1
ATOM 5568 O O . ARG B 1 290 ? 0.482 -2.559 10.602 1 83 290 ARG B O 1
ATOM 5575 N N . GLY B 1 291 ? 1.512 -1.189 12.023 1 84.75 291 GLY B N 1
ATOM 5576 C CA . GLY B 1 291 ? 2.488 -2.174 12.461 1 84.75 291 GLY B CA 1
ATOM 5577 C C . GLY B 1 291 ? 3.645 -2.342 11.492 1 84.75 291 GLY B C 1
ATOM 5578 O O . GLY B 1 291 ? 4.426 -3.287 11.609 1 84.75 291 GLY B O 1
ATOM 5579 N N . ILE B 1 292 ? 3.676 -1.603 10.547 1 87 292 ILE B N 1
ATOM 5580 C CA . ILE B 1 292 ? 4.754 -1.653 9.562 1 87 292 ILE B CA 1
ATOM 5581 C C . ILE B 1 292 ? 6.023 -1.056 10.156 1 87 292 ILE B C 1
ATOM 5583 O O . ILE B 1 292 ? 7.133 -1.509 9.859 1 87 292 ILE B O 1
ATOM 5587 N N . LEU B 1 293 ? 5.859 -0.042 11 1 87.69 293 LEU B N 1
ATOM 5588 C CA . LEU B 1 293 ? 6.91 0.644 11.742 1 87.69 293 LEU B CA 1
ATOM 5589 C C . LEU B 1 293 ? 6.648 0.573 13.242 1 87.69 293 LEU B C 1
ATOM 5591 O O . LEU B 1 293 ? 5.516 0.756 13.688 1 87.69 293 LEU B O 1
ATOM 5595 N N . ALA B 1 294 ? 7.664 0.228 13.977 1 87.5 294 ALA B N 1
ATOM 5596 C CA . ALA B 1 294 ? 7.477 0.099 15.422 1 87.5 294 ALA B CA 1
ATOM 5597 C C . ALA B 1 294 ? 7.312 1.467 16.078 1 87.5 294 ALA B C 1
ATOM 5599 O O . ALA B 1 294 ? 6.465 1.644 16.953 1 87.5 294 ALA B O 1
ATOM 5600 N N . ASP B 1 295 ? 8.188 2.359 15.656 1 89.69 295 ASP B N 1
ATOM 5601 C CA . ASP B 1 295 ? 8.219 3.719 16.188 1 89.69 295 ASP B CA 1
ATOM 5602 C C . ASP B 1 295 ? 8.688 4.711 15.125 1 89.69 295 ASP B C 1
ATOM 5604 O O . ASP B 1 295 ? 9.594 4.41 14.344 1 89.69 295 ASP B O 1
ATOM 5608 N N . ALA B 1 296 ? 8.016 5.812 15.133 1 86.44 296 ALA B N 1
ATOM 5609 C CA . ALA B 1 296 ? 8.367 6.832 14.156 1 86.44 296 ALA B CA 1
ATOM 5610 C C . ALA B 1 296 ? 9.852 7.195 14.25 1 86.44 296 ALA B C 1
ATOM 5612 O O . ALA B 1 296 ? 10.484 7.512 13.234 1 86.44 296 ALA B O 1
ATOM 5613 N N . ALA B 1 297 ? 10.414 7.105 15.422 1 86.44 297 ALA B N 1
ATOM 5614 C CA . ALA B 1 297 ? 11.812 7.461 15.648 1 86.44 297 ALA B CA 1
ATOM 5615 C C . ALA B 1 297 ? 12.75 6.484 14.945 1 86.44 297 ALA B C 1
ATOM 5617 O O . ALA B 1 297 ? 13.914 6.801 14.695 1 86.44 297 ALA B O 1
ATOM 5618 N N . GLU B 1 298 ? 12.258 5.332 14.594 1 92.38 298 GLU B N 1
ATOM 5619 C CA . GLU B 1 298 ? 13.07 4.293 13.961 1 92.38 298 GLU B CA 1
ATOM 5620 C C . GLU B 1 298 ? 13 4.383 12.445 1 92.38 298 GLU B C 1
ATOM 5622 O O . GLU B 1 298 ? 13.68 3.637 11.742 1 92.38 298 GLU B O 1
ATOM 5627 N N . ALA B 1 299 ? 12.281 5.309 11.938 1 92.88 299 ALA B N 1
ATOM 5628 C CA . ALA B 1 299 ? 11.984 5.375 10.508 1 92.88 299 ALA B CA 1
ATOM 5629 C C . ALA B 1 299 ? 13.258 5.492 9.688 1 92.88 299 ALA B C 1
ATOM 5631 O O . ALA B 1 299 ? 13.422 4.797 8.68 1 92.88 299 ALA B O 1
ATOM 5632 N N . THR B 1 300 ? 14.156 6.328 10.133 1 91.62 300 THR B N 1
ATOM 5633 C CA . THR B 1 300 ? 15.391 6.543 9.383 1 91.62 300 THR B CA 1
ATOM 5634 C C . THR B 1 300 ? 16.219 5.262 9.32 1 91.62 300 THR B C 1
ATOM 5636 O O . THR B 1 300 ? 16.641 4.84 8.242 1 91.62 300 THR B O 1
ATOM 5639 N N . ARG B 1 301 ? 16.422 4.738 10.453 1 92.56 301 ARG B N 1
ATOM 5640 C CA . ARG B 1 301 ? 17.234 3.523 10.523 1 92.56 301 ARG B CA 1
ATOM 5641 C C . ARG B 1 301 ? 16.625 2.408 9.688 1 92.56 301 ARG B C 1
ATOM 5643 O O . ARG B 1 301 ? 17.328 1.703 8.969 1 92.56 301 ARG B O 1
ATOM 5650 N N . LEU B 1 302 ? 15.383 2.27 9.797 1 93.62 302 LEU B N 1
ATOM 5651 C CA . LEU B 1 302 ? 14.703 1.229 9.039 1 93.62 302 LEU B CA 1
ATOM 5652 C C . LEU B 1 302 ? 14.789 1.499 7.543 1 93.62 302 LEU B C 1
ATOM 5654 O O . LEU B 1 302 ? 15.055 0.587 6.758 1 93.62 302 LEU B O 1
ATOM 5658 N N . ALA B 1 303 ? 14.562 2.705 7.109 1 93.69 303 ALA B N 1
ATOM 5659 C CA . ALA B 1 303 ? 14.594 3.086 5.699 1 93.69 303 ALA B CA 1
ATOM 5660 C C . ALA B 1 303 ? 15.969 2.842 5.094 1 93.69 303 ALA B C 1
ATOM 5662 O O . ALA B 1 303 ? 16.094 2.539 3.904 1 93.69 303 ALA B O 1
ATOM 5663 N N . GLU B 1 304 ? 16.969 2.963 5.867 1 92.56 304 GLU B N 1
ATOM 5664 C CA . GLU B 1 304 ? 18.344 2.762 5.395 1 92.56 304 GLU B CA 1
ATOM 5665 C C . GLU B 1 304 ? 18.594 1.301 5.027 1 92.56 304 GLU B C 1
ATOM 5667 O O . GLU B 1 304 ? 19.5 0.995 4.262 1 92.56 304 GLU B O 1
ATOM 5672 N N . ARG B 1 305 ? 17.781 0.433 5.516 1 92.94 305 ARG B N 1
ATOM 5673 C CA . ARG B 1 305 ? 17.922 -0.995 5.246 1 92.94 305 ARG B CA 1
ATOM 5674 C C . ARG B 1 305 ? 17.156 -1.391 3.988 1 92.94 305 ARG B C 1
ATOM 5676 O O . ARG B 1 305 ? 17.219 -2.547 3.562 1 92.94 305 ARG B O 1
ATOM 5683 N N . ALA B 1 306 ? 16.516 -0.397 3.396 1 92.88 306 ALA B N 1
ATOM 5684 C CA . ALA B 1 306 ? 15.664 -0.697 2.244 1 92.88 306 ALA B CA 1
ATOM 5685 C C . ALA B 1 306 ? 16.5 -1.188 1.064 1 92.88 306 ALA B C 1
ATOM 5687 O O . ALA B 1 306 ? 17.594 -0.682 0.818 1 92.88 306 ALA B O 1
ATOM 5688 N N . GLY B 1 307 ? 15.992 -2.156 0.382 1 90 307 GLY B N 1
ATOM 5689 C CA . GLY B 1 307 ? 16.562 -2.58 -0.89 1 90 307 GLY B CA 1
ATOM 5690 C C . GLY B 1 307 ? 16.062 -1.755 -2.064 1 90 307 GLY B C 1
ATOM 5691 O O . GLY B 1 307 ? 15.75 -0.572 -1.912 1 90 307 GLY B O 1
ATOM 5692 N N . SER B 1 308 ? 16.031 -2.346 -3.252 1 87.12 308 SER B N 1
ATOM 5693 C CA . SER B 1 308 ? 15.719 -1.624 -4.48 1 87.12 308 SER B CA 1
ATOM 5694 C C . SER B 1 308 ? 14.211 -1.547 -4.719 1 87.12 308 SER B C 1
ATOM 5696 O O . SER B 1 308 ? 13.75 -0.768 -5.551 1 87.12 308 SER B O 1
ATOM 5698 N N . ALA B 1 309 ? 13.461 -2.234 -4.004 1 90.62 309 ALA B N 1
ATOM 5699 C CA . ALA B 1 309 ? 12.023 -2.324 -4.254 1 90.62 309 ALA B CA 1
ATOM 5700 C C . ALA B 1 309 ? 11.258 -1.251 -3.479 1 90.62 309 ALA B C 1
ATOM 5702 O O . ALA B 1 309 ? 10.234 -1.534 -2.859 1 90.62 309 ALA B O 1
ATOM 5703 N N . VAL B 1 310 ? 11.805 -0.008 -3.449 1 95.31 310 VAL B N 1
ATOM 5704 C CA . VAL B 1 310 ? 11.148 1.104 -2.77 1 95.31 310 VAL B CA 1
ATOM 5705 C C . VAL B 1 310 ? 9.992 1.618 -3.623 1 95.31 310 VAL B C 1
ATOM 5707 O O . VAL B 1 310 ? 10.195 2.059 -4.758 1 95.31 310 VAL B O 1
ATOM 5710 N N . PRO B 1 311 ? 8.797 1.547 -3.133 1 97.06 311 PRO B N 1
ATOM 5711 C CA . PRO B 1 311 ? 7.66 2.008 -3.928 1 97.06 311 PRO B CA 1
ATOM 5712 C C . PRO B 1 311 ? 7.531 3.529 -3.945 1 97.06 311 PRO B C 1
ATOM 5714 O O . PRO B 1 311 ? 8.109 4.211 -3.098 1 97.06 311 PRO B O 1
ATOM 5717 N N . LEU B 1 312 ? 6.918 4.043 -4.973 1 97.88 312 LEU B N 1
ATOM 5718 C CA . LEU B 1 312 ? 6.52 5.445 -5.035 1 97.88 312 LEU B CA 1
ATOM 5719 C C . LEU B 1 312 ? 5.266 5.691 -4.199 1 97.88 312 LEU B C 1
ATOM 5721 O O . LEU B 1 312 ? 4.242 5.027 -4.398 1 97.88 312 LEU B O 1
ATOM 5725 N N . VAL B 1 313 ? 5.328 6.605 -3.209 1 98.12 313 VAL B N 1
ATOM 5726 C CA . VAL B 1 313 ? 4.199 6.855 -2.318 1 98.12 313 VAL B CA 1
ATOM 5727 C C . VAL B 1 313 ? 3.717 8.297 -2.488 1 98.12 313 VAL B C 1
ATOM 5729 O O . VAL B 1 313 ? 4.516 9.234 -2.447 1 98.12 313 VAL B O 1
ATOM 5732 N N . VAL B 1 314 ? 2.455 8.453 -2.762 1 98.12 314 VAL B N 1
ATOM 5733 C CA . VAL B 1 314 ? 1.798 9.758 -2.74 1 98.12 314 VAL B CA 1
ATOM 5734 C C . VAL B 1 314 ? 0.992 9.906 -1.453 1 98.12 314 VAL B C 1
ATOM 5736 O O . VAL B 1 314 ? -0.081 9.32 -1.312 1 98.12 314 VAL B O 1
ATOM 5739 N N . PRO B 1 315 ? 1.494 10.727 -0.524 1 96.88 315 PRO B N 1
ATOM 5740 C CA . PRO B 1 315 ? 0.868 10.805 0.798 1 96.88 315 PRO B CA 1
ATOM 5741 C C . PRO B 1 315 ? -0.356 11.711 0.823 1 96.88 315 PRO B C 1
ATOM 5743 O O . PRO B 1 315 ? -0.393 12.68 1.588 1 96.88 315 PRO B O 1
ATOM 5746 N N . THR B 1 316 ? -1.434 11.445 0.103 1 95.38 316 THR B N 1
ATOM 5747 C CA . THR B 1 316 ? -2.717 12.133 0.126 1 95.38 316 THR B CA 1
ATOM 5748 C C . THR B 1 316 ? -3.744 11.344 0.931 1 95.38 316 THR B C 1
ATOM 5750 O O . THR B 1 316 ? -4.871 11.141 0.479 1 95.38 316 THR B O 1
ATOM 5753 N N . PHE B 1 317 ? -3.348 10.898 2.088 1 91.38 317 PHE B N 1
ATOM 5754 C CA . PHE B 1 317 ? -4.172 10.031 2.922 1 91.38 317 PHE B CA 1
ATOM 5755 C C . PHE B 1 317 ? -5.352 10.805 3.504 1 91.38 317 PHE B C 1
ATOM 5757 O O . PHE B 1 317 ? -6.301 10.211 4.012 1 91.38 317 PHE B O 1
ATOM 5764 N N . GLN B 1 318 ? -5.277 12.164 3.471 1 85.19 318 GLN B N 1
ATOM 5765 C CA . GLN B 1 318 ? -6.355 13.039 3.916 1 85.19 318 GLN B CA 1
ATOM 5766 C C . GLN B 1 318 ? -6.656 14.117 2.877 1 85.19 318 GLN B C 1
ATOM 5768 O O . GLN B 1 318 ? -6.961 15.258 3.23 1 85.19 318 GLN B O 1
ATOM 5773 N N . GLY B 1 319 ? -6.395 13.75 1.632 1 88.31 319 GLY B N 1
ATOM 5774 C CA . GLY B 1 319 ? -6.574 14.719 0.561 1 88.31 319 GLY B CA 1
ATOM 5775 C C . GLY B 1 319 ? -5.285 15.422 0.175 1 88.31 319 GLY B C 1
ATOM 5776 O O . GLY B 1 319 ? -4.234 15.172 0.767 1 88.31 319 GLY B O 1
ATOM 5777 N N . ALA B 1 320 ? -5.383 16.219 -0.867 1 92.62 320 ALA B N 1
ATOM 5778 C CA . ALA B 1 320 ? -4.242 16.984 -1.362 1 92.62 320 ALA B CA 1
ATOM 5779 C C . ALA B 1 320 ? -4.461 18.484 -1.165 1 92.62 320 ALA B C 1
ATOM 5781 O O . ALA B 1 320 ? -5.551 19 -1.423 1 92.62 320 ALA B O 1
ATOM 5782 N N . GLY B 1 321 ? -3.486 19.125 -0.577 1 91.75 321 GLY B N 1
ATOM 5783 C CA . GLY B 1 321 ? -3.479 20.578 -0.537 1 91.75 321 GLY B CA 1
ATOM 5784 C C . GLY B 1 321 ? -2.965 21.203 -1.818 1 91.75 321 GLY B C 1
ATOM 5785 O O . GLY B 1 321 ? -3.363 20.812 -2.914 1 91.75 321 GLY B O 1
ATOM 5786 N N . ALA B 1 322 ? -2.111 22.312 -1.655 1 92.75 322 ALA B N 1
ATOM 5787 C CA . ALA B 1 322 ? -1.521 22.938 -2.834 1 92.75 322 ALA B CA 1
ATOM 5788 C C . ALA B 1 322 ? -0.662 21.953 -3.613 1 92.75 322 ALA B C 1
ATOM 5790 O O . ALA B 1 322 ? 0.06 21.141 -3.021 1 92.75 322 ALA B O 1
ATOM 5791 N N . PRO B 1 323 ? -0.664 21.938 -4.91 1 94.19 323 PRO B N 1
ATOM 5792 C CA . PRO B 1 323 ? -1.369 22.875 -5.777 1 94.19 323 PRO B CA 1
ATOM 5793 C C . PRO B 1 323 ? -2.795 22.422 -6.098 1 94.19 323 PRO B C 1
ATOM 5795 O O . PRO B 1 323 ? -3.572 23.203 -6.668 1 94.19 323 PRO B O 1
ATOM 5798 N N . LEU B 1 324 ? -3.199 21.203 -5.738 1 91.56 324 LEU B N 1
ATOM 5799 C CA . LEU B 1 324 ? -4.398 20.594 -6.285 1 91.56 324 LEU B CA 1
ATOM 5800 C C . LEU B 1 324 ? -5.641 21.047 -5.531 1 91.56 324 LEU B C 1
ATOM 5802 O O . LEU B 1 324 ? -6.707 21.219 -6.125 1 91.56 324 LEU B O 1
ATOM 5806 N N . TRP B 1 325 ? -5.461 21.203 -4.254 1 89.44 325 TRP B N 1
ATOM 5807 C CA . TRP B 1 325 ? -6.586 21.453 -3.361 1 89.44 325 TRP B CA 1
ATOM 5808 C C . TRP B 1 325 ? -7.742 20.516 -3.652 1 89.44 325 TRP B C 1
ATOM 5810 O O . TRP B 1 325 ? -8.875 20.953 -3.855 1 89.44 325 TRP B O 1
ATOM 5820 N N . ASP B 1 326 ? -7.5 19.312 -3.676 1 90.19 326 ASP B N 1
ATOM 5821 C CA . ASP B 1 326 ? -8.477 18.234 -3.838 1 90.19 326 ASP B CA 1
ATOM 5822 C C . ASP B 1 326 ? -8.648 17.453 -2.541 1 90.19 326 ASP B C 1
ATOM 5824 O O . ASP B 1 326 ? -7.906 16.5 -2.285 1 90.19 326 ASP B O 1
ATOM 5828 N N . LEU B 1 327 ? -9.672 17.734 -1.847 1 84 327 LEU B N 1
ATOM 5829 C CA . LEU B 1 327 ? -9.914 17.109 -0.557 1 84 327 LEU B CA 1
ATOM 5830 C C . LEU B 1 327 ? -10.32 15.648 -0.738 1 84 327 LEU B C 1
ATOM 5832 O O . LEU B 1 327 ? -10.289 14.867 0.217 1 84 327 LEU B O 1
ATOM 5836 N N . GLY B 1 328 ? -10.703 15.305 -1.938 1 87.38 328 GLY B N 1
ATOM 5837 C CA . GLY B 1 328 ? -11.109 13.938 -2.234 1 87.38 328 GLY B CA 1
ATOM 5838 C C . GLY B 1 328 ? -9.969 13.062 -2.709 1 87.38 328 GLY B C 1
ATOM 5839 O O . GLY B 1 328 ? -10.133 11.852 -2.873 1 87.38 328 GLY B O 1
ATOM 5840 N N . ALA B 1 329 ? -8.82 13.648 -2.912 1 93.06 329 ALA B N 1
ATOM 5841 C CA . ALA B 1 329 ? -7.668 12.859 -3.328 1 93.06 329 ALA B CA 1
ATOM 5842 C C . ALA B 1 329 ? -7.312 11.812 -2.275 1 93.06 329 ALA B C 1
ATOM 5844 O O . ALA B 1 329 ? -7.48 12.047 -1.076 1 93.06 329 ALA B O 1
ATOM 5845 N N . ARG B 1 330 ? -6.883 10.656 -2.684 1 94.5 330 ARG B N 1
ATOM 5846 C CA . ARG B 1 330 ? -6.512 9.578 -1.773 1 94.5 330 ARG B CA 1
ATOM 5847 C C . ARG B 1 330 ? -5.145 9.008 -2.131 1 94.5 330 ARG B C 1
ATOM 5849 O O . ARG B 1 330 ? -4.695 9.125 -3.273 1 94.5 330 ARG B O 1
ATOM 5856 N N . GLY B 1 331 ? -4.562 8.43 -1.104 1 96.06 331 GLY B N 1
ATOM 5857 C CA . GLY B 1 331 ? -3.18 7.984 -1.184 1 96.06 331 GLY B CA 1
ATOM 5858 C C . GLY B 1 331 ? -2.971 6.863 -2.184 1 96.06 331 GLY B C 1
ATOM 5859 O O . GLY B 1 331 ? -3.908 6.129 -2.504 1 96.06 331 GLY B O 1
ATOM 5860 N N . ARG B 1 332 ? -1.726 6.789 -2.627 1 96.88 332 ARG B N 1
ATOM 5861 C CA . ARG B 1 332 ? -1.328 5.766 -3.59 1 96.88 332 ARG B CA 1
ATOM 5862 C C . ARG B 1 332 ? 0.043 5.191 -3.246 1 96.88 332 ARG B C 1
ATOM 5864 O O . ARG B 1 332 ? 0.936 5.922 -2.812 1 96.88 332 ARG B O 1
ATOM 5871 N N . ILE B 1 333 ? 0.222 3.963 -3.41 1 97.31 333 ILE B N 1
ATOM 5872 C CA . ILE B 1 333 ? 1.498 3.256 -3.393 1 97.31 333 ILE B CA 1
ATOM 5873 C C . ILE B 1 333 ? 1.679 2.488 -4.699 1 97.31 333 ILE B C 1
ATOM 5875 O O . ILE B 1 333 ? 0.857 1.636 -5.047 1 97.31 333 ILE B O 1
ATOM 5879 N N . GLU B 1 334 ? 2.684 2.811 -5.441 1 97.19 334 GLU B N 1
ATOM 5880 C CA . GLU B 1 334 ? 2.928 2.213 -6.75 1 97.19 334 GLU B CA 1
ATOM 5881 C C . GLU B 1 334 ? 4.297 1.544 -6.805 1 97.19 334 GLU B C 1
ATOM 5883 O O . GLU B 1 334 ? 5.238 1.986 -6.141 1 97.19 334 GLU B O 1
ATOM 5888 N N . GLY B 1 335 ? 4.367 0.532 -7.551 1 95.19 335 GLY B N 1
ATOM 5889 C CA . GLY B 1 335 ? 5.648 -0.115 -7.762 1 95.19 335 GLY B CA 1
ATOM 5890 C C . GLY B 1 335 ? 5.977 -1.155 -6.711 1 95.19 335 GLY B C 1
ATOM 5891 O O . GLY B 1 335 ? 7.148 -1.417 -6.43 1 95.19 335 GLY B O 1
ATOM 5892 N N . LEU B 1 336 ? 4.992 -1.75 -6.129 1 94.12 336 LEU B N 1
ATOM 5893 C CA . LEU B 1 336 ? 5.172 -2.744 -5.074 1 94.12 336 LEU B CA 1
ATOM 5894 C C . LEU B 1 336 ? 5.609 -4.082 -5.656 1 94.12 336 LEU B C 1
ATOM 5896 O O . LEU B 1 336 ? 5.094 -4.512 -6.691 1 94.12 336 LEU B O 1
ATOM 5900 N N . SER B 1 337 ? 6.547 -4.676 -5.082 1 89.44 337 SER B N 1
ATOM 5901 C CA . SER B 1 337 ? 6.949 -6.043 -5.383 1 89.44 337 SER B CA 1
ATOM 5902 C C . SER B 1 337 ? 6.918 -6.918 -4.137 1 89.44 337 SER B C 1
ATOM 5904 O O . SER B 1 337 ? 6.691 -6.426 -3.029 1 89.44 337 SER B O 1
ATOM 5906 N N . ALA B 1 338 ? 7.105 -8.203 -4.305 1 85.44 338 ALA B N 1
ATOM 5907 C CA . ALA B 1 338 ? 7.168 -9.141 -3.184 1 85.44 338 ALA B CA 1
ATOM 5908 C C . ALA B 1 338 ? 8.273 -8.75 -2.207 1 85.44 338 ALA B C 1
ATOM 5910 O O . ALA B 1 338 ? 8.195 -9.062 -1.017 1 85.44 338 ALA B O 1
ATOM 5911 N N . ALA B 1 339 ? 9.227 -7.996 -2.684 1 85.81 339 ALA B N 1
ATOM 5912 C CA . ALA B 1 339 ? 10.375 -7.617 -1.87 1 85.81 339 ALA B CA 1
ATOM 5913 C C . ALA B 1 339 ? 10.125 -6.309 -1.132 1 85.81 339 ALA B C 1
ATOM 5915 O O . ALA B 1 339 ? 10.914 -5.906 -0.273 1 85.81 339 ALA B O 1
ATOM 5916 N N . SER B 1 340 ? 9.039 -5.625 -1.422 1 92.5 340 SER B N 1
ATOM 5917 C CA . SER B 1 340 ? 8.719 -4.379 -0.739 1 92.5 340 SER B CA 1
ATOM 5918 C C . SER B 1 340 ? 8.234 -4.637 0.686 1 92.5 340 SER B C 1
ATOM 5920 O O . SER B 1 340 ? 7.047 -4.863 0.915 1 92.5 340 SER B O 1
ATOM 5922 N N . GLY B 1 341 ? 9.141 -4.508 1.605 1 91.25 341 GLY B N 1
ATOM 5923 C CA . GLY B 1 341 ? 8.812 -4.715 3.008 1 91.25 341 GLY B CA 1
ATOM 5924 C C . GLY B 1 341 ? 8.727 -3.422 3.795 1 91.25 341 GLY B C 1
ATOM 5925 O O . GLY B 1 341 ? 8.586 -2.342 3.215 1 91.25 341 GLY B O 1
ATOM 5926 N N . PRO B 1 342 ? 8.773 -3.611 5.152 1 92.56 342 PRO B N 1
ATOM 5927 C CA . PRO B 1 342 ? 8.656 -2.436 6.016 1 92.56 342 PRO B CA 1
ATOM 5928 C C . PRO B 1 342 ? 9.719 -1.382 5.73 1 92.56 342 PRO B C 1
ATOM 5930 O O . PRO B 1 342 ? 9.43 -0.184 5.73 1 92.56 342 PRO B O 1
ATOM 5933 N N . ALA B 1 343 ? 10.938 -1.855 5.492 1 94.81 343 ALA B N 1
ATOM 5934 C CA . ALA B 1 343 ? 12.023 -0.928 5.199 1 94.81 343 ALA B CA 1
ATOM 5935 C C . ALA B 1 343 ? 11.742 -0.141 3.922 1 94.81 343 ALA B C 1
ATOM 5937 O O . ALA B 1 343 ? 11.906 1.081 3.889 1 94.81 343 ALA B O 1
ATOM 5938 N N . GLU B 1 344 ? 11.312 -0.863 2.879 1 95.12 344 GLU B N 1
ATOM 5939 C CA . GLU B 1 344 ? 11.031 -0.248 1.585 1 95.12 344 GLU B CA 1
ATOM 5940 C C . GLU B 1 344 ? 9.836 0.696 1.673 1 95.12 344 GLU B C 1
ATOM 5942 O O . GLU B 1 344 ? 9.867 1.798 1.118 1 95.12 344 GLU B O 1
ATOM 5947 N N . LEU B 1 345 ? 8.789 0.273 2.326 1 95.5 345 LEU B N 1
ATOM 5948 C CA . LEU B 1 345 ? 7.598 1.097 2.494 1 95.5 345 LEU B CA 1
ATOM 5949 C C . LEU B 1 345 ? 7.922 2.371 3.266 1 95.5 345 LEU B C 1
ATOM 5951 O O . LEU B 1 345 ? 7.465 3.457 2.898 1 95.5 345 LEU B O 1
ATOM 5955 N N . THR B 1 346 ? 8.703 2.236 4.348 1 96.19 346 THR B N 1
ATOM 5956 C CA . THR B 1 346 ? 9.102 3.391 5.141 1 96.19 346 THR B CA 1
ATOM 5957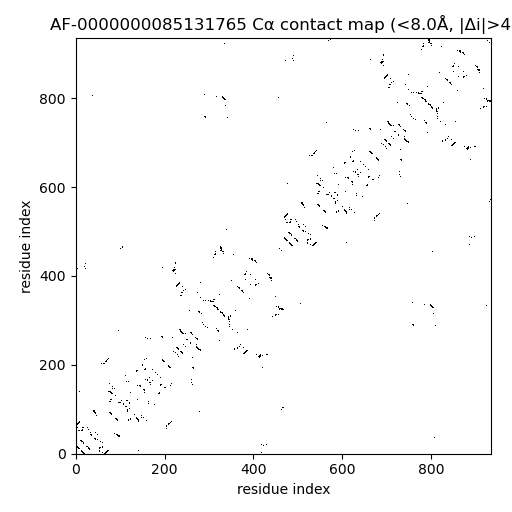 C C . THR B 1 346 ? 9.93 4.363 4.297 1 96.19 346 THR B C 1
ATOM 5959 O O . THR B 1 346 ? 9.688 5.574 4.328 1 96.19 346 THR B O 1
ATOM 5962 N N . ALA B 1 347 ? 10.867 3.85 3.541 1 96.75 347 ALA B N 1
ATOM 5963 C CA . ALA B 1 347 ? 11.68 4.68 2.65 1 96.75 347 ALA B CA 1
ATOM 5964 C C . ALA B 1 347 ? 10.797 5.418 1.643 1 96.75 347 ALA B C 1
ATOM 5966 O O . ALA B 1 347 ? 11.039 6.59 1.343 1 96.75 347 ALA B O 1
ATOM 5967 N N . GLY B 1 348 ? 9.812 4.691 1.093 1 97.56 348 GLY B N 1
ATOM 5968 C CA . GLY B 1 348 ? 8.891 5.293 0.142 1 97.56 348 GLY B CA 1
ATOM 5969 C C . GLY B 1 348 ? 8.094 6.441 0.731 1 97.56 348 GLY B C 1
ATOM 5970 O O . GLY B 1 348 ? 7.926 7.48 0.091 1 97.56 348 GLY B O 1
ATOM 5971 N N . VAL B 1 349 ? 7.59 6.273 1.93 1 97.31 349 VAL B N 1
ATOM 5972 C CA . VAL B 1 349 ? 6.809 7.305 2.604 1 97.31 349 VAL B CA 1
ATOM 5973 C C . VAL B 1 349 ? 7.684 8.531 2.859 1 97.31 349 VAL B C 1
ATOM 5975 O O . VAL B 1 349 ? 7.273 9.664 2.58 1 97.31 349 VAL B O 1
ATOM 5978 N N . LEU B 1 350 ? 8.891 8.297 3.373 1 97.56 350 LEU B N 1
ATOM 5979 C CA . LEU B 1 350 ? 9.797 9.406 3.662 1 97.56 350 LEU B CA 1
ATOM 5980 C C . LEU B 1 350 ? 10.164 10.156 2.387 1 97.56 350 LEU B C 1
ATOM 5982 O O . LEU B 1 350 ? 10.227 11.391 2.385 1 97.56 350 LEU B O 1
ATOM 5986 N N . GLU B 1 351 ? 10.406 9.438 1.326 1 97.94 351 GLU B N 1
ATOM 5987 C CA . GLU B 1 351 ? 10.672 10.078 0.044 1 97.94 351 GLU B CA 1
ATOM 5988 C C . GLU B 1 351 ? 9.461 10.859 -0.444 1 97.94 351 GLU B C 1
ATOM 5990 O O . GLU B 1 351 ? 9.602 11.945 -1.01 1 97.94 351 GLU B O 1
ATOM 5995 N N . GLY B 1 352 ? 8.281 10.273 -0.247 1 98.19 352 GLY B N 1
ATOM 5996 C CA . GLY B 1 352 ? 7.051 10.977 -0.583 1 98.19 352 GLY B CA 1
ATOM 5997 C C . GLY B 1 352 ? 6.926 12.32 0.103 1 98.19 352 GLY B C 1
ATOM 5998 O O . GLY B 1 352 ? 6.48 13.297 -0.507 1 98.19 352 GLY B O 1
ATOM 5999 N N . LEU B 1 353 ? 7.34 12.398 1.323 1 98 353 LEU B N 1
ATOM 6000 C CA . LEU B 1 353 ? 7.305 13.648 2.074 1 98 353 LEU B CA 1
ATOM 6001 C C . LEU B 1 353 ? 8.242 14.68 1.459 1 98 353 LEU B C 1
ATOM 6003 O O . LEU B 1 353 ? 7.926 15.867 1.423 1 98 353 LEU B O 1
ATOM 6007 N N . ALA B 1 354 ? 9.398 14.234 1.021 1 98.12 354 ALA B N 1
ATOM 6008 C CA . ALA B 1 354 ? 10.328 15.133 0.35 1 98.12 354 ALA B CA 1
ATOM 6009 C C . ALA B 1 354 ? 9.727 15.695 -0.931 1 98.12 354 ALA B C 1
ATOM 6011 O O . ALA B 1 354 ? 9.875 16.891 -1.224 1 98.12 354 ALA B O 1
ATOM 6012 N N . HIS B 1 355 ? 9.07 14.82 -1.698 1 98.38 355 HIS B N 1
ATOM 6013 C CA . HIS B 1 355 ? 8.414 15.273 -2.92 1 98.38 355 HIS B CA 1
ATOM 6014 C C . HIS B 1 355 ? 7.324 16.297 -2.611 1 98.38 355 HIS B C 1
ATOM 6016 O O . HIS B 1 355 ? 7.113 17.234 -3.383 1 98.38 355 HIS B O 1
ATOM 6022 N N . VAL B 1 356 ? 6.605 16.109 -1.542 1 98.19 356 VAL B N 1
ATOM 6023 C CA . VAL B 1 356 ? 5.625 17.078 -1.086 1 98.19 356 VAL B CA 1
ATOM 6024 C C . VAL B 1 356 ? 6.309 18.422 -0.836 1 98.19 356 VAL B C 1
ATOM 6026 O O . VAL B 1 356 ? 5.809 19.469 -1.249 1 98.19 356 VAL B O 1
ATOM 6029 N N . GLY B 1 357 ? 7.426 18.359 -0.175 1 98.06 357 GLY B N 1
ATOM 6030 C CA . GLY B 1 357 ? 8.18 19.578 0.083 1 98.06 357 GLY B CA 1
ATOM 6031 C C . GLY B 1 357 ? 8.555 20.328 -1.182 1 98.06 357 GLY B C 1
ATOM 6032 O O . GLY B 1 357 ? 8.367 21.531 -1.271 1 98.06 357 GLY B O 1
ATOM 6033 N N . VAL B 1 358 ? 9.062 19.625 -2.15 1 98.06 358 VAL B N 1
ATOM 6034 C CA . VAL B 1 358 ? 9.43 20.219 -3.432 1 98.06 358 VAL B CA 1
ATOM 6035 C C . VAL B 1 358 ? 8.203 20.859 -4.078 1 98.06 358 VAL B C 1
ATOM 6037 O O . VAL B 1 358 ? 8.297 21.953 -4.633 1 98.06 358 VAL B O 1
ATOM 6040 N N . THR B 1 359 ? 7.152 20.172 -3.977 1 98.19 359 THR B N 1
ATOM 6041 C CA . THR B 1 359 ? 5.898 20.641 -4.559 1 98.19 359 THR B CA 1
ATOM 6042 C C . THR B 1 359 ? 5.469 21.953 -3.912 1 98.19 359 THR B C 1
ATOM 6044 O O . THR B 1 359 ? 5.125 22.906 -4.609 1 98.19 359 THR B O 1
ATOM 6047 N N . LEU B 1 360 ? 5.512 22.047 -2.619 1 98 360 LEU B N 1
ATOM 6048 C CA . LEU B 1 360 ? 5.074 23.234 -1.907 1 98 360 LEU B CA 1
ATOM 6049 C C . LEU B 1 360 ? 6.008 24.406 -2.184 1 98 360 LEU B C 1
ATOM 6051 O O . LEU B 1 360 ? 5.559 25.547 -2.348 1 98 360 LEU B O 1
ATOM 6055 N N . PHE B 1 361 ? 7.281 24.156 -2.238 1 97.62 361 PHE B N 1
ATOM 6056 C CA . PHE B 1 361 ? 8.234 25.203 -2.584 1 97.62 361 PHE B CA 1
ATOM 6057 C C . PHE B 1 361 ? 7.973 25.719 -3.992 1 97.62 361 PHE B C 1
ATOM 6059 O O . PHE B 1 361 ? 8.055 26.922 -4.234 1 97.62 361 PHE B O 1
ATOM 6066 N N . SER B 1 362 ? 7.684 24.828 -4.914 1 97 362 SER B N 1
ATOM 6067 C CA . SER B 1 362 ? 7.398 25.234 -6.285 1 97 362 SER B CA 1
ATOM 6068 C C . SER B 1 362 ? 6.152 26.109 -6.355 1 97 362 SER B C 1
ATOM 6070 O O . SER B 1 362 ? 6.105 27.062 -7.137 1 97 362 SER B O 1
ATOM 6072 N N . VAL B 1 363 ? 5.191 25.797 -5.547 1 96.69 363 VAL B N 1
ATOM 6073 C CA . VAL B 1 363 ? 3.951 26.562 -5.465 1 96.69 363 VAL B CA 1
ATOM 6074 C C . VAL B 1 363 ? 4.246 27.969 -4.977 1 96.69 363 VAL B C 1
ATOM 6076 O O . VAL B 1 363 ? 3.779 28.953 -5.566 1 96.69 363 VAL B O 1
ATOM 6079 N N . LEU B 1 364 ? 5.051 28.094 -3.932 1 96.38 364 LEU B N 1
ATOM 6080 C CA . LEU B 1 364 ? 5.41 29.391 -3.383 1 96.38 364 LEU B CA 1
ATOM 6081 C C . LEU B 1 364 ? 6.172 30.219 -4.41 1 96.38 364 LEU B C 1
ATOM 6083 O O . LEU B 1 364 ? 5.895 31.406 -4.582 1 96.38 364 LEU B O 1
ATOM 6087 N N . ALA B 1 365 ? 7.078 29.594 -5.074 1 95.88 365 ALA B N 1
ATOM 6088 C CA . ALA B 1 365 ? 7.891 30.297 -6.066 1 95.88 365 ALA B CA 1
ATOM 6089 C C . ALA B 1 365 ? 7.031 30.828 -7.207 1 95.88 365 ALA B C 1
ATOM 6091 O O . ALA B 1 365 ? 7.211 31.953 -7.652 1 95.88 365 ALA B O 1
ATOM 6092 N N . ALA B 1 366 ? 6.145 30.062 -7.648 1 95.31 366 ALA B N 1
ATOM 6093 C CA . ALA B 1 366 ? 5.273 30.438 -8.758 1 95.31 366 ALA B CA 1
ATOM 6094 C C . ALA B 1 366 ? 4.359 31.594 -8.375 1 95.31 366 ALA B C 1
ATOM 6096 O O . ALA B 1 366 ? 4.188 32.531 -9.141 1 95.31 366 ALA B O 1
ATOM 6097 N N . ASP B 1 367 ? 3.773 31.5 -7.195 1 93.94 367 ASP B N 1
ATOM 6098 C CA . ASP B 1 367 ? 2.855 32.531 -6.754 1 93.94 367 ASP B CA 1
ATOM 6099 C C . ASP B 1 367 ? 3.609 33.812 -6.395 1 93.94 367 ASP B C 1
ATOM 6101 O O . ASP B 1 367 ? 3.098 34.906 -6.59 1 93.94 367 ASP B O 1
ATOM 6105 N N . ARG B 1 368 ? 4.809 33.656 -5.879 1 92.19 368 ARG B N 1
ATOM 6106 C CA . ARG B 1 368 ? 5.664 34.812 -5.66 1 92.19 368 ARG B CA 1
ATOM 6107 C C . ARG B 1 368 ? 5.938 35.531 -6.969 1 92.19 368 ARG B C 1
ATOM 6109 O O . ARG B 1 368 ? 5.859 36.781 -7.027 1 92.19 368 ARG B O 1
ATOM 6116 N N . ALA B 1 369 ? 6.223 34.812 -7.969 1 91.94 369 ALA B N 1
ATOM 6117 C CA . ALA B 1 369 ? 6.465 35.375 -9.289 1 91.94 369 ALA B CA 1
ATOM 6118 C C . ALA B 1 369 ? 5.219 36.062 -9.828 1 91.94 369 ALA B C 1
ATOM 6120 O O . ALA B 1 369 ? 5.305 37.156 -10.398 1 91.94 369 ALA B O 1
ATOM 6121 N N . ALA B 1 370 ? 4.141 35.5 -9.633 1 89.25 370 ALA B N 1
ATOM 6122 C CA . ALA B 1 370 ? 2.873 36.031 -10.094 1 89.25 370 ALA B CA 1
ATOM 6123 C C . ALA B 1 370 ? 2.533 37.312 -9.344 1 89.25 370 ALA B C 1
ATOM 6125 O O . ALA B 1 370 ? 1.836 38.188 -9.875 1 89.25 370 ALA B O 1
ATOM 6126 N N . ALA B 1 371 ? 3.061 37.438 -8.141 1 86.25 371 ALA B N 1
ATOM 6127 C CA . ALA B 1 371 ? 2.816 38.625 -7.328 1 86.25 371 ALA B CA 1
ATOM 6128 C C . ALA B 1 371 ? 3.789 39.75 -7.688 1 86.25 371 ALA B C 1
ATOM 6130 O O . ALA B 1 371 ? 3.756 40.812 -7.086 1 86.25 371 ALA B O 1
ATOM 6131 N N . GLY B 1 372 ? 4.723 39.469 -8.625 1 86.19 372 GLY B N 1
ATOM 6132 C CA . GLY B 1 372 ? 5.59 40.5 -9.141 1 86.19 372 GLY B CA 1
ATOM 6133 C C . GLY B 1 372 ? 6.996 40.469 -8.57 1 86.19 372 GLY B C 1
ATOM 6134 O O . GLY B 1 372 ? 7.812 41.344 -8.828 1 86.19 372 GLY B O 1
ATOM 6135 N N . TYR B 1 373 ? 7.215 39.438 -7.785 1 85.81 373 TYR B N 1
ATOM 6136 C CA . TYR B 1 373 ? 8.547 39.281 -7.223 1 85.81 373 TYR B CA 1
ATOM 6137 C C . TYR B 1 373 ? 9.375 38.281 -8.047 1 85.81 373 TYR B C 1
ATOM 6139 O O . TYR B 1 373 ? 8.836 37.625 -8.922 1 85.81 373 TYR B O 1
ATOM 6147 N N . ALA B 1 374 ? 10.703 38.281 -7.855 1 83.44 374 ALA B N 1
ATOM 6148 C CA . ALA B 1 374 ? 11.531 37.25 -8.461 1 83.44 374 ALA B CA 1
ATOM 6149 C C . ALA B 1 374 ? 11.148 35.875 -7.918 1 83.44 374 ALA B C 1
ATOM 6151 O O . ALA B 1 374 ? 10.844 35.719 -6.73 1 83.44 374 ALA B O 1
ATOM 6152 N N . PRO B 1 375 ? 11.055 34.875 -8.828 1 82.44 375 PRO B N 1
ATOM 6153 C CA . PRO B 1 375 ? 10.648 33.531 -8.391 1 82.44 375 PRO B CA 1
ATOM 6154 C C . PRO B 1 375 ? 11.711 32.844 -7.535 1 82.44 375 PRO B C 1
ATOM 6156 O O . PRO B 1 375 ? 11.742 31.625 -7.465 1 82.44 375 PRO B O 1
ATOM 6159 N N . ASP B 1 376 ? 12.586 33.5 -6.867 1 87.62 376 ASP B N 1
ATOM 6160 C CA . ASP B 1 376 ? 13.641 32.938 -6.02 1 87.62 376 ASP B CA 1
ATOM 6161 C C . ASP B 1 376 ? 13.234 32.969 -4.547 1 87.62 376 ASP B C 1
ATOM 6163 O O . ASP B 1 376 ? 13 34.062 -3.986 1 87.62 376 ASP B O 1
ATOM 6167 N N . LEU B 1 377 ? 13.133 31.812 -3.939 1 92.31 377 LEU B N 1
ATOM 6168 C CA . LEU B 1 377 ? 12.719 31.703 -2.547 1 92.31 377 LEU B CA 1
ATOM 6169 C C . LEU B 1 377 ? 13.883 31.953 -1.604 1 92.31 377 LEU B C 1
ATOM 6171 O O . LEU B 1 377 ? 13.695 32.094 -0.391 1 92.31 377 LEU B O 1
ATOM 6175 N N . GLY B 1 378 ? 15.117 32.094 -2.227 1 89.69 378 GLY B N 1
ATOM 6176 C CA . GLY B 1 378 ? 16.312 32.219 -1.396 1 89.69 378 GLY B CA 1
ATOM 6177 C C . GLY B 1 378 ? 16.656 30.953 -0.645 1 89.69 378 GLY B C 1
ATOM 6178 O O . GLY B 1 378 ? 16.375 29.844 -1.126 1 89.69 378 GLY B O 1
ATOM 6179 N N . ASP B 1 379 ? 17.344 31.172 0.488 1 91.75 379 ASP B N 1
ATOM 6180 C CA . ASP B 1 379 ? 17.641 30.016 1.333 1 91.75 379 ASP B CA 1
ATOM 6181 C C . ASP B 1 379 ? 16.391 29.453 1.985 1 91.75 379 ASP B C 1
ATOM 6183 O O . ASP B 1 379 ? 15.5 30.219 2.393 1 91.75 379 ASP B O 1
ATOM 6187 N N . VAL B 1 380 ? 16.312 28.188 1.954 1 94.81 380 VAL B N 1
ATOM 6188 C CA . VAL B 1 380 ? 15.125 27.547 2.512 1 94.81 380 VAL B CA 1
ATOM 6189 C C . VAL B 1 380 ? 15.5 26.766 3.762 1 94.81 380 VAL B C 1
ATOM 6191 O O . VAL B 1 380 ? 16.625 26.25 3.867 1 94.81 380 VAL B O 1
ATOM 6194 N N . ALA B 1 381 ? 14.578 26.766 4.695 1 94.88 381 ALA B N 1
ATOM 6195 C CA . ALA B 1 381 ? 14.789 26.047 5.953 1 94.88 381 ALA B CA 1
ATOM 6196 C C . ALA B 1 381 ? 13.734 24.969 6.16 1 94.88 381 ALA B C 1
ATOM 6198 O O . ALA B 1 381 ? 12.633 25.062 5.602 1 94.88 381 ALA B O 1
ATOM 6199 N N . LEU B 1 382 ? 14.133 24.031 6.867 1 93.5 382 LEU B N 1
ATOM 6200 C CA . LEU B 1 382 ? 13.266 22.906 7.191 1 93.5 382 LEU B CA 1
ATOM 6201 C C . LEU B 1 382 ? 13.133 22.734 8.703 1 93.5 382 LEU B C 1
ATOM 6203 O O . LEU B 1 382 ? 14.117 22.859 9.43 1 93.5 382 LEU B O 1
ATOM 6207 N N . ASP B 1 383 ? 11.859 22.5 9.172 1 90.75 383 ASP B N 1
ATOM 6208 C CA . ASP B 1 383 ? 11.617 22.219 10.586 1 90.75 383 ASP B CA 1
ATOM 6209 C C . ASP B 1 383 ? 10.492 21.203 10.75 1 90.75 383 ASP B C 1
ATOM 6211 O O . ASP B 1 383 ? 9.969 20.672 9.758 1 90.75 383 ASP B O 1
ATOM 6215 N N . GLY B 1 384 ? 10.242 20.781 12.039 1 87.25 384 GLY B N 1
ATOM 6216 C CA . GLY B 1 384 ? 9.281 19.734 12.328 1 87.25 384 GLY B CA 1
ATOM 6217 C C . GLY B 1 384 ? 9.922 18.375 12.531 1 87.25 384 GLY B C 1
ATOM 6218 O O . GLY B 1 384 ? 11.016 18.109 12.008 1 87.25 384 GLY B O 1
ATOM 6219 N N . ARG B 1 385 ? 9.211 17.531 13.156 1 82.62 385 ARG B N 1
ATOM 6220 C CA . ARG B 1 385 ? 9.758 16.234 13.508 1 82.62 385 ARG B CA 1
ATOM 6221 C C . ARG B 1 385 ? 10.07 15.406 12.258 1 82.62 385 ARG B C 1
ATOM 6223 O O . ARG B 1 385 ? 11.148 14.828 12.133 1 82.62 385 ARG B O 1
ATOM 6230 N N . ALA B 1 386 ? 9.172 15.32 11.328 1 85.25 386 ALA B N 1
ATOM 6231 C CA . ALA B 1 386 ? 9.391 14.562 10.102 1 85.25 386 ALA B CA 1
ATOM 6232 C C . ALA B 1 386 ? 10.391 15.273 9.195 1 85.25 386 ALA B C 1
ATOM 6234 O O . ALA B 1 386 ? 11.141 14.625 8.461 1 85.25 386 ALA B O 1
ATOM 6235 N N . GLY B 1 387 ? 10.398 16.562 9.25 1 85.94 387 GLY B N 1
ATOM 6236 C CA . GLY B 1 387 ? 11.352 17.328 8.469 1 85.94 387 GLY B CA 1
ATOM 6237 C C . GLY B 1 387 ? 12.789 17.094 8.891 1 85.94 387 GLY B C 1
ATOM 6238 O O . GLY B 1 387 ? 13.695 17.141 8.062 1 85.94 387 GLY B O 1
ATOM 6239 N N . HIS B 1 388 ? 12.953 16.859 10.172 1 86.25 388 HIS B N 1
ATOM 6240 C CA . HIS B 1 388 ? 14.297 16.656 10.703 1 86.25 388 HIS B CA 1
ATOM 6241 C C . HIS B 1 388 ? 14.797 15.242 10.422 1 86.25 388 HIS B C 1
ATOM 6243 O O . HIS B 1 388 ? 15.961 14.922 10.688 1 86.25 388 HIS B O 1
ATOM 6249 N N . ASN B 1 389 ? 13.93 14.445 9.891 1 90.06 389 ASN B N 1
ATOM 6250 C CA . ASN B 1 389 ? 14.383 13.133 9.453 1 90.06 389 ASN B CA 1
ATOM 6251 C C . ASN B 1 389 ? 15.477 13.25 8.383 1 90.06 389 ASN B C 1
ATOM 6253 O O . ASN B 1 389 ? 15.266 13.875 7.344 1 90.06 389 ASN B O 1
ATOM 6257 N N . PRO B 1 390 ? 16.578 12.656 8.625 1 92.75 390 PRO B N 1
ATOM 6258 C CA . PRO B 1 390 ? 17.703 12.836 7.715 1 92.75 390 PRO B CA 1
ATOM 6259 C C . PRO B 1 390 ? 17.391 12.414 6.285 1 92.75 390 PRO B C 1
ATOM 6261 O O . PRO B 1 390 ? 17.875 13.016 5.328 1 92.75 390 PRO B O 1
ATOM 6264 N N . ARG B 1 391 ? 16.641 11.445 6.145 1 94.69 391 ARG B N 1
ATOM 6265 C CA . ARG B 1 391 ? 16.297 10.992 4.801 1 94.69 391 ARG B CA 1
ATOM 6266 C C . ARG B 1 391 ? 15.391 11.984 4.098 1 94.69 391 ARG B C 1
ATOM 6268 O O . ARG B 1 391 ? 15.57 12.273 2.914 1 94.69 391 ARG B O 1
ATOM 6275 N N . VAL B 1 392 ? 14.383 12.484 4.801 1 96.25 392 VAL B N 1
ATOM 6276 C CA . VAL B 1 392 ? 13.484 13.477 4.219 1 96.25 392 VAL B CA 1
ATOM 6277 C C . VAL B 1 392 ? 14.289 14.703 3.795 1 96.25 392 VAL B C 1
ATOM 6279 O O . VAL B 1 392 ? 14.188 15.156 2.652 1 96.25 392 VAL B O 1
ATOM 6282 N N . ALA B 1 393 ? 15.125 15.18 4.703 1 95.88 393 ALA B N 1
ATOM 6283 C CA . ALA B 1 393 ? 15.914 16.375 4.445 1 95.88 393 ALA B CA 1
ATOM 6284 C C . ALA B 1 393 ? 16.906 16.156 3.301 1 95.88 393 ALA B C 1
ATOM 6286 O O . ALA B 1 393 ? 17.062 17.016 2.432 1 95.88 393 ALA B O 1
ATOM 6287 N N . GLY B 1 394 ? 17.562 15.023 3.336 1 96.69 394 GLY B N 1
ATOM 6288 C CA . GLY B 1 394 ? 18.547 14.711 2.301 1 96.69 394 GLY B CA 1
ATOM 6289 C C . GLY B 1 394 ? 17.922 14.578 0.921 1 96.69 394 GLY B C 1
ATOM 6290 O O . GLY B 1 394 ? 18.438 15.133 -0.052 1 96.69 394 GLY B O 1
ATOM 6291 N N . VAL B 1 395 ? 16.844 13.844 0.796 1 97.5 395 VAL B N 1
ATOM 6292 C CA . VAL B 1 395 ? 16.156 13.664 -0.479 1 97.5 395 VAL B CA 1
ATOM 6293 C C . VAL B 1 395 ? 15.617 15.008 -0.967 1 97.5 395 VAL B C 1
ATOM 6295 O O . VAL B 1 395 ? 15.711 15.328 -2.154 1 97.5 395 VAL B O 1
ATOM 6298 N N . LEU B 1 396 ? 15.055 15.805 -0.056 1 97.88 396 LEU B N 1
ATOM 6299 C CA . LEU B 1 396 ? 14.531 17.125 -0.401 1 97.88 396 LEU B CA 1
ATOM 6300 C C . LEU B 1 396 ? 15.625 18 -0.98 1 97.88 396 LEU B C 1
ATOM 6302 O O . LEU B 1 396 ? 15.438 18.625 -2.031 1 97.88 396 LEU B O 1
ATOM 6306 N N . ALA B 1 397 ? 16.781 18.062 -0.287 1 97.69 397 ALA B N 1
ATOM 6307 C CA . ALA B 1 397 ? 17.891 18.859 -0.773 1 97.69 397 ALA B CA 1
ATOM 6308 C C . ALA B 1 397 ? 18.328 18.406 -2.164 1 97.69 397 ALA B C 1
ATOM 6310 O O . ALA B 1 397 ? 18.609 19.234 -3.037 1 97.69 397 ALA B O 1
ATOM 6311 N N . SER B 1 398 ? 18.391 17.125 -2.34 1 98 398 SER B N 1
ATOM 6312 C CA . SER B 1 398 ? 18.812 16.562 -3.621 1 98 398 SER B CA 1
ATOM 6313 C C . SER B 1 398 ? 17.812 16.906 -4.719 1 98 398 SER B C 1
ATOM 6315 O O . SER B 1 398 ? 18.188 17.219 -5.844 1 98 398 SER B O 1
ATOM 6317 N N . LEU B 1 399 ? 16.547 16.75 -4.445 1 97.81 399 LEU B N 1
ATOM 6318 C CA . LEU B 1 399 ? 15.508 17.062 -5.426 1 97.81 399 LEU B CA 1
ATOM 6319 C C . LEU B 1 399 ? 15.516 18.531 -5.797 1 97.81 399 LEU B C 1
ATOM 6321 O O . LEU B 1 399 ? 15.266 18.891 -6.949 1 97.81 399 LEU B O 1
ATOM 6325 N N . LEU B 1 400 ? 15.82 19.391 -4.824 1 96.31 400 LEU B N 1
ATOM 6326 C CA . LEU B 1 400 ? 15.852 20.828 -5.043 1 96.31 400 LEU B CA 1
ATOM 6327 C C . LEU B 1 400 ? 17.125 21.25 -5.754 1 96.31 400 LEU B C 1
ATOM 6329 O O . LEU B 1 400 ? 17.172 22.297 -6.398 1 96.31 400 LEU B O 1
ATOM 6333 N N . GLY B 1 401 ? 18.172 20.469 -5.582 1 95.69 401 GLY B N 1
ATOM 6334 C CA . GLY B 1 401 ? 19.469 20.812 -6.148 1 95.69 401 GLY B CA 1
ATOM 6335 C C . GLY B 1 401 ? 20.156 21.938 -5.402 1 95.69 401 GLY B C 1
ATOM 6336 O O . GLY B 1 401 ? 20.984 22.656 -5.977 1 95.69 401 GLY B O 1
ATOM 6337 N N . ARG B 1 402 ? 19.781 22.234 -4.117 1 95.25 402 ARG B N 1
ATOM 6338 C CA . ARG B 1 402 ? 20.391 23.266 -3.285 1 95.25 402 ARG B CA 1
ATOM 6339 C C . ARG B 1 402 ? 20.375 22.859 -1.815 1 95.25 402 ARG B C 1
ATOM 6341 O O . ARG B 1 402 ? 19.594 22 -1.409 1 95.25 402 ARG B O 1
ATOM 6348 N N . PRO B 1 403 ? 21.203 23.438 -0.993 1 95.62 403 PRO B N 1
ATOM 6349 C CA . PRO B 1 403 ? 21.203 23.125 0.438 1 95.62 403 PRO B CA 1
ATOM 6350 C C . PRO B 1 403 ? 19.922 23.562 1.141 1 95.62 403 PRO B C 1
ATOM 6352 O O . PRO B 1 403 ? 19.312 24.578 0.754 1 95.62 403 PRO B O 1
ATOM 6355 N N . VAL B 1 404 ? 19.562 22.812 2.154 1 95.75 404 VAL B N 1
ATOM 6356 C CA . VAL B 1 404 ? 18.422 23.141 3.018 1 95.75 404 VAL B CA 1
ATOM 6357 C C . VAL B 1 404 ? 18.906 23.281 4.461 1 95.75 404 VAL B C 1
ATOM 6359 O O . VAL B 1 404 ? 19.672 22.438 4.949 1 95.75 404 VAL B O 1
ATOM 6362 N N . ALA B 1 405 ? 18.531 24.359 5.105 1 94.31 405 ALA B N 1
ATOM 6363 C CA . ALA B 1 405 ? 18.906 24.578 6.504 1 94.31 405 ALA B CA 1
ATOM 6364 C C . ALA B 1 405 ? 17.953 23.844 7.441 1 94.31 405 ALA B C 1
ATOM 6366 O O . ALA B 1 405 ? 16.734 23.938 7.285 1 94.31 405 ALA B O 1
ATOM 6367 N N . LEU B 1 406 ? 18.5 23.109 8.32 1 90.94 406 LEU B N 1
ATOM 6368 C CA . LEU B 1 406 ? 17.688 22.516 9.375 1 90.94 406 LEU B CA 1
ATOM 6369 C C . LEU B 1 406 ? 17.531 23.469 10.547 1 90.94 406 LEU B C 1
ATOM 6371 O O . LEU B 1 406 ? 18.5 24.109 10.969 1 90.94 406 LEU B O 1
ATOM 6375 N N . GLY B 1 407 ? 16.328 23.625 10.961 1 83.38 407 GLY B N 1
ATOM 6376 C CA . GLY B 1 407 ? 16.141 24.422 12.164 1 83.38 407 GLY B CA 1
ATOM 6377 C C . GLY B 1 407 ? 16.969 23.922 13.344 1 83.38 407 GLY B C 1
ATOM 6378 O O . GLY B 1 407 ? 17.234 22.719 13.453 1 83.38 407 GLY B O 1
ATOM 6379 N N . VAL B 1 408 ? 17.484 24.797 14.172 1 73.38 408 VAL B N 1
ATOM 6380 C CA . VAL B 1 408 ? 18.391 24.469 15.273 1 73.38 408 VAL B CA 1
ATOM 6381 C C . VAL B 1 408 ? 17.719 23.484 16.219 1 73.38 408 VAL B C 1
ATOM 6383 O O . VAL B 1 408 ? 18.375 22.641 16.828 1 73.38 408 VAL B O 1
ATOM 6386 N N . GLN B 1 409 ? 16.5 23.719 16.391 1 67.56 409 GLN B N 1
ATOM 6387 C CA . GLN B 1 409 ? 15.719 22.797 17.203 1 67.56 409 GLN B CA 1
ATOM 6388 C C . GLN B 1 409 ? 14.438 22.375 16.484 1 67.56 409 GLN B C 1
ATOM 6390 O O . GLN B 1 409 ? 13.906 23.125 15.664 1 67.56 409 GLN B O 1
ATOM 6395 N N . PRO B 1 410 ? 14.125 21.266 16.828 1 63.38 410 PRO B N 1
ATOM 6396 C CA . PRO B 1 410 ? 12.867 20.875 16.188 1 63.38 410 PRO B CA 1
ATOM 6397 C C . PRO B 1 410 ? 11.703 21.781 16.562 1 63.38 410 PRO B C 1
ATOM 6399 O O . PRO B 1 410 ? 10.742 21.906 15.805 1 63.38 410 PRO B O 1
ATOM 6402 N N . GLU B 1 411 ? 12.062 22.562 17.547 1 76.06 411 GLU B N 1
ATOM 6403 C CA . GLU B 1 411 ? 10.984 23.406 18.047 1 76.06 411 GLU B CA 1
ATOM 6404 C C . GLU B 1 411 ? 11.148 24.859 17.594 1 76.06 411 GLU B C 1
ATOM 6406 O O . GLU B 1 411 ? 11.211 25.766 18.422 1 76.06 411 GLU B O 1
ATOM 6411 N N . ALA B 1 412 ? 11.023 25.062 16.312 1 87.44 412 ALA B N 1
ATOM 6412 C CA . ALA B 1 412 ? 11.148 26.406 15.734 1 87.44 412 ALA B CA 1
ATOM 6413 C C . ALA B 1 412 ? 10.055 27.328 16.25 1 87.44 412 ALA B C 1
ATOM 6415 O O . ALA B 1 412 ? 10.266 28.531 16.391 1 87.44 412 ALA B O 1
ATOM 6416 N N . THR B 1 413 ? 8.969 26.75 16.578 1 92 413 THR B N 1
ATOM 6417 C CA . THR B 1 413 ? 7.852 27.531 17.078 1 92 413 THR B CA 1
ATOM 6418 C C . THR B 1 413 ? 8.227 28.219 18.391 1 92 413 THR B C 1
ATOM 6420 O O . THR B 1 413 ? 7.945 29.406 18.578 1 92 413 THR B O 1
ATOM 6423 N N . THR B 1 414 ? 8.922 27.5 19.25 1 93.44 414 THR B N 1
ATOM 6424 C CA . THR B 1 414 ? 9.328 28.016 20.547 1 93.44 414 THR B CA 1
ATOM 6425 C C . THR B 1 414 ? 10.336 29.156 20.391 1 93.44 414 THR B C 1
ATOM 6427 O O . THR B 1 414 ? 10.188 30.203 21 1 93.44 414 THR B O 1
ATOM 6430 N N . ILE B 1 415 ? 11.242 28.938 19.531 1 93.19 415 ILE B N 1
ATOM 6431 C CA . ILE B 1 415 ? 12.297 29.906 19.297 1 93.19 415 ILE B CA 1
ATOM 6432 C C . ILE B 1 415 ? 11.703 31.172 18.688 1 93.19 415 ILE B C 1
ATOM 6434 O O . ILE B 1 415 ? 12.047 32.281 19.094 1 93.19 415 ILE B O 1
ATOM 6438 N N . GLY B 1 416 ? 10.852 30.984 17.734 1 94 416 GLY B N 1
ATOM 6439 C CA . GLY B 1 416 ? 10.227 32.125 17.078 1 94 416 GLY B CA 1
ATOM 6440 C C . GLY B 1 416 ? 9.398 32.969 18.031 1 94 416 GLY B C 1
ATOM 6441 O O . GLY B 1 416 ? 9.492 34.188 18 1 94 416 GLY B O 1
ATOM 6442 N N . ALA B 1 417 ? 8.586 32.344 18.828 1 95.88 417 ALA B N 1
ATOM 6443 C CA . ALA B 1 417 ? 7.758 33.062 19.781 1 95.88 417 ALA B CA 1
ATOM 6444 C C . ALA B 1 417 ? 8.625 33.781 20.797 1 95.88 417 ALA B C 1
ATOM 6446 O O . ALA B 1 417 ? 8.328 34.938 21.156 1 95.88 417 ALA B O 1
ATOM 6447 N N . ALA B 1 418 ? 9.68 33.188 21.25 1 96.38 418 ALA B N 1
ATOM 6448 C CA . ALA B 1 418 ? 10.594 33.812 22.219 1 96.38 418 ALA B CA 1
ATOM 6449 C C . ALA B 1 418 ? 11.305 35 21.594 1 96.38 418 ALA B C 1
ATOM 6451 O O . ALA B 1 418 ? 11.461 36.031 22.234 1 96.38 418 ALA B O 1
ATOM 6452 N N . ARG B 1 419 ? 11.727 34.844 20.422 1 94.69 419 ARG B N 1
ATOM 6453 C CA . ARG B 1 419 ? 12.406 35.938 19.719 1 94.69 419 ARG B CA 1
ATOM 6454 C C . ARG B 1 419 ? 11.523 37.156 19.641 1 94.69 419 ARG B C 1
ATOM 6456 O O . ARG B 1 419 ? 11.984 38.281 19.891 1 94.69 419 ARG B O 1
ATOM 6463 N N . LEU B 1 420 ? 10.336 36.938 19.266 1 94.88 420 LEU B N 1
ATOM 6464 C CA . LEU B 1 420 ? 9.391 38.031 19.156 1 94.88 420 LEU B CA 1
ATOM 6465 C C . LEU B 1 420 ? 9.148 38.688 20.516 1 94.88 420 LEU B C 1
ATOM 6467 O O . LEU B 1 420 ? 9.062 39.906 20.609 1 94.88 420 LEU B O 1
ATOM 6471 N N . ALA B 1 421 ? 9.039 37.875 21.531 1 96.62 421 ALA B N 1
ATOM 6472 C CA . ALA B 1 421 ? 8.805 38.375 22.875 1 96.62 421 ALA B CA 1
ATOM 6473 C C . ALA B 1 421 ? 9.969 39.219 23.344 1 96.62 421 ALA B C 1
ATOM 6475 O O . ALA B 1 421 ? 9.773 40.219 24.047 1 96.62 421 ALA B O 1
ATOM 6476 N N . LEU B 1 422 ? 11.141 38.875 22.953 1 96 422 LEU B N 1
ATOM 6477 C CA . LEU B 1 422 ? 12.352 39.562 23.375 1 96 422 LEU B CA 1
ATOM 6478 C C . LEU B 1 422 ? 12.641 40.75 22.469 1 96 422 LEU B C 1
ATOM 6480 O O . LEU B 1 422 ? 13.523 41.562 22.766 1 96 422 LEU B O 1
ATOM 6484 N N . GLY B 1 423 ? 11.945 40.875 21.375 1 92.94 423 GLY B N 1
ATOM 6485 C CA . GLY B 1 423 ? 12.141 41.969 20.438 1 92.94 423 GLY B CA 1
ATOM 6486 C C . GLY B 1 423 ? 13.43 41.844 19.641 1 92.94 423 GLY B C 1
ATOM 6487 O O . GLY B 1 423 ? 14.047 42.844 19.297 1 92.94 423 GLY B O 1
ATOM 6488 N N . LEU B 1 424 ? 13.828 40.656 19.391 1 92.94 424 LEU B N 1
ATOM 6489 C CA . LEU B 1 424 ? 15.07 40.406 18.672 1 92.94 424 LEU B CA 1
ATOM 6490 C C . LEU B 1 424 ? 14.82 40.344 17.156 1 92.94 424 LEU B C 1
ATOM 6492 O O . LEU B 1 424 ? 13.758 39.906 16.719 1 92.94 424 LEU B O 1
ATOM 6496 N N . PRO B 1 425 ? 15.812 40.812 16.391 1 90.31 425 PRO B N 1
ATOM 6497 C CA . PRO B 1 425 ? 15.68 40.688 14.938 1 90.31 425 PRO B CA 1
ATOM 6498 C C . PRO B 1 425 ? 15.812 39.25 14.445 1 90.31 425 PRO B C 1
ATOM 6500 O O . PRO B 1 425 ? 16.234 38.375 15.203 1 90.31 425 PRO B O 1
ATOM 6503 N N . ARG B 1 426 ? 15.453 39.062 13.266 1 86.75 426 ARG B N 1
ATOM 6504 C CA . ARG B 1 426 ? 15.492 37.719 12.68 1 86.75 426 ARG B CA 1
ATOM 6505 C C . ARG B 1 426 ? 16.906 37.156 12.672 1 86.75 426 ARG B C 1
ATOM 6507 O O . ARG B 1 426 ? 17.109 35.969 12.812 1 86.75 426 ARG B O 1
ATOM 6514 N N . GLU B 1 427 ? 17.828 37.969 12.516 1 88.06 427 GLU B N 1
ATOM 6515 C CA . GLU B 1 427 ? 19.234 37.562 12.398 1 88.06 427 GLU B CA 1
ATOM 6516 C C . GLU B 1 427 ? 19.766 37.031 13.727 1 88.06 427 GLU B C 1
ATOM 6518 O O . GLU B 1 427 ? 20.828 36.406 13.766 1 88.06 427 GLU B O 1
ATOM 6523 N N . ALA B 1 428 ? 19 37.281 14.711 1 90.56 428 ALA B N 1
ATOM 6524 C CA . ALA B 1 428 ? 19.422 36.781 16.016 1 90.56 428 ALA B CA 1
ATOM 6525 C C . ALA B 1 428 ? 19.266 35.25 16.109 1 90.56 428 ALA B C 1
ATOM 6527 O O . ALA B 1 428 ? 19.859 34.625 16.984 1 90.56 428 ALA B O 1
ATOM 6528 N N . VAL B 1 429 ? 18.391 34.719 15.273 1 90.62 429 VAL B N 1
ATOM 6529 C CA . VAL B 1 429 ? 18.188 33.25 15.273 1 90.62 429 VAL B CA 1
ATOM 6530 C C . VAL B 1 429 ? 19.406 32.562 14.648 1 90.62 429 VAL B C 1
ATOM 6532 O O . VAL B 1 429 ? 19.797 32.906 13.531 1 90.62 429 VAL B O 1
ATOM 6535 N N . PRO B 1 430 ? 19.938 31.641 15.359 1 85.62 430 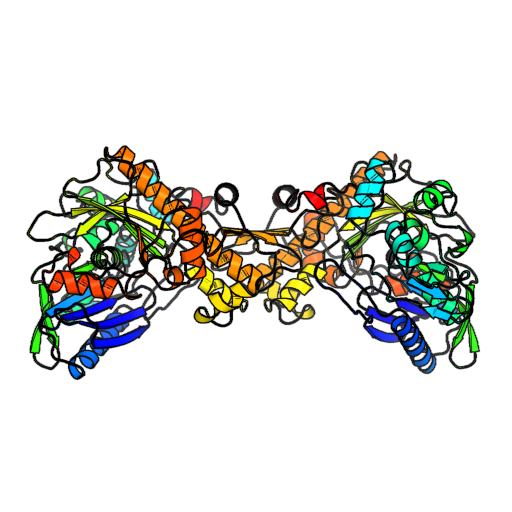PRO B N 1
ATOM 6536 C CA . PRO B 1 430 ? 21.078 30.938 14.781 1 85.62 430 PRO B CA 1
ATOM 6537 C C . PRO B 1 430 ? 20.688 30.078 13.57 1 85.62 430 PRO B C 1
ATOM 6539 O O . PRO B 1 430 ? 19.609 29.484 13.555 1 85.62 430 PRO B O 1
ATOM 6542 N N . ARG B 1 431 ? 21.625 30.141 12.648 1 84.62 431 ARG B N 1
ATOM 6543 C CA . ARG B 1 431 ? 21.406 29.281 11.492 1 84.62 431 ARG B CA 1
ATOM 6544 C C . ARG B 1 431 ? 21.672 27.812 11.836 1 84.62 431 ARG B C 1
ATOM 6546 O O . ARG B 1 431 ? 22.609 27.516 12.586 1 84.62 431 ARG B O 1
ATOM 6553 N N . GLY B 1 432 ? 20.797 27 11.406 1 86.88 432 GLY B N 1
ATOM 6554 C CA . GLY B 1 432 ? 21 25.578 11.633 1 86.88 432 GLY B CA 1
ATOM 6555 C C . GLY B 1 432 ? 21.938 24.953 10.625 1 86.88 432 GLY B C 1
ATOM 6556 O O . GLY B 1 432 ? 22.453 25.625 9.734 1 86.88 432 GLY B O 1
ATOM 6557 N N . PRO B 1 433 ? 22.234 23.672 10.828 1 91.25 433 PRO B N 1
ATOM 6558 C CA . PRO B 1 433 ? 23.109 22.969 9.883 1 91.25 433 PRO B CA 1
ATOM 6559 C C . PRO B 1 433 ? 22.5 22.844 8.484 1 91.25 433 PRO B C 1
ATOM 6561 O O . PRO B 1 433 ? 21.281 22.734 8.352 1 91.25 433 PRO B O 1
ATOM 6564 N N . LEU B 1 434 ? 23.391 22.875 7.484 1 94.38 434 LEU B N 1
ATOM 6565 C CA . LEU B 1 434 ? 22.953 22.734 6.098 1 94.38 434 LEU B CA 1
ATOM 6566 C C . LEU B 1 434 ? 22.984 21.281 5.652 1 94.38 434 LEU B C 1
ATOM 6568 O O . LEU B 1 434 ? 23.938 20.562 5.957 1 94.38 434 LEU B O 1
ATOM 6572 N N . VAL B 1 435 ? 21.922 20.844 5.086 1 95.5 435 VAL B N 1
ATOM 6573 C CA . VAL B 1 435 ? 21.875 19.562 4.414 1 95.5 435 VAL B CA 1
ATOM 6574 C C . VAL B 1 435 ? 22.172 19.734 2.928 1 95.5 435 VAL B C 1
ATOM 6576 O O . VAL B 1 435 ? 21.406 20.375 2.207 1 95.5 435 VAL B O 1
ATOM 6579 N N . GLU B 1 436 ? 23.219 19.156 2.51 1 96.44 436 GLU B N 1
ATOM 6580 C CA . GLU B 1 436 ? 23.688 19.344 1.14 1 96.44 436 GLU B CA 1
ATOM 6581 C C . GLU B 1 436 ? 22.984 18.391 0.179 1 96.44 436 GLU B C 1
ATOM 6583 O O . GLU B 1 436 ? 22.688 17.25 0.539 1 96.44 436 GLU B O 1
ATOM 6588 N N . PRO B 1 437 ? 22.766 18.891 -1.081 1 96.25 437 PRO B N 1
ATOM 6589 C CA . PRO B 1 437 ? 22.234 17.969 -2.09 1 96.25 437 PRO B CA 1
ATOM 6590 C C . PRO B 1 437 ? 23.203 16.859 -2.436 1 96.25 437 PRO B C 1
ATOM 6592 O O . PRO B 1 437 ? 24.422 17 -2.258 1 96.25 437 PRO B O 1
ATOM 6595 N N . GLY B 1 438 ? 22.672 15.711 -2.898 1 93.44 438 GLY B N 1
ATOM 6596 C CA . GLY B 1 438 ? 23.5 14.633 -3.428 1 93.44 438 GLY B CA 1
ATOM 6597 C C . GLY B 1 438 ? 23.844 13.57 -2.395 1 93.44 438 GLY B C 1
ATOM 6598 O O . GLY B 1 438 ? 24.25 12.469 -2.746 1 93.44 438 GLY B O 1
ATOM 6599 N N . ARG B 1 439 ? 23.656 13.836 -1.105 1 90.56 439 ARG B N 1
ATOM 6600 C CA . ARG B 1 439 ? 23.969 12.859 -0.069 1 90.56 439 ARG B CA 1
ATOM 6601 C C . ARG B 1 439 ? 23.031 11.656 -0.146 1 90.56 439 ARG B C 1
ATOM 6603 O O . ARG B 1 439 ? 23.438 10.516 0.053 1 90.56 439 ARG B O 1
ATOM 6610 N N . ILE B 1 440 ? 21.781 11.938 -0.289 1 93.94 440 ILE B N 1
ATOM 6611 C CA . ILE B 1 440 ? 20.781 10.898 -0.471 1 93.94 440 ILE B CA 1
ATOM 6612 C C . ILE B 1 440 ? 20.047 11.109 -1.792 1 93.94 440 ILE B C 1
ATOM 6614 O O . ILE B 1 440 ? 19.375 12.133 -1.978 1 93.94 440 ILE B O 1
ATOM 6618 N N . ARG B 1 441 ? 20.172 10.148 -2.664 1 94.31 441 ARG B N 1
ATOM 6619 C CA . ARG B 1 441 ? 19.531 10.258 -3.973 1 94.31 441 ARG B CA 1
ATOM 6620 C C . ARG B 1 441 ? 18.109 9.742 -3.928 1 94.31 441 ARG B C 1
ATOM 6622 O O . ARG B 1 441 ? 17.828 8.695 -3.326 1 94.31 441 ARG B O 1
ATOM 6629 N N . PRO B 1 442 ? 17.219 10.547 -4.531 1 96.69 442 PRO B N 1
ATOM 6630 C CA . PRO B 1 442 ? 15.859 10.023 -4.625 1 96.69 442 PRO B CA 1
ATOM 6631 C C . PRO B 1 442 ? 15.766 8.773 -5.492 1 96.69 442 PRO B C 1
ATOM 6633 O O . PRO B 1 442 ? 16.5 8.641 -6.477 1 96.69 442 PRO B O 1
ATOM 6636 N N . VAL B 1 443 ? 14.922 7.84 -5.086 1 95.31 443 VAL B N 1
ATOM 6637 C CA . VAL B 1 443 ? 14.664 6.637 -5.867 1 95.31 443 VAL B CA 1
ATOM 6638 C C . VAL B 1 443 ? 13.828 6.988 -7.098 1 95.31 443 VAL B C 1
ATOM 6640 O O . VAL B 1 443 ? 14.055 6.449 -8.188 1 95.31 443 VAL B O 1
ATOM 6643 N N . HIS B 1 444 ? 12.883 7.887 -6.973 1 96.25 444 HIS B N 1
ATOM 6644 C CA . HIS B 1 444 ? 11.984 8.305 -8.047 1 96.25 444 HIS B CA 1
ATOM 6645 C C . HIS B 1 444 ? 12.211 9.766 -8.414 1 96.25 444 HIS B C 1
ATOM 6647 O O . HIS B 1 444 ? 12.516 10.594 -7.547 1 96.25 444 HIS B O 1
ATOM 6653 N N . ASP B 1 445 ? 12.062 10.078 -9.656 1 96.5 445 ASP B N 1
ATOM 6654 C CA . ASP B 1 445 ? 12.156 11.477 -10.062 1 96.5 445 ASP B CA 1
ATOM 6655 C C . ASP B 1 445 ? 10.859 12.219 -9.758 1 96.5 445 ASP B C 1
ATOM 6657 O O . ASP B 1 445 ? 9.797 11.602 -9.617 1 96.5 445 ASP B O 1
ATOM 6661 N N . HIS B 1 446 ? 10.969 13.531 -9.641 1 97.75 446 HIS B N 1
ATOM 6662 C CA . HIS B 1 446 ? 9.836 14.336 -9.203 1 97.75 446 HIS B CA 1
ATOM 6663 C C . HIS B 1 446 ? 8.719 14.328 -10.25 1 97.75 446 HIS B C 1
ATOM 6665 O O . HIS B 1 446 ? 7.539 14.406 -9.906 1 97.75 446 HIS B O 1
ATOM 6671 N N . ASP B 1 447 ? 9.008 14.242 -11.539 1 97.31 447 ASP B N 1
ATOM 6672 C CA . ASP B 1 447 ? 7.996 14.203 -12.586 1 97.31 447 ASP B CA 1
ATOM 6673 C C . ASP B 1 447 ? 7.121 12.961 -12.461 1 97.31 447 ASP B C 1
ATOM 6675 O O . ASP B 1 447 ? 5.902 13.031 -12.633 1 97.31 447 ASP B O 1
ATOM 6679 N N . SER B 1 448 ? 7.777 11.82 -12.203 1 95.75 448 SER B N 1
ATOM 6680 C CA . SER B 1 448 ? 7.023 10.586 -11.992 1 95.75 448 SER B CA 1
ATOM 6681 C C . SER B 1 448 ? 6.105 10.703 -10.781 1 95.75 448 SER B C 1
ATOM 6683 O O . SER B 1 448 ? 4.973 10.219 -10.805 1 95.75 448 SER B O 1
ATOM 6685 N N . TRP B 1 449 ? 6.645 11.273 -9.75 1 97.75 449 TRP B N 1
ATOM 6686 C CA . TRP B 1 449 ? 5.84 11.461 -8.547 1 97.75 449 TRP B CA 1
ATOM 6687 C C . TRP B 1 449 ? 4.664 12.391 -8.82 1 97.75 449 TRP B C 1
ATOM 6689 O O . TRP B 1 449 ? 3.543 12.133 -8.375 1 97.75 449 TRP B O 1
ATOM 6699 N N . ARG B 1 450 ? 4.906 13.492 -9.539 1 97.44 450 ARG B N 1
ATOM 6700 C CA . ARG B 1 450 ? 3.846 14.438 -9.883 1 97.44 450 ARG B CA 1
ATOM 6701 C C . ARG B 1 450 ? 2.756 13.75 -10.703 1 97.44 450 ARG B C 1
ATOM 6703 O O . ARG B 1 450 ? 1.569 14.023 -10.523 1 97.44 450 ARG B O 1
ATOM 6710 N N . ALA B 1 451 ? 3.137 12.922 -11.602 1 96 451 ALA B N 1
ATOM 6711 C CA . ALA B 1 451 ? 2.164 12.164 -12.383 1 96 451 ALA B CA 1
ATOM 6712 C C . ALA B 1 451 ? 1.304 11.281 -11.484 1 96 451 ALA B C 1
ATOM 6714 O O . ALA B 1 451 ? 0.094 11.164 -11.688 1 96 451 ALA B O 1
ATOM 6715 N N . ALA B 1 452 ? 1.946 10.586 -10.562 1 96.38 452 ALA B N 1
ATOM 6716 C CA . ALA B 1 452 ? 1.217 9.758 -9.609 1 96.38 452 ALA B CA 1
ATOM 6717 C C . ALA B 1 452 ? 0.264 10.602 -8.766 1 96.38 452 ALA B C 1
ATOM 6719 O O . ALA B 1 452 ? -0.846 10.172 -8.453 1 96.38 452 ALA B O 1
ATOM 6720 N N . LEU B 1 453 ? 0.721 11.805 -8.352 1 97.31 453 LEU B N 1
ATOM 6721 C CA . LEU B 1 453 ? -0.131 12.727 -7.605 1 97.31 453 LEU B CA 1
ATOM 6722 C C . LEU B 1 453 ? -1.386 13.07 -8.406 1 97.31 453 LEU B C 1
ATOM 6724 O O . LEU B 1 453 ? -2.49 13.094 -7.855 1 97.31 453 LEU B O 1
ATOM 6728 N N . GLU B 1 454 ? -1.248 13.344 -9.664 1 96.19 454 GLU B N 1
ATOM 6729 C CA . GLU B 1 454 ? -2.389 13.664 -10.516 1 96.19 454 GLU B CA 1
ATOM 6730 C C . GLU B 1 454 ? -3.398 12.523 -10.547 1 96.19 454 GLU B C 1
ATOM 6732 O O . GLU B 1 454 ? -4.605 12.758 -10.625 1 96.19 454 GLU B O 1
ATOM 6737 N N . ARG B 1 455 ? -2.945 11.352 -10.445 1 94.19 455 ARG B N 1
ATOM 6738 C CA . ARG B 1 455 ? -3.814 10.18 -10.492 1 94.19 455 ARG B CA 1
ATOM 6739 C C . ARG B 1 455 ? -4.555 9.992 -9.172 1 94.19 455 ARG B C 1
ATOM 6741 O O . ARG B 1 455 ? -5.516 9.227 -9.094 1 94.19 455 ARG B O 1
ATOM 6748 N N . SER B 1 456 ? -4.113 10.625 -8.164 1 94.5 456 SER B N 1
ATOM 6749 C CA . SER B 1 456 ? -4.75 10.523 -6.855 1 94.5 456 SER B CA 1
ATOM 6750 C C . SER B 1 456 ? -6.027 11.352 -6.793 1 94.5 456 SER B C 1
ATOM 6752 O O . SER B 1 456 ? -6.848 11.164 -5.891 1 94.5 456 SER B O 1
ATOM 6754 N N . ARG B 1 457 ? -6.246 12.188 -7.777 1 93.69 457 ARG B N 1
ATOM 6755 C CA . ARG B 1 457 ? -7.352 13.148 -7.77 1 93.69 457 ARG B CA 1
ATOM 6756 C C . ARG B 1 457 ? -8.688 12.43 -7.91 1 93.69 457 ARG B C 1
ATOM 6758 O O . ARG B 1 457 ? -8.766 11.344 -8.477 1 93.69 457 ARG B O 1
ATOM 6765 N N . GLY B 1 458 ? -9.711 13 -7.391 1 90.5 458 GLY B N 1
ATOM 6766 C CA . GLY B 1 458 ? -11.094 12.633 -7.672 1 90.5 458 GLY B CA 1
ATOM 6767 C C . GLY B 1 458 ? -11.477 11.289 -7.094 1 90.5 458 GLY B C 1
ATOM 6768 O O . GLY B 1 458 ? -12.438 10.664 -7.551 1 90.5 458 GLY B O 1
ATOM 6769 N N . ALA B 1 459 ? -10.68 10.758 -6.152 1 88.56 459 ALA B N 1
ATOM 6770 C CA . ALA B 1 459 ? -10.977 9.453 -5.57 1 88.56 459 ALA B CA 1
ATOM 6771 C C . ALA B 1 459 ? -12.297 9.469 -4.816 1 88.56 459 ALA B C 1
ATOM 6773 O O . ALA B 1 459 ? -13.016 8.469 -4.781 1 88.56 459 ALA B O 1
ATOM 6774 N N . VAL B 1 460 ? -12.586 10.547 -4.129 1 85.69 460 VAL B N 1
ATOM 6775 C CA . VAL B 1 460 ? -13.883 10.781 -3.5 1 85.69 460 VAL B CA 1
ATOM 6776 C C . VAL B 1 460 ? -14.555 11.992 -4.141 1 85.69 460 VAL B C 1
ATOM 6778 O O . VAL B 1 460 ? -14.391 13.125 -3.674 1 85.69 460 VAL B O 1
ATOM 6781 N N . PRO B 1 461 ? -15.352 11.727 -5.102 1 84.62 461 PRO B N 1
ATOM 6782 C CA . PRO B 1 461 ? -15.898 12.805 -5.926 1 84.62 461 PRO B CA 1
ATOM 6783 C C . PRO B 1 461 ? -16.609 13.875 -5.098 1 84.62 461 PRO B C 1
ATOM 6785 O O . PRO B 1 461 ? -16.453 15.07 -5.367 1 84.62 461 PRO B O 1
ATOM 6788 N N . ALA B 1 462 ? -17.344 13.469 -4.086 1 77.31 462 ALA B N 1
ATOM 6789 C CA . ALA B 1 462 ? -18.094 14.422 -3.271 1 77.31 462 ALA B CA 1
ATOM 6790 C C . ALA B 1 462 ? -17.156 15.406 -2.582 1 77.31 462 ALA B C 1
ATOM 6792 O O . ALA B 1 462 ? -17.469 16.594 -2.461 1 77.31 462 ALA B O 1
ATOM 6793 N N . LEU B 1 463 ? -16 14.945 -2.201 1 79.62 463 LEU B N 1
ATOM 6794 C CA . LEU B 1 463 ? -15.039 15.797 -1.517 1 79.62 463 LEU B CA 1
ATOM 6795 C C . LEU B 1 463 ? -14.211 16.594 -2.518 1 79.62 463 LEU B C 1
ATOM 6797 O O . LEU B 1 463 ? -13.789 17.719 -2.225 1 79.62 463 LEU B O 1
ATOM 6801 N N . SER B 1 464 ? -13.984 15.992 -3.654 1 85.44 464 SER B N 1
ATOM 6802 C CA . SER B 1 464 ? -13.211 16.672 -4.695 1 85.44 464 SER B CA 1
ATOM 6803 C C . SER B 1 464 ? -13.961 17.875 -5.238 1 85.44 464 SER B C 1
ATOM 6805 O O . SER B 1 464 ? -13.352 18.797 -5.805 1 85.44 464 SER B O 1
ATOM 6807 N N . ALA B 1 465 ? -15.211 17.875 -5.07 1 79.06 465 ALA B N 1
ATOM 6808 C CA . ALA B 1 465 ? -16.047 18.969 -5.574 1 79.06 465 ALA B CA 1
ATOM 6809 C C . ALA B 1 465 ? -15.961 20.188 -4.66 1 79.06 465 ALA B C 1
ATOM 6811 O O . ALA B 1 465 ? -16.328 21.297 -5.055 1 79.06 465 ALA B O 1
ATOM 6812 N N . VAL B 1 466 ? -15.398 19.938 -3.484 1 71.12 466 VAL B N 1
ATOM 6813 C CA . VAL B 1 466 ? -15.266 21.047 -2.533 1 71.12 466 VAL B CA 1
ATOM 6814 C C . VAL B 1 466 ? -14.078 21.922 -2.922 1 71.12 466 VAL B C 1
ATOM 6816 O O . VAL B 1 466 ? -12.992 21.406 -3.199 1 71.12 466 VAL B O 1
ATOM 6819 N N . ALA B 1 467 ? -14.234 23.062 -3.484 1 62.47 467 ALA B N 1
ATOM 6820 C CA . ALA B 1 467 ? -13.156 23.953 -3.877 1 62.47 467 ALA B CA 1
ATOM 6821 C C . ALA B 1 467 ? -12.664 24.781 -2.684 1 62.47 467 ALA B C 1
ATOM 6823 O O . ALA B 1 467 ? -13.453 25.172 -1.824 1 62.47 467 ALA B O 1
ATOM 6824 N N . PHE B 1 468 ? -11.352 24.672 -2.357 1 62.28 468 PHE B N 1
ATOM 6825 C CA . PHE B 1 468 ? -10.727 25.672 -1.496 1 62.28 468 PHE B CA 1
ATOM 6826 C C . PHE B 1 468 ? -10.516 26.969 -2.248 1 62.28 468 PHE B C 1
ATOM 6828 O O . PHE B 1 468 ? -10.211 26.969 -3.441 1 62.28 468 PHE B O 1
#

InterPro domains:
  IPR000577 Carbohydrate kinase, FGGY [PIRSF000538] (5-421)
  IPR018484 Carbohydrate kinase FGGY, N-terminal [PF00370] (3-221)
  IPR018485 Carbohydrate kinase FGGY, C-terminal [PF02782] (264-421)
  IPR043129 ATPase, nucleotide binding domain [SSF53067] (3-223)
  IPR043129 ATPase, nucleotide binding domain [SSF53067] (225-422)

Foldseek 3Di:
DKEWEWEAEDFKTKIFIADPLLDTDDMDIDTFAWDDDPDQWTWGALQVSLVVSLVRLQVVLVVHPHQEYAYAYAAQKKFKADLQVLGTDDIITALSHQVCLVVQLVVVVVVQHDHSSHNQSVQLVSVPDPPDDPQIAMAISLQSNLSSFFSAGEAEQQRVVRNSQDQSVVQGGHPVSCVSSVHDPSRYHYYDFQAQFSGFGQYPNDTHTHGGYHYQVLLLCLLALAQWEWEFAQWIKIKGWDFLDWFPDRAAFLQAWHKGFNGGDPPRTTIITMWIFRGANVVLVVCCVVPLDVDSVCLLVLLVPDDLQQWAKAGQCQHGHTPQHFRLFHIDTPRHDPRCGSNSPSNNSLLNNLLVVVSRLQSRLVRCVVSPHHSDRDAYEYAADSRPRLSSQAQNQQLVVHKYWYRQDNRSSRSSRVCSNSVHDSVSNDTHDIRHYPPHHDSDHSVVSVVVSVVRHCNPVSRRSRHD/DKEWEWEAEDFKTKIFIADPLLDTPDMDIDTFAWDDDPDQWTWGALQVSLVVSLVRLQVVLVVHPHQEYAYAYAAQKKFKAQLQVLGTPDIITALSHQVCLVVQLVVVVVVQHDHSSHNQSVQLVSVPDPPDDPQIAMAISLQSNLSSFFSAGEAEQQRVVRNSQDQSVVQGGHPVSCVSSVHDPSRYHYYDFQAQFSGFGQYPNDTHTHGGYHYQVLLLCLLALAQWEWEFAQWIKIKGWDFLDWFPDRAAFLQAWGKGFNGGDPPRTTIITMWIFRGANVVLVVCCVVPLDVDSVCLLVLLVPDDLQQWAKAGQCQHGHTPQHFRLFHIDTPRHDPRCGSNSPSNNSLLNNLLVVVSRLQSRLVRCVVSPHHSDRPAYEYAADSRPRLSSQAQNQQLVVHKYWYRQDNRSSRSSRVCSNSVHDSVSNDTHDIRHYPPHHDSDHSVVSVVVSVVRHCNPVSRRSRHD

Secondary structure (DSSP, 8-state):
--EEEEEE-SSEEEEEEE-TT--EEEEEEEE--EEE-STT--EE-HHHHHHHHHHHHHHHHTT---SEEEEEE-SS-BEEEETTTTEESS-EE-TT--TTHHHHHHHHHTT----TTSSHHHHHHHHTSTT--TT-EEE-HHHHHHHHHHS---B-HHHHGGGT-EETTTTEE-HHHHHHHT--GGGBPPB--SBS---EEEETTEEEEEEEEEEHHHHHHHT-SSSEEEEESSSEEEEEEEESSPPS-SS--TTS-EEEEEE--SS--EEEEEEEESSSHHHHHHHHHTTS-S-GGGHHHHHHT--S-PPEEE--BTBB-TTT-BTT--EEEEEE-TT--HHHHHHHHHHHHHHHHHHHHHHHHHHHHHTTS-S---SEEEESTTTT-HHHHHHHHHHHTS-EEEPSSS-HHHHHHHHHHHT--GGGSPP-PEEPTTSS--SS-HHHHHHHHHHTTTSSHHHHT---/--EEEEEE-SSEEEEEEE-TT--EEEEEEEE--EEE-STT--EE-HHHHHHHHHHHHHHHHTT---SEEEEEE-SS-BEEEETTTTEESS-EE-TT--TTHHHHHHHHHTT----TTSSHHHHHHHHTSTT--TT-EEE-HHHHHHHHHHS---B-HHHHGGGT-EETTTTEE-HHHHHHHT--GGGBPPB--SBS---EEEETTEEEEEEEEEEHHHHHHHT-SSSEEEEESSSEEEEEEEESSPPS-SS--TTS-EEEEEE--SS--EEEEEEEESSSHHHHHHHHHTTS-S-GGGHHHHHHT--S-PPEEE--BTBB-TTT-BTT--EEEEEE-TT--HHHHHHHHHHHHHHHHHHHHHHHHHHHHHTTS-S---SEEEESTTTT-HHHHHHHHHHHTS-EEEPSSS-HHHHHHHHHHHT--GGGSPP-PEEPTTSS--SS-HHHHHHHHHHTTTSSHHHHT---

Organism: Acidimicrobium ferrooxidans (strain DSM 10331 / JCM 15462 / NBRC 103882 / ICP) (NCBI:txid525909)

Sequence (936 aa):
MLVAVLDAGTTTLRASLVDDDLRILATLEDITPMLRSRSGEASFDANELARRARHLLDGLARRGRADLVALTNQRASAVVFDPTHRVALAPGIGWEDARTAARCLELARHGVVVSPSESATKFERLLAIAELPDHAQVGTVDAWLVVTLTGSASTDPTNAAVTGLSDTEALAWDGERLALLGIAPERLVPIEPSVGPRGHVRLGGRDVPLVVVIGDQQAAHAGHPELTKLTIGTSAVADHWLGAASPPFARRGGAGSFPVVLVDTTEPRTFGLEAFWPAAGSTVGWLVRRGILADAAEATRLAERAGSAVPLVVPTFQGAGAPLWDLGARGRIEGLSAASGPAELTAGVLEGLAHVGVTLFSVLAADRAAAGYAPDLGDVALDGRAGHNPRVAGVLASLLGRPVALGVQPEATTIGAARLALGLPREAVPRGPLVEPGRIRPVHDHDSWRAALERSRGAVPALSAVAFMLVAVLDAGTTTLRASLVDDDLRILATLEDITPMLRSRSGEASFDANELARRARHLLDGLARRGRADLVALTNQRASAVVFDPTHRVALAPGIGWEDARTAARCLELARHGVVVSPSESATKFERLLAIAELPDHAQVGTVDAWLVVTLTGSASTDPTNAAVTGLSDTEALAWDGERLALLGIAPERLVPIEPSVGPRGHVRLGGRDVPLVVVIGDQQAAHAGHPELTKLTIGTSAVADHWLGAASPPFARRGGAGSFPVVLVDTTEPRTFG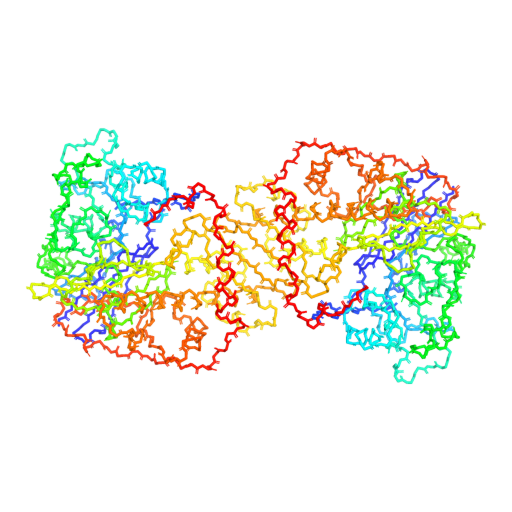LEAFWPAAGSTVGWLVRRGILADAAEATRLAERAGSAVPLVVPTFQGAGAPLWDLGARGRIEGLSAASGPAELTAGVLEGLAHVGVTLFSVLAADRAAAGYAPDLGDVALDGRAGHNPRVAGVLASLLGRPVALGVQPEATTIGAARLALGLPREAVPRGPLVEPGRIRPVHDHDSWRAALERSRGAVPALSAVAF